Protein AF-A0A8H5D2V8-F1 (afdb_monomer_lite)

Structure (mmCIF, N/CA/C/O backbone):
data_AF-A0A8H5D2V8-F1
#
_entry.id   AF-A0A8H5D2V8-F1
#
loop_
_atom_site.group_PDB
_atom_site.id
_atom_site.type_symbol
_atom_site.label_atom_id
_atom_site.label_alt_id
_atom_site.label_comp_id
_atom_site.label_asym_id
_atom_site.label_entity_id
_atom_site.label_seq_id
_atom_site.pdbx_PDB_ins_code
_atom_site.Cartn_x
_atom_site.Cartn_y
_atom_site.Cartn_z
_atom_site.occupancy
_atom_site.B_iso_or_equiv
_atom_site.auth_seq_id
_atom_site.auth_comp_id
_atom_site.auth_asym_id
_atom_site.auth_atom_id
_atom_site.pdbx_PDB_model_num
ATOM 1 N N . MET A 1 1 ? 47.677 -75.532 22.692 1.00 28.61 1 MET A N 1
ATOM 2 C CA . MET A 1 1 ? 46.398 -75.251 23.385 1.00 28.61 1 MET A CA 1
ATOM 3 C C . MET A 1 1 ? 46.485 -73.878 24.031 1.00 28.61 1 MET A C 1
ATOM 5 O O . MET A 1 1 ? 47.369 -73.723 24.857 1.00 28.61 1 MET A O 1
ATOM 9 N N . LYS A 1 2 ? 45.527 -72.983 23.711 1.00 23.58 2 LYS A N 1
ATOM 10 C CA . LYS A 1 2 ? 45.152 -71.749 24.451 1.00 23.58 2 LYS A CA 1
ATOM 11 C C . LYS A 1 2 ? 46.243 -70.657 24.495 1.00 23.58 2 LYS A C 1
ATOM 13 O O . LYS A 1 2 ? 47.410 -70.964 24.619 1.00 23.58 2 LYS A O 1
ATOM 18 N N . ARG A 1 3 ? 45.983 -69.353 24.444 1.00 23.06 3 ARG A N 1
ATOM 19 C CA . ARG A 1 3 ? 44.800 -68.476 24.362 1.00 23.06 3 ARG A CA 1
ATOM 20 C C . ARG A 1 3 ? 45.420 -67.096 24.061 1.00 23.06 3 ARG A C 1
ATOM 22 O O . ARG A 1 3 ? 46.284 -66.683 24.827 1.00 23.06 3 ARG A O 1
ATOM 29 N N . SER A 1 4 ? 45.019 -66.406 22.997 1.00 24.50 4 SER A N 1
ATOM 30 C CA . SER A 1 4 ? 45.409 -65.009 22.743 1.00 24.50 4 SER A CA 1
ATOM 31 C C . SER A 1 4 ? 44.205 -64.099 22.977 1.00 24.50 4 SER A C 1
ATOM 33 O O . SER A 1 4 ? 43.160 -64.262 22.351 1.00 24.50 4 SER A O 1
ATOM 35 N N . SER A 1 5 ? 44.359 -63.194 23.935 1.00 26.16 5 SER A N 1
ATOM 36 C CA . SER A 1 5 ? 43.426 -62.144 24.343 1.00 26.16 5 SER A CA 1
ATOM 37 C C . SER A 1 5 ? 43.313 -61.037 23.274 1.00 26.16 5 SER A C 1
ATOM 39 O O . SER A 1 5 ? 44.330 -60.690 22.672 1.00 26.16 5 SER A O 1
ATOM 41 N N . PRO A 1 6 ? 42.113 -60.466 23.034 1.00 29.50 6 PRO A N 1
ATOM 42 C CA . PRO A 1 6 ? 41.881 -59.476 21.984 1.00 29.50 6 PRO A CA 1
ATOM 43 C C . PRO A 1 6 ? 41.914 -58.033 22.518 1.00 29.50 6 PRO A C 1
ATOM 45 O O . PRO A 1 6 ? 41.307 -57.726 23.542 1.00 29.50 6 PRO A O 1
ATOM 48 N N . SER A 1 7 ? 42.572 -57.133 21.784 1.00 26.83 7 SER A N 1
ATOM 49 C CA . SER A 1 7 ? 42.475 -55.678 21.955 1.00 26.83 7 SER A CA 1
ATOM 50 C C . SER A 1 7 ? 41.604 -55.076 20.845 1.00 26.83 7 SER A C 1
ATOM 52 O O . SER A 1 7 ? 41.983 -55.090 19.676 1.00 26.83 7 SER A O 1
ATOM 54 N N . SER A 1 8 ? 40.424 -54.613 21.256 1.00 27.95 8 SER A N 1
ATOM 55 C CA . SER A 1 8 ? 39.557 -53.568 20.685 1.00 27.95 8 SER A CA 1
ATOM 56 C C . SER A 1 8 ? 39.834 -53.045 19.261 1.00 27.95 8 SER A C 1
ATOM 58 O O . SER A 1 8 ? 40.697 -52.199 19.024 1.00 27.95 8 SER A O 1
ATOM 60 N N . HIS A 1 9 ? 38.946 -53.432 18.339 1.00 27.39 9 HIS A N 1
ATOM 61 C CA . HIS A 1 9 ? 38.628 -52.676 17.128 1.00 27.39 9 HIS A CA 1
ATOM 62 C C . HIS A 1 9 ? 37.621 -51.561 17.457 1.00 27.39 9 HIS A C 1
ATOM 64 O O . HIS A 1 9 ? 36.557 -51.820 18.012 1.00 27.39 9 HIS A O 1
ATOM 70 N N . ILE A 1 10 ? 37.968 -50.324 17.099 1.00 30.28 10 ILE A N 1
ATOM 71 C CA . ILE A 1 10 ? 37.110 -49.133 17.148 1.00 30.28 10 ILE A CA 1
ATOM 72 C C . ILE A 1 10 ? 36.341 -49.053 15.820 1.00 30.28 10 ILE A C 1
ATOM 74 O O . ILE A 1 10 ? 36.966 -48.968 14.761 1.00 30.28 10 ILE A O 1
ATOM 78 N N . SER A 1 11 ? 35.006 -49.079 15.869 1.00 27.27 11 SER A N 1
ATOM 79 C CA . SER A 1 11 ? 34.126 -48.811 14.725 1.00 27.27 11 SER A CA 1
ATOM 80 C C . SER A 1 11 ? 33.987 -47.306 14.470 1.00 27.27 11 SER A C 1
ATOM 82 O O . SER A 1 11 ? 34.070 -46.478 15.374 1.00 27.27 11 SER A O 1
ATOM 84 N N . ALA A 1 12 ? 33.849 -46.967 13.192 1.00 28.72 12 ALA A N 1
ATOM 85 C CA . ALA A 1 12 ? 34.080 -45.657 12.605 1.00 28.72 12 ALA A CA 1
ATOM 86 C C . ALA A 1 12 ? 32.977 -44.613 12.873 1.00 28.72 12 ALA A C 1
ATOM 88 O O . ALA A 1 12 ? 31.792 -44.907 12.768 1.00 28.72 12 ALA A O 1
ATOM 89 N N . GLY A 1 13 ? 33.404 -43.370 13.137 1.00 29.05 13 GLY A N 1
ATOM 90 C CA . GLY A 1 13 ? 32.609 -42.151 12.937 1.00 29.05 13 GLY A CA 1
ATOM 91 C C . GLY A 1 13 ? 32.542 -41.740 11.451 1.00 29.05 13 GLY A C 1
ATOM 92 O O . GLY A 1 13 ? 32.940 -42.537 10.595 1.00 29.05 13 GLY A O 1
ATOM 93 N N . PRO A 1 14 ? 32.090 -40.511 11.119 1.00 27.58 14 PRO A N 1
ATOM 94 C CA . PRO A 1 14 ? 31.892 -40.075 9.731 1.00 27.58 14 PRO A CA 1
ATOM 95 C C . PRO A 1 14 ? 33.182 -40.289 8.934 1.00 27.58 14 PRO A C 1
ATOM 97 O O . PRO A 1 14 ? 34.272 -40.060 9.468 1.00 27.58 14 PRO A O 1
ATOM 100 N N . SER A 1 15 ? 33.078 -40.789 7.696 1.00 32.84 15 SER A N 1
ATOM 101 C CA . SER A 1 15 ? 34.222 -41.300 6.929 1.00 32.84 15 SER A CA 1
ATOM 102 C C . SER A 1 15 ? 35.397 -40.314 6.953 1.00 32.84 15 SER A C 1
ATOM 104 O O . SER A 1 15 ? 35.376 -39.275 6.286 1.00 32.84 15 SER A O 1
ATOM 106 N N . LYS A 1 16 ? 36.440 -40.621 7.735 1.00 35.41 16 LYS A N 1
ATOM 107 C CA . LYS A 1 16 ? 37.671 -39.829 7.758 1.00 35.41 16 LYS A CA 1
ATOM 108 C C . LYS A 1 16 ? 38.269 -39.846 6.352 1.00 35.41 16 LYS A C 1
ATOM 110 O O . LYS A 1 16 ? 38.548 -40.913 5.812 1.00 35.41 16 LYS A O 1
ATOM 115 N N . ARG A 1 17 ? 38.504 -38.653 5.795 1.00 40.31 17 ARG A N 1
ATOM 116 C CA . ARG A 1 17 ? 39.324 -38.409 4.594 1.00 40.31 17 ARG A CA 1
ATOM 117 C C . ARG A 1 17 ? 40.558 -39.319 4.639 1.00 40.31 17 ARG A C 1
ATOM 119 O O . ARG A 1 17 ? 41.246 -39.343 5.666 1.00 40.31 17 ARG A O 1
ATOM 126 N N . SER A 1 18 ? 40.880 -40.049 3.569 1.00 47.72 18 SER A N 1
ATOM 127 C CA . SER A 1 18 ? 42.133 -40.806 3.577 1.00 47.72 18 SER A CA 1
ATOM 128 C C . SER A 1 18 ? 43.284 -39.797 3.678 1.00 47.72 18 SER A C 1
ATOM 130 O O . SER A 1 18 ? 43.418 -38.876 2.868 1.00 47.72 18 SER A O 1
ATOM 132 N N . ARG A 1 19 ? 44.135 -39.935 4.704 1.00 50.69 19 ARG A N 1
ATOM 133 C CA . ARG A 1 19 ? 45.301 -39.050 4.892 1.00 50.69 19 ARG A CA 1
ATOM 134 C C . ARG A 1 19 ? 46.206 -39.024 3.655 1.00 50.69 19 ARG A C 1
ATOM 136 O O . ARG A 1 19 ? 46.995 -38.088 3.540 1.00 50.69 19 ARG A O 1
ATOM 143 N N . SER A 1 20 ? 46.083 -40.016 2.756 1.00 54.22 20 SER A N 1
ATOM 144 C CA . SER A 1 20 ? 46.776 -40.129 1.469 1.00 54.22 20 SER A CA 1
ATOM 145 C C . SER A 1 20 ? 46.516 -38.956 0.505 1.00 54.22 20 SER A C 1
ATOM 147 O O . SER A 1 20 ? 47.447 -38.589 -0.208 1.00 54.22 20 SER A O 1
ATOM 149 N N . LEU A 1 21 ? 45.332 -38.324 0.546 1.00 57.94 21 LEU A N 1
ATOM 150 C CA . LEU A 1 21 ? 44.872 -37.322 -0.437 1.00 57.94 21 LEU A CA 1
ATOM 151 C C . LEU A 1 21 ? 45.084 -35.846 -0.036 1.00 57.94 21 LEU A C 1
ATOM 153 O O . LEU A 1 21 ? 44.834 -34.956 -0.841 1.00 57.94 21 LEU A O 1
ATOM 157 N N . GLN A 1 22 ? 45.515 -35.559 1.200 1.00 62.97 22 GLN A N 1
ATOM 158 C CA . GLN A 1 22 ? 45.709 -34.178 1.692 1.00 62.97 22 GLN A CA 1
ATOM 159 C C . GLN A 1 22 ? 47.148 -33.650 1.566 1.00 62.97 22 GLN A C 1
ATOM 161 O O . GLN A 1 22 ? 47.374 -32.451 1.682 1.00 62.97 22 GLN A O 1
ATOM 166 N N . ALA A 1 23 ? 48.131 -34.530 1.382 1.00 75.19 23 ALA A N 1
ATOM 167 C CA . ALA A 1 23 ? 49.546 -34.188 1.228 1.00 75.19 23 ALA A CA 1
ATOM 168 C C . ALA A 1 23 ? 50.260 -35.332 0.492 1.00 75.19 23 ALA A C 1
ATOM 170 O O . ALA A 1 23 ? 49.753 -36.447 0.473 1.00 75.19 23 ALA A O 1
ATOM 171 N N . CYS A 1 24 ? 51.436 -35.127 -0.094 1.00 82.06 24 CYS A N 1
ATOM 172 C CA . CYS A 1 24 ? 52.212 -36.238 -0.646 1.00 82.06 24 CYS A CA 1
ATOM 173 C C . CYS A 1 24 ? 52.916 -37.023 0.481 1.00 82.06 24 CYS A C 1
ATOM 175 O O . CYS A 1 24 ? 53.112 -36.520 1.594 1.00 82.06 24 CYS A O 1
ATOM 177 N N . ALA A 1 25 ? 53.323 -38.264 0.210 1.00 81.81 25 ALA A N 1
ATOM 178 C CA . ALA A 1 25 ? 53.969 -39.135 1.192 1.00 81.81 25 ALA A CA 1
ATOM 179 C C . ALA A 1 25 ? 55.255 -38.521 1.770 1.00 81.81 25 ALA A C 1
ATOM 181 O O . ALA A 1 25 ? 55.470 -38.584 2.982 1.00 81.81 25 ALA A O 1
ATOM 182 N N . ALA A 1 26 ? 56.059 -37.861 0.931 1.00 83.06 26 ALA A N 1
ATOM 183 C CA . ALA A 1 26 ? 57.278 -37.179 1.354 1.00 83.06 26 ALA A CA 1
ATOM 184 C C . ALA A 1 26 ? 56.979 -36.020 2.322 1.00 83.06 26 ALA A C 1
ATOM 186 O O . ALA A 1 26 ? 57.571 -35.938 3.399 1.00 83.06 26 ALA A O 1
ATOM 187 N N . CYS A 1 27 ? 56.013 -35.155 2.006 1.00 83.38 27 CYS A N 1
ATOM 188 C CA . CYS A 1 27 ? 55.648 -34.048 2.891 1.00 83.38 27 CYS A CA 1
ATOM 189 C C . CYS A 1 27 ? 54.993 -34.519 4.194 1.00 83.38 27 CYS A C 1
ATOM 191 O O . CYS A 1 27 ? 55.255 -33.935 5.245 1.00 83.38 27 CYS A O 1
ATOM 193 N N . ARG A 1 28 ? 54.218 -35.612 4.165 1.00 80.38 28 ARG A N 1
ATOM 194 C CA . ARG A 1 28 ? 53.695 -36.240 5.390 1.00 80.38 28 ARG A CA 1
ATOM 195 C C . ARG A 1 28 ? 54.810 -36.761 6.288 1.00 80.38 28 ARG A C 1
ATOM 197 O O . ARG A 1 28 ? 54.796 -36.483 7.484 1.00 80.38 28 ARG A O 1
ATOM 204 N N . LYS A 1 29 ? 55.774 -37.492 5.719 1.00 82.44 29 LYS A N 1
ATOM 205 C CA . LYS A 1 29 ? 56.905 -38.064 6.465 1.00 82.44 29 LYS A CA 1
ATOM 206 C C . LYS A 1 29 ? 57.720 -36.978 7.171 1.00 82.44 29 LYS A C 1
ATOM 208 O O . LYS A 1 29 ? 58.146 -37.175 8.302 1.00 82.44 29 LYS A O 1
ATOM 213 N N . HIS A 1 30 ? 57.874 -35.821 6.531 1.00 79.62 30 HIS A N 1
ATOM 214 C CA . HIS A 1 30 ? 58.630 -34.689 7.066 1.00 79.62 30 HIS A CA 1
ATOM 215 C C . HIS A 1 30 ? 57.775 -33.637 7.792 1.00 79.62 30 HIS A C 1
ATOM 217 O O . HIS A 1 30 ? 58.305 -32.589 8.149 1.00 79.62 30 HIS A O 1
ATOM 223 N N . LYS A 1 31 ? 56.473 -33.896 8.014 1.00 78.75 31 LYS A N 1
ATOM 224 C CA . LYS A 1 31 ? 55.503 -32.958 8.624 1.00 78.75 31 LYS A CA 1
ATOM 225 C C . LYS A 1 31 ? 55.565 -31.538 8.038 1.00 78.75 31 LYS A C 1
ATOM 227 O O . LYS A 1 31 ? 55.371 -30.549 8.735 1.00 78.75 31 LYS A O 1
ATOM 232 N N . SER A 1 32 ? 55.850 -31.440 6.746 1.00 76.69 32 SER A N 1
ATOM 233 C CA . SER A 1 32 ? 56.023 -30.175 6.037 1.00 76.69 32 SER A CA 1
ATOM 234 C C . SER A 1 32 ? 54.775 -29.827 5.234 1.00 76.69 32 SER A C 1
ATOM 236 O O . SER A 1 32 ? 54.100 -30.728 4.727 1.00 76.69 32 SER A O 1
ATOM 238 N N . ARG A 1 33 ? 54.520 -28.530 5.036 1.00 75.00 33 ARG A N 1
ATOM 239 C CA . ARG A 1 33 ? 53.408 -28.039 4.212 1.00 75.00 33 ARG A CA 1
ATOM 240 C C . ARG A 1 33 ? 53.498 -28.613 2.788 1.00 75.00 33 ARG A C 1
ATOM 242 O O . ARG A 1 33 ? 54.574 -28.654 2.189 1.00 75.00 33 ARG A O 1
ATOM 249 N N . CYS A 1 34 ? 52.381 -29.129 2.283 1.00 77.31 34 CYS A N 1
ATOM 250 C CA . CYS A 1 34 ? 52.283 -29.752 0.968 1.00 77.31 34 CYS A CA 1
ATOM 251 C C . CYS A 1 34 ? 51.256 -28.982 0.146 1.00 77.31 34 CYS A C 1
ATOM 253 O O . CYS A 1 34 ? 50.069 -29.048 0.446 1.00 77.31 34 CYS A O 1
ATOM 255 N N . GLU A 1 35 ? 51.727 -28.233 -0.846 1.00 78.50 35 GLU A N 1
ATOM 256 C CA . GLU A 1 35 ? 50.886 -27.360 -1.666 1.00 78.50 35 GLU A CA 1
ATOM 257 C C . GLU A 1 35 ? 51.091 -27.686 -3.132 1.00 78.50 35 GLU A C 1
ATOM 259 O O . GLU A 1 35 ? 52.221 -27.892 -3.573 1.00 78.50 35 GLU A O 1
ATOM 264 N N . LEU A 1 36 ? 49.994 -27.766 -3.866 1.00 74.00 36 LEU A N 1
ATOM 265 C CA . LEU A 1 36 ? 49.966 -28.054 -5.289 1.00 74.00 36 LEU A CA 1
ATOM 266 C C . LEU A 1 36 ? 49.665 -26.716 -5.966 1.00 74.00 36 LEU A C 1
ATOM 268 O O . LEU A 1 36 ? 48.555 -26.213 -5.848 1.00 74.00 36 LEU A O 1
ATOM 272 N N . LEU A 1 37 ? 50.696 -26.094 -6.540 1.00 66.38 37 LEU A N 1
ATOM 273 C CA . LEU A 1 37 ? 50.616 -24.749 -7.131 1.00 66.38 37 LEU A CA 1
ATOM 274 C C . LEU A 1 37 ? 50.576 -24.787 -8.665 1.00 66.38 37 LEU A C 1
ATOM 276 O O . LEU A 1 37 ? 50.580 -23.743 -9.306 1.00 66.38 37 LEU A O 1
ATOM 280 N N . GLU A 1 38 ? 50.592 -25.985 -9.248 1.00 61.12 38 GLU A N 1
ATOM 281 C CA . GLU A 1 38 ? 50.573 -26.190 -10.693 1.00 61.12 38 GLU A CA 1
ATOM 282 C C . GLU A 1 38 ? 49.160 -26.416 -11.208 1.00 61.12 38 GLU A C 1
ATOM 284 O O . GLU A 1 38 ? 48.312 -26.996 -10.525 1.00 61.12 38 GLU A O 1
ATOM 289 N N . ASP A 1 39 ? 48.953 -25.996 -12.451 1.00 58.78 39 ASP A N 1
ATOM 290 C CA . ASP A 1 39 ? 47.710 -26.199 -13.169 1.00 58.78 39 ASP A CA 1
ATOM 291 C C . ASP A 1 39 ? 47.534 -27.692 -13.506 1.00 58.78 39 ASP A C 1
ATOM 293 O O . ASP A 1 39 ? 48.365 -28.302 -14.196 1.00 58.78 39 ASP A O 1
ATOM 297 N N . LEU A 1 40 ? 46.454 -28.292 -12.991 1.00 60.72 40 LEU A N 1
ATOM 298 C CA . LEU A 1 40 ? 46.158 -29.731 -13.095 1.00 60.72 40 LEU A CA 1
ATOM 299 C C . LEU A 1 40 ? 45.923 -30.185 -14.550 1.00 60.72 40 LEU A C 1
ATOM 301 O O . LEU A 1 40 ? 45.976 -31.384 -14.842 1.00 60.72 40 LEU A O 1
ATOM 305 N N . ASN A 1 41 ? 45.732 -29.227 -15.462 1.00 57.28 41 ASN A N 1
ATOM 306 C CA . ASN A 1 41 ? 45.539 -29.438 -16.895 1.00 57.28 41 ASN A CA 1
ATOM 307 C C . ASN A 1 41 ? 46.854 -29.519 -17.702 1.00 57.28 41 ASN A C 1
ATOM 309 O O . ASN A 1 41 ? 46.819 -29.795 -18.899 1.00 57.28 41 ASN A O 1
ATOM 313 N N . SER A 1 42 ? 48.023 -29.308 -17.084 1.00 59.59 42 SER A N 1
ATOM 314 C CA . SER A 1 42 ? 49.318 -29.341 -17.787 1.00 59.59 42 SER A CA 1
ATOM 315 C C . SER A 1 42 ? 49.827 -30.769 -18.068 1.00 59.59 42 SER A C 1
ATOM 317 O O . SER A 1 42 ? 49.586 -31.703 -17.303 1.00 59.59 42 SER A O 1
ATOM 319 N N . THR A 1 43 ? 50.568 -30.986 -19.160 1.00 55.50 43 THR A N 1
ATOM 320 C CA . THR A 1 43 ? 51.090 -32.314 -19.565 1.00 55.50 43 THR A CA 1
ATOM 321 C C . THR A 1 43 ? 52.293 -32.807 -18.745 1.00 55.50 43 THR A C 1
ATOM 323 O O . THR A 1 43 ? 52.784 -33.907 -18.986 1.00 55.50 43 THR A O 1
ATOM 326 N N . ASN A 1 44 ? 52.771 -32.030 -17.768 1.00 62.84 44 ASN A N 1
ATOM 327 C CA . ASN A 1 44 ? 53.945 -32.362 -16.953 1.00 62.84 44 ASN A CA 1
ATOM 328 C C . ASN A 1 44 ? 53.603 -33.267 -15.751 1.00 62.84 44 ASN A C 1
ATOM 330 O O . ASN A 1 44 ? 52.441 -33.386 -15.354 1.00 62.84 44 ASN A O 1
ATOM 334 N N . SER A 1 45 ? 54.612 -33.929 -15.167 1.00 68.19 45 SER A N 1
ATOM 335 C CA . SER A 1 45 ? 54.430 -34.745 -13.958 1.00 68.19 45 SER A CA 1
ATOM 336 C C . SER A 1 45 ? 54.106 -33.862 -12.748 1.00 68.19 45 SER A C 1
ATOM 338 O O . SER A 1 45 ? 54.801 -32.890 -12.458 1.00 68.19 45 SER A O 1
ATOM 340 N N . ILE A 1 46 ? 53.021 -34.192 -12.043 1.00 76.69 46 ILE A N 1
ATOM 341 C CA . ILE A 1 46 ? 52.468 -33.347 -10.981 1.00 76.69 46 ILE A CA 1
ATOM 342 C C . ILE A 1 46 ? 53.262 -33.543 -9.688 1.00 76.69 46 ILE A C 1
ATOM 344 O O . ILE A 1 46 ? 53.184 -34.590 -9.044 1.00 76.69 46 ILE A O 1
ATOM 348 N N . LYS A 1 47 ? 53.974 -32.497 -9.256 1.00 83.81 47 LYS A N 1
ATOM 349 C CA . LYS A 1 47 ? 54.666 -32.453 -7.960 1.00 83.81 47 LYS A CA 1
ATOM 350 C C . LYS A 1 47 ? 54.078 -31.358 -7.075 1.00 83.81 47 LYS A C 1
ATOM 352 O O . LYS A 1 47 ? 53.691 -30.293 -7.542 1.00 83.81 47 LYS A O 1
ATOM 357 N N . CYS A 1 48 ? 54.048 -31.577 -5.759 1.00 83.81 48 CYS A N 1
ATOM 358 C CA . CYS A 1 48 ? 53.800 -30.471 -4.834 1.00 83.81 48 CYS A CA 1
ATOM 359 C C . CYS A 1 48 ? 55.009 -29.519 -4.817 1.00 83.81 48 CYS A C 1
ATOM 361 O O . CYS A 1 48 ? 56.154 -29.953 -4.971 1.00 83.81 48 CYS A O 1
ATOM 363 N N . HIS A 1 49 ? 54.763 -28.237 -4.559 1.00 81.94 49 HIS A N 1
ATOM 364 C CA . HIS A 1 49 ? 55.746 -27.156 -4.609 1.00 81.94 49 HIS A CA 1
ATOM 365 C C . HIS A 1 49 ? 57.029 -27.476 -3.830 1.00 81.94 49 HIS A C 1
ATOM 367 O O . HIS A 1 49 ? 58.133 -27.326 -4.343 1.00 81.94 49 HIS A O 1
ATOM 373 N N . ARG A 1 50 ? 56.899 -28.019 -2.613 1.00 83.00 50 ARG A N 1
ATOM 374 C CA . ARG A 1 50 ? 58.056 -28.413 -1.799 1.00 83.00 50 ARG A CA 1
ATOM 375 C C . ARG A 1 50 ? 58.869 -29.546 -2.431 1.00 83.00 50 ARG A C 1
ATOM 377 O O . ARG A 1 50 ? 60.090 -29.465 -2.446 1.00 83.00 50 ARG A O 1
ATOM 384 N N . CYS A 1 51 ? 58.218 -30.610 -2.901 1.00 86.56 51 CYS A N 1
ATOM 385 C CA . CYS A 1 51 ? 58.922 -31.736 -3.523 1.00 86.56 51 CYS A CA 1
ATOM 386 C C . CYS A 1 51 ? 59.608 -31.321 -4.825 1.00 86.56 51 CYS A C 1
ATOM 388 O O . CYS A 1 51 ? 60.694 -31.809 -5.106 1.00 86.56 51 CYS A O 1
ATOM 390 N N . ARG A 1 52 ? 59.008 -30.385 -5.569 1.00 82.50 52 ARG A N 1
ATOM 391 C CA . ARG A 1 52 ? 59.604 -29.795 -6.768 1.00 82.50 52 ARG A CA 1
ATOM 392 C C . ARG A 1 52 ? 60.839 -28.956 -6.444 1.00 82.50 52 ARG A C 1
ATOM 394 O O . ARG A 1 52 ? 61.873 -29.160 -7.061 1.00 82.50 52 ARG A O 1
ATOM 401 N N . ILE A 1 53 ? 60.752 -28.055 -5.463 1.00 82.50 53 ILE A N 1
ATOM 402 C CA . ILE A 1 53 ? 61.888 -27.205 -5.058 1.00 82.50 53 ILE A CA 1
ATOM 403 C C . ILE A 1 53 ? 63.059 -28.034 -4.536 1.00 82.50 53 ILE A C 1
ATOM 405 O O . ILE A 1 53 ? 64.210 -27.719 -4.811 1.00 82.50 53 ILE A O 1
ATOM 409 N N . LEU A 1 54 ? 62.768 -29.076 -3.758 1.00 81.81 54 LEU A N 1
ATOM 410 C CA . LEU A 1 54 ? 63.795 -29.932 -3.167 1.00 81.81 54 LEU A CA 1
ATOM 411 C C . LEU A 1 54 ? 64.265 -31.049 -4.112 1.00 81.81 54 LEU A C 1
ATOM 413 O O . LEU A 1 54 ? 65.091 -31.854 -3.698 1.00 81.81 54 LEU A O 1
ATOM 417 N N . ASP A 1 55 ? 63.710 -31.114 -5.326 1.00 82.06 55 ASP A N 1
ATOM 418 C CA . ASP A 1 55 ? 63.889 -32.179 -6.318 1.00 82.06 55 ASP A CA 1
ATOM 419 C C . ASP A 1 55 ? 63.849 -33.598 -5.721 1.00 82.06 55 ASP A C 1
ATOM 421 O O . ASP A 1 55 ? 64.717 -34.444 -5.920 1.00 82.06 55 ASP A O 1
ATOM 425 N N . VAL A 1 56 ? 62.812 -33.853 -4.922 1.00 83.50 56 VAL A N 1
ATOM 426 C CA . VAL A 1 56 ? 62.554 -35.158 -4.307 1.00 83.50 56 VAL A CA 1
ATOM 427 C C . VAL A 1 56 ? 61.270 -35.757 -4.854 1.00 83.50 56 VAL A C 1
ATOM 429 O O . VAL A 1 56 ? 60.315 -35.046 -5.173 1.00 83.50 56 VAL A O 1
ATOM 432 N N . TYR A 1 57 ? 61.225 -37.086 -4.907 1.00 84.88 57 TYR A N 1
ATOM 433 C CA . TYR A 1 57 ? 60.067 -37.826 -5.397 1.00 84.88 57 TYR A CA 1
ATOM 434 C C . TYR A 1 57 ? 58.772 -37.427 -4.664 1.00 84.88 57 TYR A C 1
ATOM 436 O O . TYR A 1 57 ? 58.700 -37.409 -3.424 1.00 84.88 57 TYR A O 1
ATOM 444 N N . CYS A 1 58 ? 57.739 -37.101 -5.442 1.00 85.75 58 CYS A N 1
ATOM 445 C CA . CYS A 1 58 ? 56.429 -36.720 -4.946 1.00 85.75 58 CYS A CA 1
ATOM 446 C C . CYS A 1 58 ? 55.413 -37.821 -5.247 1.00 85.75 58 CYS A C 1
ATOM 448 O O . CYS A 1 58 ? 55.135 -38.118 -6.397 1.00 85.75 58 CYS A O 1
ATOM 450 N N . SER A 1 59 ? 54.741 -38.353 -4.223 1.00 82.69 59 SER A N 1
ATOM 451 C CA . SER A 1 59 ? 53.709 -39.386 -4.430 1.00 82.69 59 SER A CA 1
ATOM 452 C C . SER A 1 59 ? 52.440 -38.894 -5.150 1.00 82.69 59 SER A C 1
ATOM 454 O O . SER A 1 59 ? 51.458 -39.627 -5.191 1.00 82.69 59 SER A O 1
ATOM 456 N N . PHE A 1 60 ? 52.393 -37.632 -5.584 1.00 81.81 60 PHE A N 1
ATOM 457 C CA . PHE A 1 60 ? 51.348 -37.132 -6.480 1.00 81.81 60 PHE A CA 1
ATOM 458 C C . PHE A 1 60 ? 51.685 -37.381 -7.954 1.00 81.81 60 PHE A C 1
ATOM 460 O O . PHE A 1 60 ? 50.774 -37.354 -8.771 1.00 81.81 60 PHE A O 1
ATOM 467 N N . GLU A 1 61 ? 52.945 -37.697 -8.273 1.00 78.88 61 GLU A N 1
ATOM 468 C CA . GLU A 1 61 ? 53.379 -38.063 -9.627 1.00 78.88 61 GLU A CA 1
ATOM 469 C C . GLU A 1 61 ? 52.693 -39.350 -10.107 1.00 78.88 61 GLU A C 1
ATOM 471 O O . GLU A 1 61 ? 52.365 -39.462 -11.283 1.00 78.88 61 GLU A O 1
ATOM 476 N N . ASP A 1 62 ? 52.395 -40.266 -9.179 1.00 73.19 62 ASP A N 1
ATOM 477 C CA . ASP A 1 62 ? 51.789 -41.575 -9.458 1.00 73.19 62 ASP A CA 1
ATOM 478 C C . ASP A 1 62 ? 50.276 -41.624 -9.170 1.00 73.19 62 ASP A C 1
ATOM 480 O O . ASP A 1 62 ? 49.674 -42.699 -9.145 1.00 73.19 62 ASP A O 1
ATOM 484 N N . MET A 1 63 ? 49.647 -40.478 -8.880 1.00 70.06 63 MET A N 1
ATOM 485 C CA . MET A 1 63 ? 48.235 -40.409 -8.490 1.00 70.06 63 MET A CA 1
ATOM 486 C C . MET A 1 63 ? 47.353 -39.961 -9.657 1.00 70.06 63 MET A C 1
ATOM 488 O O . MET A 1 63 ? 47.670 -39.010 -10.369 1.00 70.06 63 MET A O 1
ATOM 492 N N . GLU A 1 64 ? 46.204 -40.618 -9.821 1.00 66.88 64 GLU A N 1
ATOM 493 C CA . GLU A 1 64 ? 45.244 -40.286 -10.874 1.00 66.88 64 GLU A CA 1
ATOM 494 C C . GLU A 1 64 ? 44.686 -38.860 -10.686 1.00 66.88 64 GLU A C 1
ATOM 496 O O . GLU A 1 64 ? 44.202 -38.491 -9.609 1.00 66.88 64 GLU A O 1
ATOM 501 N N . ARG A 1 65 ? 44.775 -38.031 -11.734 1.00 69.25 65 ARG A N 1
ATOM 502 C CA . ARG A 1 65 ? 44.535 -36.574 -11.657 1.00 69.25 65 ARG A CA 1
ATOM 503 C C . ARG A 1 65 ? 43.108 -36.207 -11.246 1.00 69.25 65 ARG A C 1
ATOM 505 O O . ARG A 1 65 ? 42.902 -35.253 -10.497 1.00 69.25 65 ARG A O 1
ATOM 512 N N . THR A 1 66 ? 42.133 -37.002 -11.673 1.00 61.91 66 THR A N 1
ATOM 513 C CA . THR A 1 66 ? 40.707 -36.856 -11.339 1.00 61.91 66 THR A CA 1
ATOM 514 C C . THR A 1 66 ? 40.443 -36.982 -9.834 1.00 61.91 66 THR A C 1
ATOM 516 O O . THR A 1 66 ? 39.634 -36.233 -9.281 1.00 61.91 66 THR A O 1
ATOM 519 N N . LEU A 1 67 ? 41.173 -37.857 -9.131 1.00 62.38 67 LEU A N 1
ATOM 520 C CA . LEU A 1 67 ? 41.053 -38.036 -7.677 1.00 62.38 67 LEU A CA 1
ATOM 521 C C . LEU A 1 67 ? 41.654 -36.864 -6.886 1.00 62.38 67 LEU A C 1
ATOM 523 O O . LEU A 1 67 ? 41.121 -36.477 -5.841 1.00 62.38 67 LEU A O 1
ATOM 527 N N . LEU A 1 68 ? 42.742 -36.273 -7.388 1.00 63.03 68 LEU A N 1
ATOM 528 C CA . LEU A 1 68 ? 43.343 -35.061 -6.822 1.00 63.03 68 LEU A CA 1
ATOM 529 C C . LEU A 1 68 ? 42.403 -33.859 -6.950 1.00 63.03 68 LEU A C 1
ATOM 531 O O . LEU A 1 68 ? 42.216 -33.122 -5.979 1.00 63.03 68 LEU A O 1
ATOM 535 N N . GLN A 1 69 ? 41.761 -33.712 -8.110 1.00 60.56 69 GLN A N 1
ATOM 536 C CA . GLN A 1 69 ? 40.824 -32.626 -8.373 1.00 60.56 69 GLN A CA 1
ATOM 537 C C . GLN A 1 69 ? 39.603 -32.709 -7.448 1.00 60.56 69 GLN A C 1
ATOM 539 O O . GLN A 1 69 ? 39.326 -31.749 -6.735 1.00 60.56 69 GLN A O 1
ATOM 544 N N . ALA A 1 70 ? 38.973 -33.884 -7.319 1.00 56.22 70 ALA A N 1
ATOM 545 C CA . ALA A 1 70 ? 37.817 -34.098 -6.436 1.00 56.22 70 ALA A CA 1
ATOM 546 C C . ALA A 1 70 ? 38.102 -33.860 -4.932 1.00 56.22 70 ALA A C 1
ATOM 548 O O . ALA A 1 70 ? 37.191 -33.552 -4.156 1.00 56.22 70 ALA A O 1
ATOM 549 N N . SER A 1 71 ? 39.357 -34.013 -4.491 1.00 53.91 71 SER A N 1
ATOM 550 C CA . SER A 1 71 ? 39.785 -33.735 -3.109 1.00 53.91 71 SER A CA 1
ATOM 551 C C . SER A 1 71 ? 39.888 -32.234 -2.816 1.00 53.91 71 SER A C 1
ATOM 553 O O . SER A 1 71 ? 39.603 -31.812 -1.687 1.00 53.91 71 SER A O 1
ATOM 555 N N . LEU A 1 72 ? 40.287 -31.436 -3.813 1.00 51.97 72 LEU A N 1
ATOM 556 C CA . LEU A 1 72 ? 40.491 -29.990 -3.701 1.00 51.97 72 LEU A CA 1
ATOM 557 C C . LEU A 1 72 ? 39.163 -29.222 -3.773 1.00 51.97 72 LEU A C 1
ATOM 559 O O . LEU A 1 72 ? 38.944 -28.341 -2.941 1.00 51.97 72 LEU A O 1
ATOM 563 N N . THR A 1 73 ? 38.234 -29.622 -4.648 1.00 45.53 73 THR A N 1
ATOM 564 C CA . THR A 1 73 ? 36.899 -28.999 -4.772 1.00 45.53 73 THR A CA 1
ATOM 565 C C . THR A 1 73 ? 36.000 -29.222 -3.556 1.00 45.53 73 THR A C 1
ATOM 567 O O . THR A 1 73 ? 35.101 -28.435 -3.301 1.00 45.53 73 THR A O 1
ATOM 570 N N . ARG A 1 74 ? 36.232 -30.245 -2.722 1.00 38.88 74 ARG A N 1
ATOM 571 C CA . ARG A 1 74 ? 35.391 -30.474 -1.528 1.00 38.88 74 ARG A CA 1
ATOM 572 C C . ARG A 1 74 ? 35.623 -29.497 -0.367 1.00 38.88 74 ARG A C 1
ATOM 574 O O . ARG A 1 74 ? 34.863 -29.534 0.594 1.00 38.88 74 ARG A O 1
ATOM 581 N N . LYS A 1 75 ? 36.650 -28.635 -0.413 1.00 38.44 75 LYS A N 1
ATOM 582 C CA . LYS A 1 75 ? 36.856 -27.578 0.602 1.00 38.44 75 LYS A CA 1
ATOM 583 C C . LYS A 1 75 ? 35.915 -26.379 0.412 1.00 38.44 75 LYS A C 1
ATOM 585 O O . LYS A 1 75 ? 35.694 -25.656 1.374 1.00 38.44 75 LYS A O 1
ATOM 590 N N . THR A 1 76 ? 35.359 -26.195 -0.785 1.00 37.53 76 THR A N 1
ATOM 591 C CA . THR A 1 76 ? 34.450 -25.090 -1.128 1.00 37.53 76 THR A CA 1
ATOM 592 C C . THR A 1 76 ? 32.972 -25.423 -0.928 1.00 37.53 76 THR A C 1
ATOM 594 O O . THR A 1 76 ? 32.160 -24.523 -1.018 1.00 37.53 76 THR A O 1
ATOM 597 N N . LEU A 1 77 ? 32.616 -26.667 -0.591 1.00 35.84 77 LEU A N 1
ATOM 598 C CA . LEU A 1 77 ? 31.225 -27.154 -0.596 1.00 35.84 77 LEU A CA 1
ATOM 599 C C . LEU A 1 77 ? 30.535 -27.203 0.784 1.00 35.84 77 LEU A C 1
ATOM 601 O O . LEU A 1 77 ? 29.386 -27.619 0.877 1.00 35.84 77 LEU A O 1
ATOM 605 N N . ALA A 1 78 ? 31.212 -26.824 1.874 1.00 35.22 78 ALA A N 1
ATOM 606 C CA . ALA A 1 78 ? 30.623 -26.914 3.220 1.00 35.22 78 ALA A CA 1
ATOM 607 C C . ALA A 1 78 ? 29.612 -25.789 3.527 1.00 35.22 78 ALA A C 1
ATOM 609 O O . ALA A 1 78 ? 28.691 -26.006 4.304 1.00 35.22 78 ALA A O 1
ATOM 610 N N . TRP A 1 79 ? 29.755 -24.611 2.908 1.00 36.56 79 TRP A N 1
ATOM 611 C CA . TRP A 1 79 ? 28.803 -23.499 3.058 1.00 36.56 79 TRP A CA 1
ATOM 612 C C . TRP A 1 79 ? 27.617 -23.611 2.091 1.00 36.56 79 TRP A C 1
ATOM 614 O O . TRP A 1 79 ? 26.529 -23.136 2.403 1.00 36.56 79 TRP A O 1
ATOM 624 N N . GLU A 1 80 ? 27.785 -24.319 0.969 1.00 35.72 80 GLU A N 1
ATOM 625 C CA . GLU A 1 80 ? 26.686 -24.636 0.054 1.00 35.72 80 GLU A CA 1
ATOM 626 C C . GLU A 1 80 ? 25.598 -25.478 0.741 1.00 35.72 80 GLU A C 1
ATOM 628 O O . GLU A 1 80 ? 24.458 -25.444 0.317 1.00 35.72 80 GLU A O 1
ATOM 633 N N . GLN A 1 81 ? 25.878 -26.173 1.850 1.00 35.41 81 GLN A N 1
ATOM 634 C CA . GLN A 1 81 ? 24.842 -26.894 2.607 1.00 35.41 81 GLN A CA 1
ATOM 635 C C . GLN A 1 81 ? 24.013 -26.012 3.553 1.00 35.41 81 GLN A C 1
ATOM 637 O O . GLN A 1 81 ? 22.952 -26.447 3.987 1.00 35.41 81 GLN A O 1
ATOM 642 N N . VAL A 1 82 ? 24.461 -24.793 3.865 1.00 35.69 82 VAL A N 1
ATOM 643 C CA . VAL A 1 82 ? 23.681 -23.829 4.667 1.00 35.69 82 VAL A CA 1
ATOM 644 C C . VAL A 1 82 ? 22.876 -22.883 3.760 1.00 35.69 82 VAL A C 1
ATOM 646 O O . VAL A 1 82 ? 21.961 -22.219 4.235 1.00 35.69 82 VAL A O 1
ATOM 649 N N . LEU A 1 83 ? 23.169 -22.850 2.450 1.00 30.02 83 LEU A N 1
ATOM 650 C CA . LEU A 1 83 ? 22.522 -21.949 1.486 1.00 30.02 83 LEU A CA 1
ATOM 651 C C . LEU A 1 83 ? 21.961 -22.623 0.209 1.00 30.02 83 LEU A C 1
ATOM 653 O O . LEU A 1 83 ? 21.257 -21.949 -0.538 1.00 30.02 83 LEU A O 1
ATOM 657 N N . ASN A 1 84 ? 22.171 -23.925 -0.048 1.00 27.31 84 ASN A N 1
ATOM 658 C CA . ASN A 1 84 ? 21.453 -24.648 -1.114 1.00 27.31 84 ASN A CA 1
ATOM 659 C C . ASN A 1 84 ? 20.077 -25.104 -0.618 1.00 27.31 84 ASN A C 1
ATOM 661 O O . ASN A 1 84 ? 19.918 -26.218 -0.120 1.00 27.31 84 ASN A O 1
ATOM 665 N N . PHE A 1 85 ? 19.070 -24.260 -0.821 1.00 36.28 85 PHE A N 1
ATOM 666 C CA . PHE A 1 85 ? 17.654 -24.588 -0.622 1.00 36.28 85 PHE A CA 1
ATOM 667 C C . PHE A 1 85 ? 16.945 -24.979 -1.932 1.00 36.28 85 PHE A C 1
ATOM 669 O O . PHE A 1 85 ? 15.793 -24.628 -2.146 1.00 36.28 85 PHE A O 1
ATOM 676 N N . SER A 1 86 ? 17.623 -25.700 -2.828 1.00 27.58 86 SER A N 1
ATOM 677 C CA . SER A 1 86 ? 17.108 -26.041 -4.168 1.00 27.58 86 SER A CA 1
ATOM 678 C C . SER A 1 86 ? 16.985 -27.551 -4.432 1.00 27.58 86 SER A C 1
ATOM 680 O O . SER A 1 86 ? 17.166 -28.018 -5.554 1.00 27.58 86 SER A O 1
ATOM 682 N N . GLY A 1 87 ? 16.640 -28.344 -3.413 1.00 26.81 87 GLY A N 1
ATOM 683 C CA . GLY A 1 87 ? 16.254 -29.750 -3.591 1.00 26.81 87 GLY A CA 1
ATOM 684 C C . GLY A 1 87 ? 15.092 -30.151 -2.676 1.00 26.81 87 GLY A C 1
ATOM 685 O O . GLY A 1 87 ? 15.024 -29.647 -1.554 1.00 26.81 87 GLY A O 1
ATOM 686 N N . PRO A 1 88 ? 14.188 -31.055 -3.107 1.00 26.00 88 PRO A N 1
ATOM 687 C CA . PRO A 1 88 ? 13.090 -31.520 -2.262 1.00 26.00 88 PRO A CA 1
ATOM 688 C C . PRO A 1 88 ? 13.645 -32.247 -1.024 1.00 26.00 88 PRO A C 1
ATOM 690 O O . PRO A 1 88 ? 14.774 -32.756 -1.073 1.00 26.00 88 PRO A O 1
ATOM 693 N N . PRO A 1 89 ? 12.880 -32.337 0.084 1.00 25.36 89 PRO A N 1
ATOM 694 C CA . PRO A 1 89 ? 13.333 -33.008 1.293 1.00 25.36 89 PRO A CA 1
ATOM 695 C C . PRO A 1 89 ? 13.660 -34.460 0.949 1.00 25.36 89 PRO A C 1
ATOM 697 O O . PRO A 1 89 ? 12.786 -35.273 0.647 1.00 25.36 89 PRO A O 1
ATOM 700 N N . THR A 1 90 ? 14.948 -34.790 0.962 1.00 25.94 90 THR A N 1
ATOM 701 C CA . THR A 1 90 ? 15.387 -36.169 0.806 1.00 25.94 90 THR A CA 1
ATOM 702 C C . THR A 1 90 ? 14.907 -36.930 2.031 1.00 25.94 90 THR A C 1
ATOM 704 O O . THR A 1 90 ? 15.350 -36.697 3.154 1.00 25.94 90 THR A O 1
ATOM 707 N N . THR A 1 91 ? 13.967 -37.844 1.807 1.00 25.50 91 THR A N 1
ATO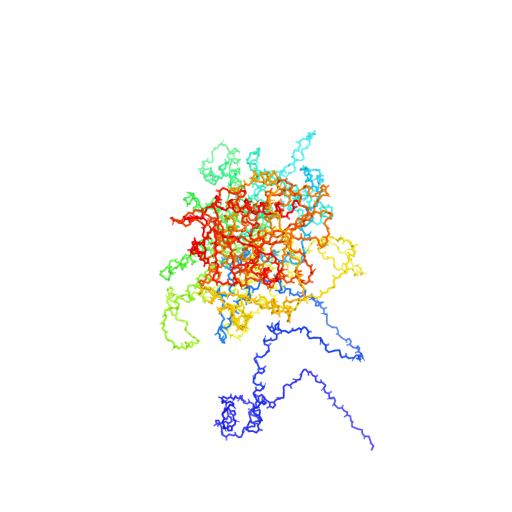M 708 C CA . THR A 1 91 ? 13.594 -38.886 2.759 1.00 25.50 91 THR A CA 1
ATOM 709 C C . THR A 1 91 ? 14.861 -39.510 3.332 1.00 25.50 91 THR A C 1
ATOM 711 O O . THR A 1 91 ? 15.669 -40.075 2.587 1.00 25.50 91 THR A O 1
ATOM 714 N N . CYS A 1 92 ? 15.044 -39.410 4.650 1.00 21.75 92 CYS A N 1
ATOM 715 C CA . CYS A 1 92 ? 16.070 -40.168 5.349 1.00 21.75 92 CYS A CA 1
ATOM 716 C C . CYS A 1 92 ? 15.924 -41.660 4.994 1.00 21.75 92 CYS A C 1
ATOM 718 O O . CYS A 1 92 ? 14.805 -42.179 5.037 1.00 21.75 92 CYS A O 1
ATOM 720 N N . PRO A 1 93 ? 17.014 -42.381 4.671 1.00 24.19 93 PRO A N 1
ATOM 721 C CA . PRO A 1 93 ? 16.936 -43.815 4.461 1.00 24.19 93 PRO A CA 1
ATOM 722 C C . PRO A 1 93 ? 16.518 -44.482 5.770 1.00 24.19 93 PRO A C 1
ATOM 724 O O . PRO A 1 93 ? 17.192 -44.348 6.792 1.00 24.19 93 PRO A O 1
ATOM 727 N N . SER A 1 94 ? 15.415 -45.219 5.728 1.00 24.61 94 SER A N 1
ATOM 728 C CA . SER A 1 94 ? 15.010 -46.140 6.780 1.00 24.61 94 SER A CA 1
ATOM 729 C C . SER A 1 94 ? 16.104 -47.192 6.984 1.00 24.61 94 SER A C 1
ATOM 731 O O . SER A 1 94 ? 16.243 -48.110 6.173 1.00 24.61 94 SER A O 1
ATOM 733 N N . THR A 1 95 ? 16.878 -47.086 8.063 1.00 25.09 95 THR A N 1
ATOM 734 C CA . THR A 1 95 ? 17.683 -48.202 8.563 1.00 25.09 95 THR A CA 1
ATOM 735 C C . THR A 1 95 ? 16.926 -48.904 9.682 1.00 25.09 95 THR A C 1
ATOM 737 O O . THR A 1 95 ? 16.549 -48.337 10.704 1.00 25.09 95 THR A O 1
ATOM 740 N N . SER A 1 96 ? 16.650 -50.173 9.412 1.00 23.11 96 SER A N 1
ATOM 741 C CA . SER A 1 96 ? 15.972 -51.143 10.257 1.00 23.11 96 SER A CA 1
ATOM 742 C C . SER A 1 96 ? 16.624 -51.320 11.633 1.00 23.11 96 SER A C 1
ATOM 744 O O . SER A 1 96 ? 17.838 -51.475 11.744 1.00 23.11 96 SER A O 1
ATOM 746 N N . SER A 1 97 ? 15.753 -51.376 12.641 1.00 27.28 97 SER A N 1
ATOM 747 C CA . SER A 1 97 ? 15.864 -51.983 13.975 1.00 27.28 97 SER A CA 1
ATOM 748 C C . SER A 1 97 ? 17.145 -52.750 14.352 1.00 27.28 97 SER A C 1
ATOM 750 O O . SER A 1 97 ? 17.406 -53.822 13.807 1.00 27.28 97 SER A O 1
ATOM 752 N N . SER A 1 98 ? 17.779 -52.320 15.450 1.00 22.12 98 SER A N 1
ATOM 753 C CA . SER A 1 98 ? 18.150 -53.198 16.579 1.00 22.12 98 SER A CA 1
ATOM 754 C C . SER A 1 98 ? 18.639 -52.382 17.792 1.00 22.12 98 SER A C 1
ATOM 756 O O . SER A 1 98 ? 19.684 -51.740 17.723 1.00 22.12 98 SER A O 1
ATOM 758 N N . SER A 1 99 ? 17.906 -52.425 18.910 1.00 27.28 99 SER A N 1
ATOM 759 C CA . SER A 1 99 ? 18.397 -52.141 20.284 1.00 27.28 99 SER A CA 1
ATOM 760 C C . SER A 1 99 ? 19.430 -53.220 20.709 1.00 27.28 99 SER A C 1
ATOM 762 O O . SER A 1 99 ? 19.457 -54.232 20.002 1.00 27.28 99 SER A O 1
ATOM 764 N N . PRO A 1 100 ? 20.207 -53.171 21.834 1.00 30.73 100 PRO A N 1
ATOM 765 C CA . PRO A 1 100 ? 20.238 -52.304 23.049 1.00 30.73 100 PRO A CA 1
ATOM 766 C C . PRO A 1 100 ? 21.729 -52.010 23.501 1.00 30.73 100 PRO A C 1
ATOM 768 O O . PRO A 1 100 ? 22.582 -52.020 22.615 1.00 30.73 100 PRO A O 1
ATOM 771 N N . PRO A 1 101 ? 22.159 -51.850 24.789 1.00 26.47 101 PRO A N 1
ATOM 772 C CA . PRO A 1 101 ? 21.487 -51.512 26.051 1.00 26.47 101 PRO A CA 1
ATOM 773 C C . PRO A 1 101 ? 22.074 -50.283 26.794 1.00 26.47 101 PRO A C 1
ATOM 775 O O . PRO A 1 101 ? 23.128 -49.742 26.474 1.00 26.47 101 PRO A O 1
ATOM 778 N N . ALA A 1 102 ? 21.343 -49.880 27.831 1.00 35.25 102 ALA A N 1
ATOM 779 C CA . ALA A 1 102 ? 21.638 -48.804 28.764 1.00 35.25 102 ALA A CA 1
ATOM 780 C C . ALA A 1 102 ? 22.966 -48.960 29.531 1.00 35.25 102 ALA A C 1
ATOM 782 O O . ALA A 1 102 ? 23.267 -50.032 30.055 1.00 35.25 102 ALA A O 1
ATOM 783 N N . SER A 1 103 ? 23.671 -47.841 29.718 1.00 23.64 103 SER A N 1
ATOM 784 C CA . SER A 1 103 ? 24.470 -47.587 30.919 1.00 23.64 103 SER A CA 1
ATOM 785 C C . SER A 1 103 ? 24.525 -46.083 31.191 1.00 23.64 103 SER A C 1
ATOM 787 O O . SER A 1 103 ? 25.105 -45.310 30.433 1.00 23.64 103 SER A O 1
ATOM 789 N N . THR A 1 104 ? 23.848 -45.726 32.272 1.00 29.81 104 THR A N 1
ATOM 790 C CA . THR A 1 104 ? 23.871 -44.483 33.040 1.00 29.81 104 THR A CA 1
ATOM 791 C C . THR A 1 104 ? 25.274 -43.922 33.247 1.00 29.81 104 THR A C 1
ATOM 793 O O . THR A 1 104 ? 26.137 -44.658 33.711 1.00 29.81 104 THR A O 1
ATOM 796 N N . ASP A 1 105 ? 25.458 -42.623 32.998 1.00 23.70 105 ASP A N 1
ATOM 797 C CA . ASP A 1 105 ? 26.035 -41.732 34.006 1.00 23.70 105 ASP A CA 1
ATOM 798 C C . ASP A 1 105 ? 25.687 -40.263 33.734 1.00 23.70 105 ASP A C 1
ATOM 800 O O . ASP A 1 105 ? 25.574 -39.800 32.600 1.00 23.70 105 ASP A O 1
ATOM 804 N N . VAL A 1 106 ? 25.413 -39.585 34.840 1.00 28.25 106 VAL A N 1
ATOM 805 C CA . VAL A 1 106 ? 24.625 -38.367 34.990 1.00 28.25 106 VAL A CA 1
ATOM 806 C C . VAL A 1 106 ? 25.510 -37.129 34.835 1.00 28.25 106 VAL A C 1
ATOM 808 O O . VAL A 1 106 ? 26.405 -36.900 35.641 1.00 28.25 106 VAL A O 1
ATOM 811 N N . PHE A 1 107 ? 25.205 -36.298 33.839 1.00 23.91 107 PHE A N 1
ATOM 812 C CA . PHE A 1 107 ? 25.421 -34.851 33.877 1.00 23.91 107 PHE A CA 1
ATOM 813 C C . PHE A 1 107 ? 24.140 -34.205 33.350 1.00 23.91 107 PHE A C 1
ATOM 815 O O . PHE A 1 107 ? 23.682 -34.536 32.257 1.00 23.91 107 PHE A O 1
ATOM 822 N N . GLU A 1 108 ? 23.529 -33.364 34.183 1.00 25.22 108 GLU A N 1
ATOM 823 C CA . GLU A 1 108 ? 22.229 -32.732 33.970 1.00 25.22 108 GLU A CA 1
ATOM 824 C C . GLU A 1 108 ? 22.149 -32.045 32.601 1.00 25.22 108 GLU A C 1
ATOM 826 O O . GLU A 1 108 ? 22.693 -30.965 32.375 1.00 25.22 108 GLU A O 1
ATOM 831 N N . GLN A 1 109 ? 21.434 -32.689 31.679 1.00 22.91 109 GLN A N 1
ATOM 832 C CA . GLN A 1 109 ? 20.868 -32.044 30.508 1.00 22.91 109 GLN A CA 1
ATOM 833 C C . GLN A 1 109 ? 19.770 -31.096 30.994 1.00 22.91 109 GLN A C 1
ATOM 835 O O . GLN A 1 109 ? 18.627 -31.500 31.203 1.00 22.91 109 GLN A O 1
ATOM 840 N N . THR A 1 110 ? 20.100 -29.816 31.158 1.00 25.80 110 THR A N 1
ATOM 841 C CA . THR A 1 110 ? 19.106 -28.756 30.982 1.00 25.80 110 THR A CA 1
ATOM 842 C C . THR A 1 110 ? 18.502 -28.957 29.599 1.00 25.80 110 THR A C 1
ATOM 844 O O . THR A 1 110 ? 19.230 -28.905 28.605 1.00 25.80 110 THR A O 1
ATOM 847 N N . GLY A 1 111 ? 17.211 -29.293 29.561 1.00 24.95 111 GLY A N 1
ATOM 848 C CA . GLY A 1 111 ? 16.496 -29.676 28.351 1.00 24.95 111 GLY A CA 1
ATOM 849 C C . GLY A 1 111 ? 16.838 -28.748 27.196 1.00 24.95 111 GLY A C 1
ATOM 850 O O . GLY A 1 111 ? 16.677 -27.533 27.304 1.00 24.95 111 GLY A O 1
ATOM 851 N N . ALA A 1 112 ? 17.345 -29.331 26.111 1.00 23.55 112 ALA A N 1
ATOM 852 C CA . ALA A 1 112 ? 17.472 -28.637 24.847 1.00 23.55 112 ALA A CA 1
ATOM 853 C C . ALA A 1 112 ? 16.076 -28.121 24.489 1.00 23.55 112 ALA A C 1
ATOM 855 O O . ALA A 1 112 ? 15.191 -28.895 24.122 1.00 23.55 112 ALA A O 1
ATOM 856 N N . VAL A 1 113 ? 15.875 -26.817 24.669 1.00 27.09 113 VAL A N 1
ATOM 857 C CA . VAL A 1 113 ? 14.751 -26.093 24.094 1.00 27.09 113 VAL A CA 1
ATOM 858 C C . VAL A 1 113 ? 14.873 -26.348 22.599 1.00 27.09 113 VAL A C 1
ATOM 860 O O . VAL A 1 113 ? 15.796 -25.846 21.960 1.00 27.09 113 VAL A O 1
ATOM 863 N N . GLN A 1 114 ? 14.014 -27.204 22.046 1.00 26.41 114 GLN A N 1
ATOM 864 C CA . GLN A 1 114 ? 13.846 -27.253 20.603 1.00 26.41 114 GLN A CA 1
ATOM 865 C C . GLN A 1 114 ? 13.334 -25.872 20.209 1.00 26.41 114 GLN A C 1
ATOM 867 O O . GLN A 1 114 ? 12.159 -25.562 20.402 1.00 26.41 114 GLN A O 1
ATOM 872 N N . ALA A 1 115 ? 14.253 -25.025 19.741 1.00 30.27 115 ALA A N 1
ATOM 873 C CA . ALA A 1 115 ? 13.915 -23.788 19.070 1.00 30.27 115 ALA A CA 1
ATOM 874 C C . ALA A 1 115 ? 12.885 -24.142 17.997 1.00 30.27 115 ALA A C 1
ATOM 876 O O . ALA A 1 115 ? 13.098 -25.075 17.214 1.00 30.27 115 ALA A O 1
ATOM 877 N N . ALA A 1 116 ? 11.743 -23.452 18.011 1.00 32.25 116 ALA A N 1
ATOM 878 C CA . ALA A 1 116 ? 10.800 -23.557 16.912 1.00 32.25 116 ALA A CA 1
ATOM 879 C C . ALA A 1 116 ? 11.584 -23.300 15.613 1.00 32.25 116 ALA A C 1
ATOM 881 O O . ALA A 1 116 ? 12.414 -22.384 15.599 1.00 32.25 116 ALA A O 1
ATOM 882 N N . PRO A 1 117 ? 11.407 -24.122 14.564 1.00 34.84 117 PRO A N 1
ATOM 883 C CA . PRO A 1 117 ? 12.104 -23.898 13.308 1.00 34.84 117 PRO A CA 1
ATOM 884 C C . PRO A 1 117 ? 11.813 -22.468 12.852 1.00 34.84 117 PRO A C 1
ATOM 886 O O . PRO A 1 117 ? 10.651 -22.069 12.786 1.00 34.84 117 PRO A O 1
ATOM 889 N N . LEU A 1 118 ? 12.877 -21.690 12.630 1.00 38.38 118 LEU A N 1
ATOM 890 C CA . LEU A 1 118 ? 12.770 -20.315 12.164 1.00 38.38 118 LEU A CA 1
ATOM 891 C C . LEU A 1 118 ? 12.063 -20.360 10.808 1.00 38.38 118 LEU A C 1
ATOM 893 O O . LEU A 1 118 ? 12.601 -20.925 9.854 1.00 38.38 118 LEU A O 1
ATOM 897 N N . ASP A 1 119 ? 10.850 -19.824 10.732 1.00 43.78 119 ASP A N 1
ATOM 898 C CA . ASP A 1 119 ? 10.121 -19.770 9.476 1.00 43.78 119 ASP A CA 1
ATOM 899 C C . ASP A 1 119 ? 10.696 -18.643 8.617 1.00 43.78 119 ASP A C 1
ATOM 901 O O . ASP A 1 119 ? 10.290 -17.482 8.687 1.00 43.78 119 ASP A O 1
ATOM 905 N N . LEU A 1 120 ? 11.702 -18.996 7.820 1.00 42.56 120 LEU A N 1
ATOM 906 C CA . LEU A 1 120 ? 12.379 -18.081 6.905 1.00 42.56 120 LEU A CA 1
ATOM 907 C C . LEU A 1 120 ? 11.431 -17.507 5.843 1.00 42.56 120 LEU A C 1
ATOM 909 O O . LEU A 1 120 ? 11.784 -16.512 5.216 1.00 42.56 120 LEU A O 1
ATOM 913 N N . THR A 1 121 ? 10.240 -18.090 5.659 1.00 45.25 121 THR A N 1
ATOM 914 C CA . THR A 1 121 ? 9.216 -17.571 4.741 1.00 45.25 121 THR A CA 1
ATOM 915 C C . THR A 1 121 ? 8.483 -16.350 5.301 1.00 45.25 121 THR A C 1
ATOM 917 O O . THR A 1 121 ? 7.940 -15.561 4.533 1.00 45.25 121 THR A O 1
ATOM 920 N N . ALA A 1 122 ? 8.532 -16.134 6.622 1.00 41.28 122 ALA A N 1
ATOM 921 C CA . ALA A 1 122 ? 7.999 -14.935 7.268 1.00 41.28 122 ALA A CA 1
ATOM 922 C C . ALA A 1 122 ? 8.934 -13.714 7.142 1.00 41.28 122 ALA A C 1
ATOM 924 O O . ALA A 1 122 ? 8.520 -12.589 7.434 1.00 41.28 122 ALA A O 1
ATOM 925 N N . LEU A 1 123 ? 10.194 -13.918 6.729 1.00 43.66 123 LEU A N 1
ATOM 926 C CA . LEU A 1 123 ? 11.143 -12.840 6.456 1.00 43.66 123 LEU A CA 1
ATOM 927 C C . LEU A 1 123 ? 11.017 -12.383 4.994 1.00 43.66 123 LEU A C 1
ATOM 929 O O . LEU A 1 123 ? 10.959 -13.229 4.101 1.00 43.66 123 LEU A O 1
ATOM 933 N N . PRO A 1 124 ? 11.015 -11.067 4.720 1.00 44.31 124 PRO A N 1
ATOM 934 C CA . PRO A 1 124 ? 10.894 -10.551 3.369 1.00 44.31 124 PRO A CA 1
ATOM 935 C C . PRO A 1 124 ? 12.039 -11.050 2.480 1.00 44.31 124 PRO A C 1
ATOM 937 O O . PRO A 1 124 ? 13.197 -11.069 2.926 1.00 44.31 124 PRO A O 1
ATOM 940 N N . PRO A 1 125 ? 11.744 -11.449 1.233 1.00 46.62 125 PRO A N 1
ATOM 941 C CA . PRO A 1 125 ? 12.745 -11.951 0.300 1.00 46.62 125 PRO A CA 1
ATOM 942 C C . PRO A 1 125 ? 13.898 -10.954 0.056 1.00 46.62 125 PRO A C 1
ATOM 944 O O . PRO A 1 125 ? 15.028 -11.366 -0.191 1.00 46.62 125 PRO A O 1
ATOM 947 N N . GLU A 1 126 ? 13.649 -9.654 0.220 1.00 45.03 126 GLU A N 1
ATOM 948 C CA . GLU A 1 126 ? 14.573 -8.539 -0.022 1.00 45.03 126 GLU A CA 1
ATOM 949 C C . GLU A 1 126 ? 15.730 -8.463 0.989 1.00 45.03 126 GLU A C 1
ATOM 951 O O . GLU A 1 126 ? 16.785 -7.895 0.691 1.00 45.03 126 GLU A O 1
ATOM 956 N N . ILE A 1 127 ? 15.583 -9.071 2.176 1.00 44.75 127 ILE A N 1
ATOM 957 C CA . ILE A 1 127 ? 16.691 -9.222 3.142 1.00 44.75 127 ILE A CA 1
ATOM 958 C C . ILE A 1 127 ? 17.810 -10.097 2.549 1.00 44.75 127 ILE A C 1
ATOM 960 O O . ILE A 1 127 ? 18.974 -9.973 2.938 1.00 44.75 127 ILE A O 1
ATOM 964 N N . TRP A 1 128 ? 17.481 -10.934 1.563 1.00 46.91 128 TRP A N 1
ATOM 965 C CA . TRP A 1 128 ? 18.400 -11.875 0.931 1.00 46.91 128 TRP A CA 1
ATOM 966 C C . TRP A 1 128 ? 19.031 -11.345 -0.371 1.00 46.91 128 TRP A C 1
ATOM 968 O O . TRP A 1 128 ? 19.846 -12.051 -0.962 1.00 46.91 128 TRP A O 1
ATOM 978 N N . ASN A 1 129 ? 18.751 -10.094 -0.779 1.00 46.56 129 ASN A N 1
ATOM 979 C CA . ASN A 1 129 ? 19.266 -9.447 -2.005 1.00 46.56 129 ASN A CA 1
ATOM 980 C C . ASN A 1 129 ? 20.738 -8.991 -1.902 1.00 46.56 129 ASN A C 1
ATOM 982 O O . ASN A 1 129 ? 21.127 -7.868 -2.238 1.00 46.56 129 ASN A O 1
ATOM 986 N N . TYR A 1 130 ? 21.595 -9.889 -1.431 1.00 44.03 130 TYR A N 1
ATOM 987 C CA . TYR A 1 130 ? 23.041 -9.734 -1.442 1.00 44.03 130 TYR A CA 1
ATOM 988 C C . TYR A 1 130 ? 23.628 -10.598 -2.557 1.00 44.03 130 TYR A C 1
ATOM 990 O O . TYR A 1 130 ? 23.580 -11.823 -2.505 1.00 44.03 130 TYR A O 1
ATOM 998 N N . SER A 1 131 ? 24.236 -9.957 -3.554 1.00 39.84 131 SER A N 1
ATOM 999 C CA . SER A 1 131 ? 24.918 -10.637 -4.657 1.00 39.84 131 SER A CA 1
ATOM 1000 C C . SER A 1 131 ? 26.425 -10.693 -4.405 1.00 39.84 131 SER A C 1
ATOM 1002 O O . SER A 1 131 ? 27.051 -9.706 -4.013 1.00 39.84 131 SER A O 1
ATOM 1004 N N . MET A 1 132 ? 27.039 -11.858 -4.605 1.00 36.19 132 MET A N 1
ATOM 1005 C CA . MET A 1 132 ? 28.490 -12.004 -4.514 1.00 36.19 132 MET A CA 1
ATOM 1006 C C . MET A 1 132 ? 29.106 -11.650 -5.874 1.00 36.19 132 MET A C 1
ATOM 1008 O O . MET A 1 132 ? 28.972 -12.397 -6.835 1.00 36.19 132 MET A O 1
ATOM 1012 N N . ILE A 1 133 ? 29.798 -10.515 -5.958 1.00 45.69 133 ILE A N 1
ATOM 1013 C CA . ILE A 1 133 ? 30.453 -10.038 -7.193 1.00 45.69 133 ILE A CA 1
ATOM 1014 C C . ILE A 1 133 ? 31.922 -10.487 -7.296 1.00 45.69 133 ILE A C 1
ATOM 1016 O O . ILE A 1 133 ? 32.631 -10.150 -8.242 1.00 45.69 133 ILE A O 1
ATOM 1020 N N . GLY A 1 134 ? 32.409 -11.234 -6.304 1.00 35.47 134 GLY A N 1
ATOM 1021 C CA . GLY A 1 134 ? 33.727 -11.861 -6.303 1.00 35.47 134 GLY A CA 1
ATOM 1022 C C . GLY A 1 134 ? 34.071 -12.484 -4.946 1.00 35.47 134 GLY A C 1
ATOM 1023 O O . GLY A 1 134 ? 33.324 -12.308 -3.983 1.00 35.47 134 GLY A O 1
ATOM 1024 N N . PRO A 1 135 ? 35.214 -13.183 -4.820 1.00 31.66 135 PRO A N 1
ATOM 1025 C CA . PRO A 1 135 ? 35.617 -13.813 -3.565 1.00 31.66 135 PRO A CA 1
ATOM 1026 C C . PRO A 1 135 ? 35.727 -12.770 -2.445 1.00 31.66 135 PRO A C 1
ATOM 1028 O O . PRO A 1 135 ? 36.570 -11.875 -2.502 1.00 31.66 135 PRO A O 1
ATOM 1031 N N . GLY A 1 136 ? 34.845 -12.862 -1.450 1.00 36.34 136 GLY A N 1
ATOM 1032 C CA . GLY A 1 136 ? 34.768 -11.917 -0.334 1.00 36.34 136 GLY A CA 1
ATOM 1033 C C . GLY A 1 136 ? 34.208 -10.524 -0.676 1.00 36.34 136 GLY A C 1
ATOM 1034 O O . GLY A 1 136 ? 34.311 -9.600 0.128 1.00 36.34 136 GLY A O 1
ATOM 1035 N N . LYS A 1 137 ? 33.626 -10.338 -1.869 1.00 36.41 137 LYS A N 1
ATOM 1036 C CA . LYS A 1 137 ? 33.018 -9.075 -2.312 1.00 36.41 137 LYS A CA 1
ATOM 1037 C C . LYS A 1 137 ? 31.526 -9.270 -2.540 1.00 36.41 137 LYS A C 1
ATOM 1039 O O . LYS A 1 137 ? 31.118 -9.976 -3.458 1.00 36.41 137 LYS A O 1
ATOM 1044 N N . TRP A 1 138 ? 30.731 -8.603 -1.712 1.00 40.94 138 TRP A N 1
ATOM 1045 C CA . TRP A 1 138 ? 29.276 -8.690 -1.730 1.00 40.94 138 TRP A CA 1
ATOM 1046 C C . TRP A 1 138 ? 28.675 -7.320 -2.006 1.00 40.94 138 TRP A C 1
ATOM 1048 O O . TRP A 1 138 ? 28.951 -6.350 -1.298 1.00 40.94 138 TRP A O 1
ATOM 1058 N N . ARG A 1 139 ? 27.854 -7.247 -3.046 1.00 41.31 139 ARG A N 1
ATOM 1059 C CA . ARG A 1 139 ? 27.075 -6.078 -3.420 1.00 41.31 139 ARG A CA 1
ATOM 1060 C C . ARG A 1 139 ? 25.642 -6.323 -2.959 1.00 41.31 139 ARG A C 1
ATOM 1062 O O . ARG A 1 139 ? 24.961 -7.211 -3.463 1.00 41.31 139 ARG A O 1
ATOM 1069 N N . TYR A 1 140 ? 25.209 -5.538 -1.974 1.00 42.12 140 TYR A N 1
ATOM 1070 C CA . TYR A 1 140 ? 23.778 -5.333 -1.763 1.00 42.12 140 TYR A CA 1
ATOM 1071 C C . TYR A 1 140 ? 23.297 -4.572 -2.989 1.00 42.12 140 TYR A C 1
ATOM 1073 O O . TYR A 1 140 ? 23.811 -3.485 -3.259 1.00 42.12 140 TYR A O 1
ATOM 1081 N N . SER A 1 141 ? 22.467 -5.214 -3.792 1.00 42.34 141 SER A N 1
ATOM 1082 C CA . SER A 1 141 ? 22.001 -4.649 -5.044 1.00 42.34 141 SER A CA 1
ATOM 1083 C C . SER A 1 141 ? 20.664 -3.984 -4.745 1.00 42.34 141 SER A C 1
ATOM 1085 O O . SER A 1 141 ? 19.667 -4.672 -4.554 1.00 42.34 141 SER A O 1
ATOM 1087 N N . GLU A 1 142 ? 20.662 -2.650 -4.644 1.00 38.59 142 GLU A N 1
ATOM 1088 C CA . GLU A 1 142 ? 19.405 -1.888 -4.717 1.00 38.59 142 GLU A CA 1
ATOM 1089 C C . GLU A 1 142 ? 18.766 -2.066 -6.110 1.00 38.59 142 GLU A C 1
ATOM 1091 O O . GLU A 1 142 ? 17.551 -2.045 -6.216 1.00 38.59 142 GLU A O 1
ATOM 1096 N N . GLU A 1 143 ? 19.562 -2.381 -7.142 1.00 35.12 143 GLU A N 1
ATOM 1097 C CA . GLU A 1 143 ? 19.112 -2.745 -8.502 1.00 35.12 143 GLU A CA 1
ATOM 1098 C C . GLU A 1 143 ? 18.415 -4.119 -8.583 1.00 35.12 143 GLU A C 1
ATOM 1100 O O . GLU A 1 143 ? 17.722 -4.405 -9.552 1.00 35.12 143 GLU A O 1
ATOM 1105 N N . ALA A 1 144 ? 18.604 -4.986 -7.581 1.00 31.61 144 ALA A N 1
ATOM 1106 C CA . ALA A 1 144 ? 17.931 -6.278 -7.446 1.00 31.61 144 ALA A CA 1
ATOM 1107 C C . ALA A 1 144 ? 16.829 -6.229 -6.388 1.00 31.61 144 ALA A C 1
ATOM 1109 O O . ALA A 1 144 ? 16.293 -7.275 -6.028 1.00 31.61 144 ALA A O 1
ATOM 1110 N N . VAL A 1 145 ? 16.487 -5.041 -5.874 1.00 33.41 145 VAL A N 1
ATOM 1111 C CA . VAL A 1 145 ? 15.130 -4.825 -5.384 1.00 33.41 145 VAL A CA 1
ATOM 1112 C C . VAL A 1 145 ? 14.283 -4.864 -6.648 1.00 33.41 145 VAL A C 1
ATOM 1114 O O . VAL A 1 145 ? 14.430 -3.974 -7.484 1.00 33.41 145 VAL A O 1
ATOM 1117 N N . PRO A 1 146 ? 13.464 -5.914 -6.852 1.00 29.75 146 PRO A N 1
ATOM 1118 C CA . PRO A 1 146 ? 12.475 -5.866 -7.905 1.00 29.75 146 PRO A CA 1
ATOM 1119 C C . PRO A 1 146 ? 11.711 -4.585 -7.635 1.00 29.75 146 PRO A C 1
ATOM 1121 O O . PRO A 1 146 ? 11.257 -4.363 -6.513 1.00 29.75 146 PRO A O 1
ATOM 1124 N N . GLU A 1 147 ? 11.590 -3.738 -8.641 1.00 29.48 147 GLU A N 1
ATOM 1125 C CA . GLU A 1 147 ? 10.819 -2.502 -8.553 1.00 29.48 147 GLU A CA 1
ATOM 1126 C C . GLU A 1 147 ? 9.395 -2.787 -7.978 1.00 29.48 147 GLU A C 1
ATOM 1128 O O . GLU A 1 147 ? 8.791 -1.999 -7.258 1.00 29.48 147 GLU A O 1
ATOM 1133 N N . HIS A 1 148 ? 8.977 -4.047 -8.063 1.00 28.64 148 HIS A N 1
ATOM 1134 C CA . HIS A 1 148 ? 7.935 -4.742 -7.314 1.00 28.64 148 HIS A CA 1
ATOM 1135 C C . HIS A 1 148 ? 8.176 -5.015 -5.814 1.00 28.64 148 HIS A C 1
ATOM 1137 O O . HIS A 1 148 ? 7.963 -6.128 -5.353 1.00 28.64 148 HIS A O 1
ATOM 1143 N N . ALA A 1 149 ? 8.532 -4.016 -5.011 1.00 30.19 149 ALA A N 1
ATOM 1144 C CA . ALA A 1 149 ? 8.412 -4.089 -3.544 1.00 30.19 149 ALA A CA 1
ATOM 1145 C C . ALA A 1 149 ? 7.460 -2.999 -3.015 1.00 30.19 149 ALA A C 1
ATOM 1147 O O . ALA A 1 149 ? 7.656 -2.416 -1.952 1.00 30.19 149 ALA A O 1
ATOM 1148 N N . SER A 1 150 ? 6.398 -2.701 -3.766 1.00 31.48 150 SER A N 1
ATOM 1149 C CA . SER A 1 150 ? 5.487 -1.573 -3.538 1.00 31.48 150 SER A CA 1
ATOM 1150 C C . SER A 1 150 ? 4.261 -1.888 -2.671 1.00 31.48 150 SER A C 1
ATOM 1152 O O . SER A 1 150 ? 3.209 -1.277 -2.830 1.00 31.48 150 SER A O 1
ATOM 1154 N N . SER A 1 151 ? 4.384 -2.791 -1.693 1.00 36.31 151 SER A N 1
ATOM 1155 C CA . SER A 1 151 ? 3.437 -2.833 -0.561 1.00 36.31 151 SER A CA 1
ATOM 1156 C C . SER A 1 151 ? 4.074 -2.425 0.773 1.00 36.31 151 SER A C 1
ATOM 1158 O O . SER A 1 151 ? 3.354 -2.106 1.719 1.00 36.31 151 SER A O 1
ATOM 1160 N N . CYS A 1 152 ? 5.411 -2.408 0.856 1.00 36.22 152 CYS A N 1
ATOM 1161 C CA . CYS A 1 152 ? 6.160 -1.806 1.951 1.00 36.22 152 CYS A CA 1
ATOM 1162 C C . CYS A 1 152 ? 7.616 -1.584 1.511 1.00 36.22 152 CYS A C 1
ATOM 1164 O O . CYS A 1 152 ? 8.401 -2.528 1.454 1.00 36.22 152 CYS A O 1
ATOM 1166 N N . ASN A 1 153 ? 7.990 -0.339 1.208 1.00 40.09 153 ASN A N 1
ATOM 1167 C CA . ASN A 1 153 ? 9.375 0.005 0.886 1.00 40.09 153 ASN A CA 1
ATOM 1168 C C . ASN A 1 153 ? 10.239 -0.145 2.148 1.00 40.09 153 ASN A C 1
ATOM 1170 O O . ASN A 1 153 ? 10.312 0.770 2.973 1.00 40.09 153 ASN A O 1
ATOM 1174 N N . TRP A 1 154 ? 10.902 -1.294 2.307 1.00 49.34 154 TRP A N 1
ATOM 1175 C CA . TRP A 1 154 ? 11.875 -1.560 3.372 1.00 49.34 154 TRP A CA 1
ATOM 1176 C C . TRP A 1 154 ? 13.149 -0.746 3.158 1.00 49.34 154 TRP A C 1
ATOM 1178 O O . TRP A 1 154 ? 14.222 -1.252 2.839 1.00 49.34 154 TRP A O 1
ATOM 1188 N N . SER A 1 155 ? 13.046 0.561 3.330 1.00 55.56 155 SER A N 1
ATOM 1189 C CA . SER A 1 155 ? 14.207 1.427 3.308 1.00 55.56 155 SER A CA 1
ATOM 1190 C C . SER A 1 155 ? 14.954 1.213 4.625 1.00 55.56 155 SER A C 1
ATOM 1192 O O . SER A 1 155 ? 14.469 1.552 5.705 1.00 55.56 155 SER A O 1
ATOM 1194 N N . TRP A 1 156 ? 16.162 0.652 4.577 1.00 62.91 156 TRP A N 1
ATOM 1195 C CA . TRP A 1 156 ? 17.037 0.614 5.757 1.00 62.91 156 TRP A CA 1
ATOM 1196 C C . TRP A 1 156 ? 17.521 2.008 6.167 1.00 62.91 156 TRP A C 1
ATOM 1198 O O . TRP A 1 156 ? 18.044 2.164 7.262 1.00 62.91 156 TRP A O 1
ATOM 1208 N N . ALA A 1 157 ? 17.278 3.041 5.356 1.00 58.03 157 ALA A N 1
ATOM 1209 C CA . ALA A 1 157 ? 17.347 4.435 5.794 1.00 58.03 157 ALA A CA 1
ATOM 1210 C C . ALA A 1 157 ? 16.181 4.840 6.727 1.00 58.03 157 ALA A C 1
ATOM 1212 O O . ALA A 1 157 ? 16.180 5.936 7.281 1.00 58.03 157 ALA A O 1
ATOM 1213 N N . THR A 1 158 ? 15.184 3.967 6.902 1.00 67.50 158 THR A N 1
ATOM 1214 C CA . THR A 1 158 ? 14.088 4.059 7.878 1.00 67.50 158 THR A CA 1
ATOM 1215 C C . THR A 1 158 ? 14.010 2.784 8.726 1.00 67.50 158 THR A C 1
ATOM 1217 O O . THR A 1 158 ? 13.017 2.053 8.676 1.00 67.50 158 THR A O 1
ATOM 1220 N N . PRO A 1 159 ? 15.069 2.455 9.487 1.00 69.88 159 PRO A N 1
ATOM 1221 C CA . PRO A 1 159 ? 15.235 1.123 10.060 1.00 69.88 159 PRO A CA 1
ATOM 1222 C C . PRO A 1 159 ? 14.150 0.755 11.080 1.00 69.88 159 PRO A C 1
ATOM 1224 O O . PRO A 1 159 ? 13.744 -0.403 11.138 1.00 69.88 159 PRO A O 1
ATOM 1227 N N . LEU A 1 160 ? 13.640 1.717 11.859 1.00 73.69 160 LEU A N 1
ATOM 1228 C CA . LEU A 1 160 ? 12.577 1.454 12.837 1.00 73.69 160 LEU A CA 1
ATOM 1229 C C . LEU A 1 160 ? 11.219 1.208 12.166 1.00 73.69 160 LEU A C 1
ATOM 1231 O O . LEU A 1 160 ? 10.483 0.326 12.606 1.00 73.69 160 LEU A O 1
ATOM 1235 N N . GLY A 1 161 ? 10.913 1.926 11.079 1.00 66.88 161 GLY A N 1
ATOM 1236 C CA . GLY A 1 161 ? 9.722 1.666 10.260 1.00 66.88 161 GLY A CA 1
ATOM 1237 C C . GLY A 1 161 ? 9.772 0.277 9.622 1.00 66.88 161 GLY A C 1
ATOM 1238 O O . GLY A 1 161 ? 8.813 -0.486 9.718 1.00 66.88 161 GLY A O 1
ATOM 1239 N N . SER A 1 162 ? 10.939 -0.092 9.086 1.00 67.00 162 SER A N 1
ATOM 1240 C CA . SER A 1 162 ? 11.180 -1.417 8.516 1.00 67.00 162 SER A CA 1
ATOM 1241 C C . SER A 1 162 ? 11.061 -2.524 9.568 1.00 67.00 162 SER A C 1
ATOM 1243 O O . SER A 1 162 ? 10.347 -3.487 9.375 1.00 67.00 162 SER A O 1
ATOM 1245 N N . LEU A 1 163 ? 11.657 -2.425 10.753 1.00 70.50 163 LEU A N 1
ATOM 1246 C CA . LEU A 1 163 ? 11.535 -3.515 11.745 1.00 70.50 163 LEU A CA 1
ATOM 1247 C C . LEU A 1 163 ? 10.121 -3.721 12.269 1.00 70.50 163 LEU A C 1
ATOM 1249 O O . LEU A 1 163 ? 9.746 -4.806 12.715 1.00 70.50 163 LEU A O 1
ATOM 1253 N N . ARG A 1 164 ? 9.332 -2.663 12.225 1.00 65.56 164 ARG A N 1
ATOM 1254 C CA . ARG A 1 164 ? 7.958 -2.704 12.663 1.00 65.56 164 ARG A CA 1
ATOM 1255 C C . ARG A 1 164 ? 7.048 -3.428 11.679 1.00 65.56 164 ARG A C 1
ATOM 1257 O O . ARG A 1 164 ? 6.261 -4.269 12.107 1.00 65.56 164 ARG A O 1
ATOM 1264 N N . GLU A 1 165 ? 7.200 -3.173 10.386 1.00 62.81 165 GLU A N 1
ATOM 1265 C CA . GLU A 1 165 ? 6.499 -3.958 9.370 1.00 62.81 165 GLU A CA 1
ATOM 1266 C C . GLU A 1 165 ? 6.912 -5.445 9.453 1.00 62.81 165 GLU A C 1
ATOM 1268 O O . GLU A 1 165 ? 6.057 -6.326 9.359 1.00 62.81 165 GLU A O 1
ATOM 1273 N N . LEU A 1 166 ? 8.188 -5.747 9.748 1.00 65.81 166 LEU A N 1
ATOM 1274 C CA . LEU A 1 166 ? 8.672 -7.125 9.931 1.00 65.81 166 LEU A CA 1
ATOM 1275 C C . LEU A 1 166 ? 7.929 -7.820 11.076 1.00 65.81 166 LEU A C 1
ATOM 1277 O O . LEU A 1 166 ? 7.460 -8.948 10.928 1.00 65.81 166 LEU A O 1
ATOM 1281 N N . SER A 1 167 ? 7.784 -7.125 12.205 1.00 62.81 167 SER A N 1
ATOM 1282 C CA . SER A 1 167 ? 7.047 -7.625 13.365 1.00 62.81 167 SER A CA 1
ATOM 1283 C C . SER A 1 167 ? 5.571 -7.888 13.042 1.00 62.81 167 SER A C 1
ATOM 1285 O O . SER A 1 167 ? 5.034 -8.925 13.426 1.00 62.81 167 SER A O 1
ATOM 1287 N N . ASN A 1 168 ? 4.910 -6.987 12.312 1.00 56.72 168 ASN A N 1
ATOM 1288 C CA . ASN A 1 168 ? 3.499 -7.140 11.943 1.00 56.72 168 ASN A CA 1
ATOM 1289 C C . ASN A 1 168 ? 3.274 -8.318 10.991 1.00 56.72 168 ASN A C 1
ATOM 1291 O O . ASN A 1 168 ? 2.333 -9.097 11.172 1.00 56.72 168 ASN A O 1
ATOM 1295 N N . ARG A 1 169 ? 4.160 -8.492 10.004 1.00 57.91 169 ARG A N 1
ATOM 1296 C CA . ARG A 1 169 ? 4.115 -9.639 9.088 1.00 57.91 169 ARG A CA 1
ATOM 1297 C C . ARG A 1 169 ? 4.314 -10.950 9.826 1.00 57.91 169 ARG A C 1
ATOM 1299 O O . ARG A 1 169 ? 3.538 -11.881 9.618 1.00 57.91 169 ARG A O 1
ATOM 1306 N N . TYR A 1 170 ? 5.282 -11.005 10.737 1.00 58.78 170 TYR A N 1
ATOM 1307 C CA . TYR A 1 170 ? 5.499 -12.177 11.580 1.00 58.78 170 TYR A CA 1
ATOM 1308 C C . TYR A 1 170 ? 4.244 -12.531 12.394 1.00 58.78 170 TYR A C 1
ATOM 1310 O O . TYR A 1 170 ? 3.798 -13.678 12.379 1.00 58.78 170 TYR A O 1
ATOM 1318 N N . LEU A 1 171 ? 3.615 -11.540 13.039 1.00 55.69 171 LEU A N 1
ATOM 1319 C CA . LEU A 1 171 ? 2.387 -11.745 13.815 1.00 55.69 171 LEU A CA 1
ATOM 1320 C C . LEU A 1 171 ? 1.218 -12.240 12.948 1.00 55.69 171 LEU A C 1
ATOM 1322 O O . LEU A 1 171 ? 0.530 -13.188 13.327 1.00 55.69 171 LEU A O 1
ATOM 1326 N N . THR A 1 172 ? 1.033 -11.647 11.769 1.00 53.94 172 THR A N 1
ATOM 1327 C CA . THR A 1 172 ? -0.019 -12.030 10.813 1.00 53.94 172 THR A CA 1
ATOM 1328 C C . THR A 1 172 ? 0.174 -13.462 10.313 1.00 53.94 172 THR A C 1
ATOM 1330 O O . THR A 1 172 ? -0.777 -14.241 10.255 1.00 53.94 172 THR A O 1
ATOM 1333 N N . THR A 1 173 ? 1.422 -13.828 10.011 1.00 51.50 173 THR A N 1
ATOM 1334 C CA . THR A 1 173 ? 1.793 -15.137 9.458 1.00 51.50 173 THR A CA 1
ATOM 1335 C C . THR A 1 173 ? 1.665 -16.249 10.501 1.00 51.50 173 THR A C 1
ATOM 1337 O O . THR A 1 173 ? 1.175 -17.330 10.194 1.00 51.50 173 THR A O 1
ATOM 1340 N N . HIS A 1 174 ? 2.090 -16.008 11.746 1.00 44.16 174 HIS A N 1
ATOM 1341 C CA . HIS A 1 174 ? 2.187 -17.063 12.768 1.00 44.16 174 HIS A CA 1
ATOM 1342 C C . HIS A 1 174 ? 0.944 -17.224 13.646 1.00 44.16 174 HIS A C 1
ATOM 1344 O O . HIS A 1 174 ? 0.738 -18.302 14.208 1.00 44.16 174 HIS A O 1
ATOM 1350 N N . TYR A 1 175 ? 0.110 -16.190 13.777 1.00 42.47 175 TYR A N 1
ATOM 1351 C CA . TYR A 1 175 ? -1.089 -16.240 14.624 1.00 42.47 175 TYR A CA 1
ATOM 1352 C C . TYR A 1 175 ? -2.406 -16.222 13.826 1.00 42.47 175 TYR A C 1
ATOM 1354 O O . TYR A 1 175 ? -3.481 -16.383 14.413 1.00 42.47 175 TYR A O 1
ATOM 1362 N N . GLY A 1 176 ? -2.325 -16.113 12.491 1.00 36.22 176 GLY A N 1
ATOM 1363 C CA . GLY A 1 176 ? -3.465 -16.078 11.575 1.00 36.22 176 GLY A CA 1
ATOM 1364 C C . GLY A 1 176 ? -4.350 -14.840 11.762 1.00 36.22 176 GLY A C 1
ATOM 1365 O O . GLY A 1 176 ? -4.297 -14.148 12.778 1.00 36.22 176 GLY A O 1
ATOM 1366 N N . ALA A 1 177 ? -5.245 -14.585 10.805 1.00 35.12 177 ALA A N 1
ATOM 1367 C CA . ALA A 1 177 ? -6.231 -13.495 10.829 1.00 35.12 177 ALA A CA 1
ATOM 1368 C C . ALA A 1 177 ? -7.257 -13.568 11.993 1.00 35.12 177 ALA A C 1
ATOM 1370 O O . ALA A 1 177 ? -8.252 -12.850 12.001 1.00 35.12 177 ALA A O 1
ATOM 1371 N N . THR A 1 178 ? -7.031 -14.404 13.008 1.00 30.89 178 THR A N 1
ATOM 1372 C CA . THR A 1 178 ? -7.935 -14.633 14.143 1.00 30.89 178 THR A CA 1
ATOM 1373 C C . THR A 1 178 ? -7.881 -13.531 15.208 1.00 30.89 178 THR A C 1
ATOM 1375 O O . THR A 1 178 ? -8.813 -13.427 16.003 1.00 30.89 178 THR A O 1
ATOM 1378 N N . ILE A 1 179 ? -6.842 -12.682 15.230 1.00 33.00 179 ILE A N 1
ATOM 1379 C CA . ILE A 1 179 ? -6.842 -11.463 16.069 1.00 33.00 179 ILE A CA 1
ATOM 1380 C C . ILE A 1 179 ? -7.742 -10.381 15.452 1.00 33.00 179 ILE A C 1
ATOM 1382 O O . ILE A 1 179 ? -8.394 -9.643 16.185 1.00 33.00 179 ILE A O 1
ATOM 1386 N N . HIS A 1 180 ? -7.846 -10.332 14.119 1.00 30.94 180 HIS A N 1
ATOM 1387 C CA . HIS A 1 180 ? -8.594 -9.294 13.400 1.00 30.94 180 HIS A CA 1
ATOM 1388 C C . HIS A 1 180 ? -10.006 -9.717 12.948 1.00 30.94 180 HIS A C 1
ATOM 1390 O O . HIS A 1 180 ? -10.801 -8.857 12.591 1.00 30.94 180 HIS A O 1
ATOM 1396 N N . GLN A 1 181 ? -10.364 -11.007 13.021 1.00 27.64 181 GLN A N 1
ATOM 1397 C CA . GLN A 1 181 ? -11.694 -11.518 12.635 1.00 27.64 181 GLN A CA 1
ATOM 1398 C C . GLN A 1 181 ? -12.711 -11.665 13.783 1.00 27.64 181 GLN A C 1
ATOM 1400 O O . GLN A 1 181 ? -13.835 -12.096 13.541 1.00 27.64 181 GLN A O 1
ATOM 1405 N N . ARG A 1 182 ? -12.383 -11.306 15.035 1.00 27.17 182 ARG A N 1
ATOM 1406 C CA . ARG A 1 182 ? -13.367 -11.336 16.146 1.00 27.17 182 ARG A CA 1
ATOM 1407 C C . ARG A 1 182 ? -14.041 -10.002 16.471 1.00 27.17 182 ARG A C 1
ATOM 1409 O O . ARG A 1 182 ? -14.871 -9.974 17.373 1.00 27.17 182 ARG A O 1
ATOM 1416 N N . THR A 1 183 ? -13.773 -8.936 15.719 1.00 30.83 183 THR A N 1
ATOM 1417 C CA . THR A 1 183 ? -14.537 -7.674 15.809 1.00 30.83 183 THR A CA 1
ATOM 1418 C C . THR A 1 183 ? -15.417 -7.390 14.591 1.00 30.83 183 THR A C 1
ATOM 1420 O O . THR A 1 183 ? -16.107 -6.379 14.576 1.00 30.83 183 THR A O 1
ATOM 1423 N N . SER A 1 184 ? -15.485 -8.293 13.607 1.00 27.53 184 SER A N 1
ATOM 1424 C CA . SER A 1 184 ? -16.400 -8.187 12.462 1.00 27.53 184 SER A CA 1
ATOM 1425 C C . SER A 1 184 ? -17.297 -9.421 12.338 1.00 27.53 184 SER A C 1
ATOM 1427 O O . SER A 1 184 ? -17.303 -10.138 11.344 1.00 27.53 184 SER A O 1
ATOM 1429 N N . ALA A 1 185 ? -18.103 -9.658 13.371 1.00 28.27 185 ALA A N 1
ATOM 1430 C CA . ALA A 1 185 ? -19.310 -10.461 13.248 1.00 28.27 185 ALA A CA 1
ATOM 1431 C C . ALA A 1 185 ? -20.484 -9.674 13.837 1.00 28.27 185 ALA A C 1
ATOM 1433 O O . ALA A 1 185 ? -20.581 -9.525 15.050 1.00 28.27 185 ALA A O 1
ATOM 1434 N N . SER A 1 186 ? -21.386 -9.208 12.968 1.00 29.47 186 SER A N 1
ATOM 1435 C CA . SER A 1 186 ? -22.825 -9.171 13.262 1.00 29.47 186 SER A CA 1
ATOM 1436 C C . SER A 1 186 ? -23.240 -8.529 14.604 1.00 29.47 186 SER A C 1
ATOM 1438 O O . SER A 1 186 ? -24.064 -9.082 15.336 1.00 29.47 186 SER A O 1
ATOM 1440 N N . ALA A 1 187 ? -22.724 -7.351 14.936 1.00 29.70 187 ALA A N 1
ATOM 1441 C CA . ALA A 1 187 ? -23.337 -6.507 15.954 1.00 29.70 187 ALA A CA 1
ATOM 1442 C C . ALA A 1 187 ? -22.971 -5.051 15.682 1.00 29.70 187 ALA A C 1
ATOM 1444 O O . ALA A 1 187 ? -21.796 -4.706 15.591 1.00 29.70 187 ALA A O 1
ATOM 1445 N N . THR A 1 188 ? -23.976 -4.185 15.590 1.00 27.95 188 THR A N 1
ATOM 1446 C CA . THR A 1 188 ? -23.806 -2.775 15.956 1.00 27.95 188 THR A CA 1
ATOM 1447 C C . THR A 1 188 ? -22.971 -2.695 17.242 1.00 27.95 188 THR A C 1
ATOM 1449 O O . THR A 1 188 ? -23.294 -3.443 18.175 1.00 27.95 188 THR A O 1
ATOM 1452 N N . PRO A 1 189 ? -21.918 -1.855 17.316 1.00 36.28 189 PRO A N 1
ATOM 1453 C CA . PRO A 1 189 ? -21.121 -1.733 18.531 1.00 36.28 189 PRO A CA 1
ATOM 1454 C C . PRO A 1 189 ? -22.059 -1.435 19.711 1.00 36.28 189 PRO A C 1
ATOM 1456 O O . PRO A 1 189 ? -22.988 -0.632 19.557 1.00 36.28 189 PRO A O 1
ATOM 1459 N N . PRO A 1 190 ? -21.907 -2.125 20.858 1.00 40.62 190 PRO A N 1
ATOM 1460 C CA . PRO A 1 190 ? -22.696 -1.790 22.032 1.00 40.62 190 PRO A CA 1
ATOM 1461 C C . PRO A 1 190 ? -22.433 -0.319 22.385 1.00 40.62 190 PRO A C 1
ATOM 1463 O O . PRO A 1 190 ? -21.308 0.141 22.210 1.00 40.62 190 PRO A O 1
ATOM 1466 N N . PRO A 1 191 ? -23.443 0.427 22.862 1.00 47.22 191 PRO A N 1
ATOM 1467 C CA . PRO A 1 191 ? -23.252 1.822 23.245 1.00 47.22 191 PRO A CA 1
ATOM 1468 C C . PRO A 1 191 ? -22.125 1.945 24.284 1.00 47.22 191 PRO A C 1
ATOM 1470 O O . PRO A 1 191 ? -21.974 1.024 25.099 1.00 47.22 191 PRO A O 1
ATOM 1473 N N . PRO A 1 192 ? -21.372 3.064 24.290 1.00 52.78 192 PRO A N 1
ATOM 1474 C CA . PRO A 1 192 ? -20.187 3.233 25.121 1.00 52.78 192 PRO A CA 1
ATOM 1475 C C . PRO A 1 192 ? -20.538 2.953 26.580 1.00 52.78 192 PRO A C 1
ATOM 1477 O O . PRO A 1 192 ? -21.375 3.628 27.189 1.00 52.78 192 PRO A O 1
ATOM 1480 N N . GLN A 1 193 ? -19.935 1.901 27.131 1.00 62.84 193 GLN A N 1
ATOM 1481 C CA . GLN A 1 193 ? -20.184 1.497 28.505 1.00 62.84 193 GLN A CA 1
ATOM 1482 C C . GLN A 1 193 ? -19.291 2.309 29.437 1.00 62.84 193 GLN A C 1
ATOM 1484 O O . GLN A 1 193 ? -18.085 2.421 29.225 1.00 62.84 193 GLN A O 1
ATOM 1489 N N . ARG A 1 194 ? -19.903 2.863 30.484 1.00 69.06 194 ARG A N 1
ATOM 1490 C CA . ARG A 1 194 ? -19.202 3.524 31.588 1.00 69.06 194 ARG A CA 1
ATOM 1491 C C . ARG A 1 194 ? -18.186 2.566 32.224 1.00 69.06 194 ARG A C 1
ATOM 1493 O O . ARG A 1 194 ? -18.454 1.368 32.305 1.00 69.06 194 ARG A O 1
ATOM 1500 N N . LEU A 1 195 ? -17.037 3.075 32.672 1.00 77.62 195 LEU A N 1
ATOM 1501 C CA . LEU A 1 195 ? -15.976 2.274 33.303 1.00 77.62 195 LEU A CA 1
ATOM 1502 C C . LEU A 1 195 ? -16.520 1.490 34.508 1.00 77.62 195 LEU A C 1
ATOM 1504 O O . LEU A 1 195 ? -16.245 0.300 34.652 1.00 77.62 195 LEU A O 1
ATOM 1508 N N . SER A 1 196 ? -17.383 2.138 35.290 1.00 74.25 196 SER A N 1
ATOM 1509 C CA . SER A 1 196 ? -18.137 1.572 36.415 1.00 74.25 196 SER A CA 1
ATOM 1510 C C . SER A 1 196 ? -19.101 0.433 36.042 1.00 74.25 196 SER A C 1
ATOM 1512 O O . SER A 1 196 ? -19.494 -0.346 36.909 1.00 74.25 196 SER A O 1
ATOM 1514 N N . ASN A 1 197 ? -19.467 0.289 34.761 1.00 77.69 197 ASN A N 1
ATOM 1515 C CA . ASN A 1 197 ? -20.253 -0.848 34.266 1.00 77.69 197 ASN A CA 1
ATOM 1516 C C . ASN A 1 197 ? -19.377 -2.054 33.890 1.00 77.69 197 ASN A C 1
ATOM 1518 O O . ASN A 1 197 ? -19.900 -3.161 33.765 1.00 77.69 197 ASN A O 1
ATOM 1522 N N . ILE A 1 198 ? -18.073 -1.842 33.677 1.00 77.69 198 ILE A N 1
ATOM 1523 C CA . ILE A 1 198 ? -17.125 -2.874 33.231 1.00 77.69 198 ILE A CA 1
ATOM 1524 C C . ILE A 1 198 ? -16.345 -3.438 34.423 1.00 77.69 198 ILE A C 1
ATOM 1526 O O . ILE A 1 198 ? -16.119 -4.644 34.490 1.00 77.69 198 ILE A O 1
ATOM 1530 N N . LEU A 1 199 ? -15.940 -2.583 35.365 1.00 81.62 199 LEU A N 1
ATOM 1531 C CA . LEU A 1 199 ? -15.098 -2.939 36.508 1.00 81.62 199 LEU A CA 1
ATOM 1532 C C . LEU A 1 199 ? -15.737 -2.522 37.834 1.00 81.62 199 LEU A C 1
ATOM 1534 O O . LEU A 1 199 ? -16.428 -1.508 37.912 1.00 81.62 199 LEU A O 1
ATOM 1538 N N . SER A 1 200 ? -15.462 -3.279 38.899 1.00 82.44 200 SER A N 1
ATOM 1539 C CA . SER A 1 200 ? -15.795 -2.842 40.258 1.00 82.44 200 SER A CA 1
ATOM 1540 C C . SER A 1 200 ? -14.882 -1.697 40.713 1.00 82.44 200 SER A C 1
ATOM 1542 O O . SER A 1 200 ? -13.764 -1.543 40.220 1.00 82.44 200 SER A O 1
ATOM 1544 N N . GLN A 1 201 ? -15.321 -0.918 41.705 1.00 78.62 201 GLN A N 1
ATOM 1545 C CA . GLN A 1 201 ? -14.526 0.197 42.235 1.00 78.62 201 GLN A CA 1
ATOM 1546 C C . GLN A 1 201 ? -13.146 -0.247 42.756 1.00 78.62 201 GLN A C 1
ATOM 1548 O O . GLN A 1 201 ? -12.159 0.463 42.566 1.00 78.62 201 GLN A O 1
ATOM 1553 N N . ASP A 1 202 ? -13.068 -1.436 43.362 1.00 77.31 202 ASP A N 1
ATOM 1554 C CA . ASP A 1 202 ? -11.812 -2.016 43.854 1.00 77.31 202 ASP A CA 1
ATOM 1555 C C . ASP A 1 202 ? -10.875 -2.385 42.690 1.00 77.31 202 ASP A C 1
ATOM 1557 O O . ASP A 1 202 ? -9.684 -2.089 42.728 1.00 77.31 202 ASP A O 1
ATOM 1561 N N . GLN A 1 203 ? -11.421 -2.948 41.605 1.00 82.62 203 GLN A N 1
ATOM 1562 C CA . GLN A 1 203 ? -10.653 -3.282 40.401 1.00 82.62 203 GLN A CA 1
ATOM 1563 C C . GLN A 1 203 ? -10.123 -2.037 39.680 1.00 82.62 203 GLN A C 1
ATOM 1565 O O . GLN A 1 203 ? -8.987 -2.037 39.206 1.00 82.62 203 GLN A O 1
ATOM 1570 N N . ILE A 1 204 ? -10.929 -0.972 39.606 1.00 83.31 204 ILE A N 1
ATOM 1571 C CA . ILE A 1 204 ? -10.506 0.323 39.054 1.00 83.31 204 ILE A CA 1
ATOM 1572 C C . ILE A 1 204 ? -9.338 0.866 39.881 1.00 83.31 204 ILE A C 1
ATOM 1574 O O . ILE A 1 204 ? -8.302 1.235 39.328 1.00 83.31 204 ILE A O 1
ATOM 1578 N N . TYR A 1 205 ? -9.466 0.855 41.210 1.00 82.50 205 TYR A N 1
ATOM 1579 C CA . TYR A 1 205 ? -8.417 1.328 42.106 1.00 82.50 205 TYR A CA 1
ATOM 1580 C C . TYR A 1 205 ? -7.101 0.553 41.942 1.00 82.50 205 TYR A C 1
ATOM 1582 O O . TYR A 1 205 ? -6.033 1.161 41.816 1.00 82.50 205 TYR A O 1
ATOM 1590 N N . ASP A 1 206 ? -7.165 -0.776 41.878 1.00 82.31 206 ASP A N 1
ATOM 1591 C CA . ASP A 1 206 ? -5.985 -1.623 41.699 1.00 82.31 206 ASP A CA 1
ATOM 1592 C C . ASP A 1 206 ? -5.282 -1.362 40.358 1.00 82.31 206 ASP A C 1
ATOM 1594 O O . ASP A 1 206 ? -4.056 -1.218 40.312 1.00 82.31 206 ASP A O 1
ATOM 1598 N N . LEU A 1 207 ? -6.039 -1.220 39.265 1.00 84.06 207 LEU A N 1
ATOM 1599 C CA . LEU A 1 207 ? -5.475 -0.907 37.949 1.00 84.06 207 LEU A CA 1
ATOM 1600 C C . LEU A 1 207 ? -4.855 0.494 37.893 1.00 84.06 207 LEU A C 1
ATOM 1602 O O . LEU A 1 207 ? -3.763 0.652 37.343 1.00 84.06 207 LEU A O 1
ATOM 1606 N N . LEU A 1 208 ? -5.492 1.502 38.492 1.00 86.31 208 LEU A N 1
ATOM 1607 C CA . LEU A 1 208 ? -4.939 2.858 38.561 1.00 86.31 208 LEU A CA 1
ATOM 1608 C C . LEU A 1 208 ? -3.679 2.920 39.432 1.00 86.31 208 LEU A C 1
ATOM 1610 O O . LEU A 1 208 ? -2.752 3.670 39.119 1.00 86.31 208 LEU A O 1
ATOM 1614 N N . ASN A 1 209 ? -3.573 2.095 40.476 1.00 84.88 209 ASN A N 1
ATOM 1615 C CA . ASN A 1 209 ? -2.338 1.962 41.252 1.00 84.88 209 ASN A CA 1
ATOM 1616 C C . ASN A 1 209 ? -1.210 1.331 40.430 1.00 84.88 209 ASN A C 1
ATOM 1618 O O . ASN A 1 209 ? -0.069 1.803 40.481 1.00 84.88 209 ASN A O 1
ATOM 1622 N N . ILE A 1 210 ? -1.514 0.288 39.650 1.00 84.62 210 ILE A N 1
ATOM 1623 C CA . ILE A 1 210 ? -0.555 -0.336 38.726 1.00 84.62 210 ILE A CA 1
ATOM 1624 C C . ILE A 1 210 ? -0.090 0.687 37.683 1.00 84.62 210 ILE A C 1
ATOM 1626 O O . ILE A 1 210 ? 1.113 0.836 37.460 1.00 84.62 210 ILE A O 1
ATOM 1630 N N . PHE A 1 211 ? -1.019 1.442 37.090 1.00 87.56 211 PHE A N 1
ATOM 1631 C CA . PHE A 1 211 ? -0.691 2.513 36.152 1.00 87.56 211 PHE A CA 1
ATOM 1632 C C . PHE A 1 211 ? 0.236 3.554 36.791 1.00 87.56 211 PHE A C 1
ATOM 1634 O O . PHE A 1 211 ? 1.309 3.863 36.272 1.00 87.56 211 PHE A O 1
ATOM 1641 N N . THR A 1 212 ? -0.145 4.056 37.964 1.00 86.69 212 THR A N 1
ATOM 1642 C CA . THR A 1 212 ? 0.583 5.110 38.683 1.00 86.69 212 THR A CA 1
ATOM 1643 C C . THR A 1 212 ? 2.001 4.684 39.076 1.00 86.69 212 THR A C 1
ATOM 1645 O O . THR A 1 212 ? 2.936 5.483 38.994 1.00 86.69 212 THR A O 1
ATOM 1648 N N . SER A 1 213 ? 2.180 3.425 39.481 1.00 84.31 213 SER A N 1
ATOM 1649 C CA . SER A 1 213 ? 3.469 2.889 39.937 1.00 84.31 213 SER A CA 1
ATOM 1650 C C . SER A 1 213 ? 4.406 2.484 38.794 1.00 84.31 213 SER A C 1
ATOM 1652 O O . SER A 1 213 ? 5.615 2.707 38.897 1.00 84.31 213 SER A O 1
ATOM 1654 N N . HIS A 1 214 ? 3.875 1.919 37.704 1.00 85.94 214 HIS A N 1
ATOM 1655 C CA . HIS A 1 214 ? 4.691 1.288 36.658 1.00 85.94 214 HIS A CA 1
ATOM 1656 C C . HIS A 1 214 ? 4.622 1.949 35.268 1.00 85.94 214 HIS A C 1
ATOM 1658 O O . HIS A 1 214 ? 5.526 1.728 34.462 1.00 85.94 214 HIS A O 1
ATOM 1664 N N . PHE A 1 215 ? 3.590 2.748 34.965 1.00 88.50 215 PHE A N 1
ATOM 1665 C CA . PHE A 1 215 ? 3.390 3.376 33.645 1.00 88.50 215 PHE A CA 1
ATOM 1666 C C . PHE A 1 215 ? 3.612 4.883 33.690 1.00 88.50 215 PHE A C 1
ATOM 1668 O O . PHE A 1 215 ? 4.381 5.423 32.898 1.00 88.50 215 PHE A O 1
ATOM 1675 N N . LEU A 1 216 ? 3.015 5.568 34.666 1.00 88.19 216 LEU A N 1
ATOM 1676 C CA . LEU A 1 216 ? 3.135 7.016 34.828 1.00 88.19 216 LEU A CA 1
ATOM 1677 C C . LEU A 1 216 ? 4.589 7.531 34.852 1.00 88.19 216 LEU A C 1
ATOM 1679 O O . LEU A 1 216 ? 4.842 8.588 34.266 1.00 88.19 216 LEU A O 1
ATOM 1683 N N . PRO A 1 217 ? 5.583 6.839 35.454 1.00 88.56 217 PRO A N 1
ATOM 1684 C CA . PRO A 1 217 ? 6.953 7.345 35.439 1.00 88.56 217 PRO A CA 1
ATOM 1685 C C . PRO A 1 217 ? 7.579 7.436 34.036 1.00 88.56 217 PRO A C 1
ATOM 1687 O O . PRO A 1 217 ? 8.505 8.232 33.865 1.00 88.56 217 PRO A O 1
ATOM 1690 N N . TRP A 1 218 ? 7.075 6.698 33.036 1.00 87.94 218 TRP A N 1
ATOM 1691 C CA . TRP A 1 218 ? 7.498 6.833 31.635 1.00 87.94 218 TRP A CA 1
ATOM 1692 C C . TRP A 1 218 ? 7.068 8.162 31.009 1.00 87.94 218 TRP A C 1
ATOM 1694 O O . TRP A 1 218 ? 7.785 8.699 30.168 1.00 87.94 218 TRP A O 1
ATOM 1704 N N . LEU A 1 219 ? 5.930 8.712 31.441 1.00 87.44 219 LEU A N 1
ATOM 1705 C CA . LEU A 1 219 ? 5.346 9.927 30.873 1.00 87.44 219 LEU A CA 1
ATOM 1706 C C . LEU A 1 219 ? 6.056 11.202 31.337 1.00 87.44 219 LEU A C 1
ATOM 1708 O O . LEU A 1 219 ? 6.019 12.203 30.642 1.00 87.44 219 LEU A O 1
ATOM 1712 N N . ASN A 1 220 ? 6.713 11.190 32.502 1.00 86.06 220 ASN A N 1
ATOM 1713 C CA . ASN A 1 220 ? 7.334 12.376 33.120 1.00 86.06 220 ASN A CA 1
ATOM 1714 C C . ASN A 1 220 ? 6.362 13.555 33.380 1.00 86.06 220 ASN A C 1
ATOM 1716 O O . ASN A 1 220 ? 6.811 14.674 33.619 1.00 86.06 220 ASN A O 1
ATOM 1720 N N . ILE A 1 221 ? 5.049 13.299 33.393 1.00 88.31 221 ILE A N 1
ATOM 1721 C CA . ILE A 1 221 ? 3.992 14.268 33.729 1.00 88.31 221 ILE A CA 1
ATOM 1722 C C . ILE A 1 221 ? 3.286 13.882 35.035 1.00 88.31 221 ILE A C 1
ATOM 1724 O O . ILE A 1 221 ? 3.461 12.774 35.554 1.00 88.31 221 ILE A O 1
ATOM 1728 N N . ASN A 1 222 ? 2.459 14.794 35.541 1.00 85.12 222 ASN A N 1
ATOM 1729 C CA . ASN A 1 222 ? 1.438 14.499 36.542 1.00 85.12 222 ASN A CA 1
ATOM 1730 C C . ASN A 1 222 ? 0.072 14.409 35.847 1.00 85.12 222 ASN A C 1
ATOM 1732 O O . ASN A 1 222 ? -0.207 15.177 34.924 1.00 85.12 222 ASN A O 1
ATOM 1736 N N . LEU A 1 223 ? -0.762 13.455 36.265 1.00 82.88 223 LEU A N 1
ATOM 1737 C CA . LEU A 1 223 ? -2.137 13.355 35.771 1.00 82.88 223 LEU A CA 1
ATOM 1738 C C . LEU A 1 223 ? -2.992 14.439 36.430 1.00 82.88 223 LEU A C 1
ATOM 1740 O O . LEU A 1 223 ? -2.811 14.724 37.612 1.00 82.88 223 LEU A O 1
ATOM 1744 N N . ILE A 1 224 ? -3.935 15.019 35.688 1.00 69.69 224 ILE A N 1
ATOM 1745 C CA . ILE A 1 224 ? -4.755 16.155 36.156 1.00 69.69 224 ILE A CA 1
ATOM 1746 C C . ILE A 1 224 ? -5.560 15.812 37.426 1.00 69.69 224 ILE A C 1
ATOM 1748 O O . ILE A 1 224 ? -5.792 16.685 38.261 1.00 69.69 224 ILE A O 1
ATOM 1752 N N . TYR A 1 225 ? -5.881 14.531 37.646 1.00 61.91 225 TYR A N 1
ATOM 1753 C CA . TYR A 1 225 ? -6.591 14.041 38.836 1.00 61.91 225 TYR A CA 1
ATOM 1754 C C . TYR A 1 225 ? -5.688 13.442 39.924 1.00 61.91 225 TYR A C 1
ATOM 1756 O O . TYR A 1 225 ? -6.163 12.697 40.777 1.00 61.91 225 TYR A O 1
ATOM 1764 N N . SER A 1 226 ? -4.386 13.752 39.953 1.00 40.91 226 SER A N 1
ATOM 1765 C CA . SER A 1 226 ? -3.462 13.202 40.956 1.00 40.91 226 SER A CA 1
ATOM 1766 C C . SER A 1 226 ? -3.630 13.818 42.360 1.00 40.91 226 SER A C 1
ATOM 1768 O O . SER A 1 226 ? -2.682 14.361 42.931 1.00 40.91 226 SER A O 1
ATOM 1770 N N . GLN A 1 227 ? -4.819 13.712 42.958 1.00 36.47 227 GLN A N 1
ATOM 1771 C CA . GLN A 1 227 ? -4.916 13.490 44.396 1.00 36.47 227 GLN A CA 1
ATOM 1772 C C . GLN A 1 227 ? -5.356 12.042 44.633 1.00 36.47 227 GLN A C 1
ATOM 1774 O O . GLN A 1 227 ? -6.426 11.647 44.179 1.00 36.47 227 GLN A O 1
ATOM 1779 N N . PRO A 1 228 ? -4.547 11.229 45.334 1.00 34.22 228 PRO A N 1
ATOM 1780 C CA . PRO A 1 228 ? -4.943 9.873 45.665 1.00 34.22 228 PRO A CA 1
ATOM 1781 C C . PRO A 1 228 ? -6.171 9.936 46.573 1.00 34.22 228 PRO A C 1
ATOM 1783 O O . PRO A 1 228 ? -6.114 10.579 47.618 1.00 34.22 228 PRO A O 1
ATOM 1786 N N . LEU A 1 229 ? -7.245 9.240 46.192 1.00 37.28 229 LEU A N 1
ATOM 1787 C CA . LEU A 1 229 ? -8.249 8.720 47.121 1.00 37.28 229 LEU A CA 1
ATOM 1788 C C . LEU A 1 229 ? -8.658 9.683 48.252 1.00 37.28 229 LEU A C 1
ATOM 1790 O O . LEU A 1 229 ? -8.423 9.415 49.433 1.00 37.28 229 LEU A O 1
ATOM 1794 N N . GLN A 1 230 ? -9.350 10.771 47.937 1.00 31.80 230 GLN A N 1
ATOM 1795 C CA . GLN A 1 230 ? -10.413 11.155 48.857 1.00 31.80 230 GLN A CA 1
ATOM 1796 C C . GLN A 1 230 ? -11.649 10.424 48.374 1.00 31.80 230 GLN A C 1
ATOM 1798 O O . GLN A 1 230 ? -12.216 10.776 47.347 1.00 31.80 230 GLN A O 1
ATOM 1803 N N . LEU A 1 231 ? -12.029 9.366 49.104 1.00 34.00 231 LEU A N 1
ATOM 1804 C CA . LEU A 1 231 ? -13.392 8.858 49.055 1.00 34.00 231 LEU A CA 1
ATOM 1805 C C . LEU A 1 231 ? -14.315 10.078 49.070 1.00 34.00 231 LEU A C 1
ATOM 1807 O O . LEU A 1 231 ? -14.409 10.768 50.092 1.00 34.00 231 LEU A O 1
ATOM 1811 N N . HIS A 1 232 ? -14.998 10.334 47.958 1.00 33.47 232 HIS A N 1
ATOM 1812 C CA . HIS A 1 232 ? -16.202 11.136 47.988 1.00 33.47 232 HIS A CA 1
ATOM 1813 C C . HIS A 1 232 ? -17.191 10.374 48.874 1.00 33.47 232 HIS A C 1
ATOM 1815 O O . HIS A 1 232 ? -17.918 9.489 48.444 1.00 33.47 232 HIS A O 1
ATOM 1821 N N . SER A 1 233 ? -17.170 10.706 50.163 1.00 30.42 233 SER A N 1
ATOM 1822 C CA . SER A 1 233 ? -18.192 10.352 51.147 1.00 30.42 233 SER A CA 1
ATOM 1823 C C . SER A 1 233 ? -19.453 11.212 50.978 1.00 30.42 233 SER A C 1
ATOM 1825 O O . SER A 1 233 ? -20.286 11.289 51.878 1.00 30.42 233 SER A O 1
ATOM 1827 N N . SER A 1 234 ? -19.618 11.854 49.820 1.00 31.27 234 SER A N 1
ATOM 1828 C CA . SER A 1 234 ? -20.854 12.493 49.397 1.00 31.27 234 SER A CA 1
ATOM 1829 C C . SER A 1 234 ? -21.660 11.501 48.570 1.00 31.27 234 SER A C 1
ATOM 1831 O O . SER A 1 234 ? -21.244 11.071 47.500 1.00 31.27 234 SER A O 1
ATOM 1833 N N . SER A 1 235 ? -22.828 11.163 49.097 1.00 33.97 235 SER A N 1
ATOM 1834 C CA . SER A 1 235 ? -23.901 10.348 48.532 1.00 33.97 235 SER A CA 1
ATOM 1835 C C . SER A 1 235 ? -24.538 10.919 47.252 1.00 33.97 235 SER A C 1
ATOM 1837 O O . SER A 1 235 ? -25.748 10.790 47.079 1.00 33.97 235 SER A O 1
ATOM 1839 N N . ASP A 1 236 ? -23.760 11.556 46.379 1.00 32.12 236 ASP A N 1
ATOM 1840 C CA . ASP A 1 236 ? -24.223 12.049 45.085 1.00 32.12 236 ASP A CA 1
ATOM 1841 C C . ASP A 1 236 ? -23.787 11.072 43.996 1.00 32.12 236 ASP A C 1
ATOM 1843 O O . ASP A 1 236 ? -22.615 10.927 43.654 1.00 32.12 236 ASP A O 1
ATOM 1847 N N . SER A 1 237 ? -24.777 10.366 43.466 1.00 37.12 237 SER A N 1
ATOM 1848 C CA . SER A 1 237 ? -24.701 9.354 42.416 1.00 37.12 237 SER A CA 1
ATOM 1849 C C . SER A 1 237 ? -24.388 9.935 41.025 1.00 37.12 237 SER A C 1
ATOM 1851 O O . SER A 1 237 ? -24.985 9.516 40.035 1.00 37.12 237 SER A O 1
ATOM 1853 N N . SER A 1 238 ? -23.496 10.924 40.939 1.00 38.56 238 SER A N 1
ATOM 1854 C CA . SER A 1 238 ? -23.134 11.622 39.698 1.00 38.56 238 SER A CA 1
ATOM 1855 C C . SER A 1 238 ? -21.622 11.824 39.538 1.00 38.56 238 SER A C 1
ATOM 1857 O O . SER A 1 238 ? -21.194 12.836 38.989 1.00 38.56 238 SER A O 1
ATOM 1859 N N . ALA A 1 239 ? -20.802 10.895 40.035 1.00 42.47 239 ALA A N 1
ATOM 1860 C CA . ALA A 1 239 ? -19.400 10.821 39.631 1.00 42.47 239 ALA A CA 1
ATOM 1861 C C . ALA A 1 239 ? -19.355 10.255 38.202 1.00 42.47 239 ALA A C 1
ATOM 1863 O O . ALA A 1 239 ? -19.550 9.057 38.003 1.00 42.47 239 ALA A O 1
ATOM 1864 N N . ASP A 1 240 ? -19.219 11.125 37.202 1.00 52.50 240 ASP A N 1
ATOM 1865 C CA . ASP A 1 240 ? -18.935 10.698 35.833 1.00 52.50 240 ASP A CA 1
ATOM 1866 C C . ASP A 1 240 ? -17.541 10.053 35.787 1.00 52.50 240 ASP A C 1
ATOM 1868 O O . ASP A 1 240 ? -16.576 10.595 36.326 1.00 52.50 240 ASP A O 1
ATOM 1872 N N . ASP A 1 241 ? -17.447 8.874 35.170 1.00 63.03 241 ASP A N 1
ATOM 1873 C CA . ASP A 1 241 ? -16.184 8.159 34.985 1.00 63.03 241 ASP A CA 1
ATOM 1874 C C . ASP A 1 241 ? -15.255 8.977 34.071 1.00 63.03 241 ASP A C 1
ATOM 1876 O O . ASP A 1 241 ? -15.596 9.244 32.915 1.00 63.03 241 ASP A O 1
ATOM 1880 N N . SER A 1 242 ? -14.080 9.360 34.580 1.00 76.69 242 SER A N 1
ATOM 1881 C CA . SER A 1 242 ? -13.058 10.103 33.833 1.00 76.69 242 SER A CA 1
ATOM 1882 C C . SER A 1 242 ? -12.576 9.310 32.606 1.00 76.69 242 SER A C 1
ATOM 1884 O O . SER A 1 242 ? -12.329 8.101 32.668 1.00 76.69 242 SER A O 1
ATOM 1886 N N . ILE A 1 243 ? -12.398 10.000 31.473 1.00 80.44 243 ILE A N 1
ATOM 1887 C CA . ILE A 1 243 ? -11.827 9.436 30.237 1.00 80.44 243 ILE A CA 1
ATOM 1888 C C . ILE A 1 243 ? -10.420 8.901 30.511 1.00 80.44 243 ILE A C 1
ATOM 1890 O O . ILE A 1 243 ? -10.029 7.841 30.011 1.00 80.44 243 ILE A O 1
ATOM 1894 N N . LEU A 1 244 ? -9.664 9.645 31.318 1.00 83.94 244 LEU A N 1
ATOM 1895 C CA . LEU A 1 244 ? -8.301 9.305 31.686 1.00 83.94 244 LEU A CA 1
ATOM 1896 C C . LEU A 1 244 ? -8.245 7.995 32.477 1.00 83.94 244 LEU A C 1
ATOM 1898 O O . LEU A 1 244 ? -7.380 7.163 32.196 1.00 83.94 244 LEU A O 1
ATOM 1902 N N . ASP A 1 245 ? -9.190 7.774 33.394 1.00 85.62 245 ASP A N 1
ATOM 1903 C CA . ASP A 1 245 ? -9.264 6.543 34.187 1.00 85.62 245 ASP A CA 1
ATOM 1904 C C . ASP A 1 245 ? -9.528 5.315 33.310 1.00 85.62 245 ASP A C 1
ATOM 1906 O O . ASP A 1 245 ? -8.879 4.279 33.488 1.00 85.62 245 ASP A O 1
ATOM 1910 N N . LEU A 1 246 ? -10.411 5.433 32.311 1.00 84.94 246 LEU A N 1
ATOM 1911 C CA . LEU A 1 246 ? -10.671 4.352 31.357 1.00 84.94 246 LEU A CA 1
ATOM 1912 C C . LEU A 1 246 ? -9.415 3.997 30.552 1.00 84.94 246 LEU A C 1
ATOM 1914 O O . LEU A 1 246 ? -9.076 2.818 30.440 1.00 84.94 246 LEU A O 1
ATOM 1918 N N . VAL A 1 247 ? -8.712 4.996 30.007 1.00 86.19 247 VAL A N 1
ATOM 1919 C CA . VAL A 1 247 ? -7.480 4.783 29.226 1.00 86.19 247 VAL A CA 1
ATOM 1920 C C . VAL A 1 247 ? -6.379 4.171 30.098 1.00 86.19 247 VAL A C 1
ATOM 1922 O O . VAL A 1 247 ? -5.734 3.199 29.694 1.00 86.19 247 VAL A O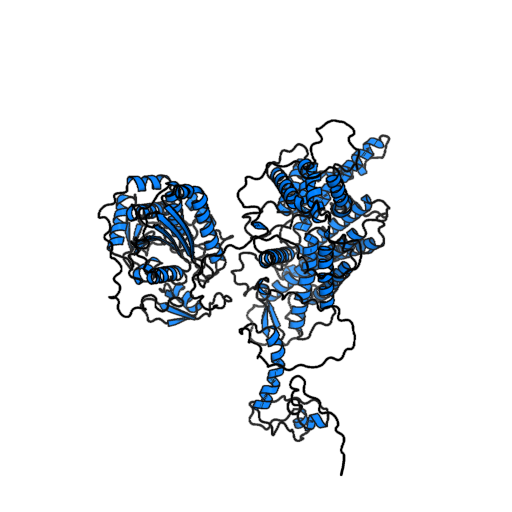 1
ATOM 1925 N N . CYS A 1 248 ? -6.195 4.684 31.317 1.00 87.75 248 CYS A N 1
ATOM 1926 C CA . CYS A 1 248 ? -5.214 4.158 32.265 1.00 87.75 248 CYS A CA 1
ATOM 1927 C C . CYS A 1 248 ? -5.525 2.702 32.643 1.00 87.75 248 CYS A C 1
ATOM 1929 O O . CYS A 1 248 ? -4.628 1.856 32.605 1.00 87.75 248 CYS A O 1
ATOM 1931 N N . CYS A 1 249 ? -6.791 2.374 32.928 1.00 86.06 249 CYS A N 1
ATOM 1932 C CA . CYS A 1 249 ? -7.223 1.004 33.216 1.00 86.06 249 CYS A CA 1
ATOM 1933 C C . CYS A 1 249 ? -7.062 0.078 32.001 1.00 86.06 249 CYS A C 1
ATOM 1935 O O . CYS A 1 249 ? -6.616 -1.062 32.148 1.00 86.06 249 CYS A O 1
ATOM 1937 N N . ALA A 1 250 ? -7.365 0.548 30.788 1.00 83.88 250 ALA A N 1
ATOM 1938 C CA . ALA A 1 250 ? -7.207 -0.228 29.556 1.00 83.88 250 ALA A CA 1
ATOM 1939 C C . ALA A 1 250 ? -5.734 -0.569 29.249 1.00 83.88 250 ALA A C 1
ATOM 1941 O O . ALA A 1 250 ? -5.447 -1.637 28.705 1.00 83.88 250 ALA A O 1
ATOM 1942 N N . ILE A 1 251 ? -4.787 0.298 29.619 1.00 84.06 251 ILE A N 1
ATOM 1943 C CA . ILE A 1 251 ? -3.347 0.023 29.480 1.00 84.06 251 ILE A CA 1
ATOM 1944 C C . ILE A 1 251 ? -2.845 -0.857 30.622 1.00 84.06 251 ILE A C 1
ATOM 1946 O O . ILE A 1 251 ? -2.206 -1.878 30.368 1.00 84.06 251 ILE A O 1
ATOM 1950 N N . ALA A 1 252 ? -3.171 -0.516 31.871 1.00 84.50 252 ALA A N 1
ATOM 1951 C CA . ALA A 1 252 ? -2.736 -1.283 33.037 1.00 84.50 252 ALA A CA 1
ATOM 1952 C C . ALA A 1 252 ? -3.263 -2.726 33.012 1.00 84.50 252 ALA A C 1
ATOM 1954 O O . ALA A 1 252 ? -2.548 -3.653 33.393 1.00 84.50 252 ALA A O 1
ATOM 1955 N N . SER A 1 253 ? -4.475 -2.944 32.493 1.00 81.50 253 SER A N 1
ATOM 1956 C CA . SER A 1 253 ? -5.070 -4.279 32.356 1.00 81.50 253 SER A CA 1
ATOM 1957 C C . SER A 1 253 ? -4.296 -5.207 31.413 1.00 81.50 253 SER A C 1
ATOM 1959 O O . SER A 1 253 ? -4.352 -6.418 31.613 1.00 81.50 253 SER A O 1
ATOM 1961 N N . ARG A 1 254 ? -3.488 -4.685 30.471 1.00 73.88 254 ARG A N 1
ATOM 1962 C CA . ARG A 1 254 ? -2.565 -5.501 29.644 1.00 73.88 254 ARG A CA 1
ATOM 1963 C C . ARG A 1 254 ? -1.493 -6.207 30.483 1.00 73.88 254 ARG A C 1
ATOM 1965 O O . ARG A 1 254 ? -0.930 -7.212 30.054 1.00 73.88 254 ARG A O 1
ATOM 1972 N N . HIS A 1 255 ? -1.219 -5.677 31.674 1.00 68.69 255 HIS A N 1
ATOM 1973 C CA . HIS A 1 255 ? -0.185 -6.144 32.595 1.00 68.69 255 HIS A CA 1
ATOM 1974 C C . HIS A 1 255 ? -0.762 -6.596 33.939 1.00 68.69 255 HIS A C 1
ATOM 1976 O O . HIS A 1 255 ? -0.007 -6.853 34.877 1.00 68.69 255 HIS A O 1
ATOM 1982 N N . SER A 1 256 ? -2.090 -6.711 34.037 1.00 69.12 256 SER A N 1
ATOM 1983 C CA . SER A 1 256 ? -2.740 -7.270 35.214 1.00 69.12 256 SER A CA 1
ATOM 1984 C C . SER A 1 256 ? -2.659 -8.793 35.183 1.00 69.12 256 SER A C 1
ATOM 1986 O O . SER A 1 256 ? -3.044 -9.436 34.207 1.00 69.12 256 SER A O 1
ATOM 1988 N N . SER A 1 257 ? -2.184 -9.373 36.282 1.00 62.81 257 SER A N 1
ATOM 1989 C CA . SER A 1 257 ? -2.186 -10.823 36.510 1.00 62.81 257 SER A CA 1
ATOM 1990 C C . SER A 1 257 ? -3.532 -11.329 37.039 1.00 62.81 257 SER A C 1
ATOM 1992 O O . SER A 1 257 ? -3.648 -12.509 37.371 1.00 62.81 257 SER A O 1
ATOM 1994 N N . ASP A 1 258 ? -4.526 -10.446 37.184 1.00 67.38 258 ASP A N 1
ATOM 1995 C CA . ASP A 1 258 ? -5.817 -10.791 37.762 1.00 67.38 258 ASP A CA 1
ATOM 1996 C C . ASP A 1 258 ? -6.646 -11.642 36.772 1.00 67.38 258 ASP A C 1
ATOM 1998 O O . ASP A 1 258 ? -7.024 -11.158 35.694 1.00 67.38 258 ASP A O 1
ATOM 2002 N N . PRO A 1 259 ? -6.972 -12.904 37.119 1.00 67.50 259 PRO A N 1
ATOM 2003 C CA . PRO A 1 259 ? -7.800 -13.770 36.284 1.00 67.50 259 PRO A CA 1
ATOM 2004 C C . PRO A 1 259 ? -9.210 -13.214 36.033 1.00 67.50 259 PRO A C 1
ATOM 2006 O O . PRO A 1 259 ? -9.853 -13.642 35.075 1.00 67.50 259 PRO A O 1
ATOM 2009 N N . PHE A 1 260 ? -9.692 -12.269 36.847 1.00 70.38 260 PHE A N 1
ATOM 2010 C CA . PHE A 1 260 ? -10.976 -11.596 36.653 1.00 70.38 260 PHE A CA 1
ATOM 2011 C C . PHE A 1 260 ? -10.907 -10.432 35.653 1.00 70.38 260 PHE A C 1
ATOM 2013 O O . PHE A 1 260 ? -11.919 -10.117 35.033 1.00 70.38 260 PHE A O 1
ATOM 2020 N N . ILE A 1 261 ? -9.731 -9.830 35.443 1.00 69.44 261 ILE A N 1
ATOM 2021 C CA . ILE A 1 261 ? -9.529 -8.718 34.495 1.00 69.44 261 ILE A CA 1
ATOM 2022 C C . ILE A 1 261 ? -9.288 -9.227 33.071 1.00 69.44 261 ILE A C 1
ATOM 2024 O O . ILE A 1 261 ? -9.749 -8.617 32.107 1.00 69.44 261 ILE A O 1
ATOM 2028 N N . SER A 1 262 ? -8.608 -10.368 32.916 1.00 68.38 262 SER A N 1
ATOM 2029 C CA . SER A 1 262 ? -8.265 -10.927 31.599 1.00 68.38 262 SER A CA 1
ATOM 2030 C C . SER A 1 262 ? -9.472 -11.109 30.648 1.00 68.38 262 SER A C 1
ATOM 2032 O O . SER A 1 262 ? -9.352 -10.727 29.481 1.00 68.38 262 SER A O 1
ATOM 2034 N N . PRO A 1 263 ? -10.653 -11.590 31.096 1.00 71.12 263 PRO A N 1
ATOM 2035 C CA . PRO A 1 263 ? -11.849 -11.680 30.251 1.00 71.12 263 PRO A CA 1
ATOM 2036 C C . PRO A 1 263 ? -12.458 -10.321 29.868 1.00 71.12 263 PRO A C 1
ATOM 2038 O O . PRO A 1 263 ? -13.148 -10.231 28.855 1.00 71.12 263 PRO A O 1
ATOM 2041 N N . LEU A 1 264 ? -12.217 -9.279 30.670 1.00 73.00 264 LEU A N 1
ATOM 2042 C CA . LEU A 1 264 ? -12.780 -7.932 30.502 1.00 73.00 264 LEU A CA 1
ATOM 2043 C C . LEU A 1 264 ? -11.895 -7.027 29.628 1.00 73.00 264 LEU A C 1
ATOM 2045 O O . LEU A 1 264 ? -12.348 -5.989 29.148 1.00 73.00 264 LEU A O 1
ATOM 2049 N N . LEU A 1 265 ? -10.649 -7.435 29.365 1.00 68.19 265 LEU A N 1
ATOM 2050 C CA . LEU A 1 265 ? -9.680 -6.687 28.560 1.00 68.19 265 LEU A CA 1
ATOM 2051 C C . LEU A 1 265 ? -10.210 -6.269 27.169 1.00 68.19 265 LEU A C 1
ATOM 2053 O O . LEU A 1 265 ? -10.035 -5.101 26.818 1.00 68.19 265 LEU A O 1
ATOM 2057 N N . PRO A 1 266 ? -10.896 -7.127 26.381 1.00 67.69 266 PRO A N 1
ATOM 2058 C CA . PRO A 1 266 ? -11.436 -6.714 25.084 1.00 67.69 266 PRO A CA 1
ATOM 2059 C C . PRO A 1 266 ? -12.509 -5.625 25.203 1.00 67.69 266 PRO A C 1
ATOM 2061 O O . PRO A 1 266 ? -12.584 -4.744 24.352 1.00 67.69 266 PRO A O 1
ATOM 2064 N N . GLN A 1 267 ? -13.314 -5.662 26.271 1.00 72.69 267 GLN A N 1
ATOM 2065 C CA . GLN A 1 267 ? -14.356 -4.666 26.525 1.00 72.69 267 GLN A CA 1
ATOM 2066 C C . GLN A 1 267 ? -13.738 -3.319 26.916 1.00 72.69 267 GLN A C 1
ATOM 2068 O O . GLN A 1 267 ? -14.106 -2.296 26.347 1.00 72.69 267 GLN A O 1
ATOM 2073 N N . LEU A 1 268 ? -12.734 -3.318 27.803 1.00 74.81 268 LEU A N 1
ATOM 2074 C CA . LEU A 1 268 ? -11.981 -2.109 28.167 1.00 74.81 268 LEU A CA 1
ATOM 2075 C C . LEU A 1 268 ? -11.287 -1.474 26.955 1.00 74.81 268 LEU A C 1
ATOM 2077 O O . LEU A 1 268 ? -11.317 -0.256 26.789 1.00 74.81 268 LEU A O 1
ATOM 2081 N N . GLN A 1 269 ? -10.687 -2.293 26.086 1.00 74.88 269 GLN A N 1
ATOM 2082 C CA . GLN A 1 269 ? -10.025 -1.822 24.869 1.00 74.88 269 GLN A CA 1
ATOM 2083 C C . GLN A 1 269 ? -11.011 -1.256 23.844 1.00 74.88 269 GLN A C 1
ATOM 2085 O O . GLN A 1 269 ? -10.714 -0.225 23.240 1.00 74.88 269 GLN A O 1
ATOM 2090 N N . ALA A 1 270 ? -12.168 -1.897 23.652 1.00 70.69 270 ALA A N 1
ATOM 2091 C CA . ALA A 1 270 ? -13.209 -1.410 22.750 1.00 70.69 270 ALA A CA 1
ATOM 2092 C C . ALA A 1 270 ? -13.763 -0.058 23.224 1.00 70.69 270 ALA A C 1
ATOM 2094 O O . ALA A 1 270 ? -13.738 0.905 22.459 1.00 70.69 270 ALA A O 1
ATOM 2095 N N . SER A 1 271 ? -14.144 0.044 24.503 1.00 75.44 271 SER A N 1
ATOM 2096 C CA . SER A 1 271 ? -14.646 1.291 25.093 1.00 75.44 271 SER A CA 1
ATOM 2097 C C . SER A 1 271 ? -13.602 2.411 25.052 1.00 75.44 271 SER A C 1
ATOM 2099 O O . SER A 1 271 ? -13.917 3.541 24.689 1.00 75.44 271 SER A O 1
ATOM 2101 N N . SER A 1 272 ? -12.337 2.110 25.374 1.00 81.00 272 SER A N 1
ATOM 2102 C CA . SER A 1 272 ? -11.245 3.088 25.284 1.00 81.00 272 SER A CA 1
ATOM 2103 C C . SER A 1 272 ? -11.020 3.560 23.842 1.00 81.00 272 SER A C 1
ATOM 2105 O O . SER A 1 272 ? -10.887 4.761 23.615 1.00 81.00 272 SER A O 1
ATOM 2107 N N . SER A 1 273 ? -11.042 2.648 22.864 1.00 76.06 273 SER A N 1
ATOM 2108 C CA . SER A 1 273 ? -10.854 2.985 21.445 1.00 76.06 273 SER A CA 1
ATOM 2109 C C . SER A 1 273 ? -11.986 3.870 20.920 1.00 76.06 273 SER A C 1
ATOM 2111 O O . SER A 1 273 ? -11.722 4.848 20.227 1.00 76.06 273 SER A O 1
ATOM 2113 N N . GLU A 1 274 ? -13.237 3.583 21.282 1.00 76.25 274 GLU A N 1
ATOM 2114 C CA . GLU A 1 274 ? -14.399 4.378 20.872 1.00 76.25 274 GLU A CA 1
ATOM 2115 C C . GLU A 1 274 ? -14.347 5.811 21.427 1.00 76.25 274 GLU A C 1
ATOM 2117 O O . GLU A 1 274 ? -14.568 6.777 20.691 1.00 76.25 274 GLU A O 1
ATOM 2122 N N . ILE A 1 275 ? -13.997 5.980 22.710 1.00 76.69 275 ILE A N 1
ATOM 2123 C CA . ILE A 1 275 ? -13.843 7.314 23.309 1.00 76.69 275 ILE A CA 1
ATOM 2124 C C . ILE A 1 275 ? -12.714 8.091 22.627 1.00 76.69 275 ILE A C 1
ATOM 2126 O O . ILE A 1 275 ? -12.913 9.255 22.277 1.00 76.69 275 ILE A O 1
ATOM 2130 N N . ILE A 1 276 ? -11.570 7.451 22.371 1.00 80.12 276 ILE A N 1
ATOM 2131 C CA . ILE A 1 276 ? -10.459 8.067 21.636 1.00 80.12 276 ILE A CA 1
ATOM 2132 C C . ILE A 1 276 ? -10.885 8.454 20.208 1.00 80.12 276 ILE A C 1
ATOM 2134 O O . ILE A 1 276 ? -10.580 9.565 19.776 1.00 80.12 276 ILE A O 1
ATOM 2138 N N . SER A 1 277 ? -11.674 7.622 19.512 1.00 76.75 277 SER A N 1
ATOM 2139 C CA . SER A 1 277 ? -12.272 7.975 18.209 1.00 76.75 277 SER A CA 1
ATOM 2140 C C . SER A 1 277 ? -13.074 9.259 18.282 1.00 76.75 277 SER A C 1
ATOM 2142 O O . SER A 1 277 ? -12.945 10.138 17.435 1.00 76.75 277 SER A O 1
ATOM 2144 N N . ASN A 1 278 ? -13.927 9.354 19.300 1.00 76.12 278 ASN A N 1
ATOM 2145 C CA . ASN A 1 278 ? -14.815 10.486 19.471 1.00 76.12 278 ASN A CA 1
ATOM 2146 C C . ASN A 1 278 ? -14.036 11.768 19.769 1.00 76.12 278 A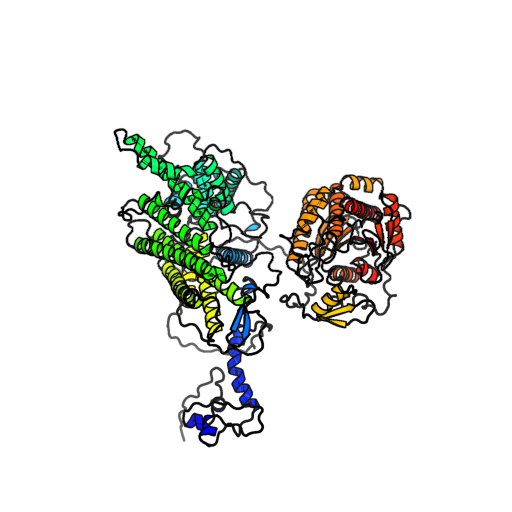SN A C 1
ATOM 2148 O O . ASN A 1 278 ? -14.482 12.829 19.347 1.00 76.12 278 ASN A O 1
ATOM 2152 N N . ILE A 1 279 ? -12.895 11.680 20.463 1.00 77.00 279 ILE A N 1
ATOM 2153 C CA . ILE A 1 279 ? -11.999 12.822 20.702 1.00 77.00 279 ILE A CA 1
ATOM 2154 C C . ILE A 1 279 ? -11.333 13.266 19.393 1.00 77.00 279 ILE A C 1
ATOM 2156 O O . ILE A 1 279 ? -11.285 14.458 19.110 1.00 77.00 279 ILE A O 1
ATOM 2160 N N . VAL A 1 280 ? -10.856 12.324 18.572 1.00 76.31 280 VAL A N 1
ATOM 2161 C CA . VAL A 1 280 ? -10.216 12.641 17.281 1.00 76.31 280 VAL A CA 1
ATOM 2162 C C . VAL A 1 280 ? -11.217 13.242 16.284 1.00 76.31 280 VAL A C 1
ATOM 2164 O O . VAL A 1 280 ? -10.860 14.143 15.529 1.00 76.31 280 VAL A O 1
ATOM 2167 N N . LEU A 1 281 ? -12.470 12.772 16.283 1.00 75.06 281 LEU A N 1
ATOM 2168 C CA . LEU A 1 281 ? -13.514 13.227 15.356 1.00 75.06 281 LEU A CA 1
ATOM 2169 C C . LEU A 1 281 ? -14.234 14.510 15.809 1.00 75.06 281 LEU A C 1
ATOM 2171 O O . LEU A 1 281 ? -14.716 15.255 14.959 1.00 75.06 281 LEU A O 1
ATOM 2175 N N . ASN A 1 282 ? -14.319 14.781 17.118 1.00 70.06 282 ASN A N 1
ATOM 2176 C CA . ASN A 1 282 ? -15.015 15.948 17.669 1.00 70.06 282 ASN A CA 1
ATOM 2177 C C . ASN A 1 282 ? -14.081 16.781 18.563 1.00 70.06 282 ASN A C 1
ATOM 2179 O O . ASN A 1 282 ? -13.851 16.437 19.721 1.00 70.06 282 ASN A O 1
ATOM 2183 N N . SER A 1 283 ? -13.615 17.929 18.060 1.00 56.59 283 SER A N 1
ATOM 2184 C CA . SER A 1 283 ? -12.691 18.829 18.774 1.00 56.59 283 SER A CA 1
ATOM 2185 C C . SER A 1 283 ? -13.330 19.688 19.880 1.00 56.59 283 SER A C 1
ATOM 2187 O O . SER A 1 283 ? -12.626 20.375 20.612 1.00 56.59 283 SER A O 1
ATOM 2189 N N . GLN A 1 284 ? -14.659 19.667 20.034 1.00 53.97 284 GLN A N 1
ATOM 2190 C CA . GLN A 1 284 ? -15.395 20.462 21.028 1.00 53.97 284 GLN A CA 1
ATOM 2191 C C . GLN A 1 284 ? -15.746 19.590 22.249 1.00 53.97 284 GLN A C 1
ATOM 2193 O O . GLN A 1 284 ? -16.781 18.923 22.261 1.00 53.97 284 GLN A O 1
ATOM 2198 N N . ARG A 1 285 ? -14.883 19.566 23.273 1.00 60.91 285 ARG A N 1
ATOM 2199 C CA . ARG A 1 285 ? -15.102 18.853 24.551 1.00 60.91 285 ARG A CA 1
ATOM 2200 C C . ARG A 1 285 ? -14.923 19.796 25.745 1.00 60.91 285 ARG A C 1
ATOM 2202 O O . ARG A 1 285 ? -14.215 20.793 25.649 1.00 60.91 285 ARG A O 1
ATOM 2209 N N . GLU A 1 286 ? -15.573 19.458 26.860 1.00 58.41 286 GLU A N 1
ATOM 2210 C CA . GLU A 1 286 ? -15.630 20.282 28.080 1.00 58.41 286 GLU A CA 1
ATOM 2211 C C . GLU A 1 286 ? -14.301 20.323 28.869 1.00 58.41 286 GLU A C 1
ATOM 2213 O O . GLU A 1 286 ? -14.034 21.338 29.511 1.00 58.41 286 GLU A O 1
ATOM 2218 N N . ASP A 1 287 ? -13.442 19.291 28.767 1.00 75.75 287 ASP A N 1
ATOM 2219 C CA . ASP A 1 287 ? -12.091 19.259 29.369 1.00 75.75 287 ASP A CA 1
ATOM 2220 C C . ASP A 1 287 ? -10.990 18.922 28.325 1.00 75.75 287 ASP A C 1
ATOM 2222 O O . ASP A 1 287 ? -10.767 17.753 27.968 1.00 75.75 287 ASP A O 1
ATOM 2226 N N . PRO A 1 288 ? -10.293 19.940 27.779 1.00 82.81 288 PRO A N 1
ATOM 2227 C CA . PRO A 1 288 ? -9.265 19.741 26.760 1.00 82.81 288 PRO A CA 1
ATOM 2228 C C . PRO A 1 288 ? -7.980 19.120 27.324 1.00 82.81 288 PRO A C 1
ATOM 2230 O O . PRO A 1 288 ? -7.305 18.375 26.616 1.00 82.81 288 PRO A O 1
ATOM 2233 N N . LEU A 1 289 ? -7.634 19.379 28.590 1.00 86.94 289 LEU A N 1
ATOM 2234 C CA . LEU A 1 289 ? -6.390 18.877 29.181 1.00 86.94 289 LEU A CA 1
ATOM 2235 C C . LEU A 1 289 ? -6.470 17.367 29.430 1.00 86.94 289 LEU A C 1
ATOM 2237 O O . LEU A 1 289 ? -5.508 16.648 29.146 1.00 86.94 289 LEU A O 1
ATOM 2241 N N . GLU A 1 290 ? -7.622 16.878 29.895 1.00 85.31 290 GLU A N 1
ATOM 2242 C CA . GLU A 1 290 ? -7.877 15.444 30.060 1.00 85.31 290 GLU A CA 1
ATOM 2243 C C . GLU A 1 290 ? -7.772 14.702 28.717 1.00 85.31 290 GLU A C 1
ATOM 2245 O O . GLU A 1 290 ? -7.096 13.675 28.609 1.00 85.31 290 GLU A O 1
ATOM 2250 N N . SER A 1 291 ? -8.362 15.278 27.666 1.00 87.31 291 SER A N 1
ATOM 2251 C CA . SER A 1 291 ? -8.332 14.731 26.304 1.00 87.31 291 SER A CA 1
ATOM 2252 C C . SER A 1 291 ? -6.906 14.659 25.741 1.00 87.31 291 SER A C 1
ATOM 2254 O O . SER A 1 291 ? -6.517 13.640 25.166 1.00 87.31 291 SER A O 1
ATOM 2256 N N . ILE A 1 292 ? -6.091 15.700 25.958 1.00 90.75 292 ILE A N 1
ATOM 2257 C CA . ILE A 1 292 ? -4.677 15.726 25.550 1.00 90.75 292 ILE A CA 1
ATOM 2258 C C . ILE A 1 292 ? -3.882 14.620 26.260 1.00 90.75 292 ILE A C 1
ATOM 2260 O O . ILE A 1 292 ? -3.113 13.907 25.609 1.00 90.75 292 ILE A O 1
ATOM 2264 N N . GLN A 1 293 ? -4.065 14.436 27.575 1.00 91.25 293 GLN A N 1
ATOM 2265 C CA . GLN A 1 293 ? -3.376 13.376 28.324 1.00 91.25 293 GLN A CA 1
ATOM 2266 C C . GLN A 1 293 ? -3.816 11.977 27.873 1.00 91.25 293 GLN A C 1
ATOM 2268 O O . GLN A 1 293 ? -2.965 11.107 27.683 1.00 91.25 293 GLN A O 1
ATOM 2273 N N . ALA A 1 294 ? -5.113 11.767 27.636 1.00 88.62 294 ALA A N 1
ATOM 2274 C CA . ALA A 1 294 ? -5.653 10.503 27.140 1.00 88.62 294 ALA A CA 1
ATOM 2275 C C . ALA A 1 294 ? -5.082 10.123 25.761 1.00 88.62 294 ALA A C 1
ATOM 2277 O O . ALA A 1 294 ? -4.677 8.974 25.554 1.00 88.62 294 ALA A O 1
ATOM 2278 N N . LEU A 1 295 ? -4.988 11.086 24.838 1.00 89.88 295 LEU A N 1
ATOM 2279 C CA . LEU A 1 295 ? -4.385 10.886 23.517 1.00 89.88 295 LEU A CA 1
ATOM 2280 C C . LEU A 1 295 ? -2.877 10.621 23.601 1.00 89.88 295 LEU A C 1
ATOM 2282 O O . LEU A 1 295 ? -2.393 9.701 22.947 1.00 89.88 295 LEU A O 1
ATOM 2286 N N . LEU A 1 296 ? -2.138 11.367 24.433 1.00 91.25 296 LEU A N 1
ATOM 2287 C CA . LEU A 1 296 ? -0.698 11.163 24.649 1.00 91.25 296 LEU A CA 1
ATOM 2288 C C . LEU A 1 296 ? -0.399 9.761 25.196 1.00 91.25 296 LEU A C 1
ATOM 2290 O O . LEU A 1 296 ? 0.468 9.057 24.681 1.00 91.25 296 LEU A O 1
ATOM 2294 N N . ILE A 1 297 ? -1.128 9.347 26.234 1.00 90.31 297 ILE A N 1
ATOM 2295 C CA . ILE A 1 297 ? -0.988 8.021 26.842 1.00 90.31 297 ILE A CA 1
ATOM 2296 C C . ILE A 1 297 ? -1.311 6.937 25.809 1.00 90.31 297 ILE A C 1
ATOM 2298 O O . ILE A 1 297 ? -0.544 5.988 25.638 1.00 90.31 297 ILE A O 1
ATOM 2302 N N . SER A 1 298 ? -2.403 7.114 25.066 1.00 86.88 298 SER A N 1
ATOM 2303 C CA . SER A 1 298 ? -2.786 6.185 24.006 1.00 86.88 298 SER A CA 1
ATOM 2304 C C . SER A 1 298 ? -1.756 6.139 22.881 1.00 86.88 298 SER A C 1
ATOM 2306 O O . SER A 1 298 ? -1.549 5.069 22.339 1.00 86.88 298 SER A O 1
ATOM 2308 N N . ALA A 1 299 ? -1.066 7.236 22.558 1.00 85.88 299 ALA A N 1
ATOM 2309 C CA . ALA A 1 299 ? -0.036 7.276 21.519 1.00 85.88 299 ALA A CA 1
ATOM 2310 C C . ALA A 1 299 ? 1.261 6.539 21.906 1.00 85.88 299 ALA A C 1
ATOM 2312 O O . ALA A 1 299 ? 1.893 5.926 21.049 1.00 85.88 299 ALA A O 1
ATOM 2313 N N . ILE A 1 300 ? 1.658 6.577 23.184 1.00 85.50 300 ILE A N 1
ATOM 2314 C CA . ILE A 1 300 ? 2.909 5.967 23.680 1.00 85.50 300 ILE A CA 1
ATOM 2315 C C . ILE A 1 300 ? 2.807 4.437 23.790 1.00 85.50 300 ILE A C 1
ATOM 2317 O O . ILE A 1 300 ? 3.789 3.737 23.530 1.00 85.50 300 ILE A O 1
ATOM 2321 N N . TRP A 1 301 ? 1.626 3.928 24.160 1.00 84.00 301 TRP A N 1
ATOM 2322 C CA . TRP A 1 301 ? 1.300 2.491 24.205 1.00 84.00 301 TRP A CA 1
ATOM 2323 C C . TRP A 1 301 ? 0.305 2.077 23.112 1.00 84.00 301 TRP A C 1
ATOM 2325 O O . TRP A 1 301 ? -0.358 1.033 23.214 1.00 84.00 301 TRP A O 1
ATOM 2335 N N . ALA A 1 302 ? 0.165 2.895 22.069 1.00 67.31 302 ALA A N 1
ATOM 2336 C CA . ALA A 1 302 ? -0.402 2.427 20.819 1.00 67.31 302 ALA A CA 1
ATOM 2337 C C . ALA A 1 302 ? 0.638 1.492 20.208 1.00 67.31 302 ALA A C 1
ATOM 2339 O O . ALA A 1 302 ? 1.818 1.865 20.168 1.00 67.31 302 ALA A O 1
ATOM 2340 N N . PRO A 1 303 ? 0.223 0.337 19.658 1.00 52.22 303 PRO A N 1
ATOM 2341 C CA . PRO A 1 303 ? 1.079 -0.312 18.687 1.00 52.22 303 PRO A CA 1
ATOM 2342 C C . PRO A 1 303 ? 1.381 0.762 17.647 1.00 52.22 303 PRO A C 1
ATOM 2344 O O . PRO A 1 303 ? 0.457 1.334 17.066 1.00 52.22 303 PRO A O 1
ATOM 2347 N N . ILE A 1 304 ? 2.663 1.117 17.503 1.00 39.88 304 ILE A N 1
ATOM 2348 C CA . ILE A 1 304 ? 3.074 2.201 16.612 1.00 39.88 304 ILE A CA 1
ATOM 2349 C C . ILE A 1 304 ? 2.392 1.945 15.251 1.00 39.88 304 ILE A C 1
ATOM 2351 O O . ILE A 1 304 ? 2.154 0.781 14.904 1.00 39.88 304 ILE A O 1
ATOM 2355 N N . PRO A 1 305 ? 2.049 2.976 14.477 1.00 40.22 305 PRO A N 1
ATOM 2356 C CA . PRO A 1 305 ? 1.295 2.860 13.225 1.00 40.22 305 PRO A CA 1
ATOM 2357 C C . PRO A 1 305 ? 2.067 3.157 11.954 1.00 40.22 305 PRO A C 1
ATOM 2359 O O . PRO A 1 305 ? 3.104 3.821 11.949 1.00 40.22 305 PRO A O 1
ATOM 2362 N N . TYR A 1 306 ? 1.580 2.536 10.883 1.00 38.72 306 TYR A N 1
ATOM 2363 C CA . TYR A 1 306 ? 2.221 2.402 9.584 1.00 38.72 306 TYR A CA 1
ATOM 2364 C C . TYR A 1 306 ? 2.750 3.744 9.078 1.00 38.72 306 TYR A C 1
ATOM 2366 O O . TYR A 1 306 ? 2.082 4.765 9.189 1.00 38.72 306 TYR A O 1
ATOM 2374 N N . GLY A 1 307 ? 3.956 3.742 8.513 1.00 27.86 307 GLY A N 1
ATOM 2375 C CA . GLY A 1 307 ? 4.509 4.889 7.798 1.00 27.86 307 GLY A CA 1
ATOM 2376 C C . GLY A 1 307 ? 5.776 4.500 7.051 1.00 27.86 307 GLY A C 1
ATOM 2377 O O . GLY A 1 307 ? 6.689 3.997 7.693 1.00 27.86 307 GLY A O 1
ATOM 2378 N N . LEU A 1 308 ? 5.927 4.689 5.737 1.00 28.98 308 LEU A N 1
ATOM 2379 C CA . LEU A 1 308 ? 5.108 5.337 4.703 1.00 28.98 308 LEU A CA 1
ATOM 2380 C C . LEU A 1 308 ? 4.670 4.298 3.646 1.00 28.98 308 LEU A C 1
ATOM 2382 O O . LEU A 1 308 ? 5.466 3.431 3.299 1.00 28.98 308 LEU A O 1
ATOM 2386 N N . GLY A 1 309 ? 3.462 4.444 3.084 1.00 32.97 309 GLY A N 1
ATOM 2387 C CA . GLY A 1 309 ? 3.048 3.720 1.868 1.00 32.97 309 GLY A CA 1
ATOM 2388 C C . GLY A 1 309 ? 2.191 2.463 2.058 1.00 32.97 309 GLY A C 1
ATOM 2389 O O . GLY A 1 309 ? 2.138 1.638 1.154 1.00 32.97 309 GLY A O 1
ATOM 2390 N N . CYS A 1 310 ? 1.506 2.302 3.195 1.00 26.95 310 CYS A N 1
ATOM 2391 C CA . CYS A 1 310 ? 0.633 1.151 3.449 1.00 26.95 310 CYS A CA 1
ATOM 2392 C C . CYS A 1 310 ? -0.811 1.603 3.726 1.00 26.95 310 CYS A C 1
ATOM 2394 O O . CYS A 1 310 ? -1.053 2.564 4.453 1.00 26.95 310 CYS A O 1
ATOM 2396 N N . ASN A 1 311 ? -1.753 0.890 3.115 1.00 29.62 311 ASN A N 1
ATOM 2397 C CA . ASN A 1 311 ? -3.194 1.143 3.043 1.00 29.62 311 ASN A CA 1
ATOM 2398 C C . ASN A 1 311 ? -3.882 1.203 4.440 1.00 29.62 311 ASN A C 1
ATOM 2400 O O . ASN A 1 311 ? -3.739 0.251 5.209 1.00 29.62 311 ASN A O 1
ATOM 2404 N N . PRO A 1 312 ? -4.663 2.250 4.785 1.00 29.86 312 PRO A N 1
ATOM 2405 C CA . PRO A 1 312 ? -5.358 2.386 6.071 1.00 29.86 312 PRO A CA 1
ATOM 2406 C C . PRO A 1 312 ? -6.789 1.816 6.023 1.00 29.86 312 PRO A C 1
ATOM 2408 O O . PRO A 1 312 ? -7.750 2.512 6.334 1.00 29.86 312 PRO A O 1
ATOM 2411 N N . SER A 1 313 ? -6.972 0.563 5.603 1.00 32.91 313 SER A N 1
ATOM 2412 C CA . SER A 1 313 ? -8.316 0.031 5.287 1.00 32.91 313 SER A CA 1
ATOM 2413 C C . SER A 1 313 ? -9.017 -0.773 6.394 1.00 32.91 313 SER A C 1
ATOM 2415 O O . SER A 1 313 ? -10.012 -1.427 6.101 1.00 32.91 313 SER A O 1
ATOM 2417 N N . SER A 1 314 ? -8.582 -0.707 7.662 1.00 33.91 314 SER A N 1
ATOM 2418 C CA . SER A 1 314 ? -9.443 -1.164 8.779 1.00 33.91 314 SER A CA 1
ATOM 2419 C C . SER A 1 314 ? -9.076 -0.690 10.195 1.00 33.91 314 SER A C 1
ATOM 2421 O O . SER A 1 314 ? -9.834 -0.981 11.113 1.00 33.91 314 SER A O 1
ATOM 2423 N N . ASP A 1 315 ? -7.947 -0.001 10.424 1.00 37.75 315 ASP A N 1
ATOM 2424 C CA . ASP A 1 315 ? -7.510 0.347 11.795 1.00 37.75 315 ASP A CA 1
ATOM 2425 C C . ASP A 1 315 ? -6.729 1.678 11.872 1.00 37.75 315 ASP A C 1
ATOM 2427 O O . ASP A 1 315 ? -5.698 1.794 12.534 1.00 37.75 315 ASP A O 1
ATOM 2431 N N . GLY A 1 316 ? -7.215 2.719 11.182 1.00 36.53 316 GLY A N 1
ATOM 2432 C CA . GLY A 1 316 ? -6.643 4.078 11.259 1.00 36.53 316 GLY A CA 1
ATOM 2433 C C . GLY A 1 316 ? -6.670 4.698 12.668 1.00 36.53 316 GLY A C 1
ATOM 2434 O O . GLY A 1 316 ? -6.019 5.707 12.915 1.00 36.53 316 GLY A O 1
ATOM 2435 N N . MET A 1 317 ? -7.384 4.079 13.614 1.00 40.91 317 MET A N 1
ATOM 2436 C CA . MET A 1 317 ? -7.563 4.554 14.991 1.00 40.91 317 MET A CA 1
ATOM 2437 C C . MET A 1 317 ? -6.429 4.190 15.954 1.00 40.91 317 MET A C 1
ATOM 2439 O O . MET A 1 317 ? -6.394 4.711 17.067 1.00 40.91 317 MET A O 1
ATOM 2443 N N . ARG A 1 318 ? -5.488 3.328 15.553 1.00 51.53 318 ARG A N 1
ATOM 2444 C CA . ARG A 1 318 ? -4.303 2.992 16.366 1.00 51.53 318 ARG A CA 1
ATOM 2445 C C . ARG A 1 318 ? -3.059 3.754 15.937 1.00 51.53 318 ARG A C 1
ATOM 2447 O O . ARG A 1 318 ? -1.951 3.410 16.347 1.00 51.53 318 ARG A O 1
ATOM 2454 N N . ASP A 1 319 ? -3.234 4.805 15.133 1.00 65.62 319 ASP A N 1
ATOM 2455 C CA . ASP A 1 319 ? -2.126 5.637 14.710 1.00 65.62 319 ASP A CA 1
ATOM 2456 C C . ASP A 1 319 ? -1.600 6.553 15.814 1.00 65.62 319 ASP A C 1
ATOM 2458 O O . ASP A 1 319 ? -2.022 7.685 15.931 1.00 65.62 319 ASP A O 1
ATOM 2462 N N . GLY A 1 320 ? -0.645 6.073 16.625 1.00 72.62 320 GLY A N 1
ATOM 2463 C CA . GLY A 1 320 ? 0.083 6.875 17.611 1.00 72.62 320 GLY A CA 1
ATOM 2464 C C . GLY A 1 320 ? 0.600 8.233 17.104 1.00 72.62 320 GLY A C 1
ATOM 2465 O O . GLY A 1 320 ? 0.613 9.179 17.884 1.00 72.62 320 GLY A O 1
ATOM 2466 N N . HIS A 1 321 ? 0.949 8.392 15.819 1.00 76.06 321 HIS A N 1
ATOM 2467 C CA . HIS A 1 321 ? 1.281 9.709 15.261 1.00 76.06 321 HIS A CA 1
ATOM 2468 C C . HIS A 1 321 ? 0.018 10.542 15.000 1.00 76.06 321 HIS A C 1
ATOM 2470 O O . HIS A 1 321 ? 0.003 11.723 15.328 1.00 76.06 321 HIS A O 1
ATOM 2476 N N . LEU A 1 322 ? -1.054 9.959 14.460 1.00 78.88 322 LEU A N 1
ATOM 2477 C CA . LEU A 1 322 ? -2.363 10.606 14.300 1.00 78.88 322 LEU A CA 1
ATOM 2478 C C . LEU A 1 322 ? -2.948 11.048 15.651 1.00 78.88 322 LEU A C 1
ATOM 2480 O O . LEU A 1 322 ? -3.368 12.193 15.788 1.00 78.88 322 LEU A O 1
ATOM 2484 N N . LEU A 1 323 ? -2.921 10.171 16.657 1.00 84.94 323 LEU A N 1
ATOM 2485 C CA . LEU A 1 323 ? -3.354 10.442 18.028 1.00 84.94 323 LEU A CA 1
ATOM 2486 C C . LEU A 1 323 ? -2.544 11.588 18.634 1.00 84.94 323 LEU A C 1
ATOM 2488 O O . LEU A 1 323 ? -3.111 12.503 19.228 1.00 84.94 323 LEU A O 1
ATOM 2492 N N . LEU A 1 324 ? -1.224 11.576 18.437 1.00 86.81 324 LEU A N 1
ATOM 2493 C CA . LEU A 1 324 ? -0.360 12.650 18.908 1.00 86.81 324 LEU A CA 1
ATOM 2494 C C . LEU A 1 324 ? -0.568 13.957 18.130 1.00 86.81 324 LEU A C 1
ATOM 2496 O O . LEU A 1 324 ? -0.536 15.025 18.728 1.00 86.81 324 LEU A O 1
ATOM 2500 N N . THR A 1 325 ? -0.840 13.893 16.825 1.00 85.25 325 THR A N 1
ATOM 2501 C CA . THR A 1 325 ? -1.161 15.065 15.991 1.00 85.25 325 THR A CA 1
ATOM 2502 C C . THR A 1 325 ? -2.476 15.702 16.443 1.00 85.25 325 THR A C 1
ATOM 2504 O O . THR A 1 325 ? -2.564 16.926 16.555 1.00 85.25 325 THR A O 1
ATOM 2507 N N . ALA A 1 326 ? -3.480 14.886 16.777 1.00 86.44 326 ALA A N 1
ATOM 2508 C CA . ALA A 1 326 ? -4.723 15.354 17.383 1.00 86.44 326 ALA A CA 1
ATOM 2509 C C . ALA A 1 326 ? -4.468 15.991 18.762 1.00 86.44 326 ALA A C 1
ATOM 2511 O O . ALA A 1 326 ? -4.991 17.067 19.043 1.00 86.44 326 ALA A O 1
ATOM 2512 N N . ALA A 1 327 ? -3.606 15.390 19.591 1.00 89.25 327 ALA A N 1
ATOM 2513 C CA . ALA A 1 327 ? -3.226 15.951 20.890 1.00 89.25 327 ALA A CA 1
ATOM 2514 C C . ALA A 1 327 ? -2.496 17.297 20.760 1.00 89.25 327 ALA A C 1
ATOM 2516 O O . ALA A 1 327 ? -2.780 18.218 21.520 1.00 89.25 327 ALA A O 1
ATOM 2517 N N . LEU A 1 328 ? -1.582 17.427 19.791 1.00 88.81 328 LEU A N 1
ATOM 2518 C CA . LEU A 1 328 ? -0.880 18.677 19.489 1.00 88.81 328 LEU A CA 1
ATOM 2519 C C . LEU A 1 328 ? -1.845 19.754 18.982 1.00 88.81 328 LEU A C 1
ATOM 2521 O O . LEU A 1 328 ? -1.750 20.892 19.425 1.00 88.81 328 LEU A O 1
ATOM 2525 N N . SER A 1 329 ? -2.812 19.389 18.138 1.00 86.81 329 SER A N 1
ATOM 2526 C CA . SER A 1 329 ? -3.836 20.326 17.649 1.00 86.81 329 SER A CA 1
ATOM 2527 C C . SER A 1 329 ? -4.698 20.865 18.800 1.00 86.81 329 SER A C 1
ATOM 2529 O O . SER A 1 329 ? -4.860 22.074 18.938 1.00 86.81 329 SER A O 1
ATOM 2531 N N . LEU A 1 330 ? -5.166 19.988 19.699 1.00 87.62 330 LEU A N 1
ATOM 2532 C CA . LEU A 1 330 ? -5.895 20.402 20.908 1.00 87.62 330 LEU A CA 1
ATOM 2533 C C . LEU A 1 330 ? -5.028 21.244 21.858 1.00 87.62 330 LEU A C 1
ATOM 2535 O O . LEU A 1 330 ? -5.527 22.155 22.516 1.00 87.62 330 LEU A O 1
ATOM 2539 N N . ALA A 1 331 ? -3.731 20.941 21.947 1.00 88.62 331 ALA A N 1
ATOM 2540 C CA . ALA A 1 331 ? -2.782 21.698 22.755 1.00 88.62 331 ALA A CA 1
ATOM 2541 C C . ALA A 1 331 ? -2.564 23.122 22.210 1.00 88.62 331 ALA A C 1
ATOM 2543 O O . ALA A 1 331 ? -2.485 24.061 23.004 1.00 88.62 331 ALA A O 1
ATOM 2544 N N . GLU A 1 332 ? -2.513 23.292 20.886 1.00 86.00 332 GLU A N 1
ATOM 2545 C CA . GLU A 1 332 ? -2.440 24.604 20.228 1.00 86.00 332 GLU A CA 1
ATOM 2546 C C . GLU A 1 332 ? -3.715 25.432 20.461 1.00 86.00 332 GLU A C 1
ATOM 2548 O O . GLU A 1 332 ? -3.628 26.627 20.754 1.00 86.00 332 GLU A O 1
ATOM 2553 N N . ASP A 1 333 ? -4.896 24.802 20.426 1.00 85.94 333 ASP A N 1
ATOM 2554 C CA . ASP A 1 333 ? -6.178 25.479 20.677 1.00 85.94 333 ASP A CA 1
ATOM 2555 C C . ASP A 1 333 ? -6.233 26.135 22.070 1.00 85.94 333 ASP A C 1
ATOM 2557 O O . ASP A 1 333 ? -6.787 27.228 22.236 1.00 85.94 333 ASP A O 1
ATOM 2561 N N . ILE A 1 334 ? -5.607 25.510 23.075 1.00 87.81 334 ILE A N 1
ATOM 2562 C CA . ILE A 1 334 ? -5.520 26.038 24.449 1.00 87.81 334 ILE A CA 1
ATOM 2563 C C . ILE A 1 334 ? -4.237 26.839 24.731 1.00 87.81 334 ILE A C 1
ATOM 2565 O O . ILE A 1 334 ? -4.000 27.235 25.874 1.00 87.81 334 ILE A O 1
ATOM 2569 N N . GLN A 1 335 ? -3.419 27.106 23.711 1.00 87.69 335 GLN A N 1
ATOM 2570 C CA . GLN A 1 335 ? -2.138 27.817 23.809 1.00 87.69 335 GLN A CA 1
ATOM 2571 C C . GLN A 1 335 ? -1.107 27.154 24.743 1.00 87.69 335 GLN A C 1
ATOM 2573 O O . GLN A 1 335 ? -0.324 27.836 25.423 1.00 87.69 335 GLN A O 1
ATOM 2578 N N . LEU A 1 336 ? -1.109 25.820 24.817 1.00 88.50 336 LEU A N 1
ATOM 2579 C CA . LEU A 1 336 ? -0.198 25.060 25.675 1.00 88.50 336 LEU A CA 1
ATOM 2580 C C . LEU A 1 336 ? 1.274 25.265 25.276 1.00 88.50 336 LEU A C 1
ATOM 2582 O O . LEU A 1 336 ? 2.158 25.168 26.130 1.00 88.50 336 LEU A O 1
ATOM 2586 N N . GLU A 1 337 ? 1.550 25.644 24.025 1.00 86.00 337 GLU A N 1
ATOM 2587 C CA . GLU A 1 337 ? 2.889 25.963 23.520 1.00 86.00 337 GLU A CA 1
ATOM 2588 C C . GLU A 1 337 ? 3.568 27.113 24.270 1.00 86.00 337 GLU A C 1
ATOM 2590 O O . GLU A 1 337 ? 4.797 27.188 24.326 1.00 86.00 337 GLU A O 1
ATOM 2595 N N . LYS A 1 338 ? 2.781 27.986 24.909 1.00 86.19 338 LYS A N 1
ATOM 2596 C CA . LYS A 1 338 ? 3.281 29.111 25.713 1.00 86.19 338 LYS A CA 1
ATOM 2597 C C . LYS A 1 338 ? 3.618 28.716 27.150 1.00 86.19 338 LYS A C 1
ATOM 2599 O O . LYS A 1 338 ? 4.202 29.518 27.881 1.00 86.19 338 LYS A O 1
ATOM 2604 N N . ALA A 1 339 ? 3.274 27.502 27.588 1.00 88.50 339 ALA A N 1
ATOM 2605 C CA . ALA A 1 339 ? 3.480 27.063 28.969 1.00 88.50 339 ALA A CA 1
ATOM 2606 C C . ALA A 1 339 ? 4.952 27.141 29.435 1.00 88.50 339 ALA A C 1
ATOM 2608 O O . ALA A 1 339 ? 5.183 27.649 30.538 1.00 88.50 339 ALA A O 1
ATOM 2609 N N . PRO A 1 340 ? 5.967 26.748 28.634 1.00 87.81 340 PRO A N 1
ATOM 2610 C CA . PRO A 1 340 ? 7.368 26.910 29.028 1.00 87.81 340 PRO A CA 1
ATOM 2611 C C . PRO A 1 340 ? 7.782 28.378 29.213 1.00 87.81 340 PRO A C 1
ATOM 2613 O O . PRO A 1 340 ? 8.465 28.708 30.184 1.00 87.81 340 PRO A O 1
ATOM 2616 N N . GLU A 1 341 ? 7.349 29.276 28.320 1.00 85.62 341 GLU A N 1
ATOM 2617 C CA . GLU A 1 341 ? 7.643 30.714 28.414 1.00 85.62 341 GLU A CA 1
ATOM 2618 C C . GLU A 1 341 ? 6.998 31.333 29.660 1.00 85.62 341 GLU A C 1
ATOM 2620 O O . GLU A 1 341 ? 7.656 32.060 30.413 1.00 85.62 341 GLU A O 1
ATOM 2625 N N . ASN A 1 342 ? 5.739 30.974 29.927 1.00 86.12 342 ASN A N 1
ATOM 2626 C CA . ASN A 1 342 ? 4.996 31.395 31.111 1.00 86.12 342 ASN A CA 1
ATOM 2627 C C . ASN A 1 342 ? 5.681 30.930 32.403 1.00 86.12 342 ASN A C 1
ATOM 2629 O O . ASN A 1 342 ? 5.834 31.713 33.342 1.00 86.12 342 ASN A O 1
ATOM 2633 N N . LEU A 1 343 ? 6.166 29.687 32.443 1.00 87.81 343 LEU A N 1
ATOM 2634 C CA . LEU A 1 343 ? 6.910 29.155 33.582 1.00 87.81 343 LEU A CA 1
ATOM 2635 C C . LEU A 1 343 ? 8.219 29.923 33.827 1.00 87.81 343 LEU A C 1
ATOM 2637 O O . LEU A 1 343 ? 8.539 30.268 34.968 1.00 87.81 343 LEU A O 1
ATOM 2641 N N . VAL A 1 344 ? 8.978 30.236 32.770 1.00 86.12 344 VAL A N 1
ATOM 2642 C CA . VAL A 1 344 ? 10.204 31.047 32.886 1.00 86.12 344 VAL A CA 1
ATOM 2643 C C . VAL A 1 344 ? 9.884 32.458 33.384 1.00 86.12 344 VAL A C 1
ATOM 2645 O O . VAL A 1 344 ? 10.619 32.984 34.223 1.00 86.12 344 VAL A O 1
ATOM 2648 N N . ALA A 1 345 ? 8.797 33.068 32.906 1.00 85.56 345 ALA A N 1
ATOM 2649 C CA . ALA A 1 345 ? 8.350 34.381 33.360 1.00 85.56 345 ALA A CA 1
ATOM 2650 C C . ALA A 1 345 ? 7.965 34.371 34.850 1.00 85.56 345 ALA A C 1
ATOM 2652 O O . ALA A 1 345 ? 8.430 35.227 35.604 1.00 85.56 345 ALA A O 1
ATOM 2653 N N . LEU A 1 346 ? 7.206 33.364 35.295 1.00 85.38 346 LEU A N 1
ATOM 2654 C CA . LEU A 1 346 ? 6.811 33.193 36.698 1.00 85.38 346 LEU A CA 1
ATOM 2655 C C . LEU A 1 346 ? 8.019 32.990 37.621 1.00 85.38 346 LEU A C 1
ATOM 2657 O O . LEU A 1 346 ? 8.084 33.596 38.689 1.00 85.38 346 LEU A O 1
ATOM 2661 N N . ARG A 1 347 ? 9.029 32.220 37.194 1.00 85.50 347 ARG A N 1
ATOM 2662 C CA . ARG A 1 347 ? 10.273 32.009 37.963 1.00 85.50 347 ARG A CA 1
ATOM 2663 C C . ARG A 1 347 ? 11.132 33.269 38.129 1.00 85.50 347 ARG A C 1
ATOM 2665 O O . ARG A 1 347 ? 11.997 33.292 39.001 1.00 85.50 347 ARG A O 1
ATOM 2672 N N . ARG A 1 348 ? 10.928 34.306 37.305 1.00 83.69 348 ARG A N 1
ATOM 2673 C CA . ARG A 1 348 ? 11.651 35.593 37.388 1.00 83.69 348 ARG A CA 1
ATOM 2674 C C . ARG A 1 348 ? 10.995 36.600 38.337 1.00 83.69 348 ARG A C 1
ATOM 2676 O O . ARG A 1 348 ? 11.610 37.627 38.626 1.00 83.69 348 ARG A O 1
ATOM 2683 N N . LEU A 1 349 ? 9.773 36.342 38.808 1.00 80.69 349 LEU A N 1
ATOM 2684 C CA . LEU A 1 349 ? 9.078 37.245 39.723 1.00 80.69 349 LEU A CA 1
ATOM 2685 C C . LEU A 1 349 ? 9.724 37.219 41.125 1.00 80.69 349 LEU A C 1
ATOM 2687 O O . LEU A 1 349 ? 10.089 36.148 41.613 1.00 80.69 349 LEU A O 1
ATOM 2691 N N . PRO A 1 350 ? 9.866 38.374 41.808 1.00 71.38 350 PRO A N 1
ATOM 2692 C CA . PRO A 1 350 ? 10.387 38.415 43.172 1.00 71.38 350 PRO A CA 1
ATOM 2693 C C . PRO A 1 350 ? 9.443 37.680 44.131 1.00 71.38 350 PRO A C 1
ATOM 2695 O O . PRO A 1 350 ? 8.244 37.960 44.159 1.00 71.38 350 PRO A O 1
ATOM 2698 N N . THR A 1 351 ? 9.983 36.786 44.962 1.00 61.56 351 THR A N 1
ATOM 2699 C CA . THR A 1 351 ? 9.245 36.079 46.022 1.00 61.56 351 THR A CA 1
ATOM 2700 C C . THR A 1 351 ? 8.822 37.062 47.122 1.00 61.56 351 THR A C 1
ATOM 2702 O O . THR A 1 351 ? 9.521 37.229 48.122 1.00 61.56 351 THR A O 1
ATOM 2705 N N . GLY A 1 352 ? 7.710 37.773 46.921 1.00 54.44 352 GLY A N 1
ATOM 2706 C CA . GLY A 1 352 ? 7.209 38.825 47.810 1.00 54.44 352 GLY A CA 1
ATOM 2707 C C . GLY A 1 352 ? 5.741 38.630 48.204 1.00 54.44 352 GLY A C 1
ATOM 2708 O O . GLY A 1 352 ? 4.839 38.771 47.385 1.00 54.44 352 GLY A O 1
ATOM 2709 N N . SER A 1 353 ? 5.514 38.327 49.487 1.00 48.69 353 SER A N 1
ATOM 2710 C CA . SER A 1 353 ? 4.268 38.495 50.273 1.00 48.69 353 SER A CA 1
ATOM 2711 C C . SER A 1 353 ? 2.937 37.857 49.816 1.00 48.69 353 SER A C 1
ATOM 2713 O O . SER A 1 353 ? 1.936 38.056 50.495 1.00 48.69 353 SER A O 1
ATOM 2715 N N . THR A 1 354 ? 2.895 37.031 48.766 1.00 51.81 354 THR A N 1
ATOM 2716 C CA . THR A 1 354 ? 1.709 36.218 48.379 1.00 51.81 354 THR A CA 1
ATOM 2717 C C . THR A 1 354 ? 2.077 34.747 48.134 1.00 51.81 354 THR A C 1
ATOM 2719 O O . THR A 1 354 ? 1.620 34.100 47.196 1.00 51.81 354 THR A O 1
ATOM 2722 N N . GLY A 1 355 ? 2.939 34.196 48.999 1.00 57.09 355 GLY A N 1
ATOM 2723 C CA . GLY A 1 355 ? 3.624 32.916 48.772 1.00 57.09 355 GLY A CA 1
ATOM 2724 C C . GLY A 1 355 ? 2.730 31.687 48.550 1.00 57.09 355 GLY A C 1
ATOM 2725 O O . GLY A 1 355 ? 3.197 30.720 47.958 1.00 57.09 355 GLY A O 1
ATOM 2726 N N . GLY A 1 356 ? 1.461 31.704 48.974 1.00 62.38 356 GLY A N 1
ATOM 2727 C CA . GLY A 1 356 ? 0.526 30.590 48.757 1.00 62.38 356 GLY A CA 1
ATOM 2728 C C . GLY A 1 356 ? 0.001 30.488 47.320 1.00 62.38 356 GLY A C 1
ATOM 2729 O O . GLY A 1 356 ? 0.037 29.406 46.736 1.00 62.38 356 GLY A O 1
ATOM 2730 N N . ASP A 1 357 ? -0.435 31.612 46.745 1.00 68.44 357 ASP A N 1
ATOM 2731 C CA . ASP A 1 357 ? -1.047 31.671 45.408 1.00 68.44 357 ASP A CA 1
ATOM 2732 C C . ASP A 1 357 ? 0.016 31.577 44.302 1.00 68.44 357 ASP A C 1
ATOM 2734 O O . ASP A 1 357 ? -0.097 30.760 43.391 1.00 68.44 357 ASP A O 1
ATOM 2738 N N . GLN A 1 358 ? 1.147 32.278 44.470 1.00 74.00 358 GLN A N 1
ATOM 2739 C CA . GLN A 1 358 ? 2.295 32.158 43.560 1.00 74.00 358 GLN A CA 1
ATOM 2740 C C . GLN A 1 358 ? 2.857 30.731 43.505 1.00 74.00 358 GLN A C 1
ATOM 2742 O O . GLN A 1 358 ? 3.212 30.252 42.433 1.00 74.00 358 GLN A O 1
ATOM 2747 N N . SER A 1 359 ? 2.918 30.019 44.637 1.00 75.69 359 SER A N 1
ATOM 2748 C CA . SER A 1 359 ? 3.400 28.629 44.650 1.00 75.69 359 SER A CA 1
ATOM 2749 C C . SER A 1 359 ? 2.437 27.668 43.951 1.00 75.69 359 SER A C 1
ATOM 2751 O O . SER A 1 359 ? 2.876 26.656 43.412 1.00 75.69 359 SER A O 1
ATOM 2753 N N . ARG A 1 360 ? 1.128 27.951 43.975 1.00 79.06 360 ARG A N 1
ATOM 2754 C CA . ARG A 1 360 ? 0.119 27.161 43.260 1.00 79.06 360 ARG A CA 1
ATOM 2755 C C . ARG A 1 360 ? 0.205 27.406 41.756 1.00 79.06 360 ARG A C 1
ATOM 2757 O O . ARG A 1 360 ? 0.347 26.441 41.016 1.00 79.06 360 ARG A O 1
ATOM 2764 N N . GLN A 1 361 ? 0.228 28.672 41.343 1.00 81.62 361 GLN A N 1
ATOM 2765 C CA . GLN A 1 361 ? 0.402 29.072 39.944 1.00 81.62 361 GLN A CA 1
ATOM 2766 C C . GLN A 1 361 ? 1.707 28.527 39.356 1.00 81.62 361 GLN A C 1
ATOM 2768 O O . GLN A 1 361 ? 1.738 28.090 38.211 1.00 81.62 361 GLN A O 1
ATOM 2773 N N . LEU A 1 362 ? 2.783 28.498 40.151 1.00 84.38 362 LEU A N 1
ATOM 2774 C CA . LEU A 1 362 ? 4.050 27.910 39.733 1.00 84.38 362 LEU A CA 1
ATOM 2775 C C . LEU A 1 362 ? 3.931 26.398 39.498 1.00 84.38 362 LEU A C 1
ATOM 2777 O O . LEU A 1 362 ? 4.428 25.923 38.486 1.00 84.38 362 LEU A O 1
ATOM 2781 N N . ARG A 1 363 ? 3.262 25.646 40.385 1.00 82.50 363 ARG A N 1
ATOM 2782 C CA . ARG A 1 363 ? 3.049 24.197 40.199 1.00 82.50 363 ARG A CA 1
ATOM 2783 C C . ARG A 1 363 ? 2.200 23.894 38.966 1.00 82.50 363 ARG A C 1
ATOM 2785 O O . ARG A 1 363 ? 2.582 23.045 38.172 1.00 82.50 363 ARG A O 1
ATOM 2792 N N . GLU A 1 364 ? 1.105 24.628 38.782 1.00 84.38 364 GLU A N 1
ATOM 2793 C CA . GLU A 1 364 ? 0.230 24.487 37.611 1.00 84.38 364 GLU A CA 1
ATOM 2794 C C . GLU A 1 364 ? 0.999 24.796 36.313 1.00 84.38 364 GLU A C 1
ATOM 2796 O O . GLU A 1 364 ? 0.947 24.024 35.358 1.00 84.38 364 GLU A O 1
ATOM 2801 N N . ALA A 1 365 ? 1.803 25.866 36.294 1.00 86.00 365 ALA A N 1
ATOM 2802 C CA . ALA A 1 365 ? 2.660 26.189 35.153 1.00 86.00 365 ALA A CA 1
ATOM 2803 C C . ALA A 1 365 ? 3.756 25.137 34.903 1.00 86.00 365 ALA A C 1
ATOM 2805 O O . ALA A 1 365 ? 4.100 24.874 33.751 1.00 86.00 365 ALA A O 1
ATOM 2806 N N . GLU A 1 366 ? 4.307 24.522 35.955 1.00 87.94 366 GLU A N 1
ATOM 2807 C CA . GLU A 1 366 ? 5.256 23.413 35.824 1.00 87.94 366 GLU A CA 1
ATOM 2808 C C . GLU A 1 366 ? 4.616 22.172 35.204 1.00 87.94 366 GLU A C 1
ATOM 2810 O O . GLU A 1 366 ? 5.216 21.578 34.310 1.00 87.94 366 GLU A O 1
ATOM 2815 N N . ASP A 1 367 ? 3.406 21.802 35.615 1.00 87.88 367 ASP A N 1
ATOM 2816 C CA . ASP A 1 367 ? 2.709 20.633 35.074 1.00 87.88 367 ASP A CA 1
ATOM 2817 C C . ASP A 1 367 ? 2.302 20.828 33.606 1.00 87.88 367 ASP A C 1
ATOM 2819 O O . ASP A 1 367 ? 2.518 19.931 32.787 1.00 87.88 367 ASP A O 1
ATOM 2823 N N . LEU A 1 368 ? 1.828 22.022 33.236 1.00 90.00 368 LEU A N 1
ATOM 2824 C CA . LEU A 1 368 ? 1.541 22.367 31.838 1.00 90.00 368 LEU A CA 1
ATOM 2825 C C . LEU A 1 368 ? 2.812 22.372 30.976 1.00 90.00 368 LEU A C 1
ATOM 2827 O O . LEU A 1 368 ? 2.811 21.850 29.861 1.00 90.00 368 LEU A O 1
ATOM 2831 N N . ALA A 1 369 ? 3.925 22.900 31.499 1.00 90.00 369 ALA A N 1
ATOM 2832 C CA . ALA A 1 369 ? 5.205 22.863 30.797 1.00 90.00 369 ALA A CA 1
ATOM 2833 C C . ALA A 1 369 ? 5.735 21.425 30.642 1.00 90.00 369 ALA A C 1
ATOM 2835 O O . ALA A 1 369 ? 6.248 21.086 29.575 1.00 90.00 369 ALA A O 1
ATOM 2836 N N . ARG A 1 370 ? 5.586 20.555 31.655 1.00 91.44 370 ARG A N 1
ATOM 2837 C CA . ARG A 1 370 ? 5.932 19.124 31.547 1.00 91.44 370 ARG A CA 1
ATOM 2838 C C . ARG A 1 370 ? 5.108 18.440 30.463 1.00 91.44 370 ARG A C 1
ATOM 2840 O O . ARG A 1 370 ? 5.677 17.695 29.666 1.00 91.44 370 ARG A O 1
ATOM 2847 N N . LEU A 1 371 ? 3.801 18.706 30.415 1.00 92.38 371 LEU A N 1
ATOM 2848 C CA . LEU A 1 371 ? 2.904 18.145 29.405 1.00 92.38 371 LEU A CA 1
ATOM 2849 C C . LEU A 1 371 ? 3.335 18.552 27.992 1.00 92.38 371 LEU A C 1
ATOM 2851 O O . LEU A 1 371 ? 3.532 17.681 27.147 1.00 92.38 371 LEU A O 1
ATOM 2855 N N . TRP A 1 372 ? 3.582 19.845 27.764 1.00 91.06 372 TRP A N 1
ATOM 2856 C CA . TRP A 1 372 ? 4.058 20.343 26.472 1.00 91.06 372 TRP A CA 1
ATOM 2857 C C . TRP A 1 372 ? 5.385 19.705 26.047 1.00 91.06 372 TRP A C 1
ATOM 2859 O O . TRP A 1 372 ? 5.497 19.142 24.961 1.00 91.06 372 TRP A O 1
ATOM 2869 N N . VAL A 1 373 ? 6.397 19.731 26.920 1.00 89.94 373 VAL A N 1
ATOM 2870 C CA . VAL A 1 373 ? 7.722 19.168 26.611 1.00 89.94 373 VAL A CA 1
ATOM 2871 C C . VAL A 1 373 ? 7.631 17.659 26.344 1.00 89.94 373 VAL A C 1
ATOM 2873 O O . VAL A 1 373 ? 8.341 17.143 25.481 1.00 89.94 373 VAL A O 1
ATOM 2876 N N . THR A 1 374 ? 6.736 16.949 27.035 1.00 92.38 374 THR A N 1
ATOM 2877 C CA . THR A 1 374 ? 6.486 15.518 26.807 1.00 92.38 374 THR A CA 1
ATOM 2878 C C . THR A 1 374 ? 5.836 15.260 25.447 1.00 92.38 374 THR A C 1
ATOM 2880 O O . THR A 1 374 ? 6.272 14.341 24.752 1.00 92.38 374 THR A O 1
ATOM 2883 N N . LEU A 1 375 ? 4.863 16.076 25.022 1.00 91.00 375 LEU A N 1
ATOM 2884 C CA . LEU A 1 375 ? 4.248 15.981 23.689 1.00 91.00 375 LEU A CA 1
ATOM 2885 C C . LEU A 1 375 ? 5.299 16.144 22.581 1.00 91.00 375 LEU A C 1
ATOM 2887 O O . LEU A 1 375 ? 5.416 15.280 21.713 1.00 91.00 375 LEU A O 1
ATOM 2891 N N . ILE A 1 376 ? 6.132 17.186 22.665 1.00 88.19 376 ILE A N 1
ATOM 2892 C CA . ILE A 1 376 ? 7.186 17.466 21.673 1.00 88.19 376 ILE A CA 1
ATOM 2893 C C . ILE A 1 376 ? 8.254 16.366 21.637 1.00 88.19 376 ILE A C 1
ATOM 2895 O O . ILE A 1 376 ? 8.711 15.955 20.565 1.00 88.19 376 ILE A O 1
ATOM 2899 N N . ASN A 1 377 ? 8.647 15.860 22.808 1.00 89.88 377 ASN A N 1
ATOM 2900 C CA . ASN A 1 377 ? 9.573 14.738 22.897 1.00 89.88 377 ASN A CA 1
ATOM 2901 C C . ASN A 1 377 ? 8.987 13.471 22.258 1.00 89.88 377 ASN A C 1
ATOM 2903 O O . ASN A 1 377 ? 9.692 12.763 21.543 1.00 89.88 377 ASN A O 1
ATOM 2907 N N . THR A 1 378 ? 7.704 13.196 22.491 1.00 88.81 378 THR A N 1
ATOM 2908 C CA . THR A 1 378 ? 7.018 12.030 21.918 1.00 88.81 378 THR A CA 1
ATOM 2909 C C . THR A 1 378 ? 6.898 12.157 20.395 1.00 88.81 378 THR A C 1
ATOM 2911 O O . THR A 1 378 ? 7.149 11.182 19.694 1.00 88.81 378 THR A O 1
ATOM 2914 N N . ASP A 1 379 ? 6.637 13.358 19.870 1.00 85.75 379 ASP A N 1
ATOM 2915 C CA . ASP A 1 379 ? 6.535 13.638 18.424 1.00 85.75 379 ASP A CA 1
ATOM 2916 C C . ASP A 1 379 ? 7.870 13.385 17.717 1.00 85.75 379 ASP A C 1
ATOM 2918 O O . ASP A 1 379 ? 7.965 12.624 16.750 1.00 85.75 379 ASP A O 1
ATOM 2922 N N . SER A 1 380 ? 8.947 13.929 18.288 1.00 84.56 380 SER A N 1
ATOM 2923 C CA . SER A 1 380 ? 10.307 13.715 17.787 1.00 84.56 380 SER A CA 1
ATOM 2924 C C . SER A 1 380 ? 10.728 12.243 17.841 1.00 84.56 380 SER A C 1
ATOM 2926 O O . SER A 1 380 ? 11.401 11.754 16.934 1.00 84.56 380 SER A O 1
ATOM 2928 N N . LEU A 1 381 ? 10.333 11.526 18.894 1.00 84.62 381 LEU A N 1
ATOM 2929 C CA . LEU A 1 381 ? 10.667 10.119 19.082 1.00 84.62 381 LEU A CA 1
ATOM 2930 C C . LEU A 1 381 ? 9.903 9.197 18.123 1.00 84.62 381 LEU A C 1
ATOM 2932 O O . LEU A 1 381 ? 10.515 8.301 17.548 1.00 84.62 381 LEU A O 1
ATOM 2936 N N . LEU A 1 382 ? 8.598 9.409 17.925 1.00 80.06 382 LEU A N 1
ATOM 2937 C CA . LEU A 1 382 ? 7.790 8.608 16.996 1.00 80.06 382 LEU A CA 1
ATOM 2938 C C . LEU A 1 382 ? 8.193 8.838 15.531 1.00 80.06 382 LEU A C 1
ATOM 2940 O O . LEU A 1 382 ? 8.040 7.940 14.703 1.00 80.06 382 LEU A O 1
ATOM 2944 N N . CYS A 1 383 ? 8.761 10.004 15.210 1.00 76.06 383 CYS A N 1
ATOM 2945 C CA . CYS A 1 383 ? 9.332 10.283 13.891 1.00 76.06 383 CYS A CA 1
ATOM 2946 C C . CYS A 1 383 ? 10.738 9.684 13.688 1.00 76.06 383 CYS A C 1
ATOM 2948 O O . CYS A 1 383 ? 11.184 9.526 12.544 1.00 76.06 383 CYS A O 1
ATOM 2950 N N . ALA A 1 384 ? 11.444 9.310 14.761 1.00 75.25 384 ALA A N 1
ATOM 2951 C CA . ALA A 1 384 ? 12.828 8.848 14.705 1.00 75.25 384 ALA A CA 1
ATOM 2952 C C . ALA A 1 384 ? 13.002 7.640 13.771 1.00 75.25 384 ALA A C 1
ATOM 2954 O O . ALA A 1 384 ? 12.365 6.603 13.934 1.00 75.25 384 ALA A O 1
ATOM 2955 N N . GLY A 1 385 ? 13.887 7.753 12.775 1.00 66.56 385 GLY A N 1
ATOM 2956 C CA . GLY A 1 385 ? 14.175 6.644 11.859 1.00 66.56 385 GLY A CA 1
ATOM 2957 C C . GLY A 1 385 ? 12.994 6.223 10.972 1.00 66.56 385 GLY A C 1
ATOM 2958 O O . GLY A 1 385 ? 12.996 5.094 10.486 1.00 66.56 385 GLY A O 1
ATOM 2959 N N . THR A 1 386 ? 12.004 7.102 10.756 1.00 65.88 386 THR A N 1
ATOM 2960 C CA . THR A 1 386 ? 10.835 6.856 9.879 1.00 65.88 386 THR A CA 1
ATOM 2961 C C . THR A 1 386 ? 10.752 7.805 8.673 1.00 65.88 386 THR A C 1
ATOM 2963 O O . THR A 1 386 ? 9.788 7.743 7.917 1.00 65.88 386 THR A O 1
ATOM 2966 N N . ARG A 1 387 ? 11.746 8.692 8.474 1.00 63.81 387 ARG A N 1
ATOM 2967 C CA . ARG A 1 387 ? 11.765 9.782 7.463 1.00 63.81 387 ARG A CA 1
ATOM 2968 C C . ARG A 1 387 ? 10.625 10.810 7.590 1.00 63.81 387 ARG A C 1
ATOM 2970 O O . ARG A 1 387 ? 10.579 11.750 6.800 1.00 63.81 387 ARG A O 1
ATOM 2977 N N . ARG A 1 388 ? 9.743 10.678 8.585 1.00 67.12 388 ARG A N 1
ATOM 2978 C CA . ARG A 1 388 ? 8.745 11.694 8.933 1.00 67.12 388 ARG A CA 1
ATOM 2979 C C . ARG A 1 388 ? 9.422 12.896 9.581 1.00 67.12 388 ARG A C 1
ATOM 2981 O O . ARG A 1 388 ? 10.396 12.751 10.319 1.00 67.12 388 ARG A O 1
ATOM 2988 N N . ILE A 1 389 ? 8.898 14.080 9.288 1.00 65.00 389 ILE A N 1
ATOM 2989 C CA . ILE A 1 389 ? 9.310 15.322 9.939 1.00 65.00 389 ILE A CA 1
ATOM 2990 C C . ILE A 1 389 ? 8.366 15.518 11.129 1.00 65.00 389 ILE A C 1
ATOM 2992 O O . ILE A 1 389 ? 7.156 15.482 10.904 1.00 65.00 389 ILE A O 1
ATOM 2996 N N . PRO A 1 390 ? 8.878 15.726 12.358 1.00 69.56 390 PRO A N 1
ATOM 2997 C CA . PRO A 1 390 ? 8.028 16.014 13.508 1.00 69.56 390 PRO A CA 1
ATOM 2998 C C . PRO A 1 390 ? 7.116 17.208 13.215 1.00 69.56 390 PRO A C 1
ATOM 3000 O O . PRO A 1 390 ? 7.573 18.205 12.641 1.00 69.56 390 PRO A O 1
ATOM 3003 N N . SER A 1 391 ? 5.853 17.125 13.626 1.00 69.00 391 SER A N 1
ATOM 3004 C CA . SER A 1 391 ? 4.825 18.136 13.340 1.00 69.00 391 SER A CA 1
ATOM 3005 C C . SER A 1 391 ? 5.254 19.533 13.808 1.00 69.00 391 SER A C 1
ATOM 3007 O O . SER A 1 391 ? 5.094 20.519 13.087 1.00 69.00 391 SER A O 1
ATOM 3009 N N . PHE A 1 392 ? 5.937 19.608 14.954 1.00 62.34 392 PHE A N 1
ATOM 3010 C CA . PHE A 1 392 ? 6.489 20.855 15.495 1.00 62.34 392 PHE A CA 1
ATOM 3011 C C . PHE A 1 392 ? 7.591 21.496 14.620 1.00 62.34 392 PHE A C 1
ATOM 3013 O O . PHE A 1 392 ? 7.801 22.708 14.648 1.00 62.34 392 PHE A O 1
ATOM 3020 N N . HIS A 1 393 ? 8.304 20.710 13.808 1.00 55.16 393 HIS A N 1
ATOM 3021 C CA . HIS A 1 393 ? 9.467 21.172 13.036 1.00 55.16 393 HIS A CA 1
ATOM 3022 C C . HIS A 1 393 ? 9.130 21.598 11.588 1.00 55.16 393 HIS A C 1
ATOM 3024 O O . HIS A 1 393 ? 9.996 22.153 10.903 1.00 55.16 393 HIS A O 1
ATOM 3030 N N . GLY A 1 394 ? 7.893 21.369 11.119 1.00 45.69 394 GLY A N 1
ATOM 3031 C CA . GLY A 1 394 ? 7.450 21.601 9.733 1.00 45.69 394 GLY A CA 1
ATOM 3032 C C . GLY A 1 394 ? 6.816 22.971 9.418 1.00 45.69 394 GLY A C 1
ATOM 3033 O O . GLY A 1 394 ? 6.562 23.256 8.248 1.00 45.69 394 GLY A O 1
ATOM 3034 N N . GLY A 1 395 ? 6.560 23.834 10.414 1.00 43.12 395 GLY A N 1
ATOM 3035 C CA . GLY A 1 395 ? 5.833 25.112 10.251 1.00 43.12 395 GLY A CA 1
ATOM 3036 C C . GLY A 1 395 ? 6.633 26.399 10.545 1.00 43.12 395 GLY A C 1
ATOM 3037 O O . GLY A 1 395 ? 7.801 26.363 10.932 1.00 43.12 395 GLY A O 1
ATOM 3038 N N . ARG A 1 396 ? 5.975 27.577 10.426 1.00 36.53 396 ARG A N 1
ATOM 3039 C CA . ARG A 1 396 ? 6.509 28.944 10.720 1.00 36.53 396 ARG A CA 1
ATOM 3040 C C . ARG A 1 396 ? 7.149 29.110 12.119 1.00 36.53 396 ARG A C 1
ATOM 3042 O O . ARG A 1 396 ? 7.760 30.146 12.379 1.00 36.53 396 ARG A O 1
ATOM 3049 N N . GLN A 1 397 ? 7.021 28.120 13.003 1.00 45.16 397 GLN A N 1
ATOM 3050 C CA . GLN A 1 397 ? 7.523 28.104 14.380 1.00 45.16 397 GLN A CA 1
ATOM 3051 C C . GLN A 1 397 ? 8.983 27.632 14.536 1.00 45.16 397 GLN A C 1
ATOM 3053 O O . GLN A 1 397 ? 9.500 27.631 15.651 1.00 45.16 397 GLN A O 1
ATOM 3058 N N . GLN A 1 398 ? 9.705 27.360 13.438 1.00 44.00 398 GLN A N 1
ATOM 3059 C CA . GLN A 1 398 ? 11.141 27.003 13.423 1.00 44.00 398 GLN A CA 1
ATOM 3060 C C . GLN A 1 398 ? 12.080 27.940 14.220 1.00 44.00 398 GLN A C 1
ATOM 3062 O O . GLN A 1 398 ? 13.238 27.603 14.449 1.00 44.00 398 GLN A O 1
ATOM 3067 N N . ARG A 1 399 ? 11.619 29.132 14.624 1.00 37.41 399 ARG A N 1
ATOM 3068 C CA . ARG A 1 399 ? 12.414 30.135 15.350 1.00 37.41 399 ARG A CA 1
ATOM 3069 C C . ARG A 1 399 ? 12.189 30.169 16.868 1.00 37.41 399 ARG A C 1
ATOM 3071 O O . ARG A 1 399 ? 12.918 30.905 17.526 1.00 37.41 399 ARG A O 1
ATOM 3078 N N . ALA A 1 400 ? 11.223 29.431 17.427 1.00 40.16 400 ALA A N 1
ATOM 3079 C CA . ALA A 1 400 ? 10.766 29.675 18.802 1.00 40.16 400 ALA A CA 1
ATOM 3080 C C . ALA A 1 400 ? 11.426 28.840 19.920 1.00 40.16 400 ALA A C 1
ATOM 3082 O O . ALA A 1 400 ? 11.352 29.270 21.064 1.00 40.16 400 ALA A O 1
ATOM 3083 N N . SER A 1 401 ? 12.126 27.721 19.679 1.00 52.00 401 SER A N 1
ATOM 3084 C CA . SER A 1 401 ? 12.788 27.035 20.810 1.00 52.00 401 SER A CA 1
ATOM 3085 C C . SER A 1 401 ? 13.993 26.164 20.442 1.00 52.00 401 SER A C 1
ATOM 3087 O O . SER A 1 401 ? 13.941 24.934 20.507 1.00 52.00 401 SER A O 1
ATOM 3089 N N . ALA A 1 402 ? 15.136 26.787 20.159 1.00 55.53 402 ALA A N 1
ATOM 3090 C CA . ALA A 1 402 ? 16.378 26.136 20.570 1.00 55.53 402 ALA A CA 1
ATOM 3091 C C . ALA A 1 402 ? 16.288 25.957 22.098 1.00 55.53 402 ALA A C 1
ATOM 3093 O O . ALA A 1 402 ? 16.004 26.927 22.801 1.00 55.53 402 ALA A O 1
ATOM 3094 N N . ASN A 1 403 ? 16.466 24.734 22.600 1.00 68.44 403 ASN A N 1
ATOM 3095 C CA . ASN A 1 403 ? 16.495 24.419 24.032 1.00 68.44 403 ASN A CA 1
ATOM 3096 C C . ASN A 1 403 ? 15.160 24.438 24.820 1.00 68.44 403 ASN A C 1
ATOM 3098 O O . ASN A 1 403 ? 15.158 24.769 26.006 1.00 68.44 403 ASN A O 1
ATOM 3102 N N . TYR A 1 404 ? 14.020 24.027 24.251 1.00 79.25 404 TYR A N 1
ATOM 3103 C CA . TYR A 1 404 ? 12.747 23.920 25.008 1.00 79.25 404 TYR A CA 1
ATOM 3104 C C . TYR A 1 404 ? 12.853 23.096 26.311 1.00 79.25 404 TYR A C 1
ATOM 3106 O O . TYR A 1 404 ? 12.155 23.359 27.287 1.00 79.25 404 TYR A O 1
ATOM 3114 N N . PHE A 1 405 ? 13.767 22.126 26.356 1.00 80.88 405 PHE A N 1
ATOM 3115 C CA . PHE A 1 405 ? 14.053 21.286 27.520 1.00 80.88 405 PHE A CA 1
ATOM 3116 C C . PHE A 1 405 ? 14.889 21.986 28.616 1.00 80.88 405 PHE A C 1
ATOM 3118 O O . PHE A 1 405 ? 14.946 21.502 29.748 1.00 80.88 405 PHE A O 1
ATOM 3125 N N . GLU A 1 406 ? 15.522 23.134 28.340 1.00 84.12 406 GLU A N 1
ATOM 3126 C CA . GLU A 1 406 ? 16.244 23.928 29.354 1.00 84.12 406 GLU A CA 1
ATOM 3127 C C . GLU A 1 406 ? 15.308 24.559 30.388 1.00 84.12 406 GLU A C 1
ATOM 3129 O O . GLU A 1 406 ? 15.763 24.957 31.464 1.00 84.12 406 GLU A O 1
ATOM 3134 N N . VAL A 1 407 ? 13.997 24.575 30.117 1.00 85.00 407 VAL A N 1
ATOM 3135 C CA . VAL A 1 407 ? 12.982 24.968 31.098 1.00 85.00 407 VAL A CA 1
ATOM 3136 C C . VAL A 1 407 ? 13.046 24.106 32.366 1.00 85.00 407 VAL A C 1
ATOM 3138 O O . VAL A 1 407 ? 12.737 24.594 33.450 1.00 85.00 407 VAL A O 1
ATOM 3141 N N . PHE A 1 408 ? 13.532 22.867 32.278 1.00 86.00 408 PHE A N 1
ATOM 3142 C CA . PHE A 1 408 ? 13.837 22.020 33.431 1.00 86.00 408 PHE A CA 1
ATOM 3143 C C . PHE A 1 408 ? 15.356 21.837 33.532 1.00 86.00 408 PHE A C 1
ATOM 3145 O O . PHE A 1 408 ? 15.907 20.899 32.961 1.00 86.00 408 PHE A O 1
ATOM 3152 N N . PRO A 1 409 ? 16.088 22.746 34.203 1.00 77.12 409 PRO A N 1
ATOM 3153 C CA . PRO A 1 409 ? 17.540 22.683 34.234 1.00 77.12 409 PRO A CA 1
ATOM 3154 C C . PRO A 1 409 ? 18.022 21.466 35.026 1.00 77.12 409 PRO A C 1
ATOM 3156 O O . PRO A 1 409 ? 17.502 21.150 36.100 1.00 77.12 409 PRO A O 1
ATOM 3159 N N . LEU A 1 410 ? 19.094 20.835 34.540 1.00 77.19 410 LEU A N 1
ATOM 3160 C CA . LEU A 1 410 ? 19.828 19.815 35.286 1.00 77.19 410 LEU A CA 1
ATOM 3161 C C . LEU A 1 410 ? 20.432 20.438 36.551 1.00 77.19 410 LEU A C 1
ATOM 3163 O O . LEU A 1 410 ? 21.498 21.053 36.534 1.00 77.19 410 LEU A O 1
ATOM 3167 N N . SER A 1 411 ? 19.708 20.315 37.660 1.00 66.00 411 SER A N 1
ATOM 3168 C CA . SER A 1 411 ? 20.126 20.835 38.958 1.00 66.00 411 SER A CA 1
ATOM 3169 C C . SER A 1 411 ? 21.371 20.106 39.470 1.00 66.00 411 SER A C 1
ATOM 3171 O O . SER A 1 411 ? 21.558 18.914 39.245 1.00 66.00 411 SER A O 1
ATOM 3173 N N . LYS A 1 412 ? 22.195 20.776 40.287 1.00 60.03 412 LYS A N 1
ATOM 3174 C CA . LYS A 1 412 ? 23.244 20.094 41.077 1.00 60.03 412 LYS A CA 1
ATOM 3175 C C . LYS A 1 412 ? 22.662 19.019 42.012 1.00 60.03 412 LYS A C 1
ATOM 3177 O O . LYS A 1 412 ? 23.394 18.156 42.483 1.00 60.03 412 LYS A O 1
ATOM 3182 N N . HIS A 1 413 ? 21.351 19.069 42.250 1.00 55.91 413 HIS A N 1
ATOM 3183 C CA . HIS A 1 413 ? 20.576 18.139 43.062 1.00 55.91 413 HIS A CA 1
ATOM 3184 C C . HIS A 1 413 ? 19.708 17.190 42.218 1.00 55.91 413 HIS A C 1
ATOM 3186 O O . HIS A 1 413 ? 18.603 16.867 42.640 1.00 55.91 413 HIS A O 1
ATOM 3192 N N . ILE A 1 414 ? 20.174 16.719 41.050 1.00 59.09 414 ILE A N 1
ATOM 3193 C CA . ILE A 1 414 ? 19.516 15.598 40.331 1.00 59.09 414 ILE A CA 1
ATOM 3194 C C . ILE A 1 414 ? 19.271 14.395 41.272 1.00 59.09 414 ILE A C 1
ATOM 3196 O O . ILE A 1 414 ? 18.343 13.627 41.070 1.00 59.09 414 ILE A O 1
ATOM 3200 N N . LEU A 1 415 ? 20.064 14.288 42.344 1.00 57.94 415 LEU A N 1
ATOM 3201 C CA . LEU A 1 415 ? 19.976 13.283 43.409 1.00 57.94 415 LEU A CA 1
ATOM 3202 C C . LEU A 1 415 ? 19.077 13.697 44.589 1.00 57.94 415 LEU A C 1
ATOM 3204 O O . LEU A 1 415 ? 19.271 13.226 45.702 1.00 57.94 415 LEU A O 1
ATOM 3208 N N . SER A 1 416 ? 18.157 14.644 44.397 1.00 64.38 416 SER A N 1
ATOM 3209 C CA . SER A 1 416 ? 17.167 14.991 45.422 1.00 64.38 416 SER A CA 1
ATOM 3210 C C . SER A 1 416 ? 16.281 13.767 45.710 1.00 64.38 416 SER A C 1
ATOM 3212 O O . SER A 1 416 ? 15.915 13.089 44.750 1.00 64.38 416 SER A O 1
ATOM 3214 N N . PRO A 1 417 ? 15.809 13.547 46.955 1.00 62.72 417 PRO A N 1
ATOM 3215 C CA . PRO A 1 417 ? 14.806 12.515 47.288 1.00 62.72 417 PRO A CA 1
ATOM 3216 C C . PRO A 1 417 ? 13.426 12.774 46.650 1.00 62.72 417 PRO A C 1
ATOM 3218 O O . PRO A 1 417 ? 12.415 12.205 47.039 1.00 62.72 417 PRO A O 1
ATOM 3221 N N . ASP A 1 418 ? 13.350 13.711 45.707 1.00 77.94 418 ASP A N 1
ATOM 3222 C CA . ASP A 1 418 ? 12.114 14.185 45.112 1.00 77.94 418 ASP A CA 1
ATOM 3223 C C . ASP A 1 418 ? 11.942 13.533 43.738 1.00 77.94 418 ASP A C 1
ATOM 3225 O O . ASP A 1 418 ? 12.702 13.803 42.799 1.00 77.94 418 ASP A O 1
ATOM 3229 N N . VAL A 1 419 ? 10.931 12.671 43.633 1.00 81.38 419 VAL A N 1
ATOM 3230 C CA . VAL A 1 419 ? 10.571 11.941 42.411 1.00 81.38 419 VAL A CA 1
ATOM 3231 C C . VAL A 1 419 ? 10.301 12.905 41.250 1.00 81.38 419 VAL A C 1
ATOM 3233 O O . VAL A 1 419 ? 10.669 12.609 40.112 1.00 81.38 419 VAL A O 1
ATOM 3236 N N . ILE A 1 420 ? 9.734 14.088 41.516 1.00 81.88 420 ILE A N 1
ATOM 3237 C CA . ILE A 1 420 ? 9.413 15.077 40.477 1.00 81.88 420 ILE A CA 1
ATOM 3238 C C . ILE A 1 420 ? 10.695 15.621 39.842 1.00 81.88 420 ILE A C 1
ATOM 3240 O O . ILE A 1 420 ? 10.793 15.717 38.623 1.00 81.88 420 ILE A O 1
ATOM 3244 N N . LYS A 1 421 ? 11.739 15.878 40.636 1.00 82.31 421 LYS A N 1
ATOM 3245 C CA . LYS A 1 421 ? 13.034 16.336 40.102 1.00 82.31 421 LYS A CA 1
ATOM 3246 C C . LYS A 1 421 ? 13.754 15.254 39.299 1.00 82.31 421 LYS A C 1
ATOM 3248 O O . LYS A 1 421 ? 14.469 15.578 38.352 1.00 82.31 421 LYS A O 1
ATOM 3253 N N . CYS A 1 422 ? 13.560 13.980 39.649 1.00 83.50 422 CYS A N 1
ATOM 3254 C CA . CYS A 1 422 ? 14.054 12.863 38.842 1.00 83.50 422 CYS A CA 1
ATOM 3255 C C . CYS A 1 422 ? 13.352 12.815 37.474 1.00 83.50 422 CYS A C 1
ATOM 3257 O O . CYS A 1 422 ? 14.020 12.623 36.457 1.00 83.50 422 CYS A O 1
ATOM 3259 N N . ARG A 1 423 ? 12.032 13.047 37.438 1.00 86.25 423 ARG A N 1
ATOM 3260 C CA . ARG A 1 423 ? 11.245 13.171 36.197 1.00 86.25 423 ARG A CA 1
ATOM 3261 C C . ARG A 1 423 ? 11.686 14.371 35.359 1.00 86.25 423 ARG A C 1
ATOM 3263 O O . ARG A 1 423 ? 11.940 14.204 34.172 1.00 86.25 423 ARG A O 1
ATOM 3270 N N . ASP A 1 424 ? 11.889 15.534 35.974 1.00 87.75 424 ASP A N 1
ATOM 3271 C CA . ASP A 1 424 ? 12.386 16.742 35.297 1.00 87.75 424 ASP A CA 1
ATOM 3272 C C . ASP A 1 424 ? 13.777 16.516 34.681 1.00 87.75 424 ASP A C 1
ATOM 3274 O O . ASP A 1 424 ? 14.036 16.899 33.538 1.00 87.75 424 ASP A O 1
ATOM 3278 N N . ALA A 1 425 ? 14.671 15.829 35.403 1.00 87.38 425 ALA A N 1
ATOM 3279 C CA . ALA A 1 425 ? 15.987 15.461 34.890 1.00 87.38 425 ALA A CA 1
ATOM 3280 C C . ALA A 1 425 ? 15.896 14.488 33.703 1.00 87.38 425 ALA A C 1
ATOM 3282 O O . ALA A 1 425 ? 16.627 14.660 32.724 1.00 87.38 425 ALA A O 1
ATOM 3283 N N . ARG A 1 426 ? 14.998 13.491 33.753 1.00 89.69 426 ARG A N 1
ATOM 3284 C CA . ARG A 1 426 ? 14.731 12.616 32.600 1.00 89.69 426 ARG A CA 1
ATOM 3285 C C . ARG A 1 426 ? 14.204 13.410 31.419 1.00 89.69 426 ARG A C 1
ATOM 3287 O O . ARG A 1 426 ? 14.741 13.257 30.329 1.00 89.69 426 ARG A O 1
ATOM 3294 N N . LEU A 1 427 ? 13.217 14.274 31.636 1.00 89.94 427 LEU A N 1
ATOM 3295 C CA . LEU A 1 427 ? 12.587 15.073 30.591 1.00 89.94 427 LEU A CA 1
ATOM 3296 C C . LEU A 1 427 ? 13.607 15.981 29.882 1.00 89.94 427 LEU A C 1
ATOM 3298 O O . LEU A 1 427 ? 13.625 16.047 28.652 1.00 89.94 427 LEU A O 1
ATOM 3302 N N . HIS A 1 428 ? 14.521 16.587 30.648 1.00 90.50 428 HIS A N 1
ATOM 3303 C CA . HIS A 1 428 ? 15.645 17.354 30.113 1.00 90.50 428 HIS A CA 1
ATOM 3304 C C . HIS A 1 428 ? 16.592 16.498 29.263 1.00 90.50 428 HIS A C 1
ATOM 3306 O O . HIS A 1 428 ? 16.912 16.846 28.126 1.00 90.50 428 HIS A O 1
ATOM 3312 N N . LEU A 1 429 ? 17.071 15.381 29.821 1.00 91.50 429 LEU A N 1
ATOM 3313 C CA . LEU A 1 429 ? 18.013 14.491 29.137 1.00 91.50 429 LEU A CA 1
ATOM 3314 C C . LEU A 1 429 ? 17.400 13.884 27.874 1.00 91.50 429 LEU A C 1
ATOM 3316 O O . LEU A 1 429 ? 18.102 13.723 26.878 1.00 91.50 429 LEU A O 1
ATOM 3320 N N . PHE A 1 430 ? 16.105 13.582 27.910 1.00 91.19 430 PHE A N 1
ATOM 3321 C CA . PHE A 1 430 ? 15.358 13.031 26.791 1.00 91.19 430 PHE A CA 1
ATOM 3322 C C . PHE A 1 430 ? 15.214 14.050 25.656 1.00 91.19 430 PHE A C 1
ATOM 3324 O O . PHE A 1 430 ? 15.556 13.730 24.522 1.00 91.19 430 PHE A O 1
ATOM 3331 N N . GLY A 1 431 ? 14.838 15.300 25.955 1.00 89.81 431 GLY A N 1
ATOM 3332 C CA . GLY A 1 431 ? 14.788 16.365 24.945 1.00 89.81 431 GLY A CA 1
ATOM 3333 C C . GLY A 1 431 ? 16.155 16.645 24.315 1.00 89.81 431 GLY A C 1
ATOM 3334 O O . GLY A 1 431 ? 16.291 16.659 23.093 1.00 89.81 431 GLY A O 1
ATOM 3335 N N . LYS A 1 432 ? 17.207 16.742 25.138 1.00 89.62 432 LYS A N 1
ATOM 3336 C CA . LYS A 1 432 ? 18.583 16.936 24.656 1.00 89.62 432 LYS A CA 1
ATOM 3337 C C . LYS A 1 432 ? 19.089 15.771 23.797 1.00 89.62 432 LYS A C 1
ATOM 3339 O O . LYS A 1 432 ? 19.839 15.964 22.841 1.00 89.62 432 LYS A O 1
ATOM 3344 N N . MET A 1 433 ? 18.707 14.543 24.146 1.00 92.31 433 MET A N 1
ATOM 3345 C CA . MET A 1 433 ? 18.999 13.354 23.347 1.00 92.31 433 MET A CA 1
ATOM 3346 C C . MET A 1 433 ? 18.317 13.430 21.975 1.00 92.31 433 MET A C 1
ATOM 3348 O O . MET A 1 433 ? 18.974 13.174 20.968 1.00 92.31 433 MET A O 1
ATOM 3352 N N . LEU A 1 434 ? 17.028 13.772 21.929 1.00 90.06 434 LEU A N 1
ATOM 3353 C CA . LEU A 1 434 ? 16.254 13.840 20.687 1.00 90.06 434 LEU A CA 1
ATOM 3354 C C . LEU A 1 434 ? 16.746 14.957 19.763 1.00 90.06 434 LEU A C 1
ATOM 3356 O O . LEU A 1 434 ? 16.878 14.725 18.566 1.00 90.06 434 LEU A O 1
ATOM 3360 N N . GLU A 1 435 ? 17.119 16.117 20.306 1.00 87.44 435 GLU A N 1
ATOM 3361 C CA . GLU A 1 435 ? 17.762 17.193 19.540 1.00 87.44 435 GLU A CA 1
ATOM 3362 C C . GLU A 1 435 ? 19.070 16.714 18.888 1.00 87.44 435 GLU A C 1
ATOM 3364 O O . GLU A 1 435 ? 19.261 16.851 17.676 1.00 87.44 435 GLU A O 1
ATOM 3369 N N . GLY A 1 436 ? 19.950 16.082 19.676 1.00 87.75 436 GLY A N 1
ATOM 3370 C CA . GLY A 1 436 ? 21.206 15.524 19.174 1.00 87.75 436 GLY A CA 1
ATOM 3371 C C . GLY A 1 436 ? 20.987 14.463 18.093 1.00 87.75 436 GLY A C 1
ATOM 3372 O O . GLY A 1 436 ? 21.689 14.462 17.085 1.00 87.75 436 GLY A O 1
ATOM 3373 N N . MET A 1 437 ? 19.995 13.589 18.263 1.00 90.12 437 MET A N 1
ATOM 3374 C CA . MET A 1 437 ? 19.617 12.580 17.270 1.00 90.12 437 MET A CA 1
ATOM 3375 C C . MET A 1 437 ? 19.074 13.216 15.984 1.00 90.12 437 MET A C 1
ATOM 3377 O O . MET A 1 437 ? 19.549 12.879 14.900 1.00 90.12 437 MET A O 1
ATOM 3381 N N . ASN A 1 438 ? 18.123 14.146 16.089 1.00 85.75 438 ASN A N 1
ATOM 3382 C CA . ASN A 1 438 ? 17.491 14.803 14.943 1.00 85.75 438 ASN A CA 1
ATOM 3383 C C . ASN A 1 438 ? 18.514 15.558 14.088 1.00 85.75 438 ASN A C 1
ATOM 3385 O O . ASN A 1 438 ? 18.440 15.492 12.860 1.00 85.75 438 ASN A O 1
ATOM 3389 N N . LEU A 1 439 ? 19.510 16.196 14.716 1.00 84.81 439 LEU A N 1
ATOM 3390 C CA . LEU A 1 439 ? 20.623 16.844 14.016 1.00 84.81 439 LEU A CA 1
ATOM 3391 C C . LEU A 1 439 ? 21.389 15.869 13.107 1.00 84.81 439 LEU A C 1
ATOM 3393 O O . LEU A 1 439 ? 21.757 16.238 11.992 1.00 84.81 439 LEU A O 1
ATOM 3397 N N . GLY A 1 440 ? 21.620 14.641 13.581 1.00 83.69 440 GLY A N 1
ATOM 3398 C CA . GLY A 1 440 ? 22.367 13.613 12.856 1.00 83.69 440 GLY A CA 1
ATOM 3399 C C . GLY A 1 440 ? 21.531 12.882 11.807 1.00 83.69 440 GLY A C 1
ATOM 3400 O O . GLY A 1 440 ? 21.992 12.679 10.689 1.00 83.69 440 GLY A O 1
ATOM 3401 N N . VAL A 1 441 ? 20.285 12.526 12.132 1.00 82.50 441 VAL A N 1
ATOM 3402 C CA . VAL A 1 441 ? 19.377 11.829 11.203 1.00 82.50 441 VAL A CA 1
ATOM 3403 C C . VAL A 1 441 ? 18.972 12.729 10.030 1.00 82.50 441 VAL A C 1
ATOM 3405 O O . VAL A 1 441 ? 18.849 12.250 8.907 1.00 82.50 441 VAL A O 1
ATOM 3408 N N . SER A 1 442 ? 18.830 14.038 10.262 1.00 78.12 442 SER A N 1
ATOM 3409 C CA . SER A 1 442 ? 18.474 15.010 9.214 1.00 78.12 442 SER A CA 1
ATOM 3410 C C . SER A 1 442 ? 19.653 15.402 8.313 1.00 78.12 442 SER A C 1
ATOM 3412 O O . SER A 1 442 ? 19.467 16.137 7.341 1.00 78.12 442 SER A O 1
ATOM 3414 N N . ALA A 1 443 ? 20.876 14.958 8.620 1.00 79.06 443 ALA A N 1
ATOM 3415 C CA . ALA A 1 443 ? 22.049 15.270 7.816 1.00 79.06 443 ALA A CA 1
ATOM 3416 C C . ALA A 1 443 ? 22.001 14.495 6.487 1.00 79.06 443 ALA A C 1
ATOM 3418 O O . ALA A 1 443 ? 22.132 13.271 6.451 1.00 79.06 443 ALA A O 1
ATOM 3419 N N . SER A 1 444 ? 21.829 15.218 5.379 1.00 72.56 444 SER A N 1
ATOM 3420 C CA . SER A 1 444 ? 21.759 14.646 4.031 1.00 72.56 444 SER A CA 1
ATOM 3421 C C . SER A 1 444 ? 23.023 14.983 3.247 1.00 72.56 444 SER A C 1
ATOM 3423 O O . SER A 1 444 ? 23.341 16.154 3.040 1.00 72.56 444 SER A O 1
ATOM 3425 N N . LEU A 1 445 ? 23.736 13.952 2.796 1.00 68.75 445 LEU A N 1
ATOM 3426 C CA . LEU A 1 445 ? 24.836 14.095 1.852 1.00 68.75 445 LEU A CA 1
ATOM 3427 C C . LEU A 1 445 ? 24.275 13.903 0.437 1.00 68.75 445 LEU A C 1
ATOM 3429 O O . LEU A 1 445 ? 23.845 12.805 0.100 1.00 68.75 445 LEU A O 1
ATOM 3433 N N . LYS A 1 446 ? 24.224 14.980 -0.357 1.00 68.00 446 LYS A N 1
ATOM 3434 C CA . LYS A 1 446 ? 23.663 14.965 -1.724 1.00 68.00 446 LYS A CA 1
ATOM 3435 C C . LYS A 1 446 ? 24.724 15.014 -2.818 1.00 68.00 446 LYS A C 1
ATOM 3437 O O . LYS A 1 446 ? 24.512 14.457 -3.886 1.00 68.00 446 LYS A O 1
ATOM 3442 N N . THR A 1 447 ? 25.849 15.679 -2.559 1.00 64.38 447 THR A N 1
ATOM 3443 C CA . THR A 1 447 ? 26.955 15.794 -3.516 1.00 64.38 447 THR A CA 1
ATOM 3444 C C . THR A 1 447 ? 28.303 15.549 -2.830 1.00 64.38 447 THR A C 1
ATOM 3446 O O . THR A 1 447 ? 28.423 15.791 -1.620 1.00 64.38 447 THR A O 1
ATOM 3449 N N . PRO A 1 448 ? 29.330 15.086 -3.568 1.00 62.84 448 PRO A N 1
ATOM 3450 C CA . PRO A 1 448 ? 30.675 14.871 -3.028 1.00 62.84 448 PRO A CA 1
ATOM 3451 C C . PRO A 1 448 ? 31.336 16.139 -2.452 1.00 62.84 448 PRO A C 1
ATOM 3453 O O . PRO A 1 448 ? 32.139 16.055 -1.526 1.00 62.84 448 PRO A O 1
ATOM 3456 N N . GLU A 1 449 ? 30.982 17.330 -2.939 1.00 63.81 449 GLU A N 1
ATOM 3457 C CA . GLU A 1 449 ? 31.542 18.609 -2.472 1.00 63.81 449 GLU A CA 1
ATOM 3458 C C . GLU A 1 449 ? 31.012 19.009 -1.082 1.00 63.81 449 GLU A C 1
ATOM 3460 O O . GLU A 1 449 ? 31.652 19.778 -0.365 1.00 63.81 449 GLU A O 1
ATOM 3465 N N . GLY A 1 450 ? 29.859 18.467 -0.672 1.00 73.06 450 GLY A N 1
ATOM 3466 C CA . GLY A 1 450 ? 29.218 18.735 0.620 1.00 73.06 450 GLY A CA 1
ATOM 3467 C C . GLY A 1 450 ? 29.734 17.889 1.793 1.00 73.06 450 GLY A C 1
ATOM 3468 O O . GLY A 1 450 ? 29.240 18.038 2.914 1.00 73.06 450 GLY A O 1
ATOM 3469 N N . VAL A 1 451 ? 30.712 17.005 1.562 1.00 75.31 451 VAL A N 1
ATOM 3470 C CA . VAL A 1 451 ? 31.169 15.996 2.536 1.00 75.31 451 VAL A CA 1
ATOM 3471 C C . VAL A 1 451 ? 31.691 16.606 3.841 1.00 75.31 451 VAL A C 1
ATOM 3473 O O . VAL A 1 451 ? 31.397 16.073 4.907 1.00 75.31 451 VAL A O 1
ATOM 3476 N N . GLU A 1 452 ? 32.409 17.732 3.801 1.00 77.69 452 GLU A N 1
ATOM 3477 C CA . GLU A 1 452 ? 32.970 18.348 5.017 1.00 77.69 452 GLU A CA 1
ATOM 3478 C C . GLU A 1 452 ? 31.872 18.923 5.933 1.00 77.69 452 GLU A C 1
ATOM 3480 O O . GLU A 1 452 ? 31.903 18.734 7.150 1.00 77.69 452 GLU A O 1
ATOM 3485 N N . GLY A 1 453 ? 30.862 19.581 5.350 1.00 80.69 453 GLY A N 1
ATOM 3486 C CA . GLY A 1 453 ? 29.727 20.135 6.095 1.00 80.69 453 GLY A CA 1
ATOM 3487 C C . GLY A 1 453 ? 28.851 19.044 6.712 1.00 80.69 453 GLY A C 1
ATOM 3488 O O . GLY A 1 453 ? 28.502 19.120 7.890 1.00 80.69 453 GLY A O 1
ATOM 3489 N N . TRP A 1 454 ? 28.566 17.992 5.944 1.00 85.62 454 TRP A N 1
ATOM 3490 C CA . TRP A 1 454 ? 27.846 16.815 6.428 1.00 85.62 454 TRP A CA 1
ATOM 3491 C C . TRP A 1 454 ? 28.618 16.074 7.533 1.00 85.62 454 TRP A C 1
ATOM 3493 O O . TRP A 1 454 ? 28.045 15.754 8.574 1.00 85.62 454 TRP A O 1
ATOM 3503 N N . TYR A 1 455 ? 29.928 15.854 7.358 1.00 84.69 455 TYR A N 1
ATOM 3504 C CA . TYR A 1 455 ? 30.769 15.190 8.360 1.00 84.69 455 TYR A CA 1
ATOM 3505 C C . TYR A 1 455 ? 30.790 15.962 9.681 1.00 84.69 455 TYR A C 1
ATOM 3507 O O . TYR A 1 455 ? 30.657 15.364 10.754 1.00 84.69 455 TYR A O 1
ATOM 3515 N N . LYS A 1 456 ? 30.910 17.293 9.607 1.00 85.12 456 LYS A N 1
ATOM 3516 C CA . LYS A 1 456 ? 30.829 18.166 10.777 1.00 85.12 456 LYS A CA 1
ATOM 3517 C C . LYS A 1 456 ? 29.484 18.013 11.489 1.00 85.12 456 LYS A C 1
ATOM 3519 O O . LYS A 1 456 ? 29.472 17.759 12.686 1.00 85.12 456 LYS A O 1
ATOM 3524 N N . GLN A 1 457 ? 28.371 18.067 10.758 1.00 87.00 457 GLN A N 1
ATOM 3525 C CA . GLN A 1 457 ? 27.029 17.924 11.332 1.00 87.00 457 GLN A CA 1
ATOM 3526 C C . GLN A 1 457 ? 26.822 16.573 12.044 1.00 87.00 457 GLN A C 1
ATOM 3528 O O . GLN A 1 457 ? 26.291 16.534 13.155 1.00 87.00 457 GLN A O 1
ATOM 3533 N N . ILE A 1 458 ? 27.269 15.463 11.440 1.00 88.69 458 ILE A N 1
ATOM 3534 C CA . ILE A 1 458 ? 27.212 14.134 12.073 1.00 88.69 458 ILE A CA 1
ATOM 3535 C C . ILE A 1 458 ? 28.094 14.085 13.325 1.00 88.69 458 ILE A C 1
ATOM 3537 O O . ILE A 1 458 ? 27.684 13.544 14.352 1.00 88.69 458 ILE A O 1
ATOM 3541 N N . THR A 1 459 ? 29.298 14.652 13.264 1.00 88.38 459 THR A N 1
ATOM 3542 C CA . THR A 1 459 ? 30.225 14.668 14.403 1.00 88.38 459 THR A CA 1
ATOM 3543 C C . THR A 1 459 ? 29.659 15.486 15.563 1.00 88.38 459 THR A C 1
ATOM 3545 O O . THR A 1 459 ? 29.631 14.986 16.686 1.00 88.38 459 THR A O 1
ATOM 3548 N N . ASP A 1 460 ? 29.110 16.672 15.288 1.00 88.69 460 ASP A N 1
ATOM 3549 C CA . ASP A 1 460 ? 28.449 17.533 16.276 1.00 88.69 460 ASP A CA 1
ATOM 3550 C C . ASP A 1 460 ? 27.270 16.795 16.951 1.00 88.69 460 ASP A C 1
ATOM 3552 O O . ASP A 1 460 ? 27.114 16.821 18.176 1.00 88.69 460 ASP A O 1
ATOM 3556 N N . SER A 1 461 ? 26.479 16.050 16.169 1.00 92.00 461 SER A N 1
ATOM 3557 C CA . SER A 1 461 ? 25.405 15.182 16.675 1.00 92.00 461 SER A CA 1
ATOM 3558 C C . SER A 1 461 ? 25.930 14.070 17.599 1.00 92.00 461 SER A C 1
ATOM 3560 O O . SER A 1 461 ? 25.452 13.911 18.729 1.00 92.00 461 SER A O 1
ATOM 3562 N N . LEU A 1 462 ? 26.949 13.319 17.167 1.00 92.06 462 LEU A N 1
ATOM 3563 C CA . LEU A 1 462 ? 27.544 12.230 17.950 1.00 92.06 462 LEU A CA 1
ATOM 3564 C C . LEU A 1 462 ? 28.215 12.735 19.237 1.00 92.06 462 LEU A C 1
ATOM 3566 O O . LEU A 1 462 ? 28.164 12.052 20.268 1.00 92.06 462 LEU A O 1
ATOM 3570 N N . GLU A 1 463 ? 28.830 13.917 19.201 1.00 90.56 463 GLU A N 1
ATOM 3571 C CA . GLU A 1 463 ? 29.402 14.585 20.371 1.00 90.56 463 GLU A CA 1
ATOM 3572 C C . GLU A 1 463 ? 28.321 15.025 21.359 1.00 90.56 463 GLU A C 1
ATOM 3574 O O . GLU A 1 463 ? 28.449 14.741 22.556 1.00 90.56 463 GLU A O 1
ATOM 3579 N N . SER A 1 464 ? 27.230 15.623 20.871 1.00 90.94 464 SER A N 1
ATOM 3580 C CA . SER A 1 464 ? 26.071 15.983 21.696 1.00 90.94 464 SER A CA 1
ATOM 3581 C C . SER A 1 464 ? 25.492 14.755 22.410 1.00 90.94 464 SER A C 1
ATOM 3583 O O . SER A 1 464 ? 25.378 14.735 23.639 1.00 90.94 464 SER A O 1
ATOM 3585 N N . LEU A 1 465 ? 25.250 13.663 21.678 1.00 92.81 465 LEU A N 1
ATOM 3586 C CA . LEU A 1 465 ? 24.756 12.404 22.247 1.00 92.81 465 LEU A CA 1
ATOM 3587 C C . LEU A 1 465 ? 25.748 11.783 23.241 1.00 92.81 465 LEU A C 1
ATOM 3589 O O . LEU A 1 465 ? 25.351 11.277 24.293 1.00 92.81 465 LEU A O 1
ATOM 3593 N N . ARG A 1 466 ? 27.058 11.844 22.963 1.00 90.56 466 ARG A N 1
ATOM 3594 C CA . ARG A 1 466 ? 28.100 11.384 23.898 1.00 90.56 466 ARG A CA 1
ATOM 3595 C C . ARG A 1 466 ? 28.077 12.183 25.199 1.00 90.56 466 ARG A C 1
ATOM 3597 O O . ARG A 1 466 ? 28.221 11.592 26.272 1.00 90.56 466 ARG A O 1
ATOM 3604 N N . PHE A 1 467 ? 27.923 13.501 25.105 1.00 89.44 467 PHE A N 1
ATOM 3605 C CA . PHE A 1 467 ? 27.835 14.379 26.263 1.00 89.44 467 PHE A CA 1
ATOM 3606 C C . PHE A 1 467 ? 26.586 14.070 27.093 1.00 89.44 467 PHE A C 1
ATOM 3608 O O . PHE A 1 467 ? 26.693 13.882 28.303 1.00 89.44 467 PHE A O 1
ATOM 3615 N N . THR A 1 468 ? 25.428 13.916 26.452 1.00 92.06 468 THR A N 1
ATOM 3616 C CA . THR A 1 468 ? 24.179 13.547 27.134 1.00 92.06 468 THR A CA 1
ATOM 3617 C C . THR A 1 468 ? 24.292 12.173 27.800 1.00 92.06 468 THR A C 1
ATOM 3619 O O . THR A 1 468 ? 23.906 12.029 28.960 1.00 92.06 468 THR A O 1
ATOM 3622 N N . ARG A 1 469 ? 24.937 11.186 27.156 1.00 91.69 469 ARG A N 1
ATOM 3623 C CA . ARG A 1 469 ? 25.194 9.873 27.777 1.00 91.69 469 ARG A CA 1
ATOM 3624 C C . ARG A 1 469 ? 26.035 9.985 29.038 1.00 91.69 469 ARG A C 1
ATOM 3626 O O . ARG A 1 469 ? 25.726 9.339 30.027 1.00 91.69 469 ARG A O 1
ATOM 3633 N N . ARG A 1 470 ? 27.094 10.801 29.012 1.00 91.44 470 ARG A N 1
ATOM 3634 C CA . ARG A 1 470 ? 27.958 11.025 30.182 1.00 91.44 470 ARG A CA 1
ATOM 3635 C C . ARG A 1 470 ? 27.158 11.550 31.380 1.00 91.44 470 ARG A C 1
ATOM 3637 O O . ARG A 1 470 ? 27.527 11.260 32.515 1.00 91.44 470 ARG A O 1
ATOM 3644 N N . LEU A 1 471 ? 26.109 12.333 31.133 1.00 89.12 471 LEU A N 1
ATOM 3645 C CA . LEU A 1 471 ? 25.220 12.837 32.179 1.00 89.12 471 LEU A CA 1
ATOM 3646 C C . LEU A 1 471 ? 24.221 11.773 32.653 1.00 89.12 471 LEU A C 1
ATOM 3648 O O . LEU A 1 471 ? 23.953 11.700 33.847 1.00 89.12 471 LEU A O 1
ATOM 3652 N N . ALA A 1 472 ? 23.701 10.946 31.742 1.00 89.94 472 ALA A N 1
ATOM 3653 C CA . ALA A 1 472 ? 22.694 9.931 32.048 1.00 89.94 472 ALA A CA 1
ATOM 3654 C C . ALA A 1 472 ? 23.270 8.651 32.685 1.00 89.94 472 ALA A C 1
ATOM 3656 O O . ALA A 1 472 ? 22.667 8.112 33.607 1.00 89.94 472 ALA A O 1
ATOM 3657 N N . SER A 1 473 ? 24.441 8.178 32.245 1.00 89.06 473 SER A N 1
ATOM 3658 C CA . SER A 1 473 ? 24.998 6.865 32.619 1.00 89.06 473 SER A CA 1
ATOM 3659 C C . SER A 1 473 ? 25.231 6.636 34.122 1.00 89.06 473 SER A C 1
ATOM 3661 O O . SER A 1 473 ? 25.140 5.490 34.560 1.00 89.06 473 SER A O 1
ATOM 3663 N N . PRO A 1 474 ? 25.527 7.655 34.960 1.00 89.38 474 PRO A N 1
ATOM 3664 C CA . PRO A 1 474 ? 25.636 7.442 36.403 1.00 89.38 474 PRO A CA 1
ATOM 3665 C C . PRO A 1 474 ? 24.273 7.279 37.094 1.00 89.38 474 PRO A C 1
ATOM 3667 O O . PRO A 1 474 ? 24.195 6.624 38.134 1.00 89.38 474 PRO A O 1
ATOM 3670 N N . LEU A 1 475 ? 23.204 7.871 36.548 1.00 89.00 475 LEU A N 1
ATOM 3671 C CA . LEU A 1 475 ? 21.902 8.030 37.216 1.00 89.00 475 LEU A CA 1
ATOM 3672 C C . LEU A 1 475 ? 21.208 6.722 37.623 1.00 89.00 475 LEU A C 1
ATOM 3674 O O . LEU A 1 475 ? 20.667 6.700 38.727 1.00 89.00 475 LEU A O 1
ATOM 3678 N N . PRO A 1 476 ? 21.274 5.615 36.856 1.00 89.00 476 PRO A N 1
ATOM 3679 C CA . PRO A 1 476 ? 20.726 4.329 37.295 1.00 89.00 476 PRO A CA 1
ATOM 3680 C C . PRO A 1 476 ? 21.318 3.827 38.620 1.00 89.00 476 PRO A C 1
ATOM 3682 O O . PRO A 1 476 ? 20.690 3.043 39.328 1.00 89.00 476 PRO A O 1
ATOM 3685 N N . VAL A 1 477 ? 22.539 4.262 38.948 1.00 86.44 477 VAL A N 1
ATOM 3686 C CA . VAL A 1 477 ? 23.261 3.862 40.160 1.00 86.44 477 VAL A CA 1
ATOM 3687 C C . VAL A 1 477 ? 23.067 4.882 41.279 1.00 86.44 477 VAL A C 1
ATOM 3689 O O . VAL A 1 477 ? 22.850 4.490 42.424 1.00 86.44 477 VAL A O 1
ATOM 3692 N N . VAL A 1 478 ? 23.161 6.178 40.961 1.00 84.69 478 VAL A N 1
ATOM 3693 C CA . VAL A 1 478 ? 23.193 7.244 41.976 1.00 84.69 478 VAL A CA 1
ATOM 3694 C C . VAL A 1 478 ? 21.821 7.802 42.354 1.00 84.69 478 VAL A C 1
ATOM 3696 O O . VAL A 1 478 ? 21.699 8.361 43.439 1.00 84.69 478 VAL A O 1
ATOM 3699 N N . ALA A 1 479 ? 20.804 7.688 41.494 1.00 83.69 479 ALA A N 1
ATOM 3700 C CA . ALA A 1 479 ? 19.476 8.213 41.796 1.00 83.69 479 ALA A CA 1
ATOM 3701 C C . ALA A 1 479 ? 18.797 7.386 42.899 1.00 83.69 479 ALA A C 1
ATOM 3703 O O . ALA A 1 479 ? 18.873 6.157 42.907 1.00 83.69 479 ALA A O 1
ATOM 3704 N N . GLU A 1 480 ? 18.111 8.053 43.827 1.00 81.94 480 GLU A N 1
ATOM 3705 C CA . GLU A 1 480 ? 17.364 7.379 44.898 1.00 81.94 480 GLU A CA 1
ATOM 3706 C C . GLU A 1 480 ? 16.084 6.717 44.367 1.00 81.94 480 GLU A C 1
ATOM 3708 O O . GLU A 1 480 ? 15.714 5.629 44.812 1.00 81.94 480 GLU A O 1
ATOM 3713 N N . HIS A 1 481 ? 15.471 7.329 43.350 1.00 84.56 481 HIS A N 1
ATOM 3714 C CA . HIS A 1 481 ? 14.238 6.886 42.705 1.00 84.56 481 HIS A CA 1
ATOM 3715 C C . HIS A 1 481 ? 14.443 6.624 41.211 1.00 84.56 481 HIS A C 1
ATOM 3717 O O . HIS A 1 481 ? 15.422 7.059 40.607 1.00 84.56 481 HIS A O 1
ATOM 3723 N N . ASP A 1 482 ? 13.498 5.901 40.612 1.00 84.75 482 ASP A N 1
ATOM 3724 C CA . ASP A 1 482 ? 13.397 5.690 39.169 1.00 84.75 482 ASP A CA 1
ATOM 3725 C C . ASP A 1 482 ? 14.645 5.106 38.472 1.00 84.75 482 ASP A C 1
ATOM 3727 O O . ASP A 1 482 ? 14.866 5.309 37.276 1.00 84.75 482 ASP A O 1
ATOM 3731 N N . LYS A 1 483 ? 15.451 4.327 39.204 1.00 89.19 483 LYS A N 1
ATOM 3732 C CA . LYS A 1 483 ? 16.677 3.678 38.699 1.00 89.19 483 LYS A CA 1
ATOM 3733 C C . LYS A 1 483 ? 16.447 2.893 37.405 1.00 89.19 483 LYS A C 1
ATOM 3735 O O . LYS A 1 483 ? 17.240 3.002 36.472 1.00 89.19 483 LYS A O 1
ATOM 3740 N N . PHE A 1 484 ? 15.340 2.148 37.344 1.00 91.25 484 PHE A N 1
ATOM 3741 C CA . PHE A 1 484 ? 14.902 1.416 36.154 1.00 91.25 484 PHE A CA 1
ATOM 3742 C C . PHE A 1 484 ? 14.703 2.358 34.956 1.00 91.25 484 PHE A C 1
ATOM 3744 O O . PHE A 1 484 ? 15.307 2.156 33.908 1.00 91.25 484 PHE A O 1
ATOM 3751 N N . TYR A 1 485 ? 13.945 3.443 35.124 1.00 91.56 485 TYR A N 1
ATOM 3752 C CA . TYR A 1 485 ? 13.653 4.390 34.044 1.00 91.56 485 TYR A CA 1
ATOM 3753 C C . TYR A 1 485 ? 14.904 5.145 33.578 1.00 91.56 485 TYR A C 1
ATOM 3755 O O . TYR A 1 485 ? 15.050 5.412 32.388 1.00 91.56 485 TYR A O 1
ATOM 3763 N N . PHE A 1 486 ? 15.854 5.437 34.474 1.00 91.44 486 PHE A N 1
ATOM 3764 C CA . PHE A 1 486 ? 17.161 5.965 34.072 1.00 91.44 486 PHE A CA 1
ATOM 3765 C C . PHE A 1 486 ? 17.991 4.946 33.285 1.00 91.44 486 PHE A C 1
ATOM 3767 O O . PHE A 1 486 ? 18.678 5.332 32.339 1.00 91.44 486 PHE A O 1
ATOM 3774 N N . ARG A 1 487 ? 17.929 3.652 33.637 1.00 93.31 487 ARG A N 1
ATOM 3775 C CA . ARG A 1 487 ? 18.605 2.599 32.862 1.00 93.31 487 ARG A CA 1
ATOM 3776 C C . ARG A 1 487 ? 18.000 2.487 31.467 1.00 93.31 487 ARG A C 1
ATOM 3778 O O . ARG A 1 487 ? 18.738 2.430 30.488 1.00 93.31 487 ARG A O 1
ATOM 3785 N N . MET A 1 488 ? 16.675 2.525 31.370 1.00 93.69 488 MET A N 1
ATOM 3786 C CA . MET A 1 488 ? 15.977 2.510 30.086 1.00 93.69 488 MET A CA 1
ATOM 3787 C C . MET A 1 488 ? 16.277 3.760 29.254 1.00 93.69 488 MET A C 1
ATOM 3789 O O . MET A 1 488 ? 16.516 3.647 28.055 1.00 93.69 488 MET A O 1
ATOM 3793 N N . LEU A 1 489 ? 16.367 4.938 29.879 1.00 92.69 489 LEU A N 1
ATOM 3794 C CA . LEU A 1 489 ? 16.806 6.170 29.219 1.00 92.69 489 LEU A CA 1
ATOM 3795 C C . LEU A 1 489 ? 18.218 6.032 28.630 1.00 92.69 489 LEU A C 1
ATOM 3797 O O . LEU A 1 489 ? 18.460 6.473 27.509 1.00 92.69 489 LEU A O 1
ATOM 3801 N N . GLU A 1 490 ? 19.152 5.409 29.354 1.00 93.19 490 GLU A N 1
ATOM 3802 C CA . GLU A 1 490 ? 20.502 5.143 28.846 1.00 93.19 490 GLU A CA 1
ATOM 3803 C C . GLU A 1 490 ? 20.490 4.195 27.638 1.00 93.19 490 GLU A C 1
ATOM 3805 O O . GLU A 1 490 ? 21.209 4.443 26.666 1.00 93.19 490 GLU A O 1
ATOM 3810 N N . ILE A 1 491 ? 19.659 3.147 27.674 1.00 93.81 491 ILE A N 1
ATOM 3811 C CA . ILE A 1 491 ? 19.470 2.220 26.550 1.00 93.81 491 ILE A CA 1
ATOM 3812 C C . ILE A 1 491 ? 18.938 2.976 25.327 1.00 93.81 491 ILE A C 1
ATOM 3814 O O . ILE A 1 491 ? 19.565 2.927 24.269 1.00 93.81 491 ILE A O 1
ATOM 3818 N N . VAL A 1 492 ? 17.850 3.740 25.480 1.00 92.94 492 VAL A N 1
ATOM 3819 C CA . VAL A 1 492 ? 17.246 4.530 24.391 1.00 92.94 492 VAL A CA 1
ATOM 3820 C C . VAL A 1 492 ? 18.249 5.536 23.824 1.00 92.94 492 VAL A C 1
ATOM 3822 O O . VAL A 1 492 ? 18.382 5.654 22.610 1.00 92.94 492 VAL A O 1
ATOM 3825 N N . LEU A 1 493 ? 19.040 6.194 24.674 1.00 94.31 493 LEU A N 1
ATOM 3826 C CA . LEU A 1 493 ? 20.094 7.110 24.237 1.00 94.31 493 LEU A CA 1
ATOM 3827 C C . LEU A 1 493 ? 21.160 6.402 23.399 1.00 94.31 493 LEU A C 1
ATOM 3829 O O . LEU A 1 493 ? 21.584 6.917 22.359 1.00 94.31 493 LEU A O 1
ATOM 3833 N N . CYS A 1 494 ? 21.588 5.212 23.820 1.00 94.56 494 CYS A N 1
ATOM 3834 C CA . CYS A 1 494 ? 22.523 4.407 23.043 1.00 94.56 494 CYS A CA 1
ATOM 3835 C C . CYS A 1 494 ? 21.918 3.989 21.691 1.00 94.56 494 CYS A C 1
ATOM 3837 O O . CYS A 1 494 ? 22.619 4.065 20.681 1.00 94.56 494 CYS A O 1
ATOM 3839 N N . CYS A 1 495 ? 20.628 3.644 21.640 1.00 93.50 495 CYS A N 1
ATOM 3840 C CA . CYS A 1 495 ? 19.913 3.366 20.393 1.00 93.50 495 CYS A CA 1
ATOM 3841 C C . CYS A 1 495 ? 19.823 4.603 19.479 1.00 93.50 495 CYS A C 1
ATOM 3843 O O . CYS A 1 495 ? 20.105 4.490 18.289 1.00 93.50 495 CYS A O 1
ATOM 3845 N N . CYS A 1 496 ? 19.539 5.796 20.013 1.00 93.00 496 CYS A N 1
ATOM 3846 C CA . CYS A 1 496 ? 19.548 7.053 19.250 1.00 93.00 496 CYS A CA 1
ATOM 3847 C C . CYS A 1 496 ? 20.922 7.334 18.622 1.00 93.00 496 CYS A C 1
ATOM 3849 O O . CYS A 1 496 ? 21.020 7.712 17.455 1.00 93.00 496 CYS A O 1
ATOM 3851 N N . ARG A 1 497 ? 22.010 7.088 19.364 1.00 93.88 497 ARG A N 1
ATOM 3852 C CA . ARG A 1 497 ? 23.376 7.173 18.822 1.00 93.88 497 ARG A CA 1
ATOM 3853 C C . ARG A 1 497 ? 23.628 6.132 17.733 1.00 93.88 497 ARG A C 1
ATOM 3855 O O . ARG A 1 497 ? 24.278 6.446 16.738 1.00 93.88 497 ARG A O 1
ATOM 3862 N N . LEU A 1 498 ? 23.129 4.912 17.914 1.00 93.50 498 LEU A N 1
ATOM 3863 C CA . LEU A 1 498 ? 23.249 3.852 16.919 1.00 93.50 498 LEU A CA 1
ATOM 3864 C C . LEU A 1 498 ? 22.500 4.199 15.622 1.00 93.50 498 LEU A C 1
ATOM 3866 O O . LEU A 1 498 ? 23.030 3.936 14.547 1.00 93.50 498 LEU A O 1
ATOM 3870 N N . LEU A 1 499 ? 21.332 4.846 15.708 1.00 90.75 499 LEU A N 1
ATOM 3871 C CA . LEU A 1 499 ? 20.576 5.336 14.547 1.00 90.75 499 LEU A CA 1
ATOM 3872 C C . LEU A 1 499 ? 21.362 6.382 13.747 1.00 90.75 499 LEU A C 1
ATOM 3874 O O . LEU A 1 499 ? 21.439 6.276 12.526 1.00 90.75 499 LEU A O 1
ATOM 3878 N N . VAL A 1 500 ? 22.008 7.345 14.415 1.00 90.25 500 VAL A N 1
ATOM 3879 C CA . VAL A 1 500 ? 22.867 8.335 13.735 1.00 90.25 500 VAL A CA 1
ATOM 3880 C C . VAL A 1 500 ? 24.045 7.652 13.031 1.00 90.25 500 VAL A C 1
ATOM 3882 O O . VAL A 1 500 ? 24.343 7.979 11.884 1.00 90.25 500 VAL A O 1
ATOM 3885 N N . LEU A 1 501 ? 24.690 6.674 13.681 1.00 89.69 501 LEU A N 1
ATOM 3886 C CA . LEU A 1 501 ? 25.775 5.892 13.072 1.00 89.69 501 LEU A CA 1
ATOM 3887 C C . LEU A 1 501 ? 25.287 5.052 11.885 1.00 89.69 501 LEU A C 1
ATOM 3889 O O . LEU A 1 501 ? 25.994 4.919 10.891 1.00 89.69 501 LEU A O 1
ATOM 3893 N N . GLN A 1 502 ? 24.088 4.481 11.966 1.00 87.06 502 GLN A N 1
ATOM 3894 C CA . GLN A 1 502 ? 23.508 3.714 10.870 1.00 87.06 502 GLN A CA 1
ATOM 3895 C C . GLN A 1 502 ? 23.200 4.615 9.667 1.00 87.06 502 GLN A C 1
ATOM 3897 O O . GLN A 1 502 ? 23.621 4.289 8.557 1.00 87.06 502 GLN A O 1
ATOM 3902 N N . GLN A 1 503 ? 22.559 5.768 9.886 1.00 82.81 503 GLN A N 1
ATOM 3903 C CA . GLN A 1 503 ? 22.254 6.737 8.831 1.00 82.81 503 GLN A CA 1
ATOM 3904 C C . GLN A 1 503 ? 23.528 7.276 8.173 1.00 82.81 503 GLN A C 1
ATOM 3906 O O . GLN A 1 503 ? 23.586 7.458 6.953 1.00 82.81 503 GLN A O 1
ATOM 3911 N N . SER A 1 504 ? 24.571 7.511 8.969 1.00 81.69 504 SER A N 1
ATOM 3912 C CA . SER A 1 504 ? 25.841 8.014 8.466 1.00 81.69 504 SER A CA 1
ATOM 3913 C C . SER A 1 504 ? 26.589 6.956 7.645 1.00 81.69 504 SER A C 1
ATOM 3915 O O . SER A 1 504 ? 27.063 7.262 6.549 1.00 81.69 504 SER A O 1
ATOM 3917 N N . LEU A 1 505 ? 26.615 5.695 8.094 1.00 78.31 505 LEU A N 1
ATOM 3918 C CA . LEU A 1 505 ? 27.158 4.563 7.333 1.00 78.31 505 LEU A CA 1
ATOM 3919 C C . LEU A 1 505 ? 26.371 4.310 6.037 1.00 78.31 505 LEU A C 1
ATOM 3921 O O . LEU A 1 505 ? 26.988 4.072 4.997 1.00 78.31 505 LEU A O 1
ATOM 3925 N N . TYR A 1 506 ? 25.038 4.409 6.078 1.00 75.31 506 TYR A N 1
ATOM 3926 C CA . TYR A 1 506 ? 24.168 4.276 4.905 1.00 75.31 506 TYR A CA 1
ATOM 3927 C C . TYR A 1 506 ? 24.444 5.380 3.871 1.00 75.31 506 TYR A C 1
ATOM 3929 O O . TYR A 1 506 ? 24.772 5.077 2.725 1.00 75.31 506 TYR A O 1
ATOM 3937 N N . SER A 1 507 ? 24.433 6.651 4.293 1.00 70.56 507 SER A N 1
ATOM 3938 C CA . SER A 1 507 ? 24.683 7.811 3.416 1.00 70.56 507 SER A CA 1
ATOM 3939 C C . SER A 1 507 ? 26.071 7.767 2.768 1.00 70.56 507 SER A C 1
ATOM 3941 O O . SER A 1 507 ? 26.234 8.081 1.591 1.00 70.56 507 SER A O 1
ATOM 3943 N N . THR A 1 508 ? 27.077 7.330 3.531 1.00 67.12 508 THR A N 1
ATOM 3944 C CA . THR A 1 508 ? 28.451 7.157 3.039 1.00 67.12 508 THR A CA 1
ATOM 3945 C C . THR A 1 508 ? 28.514 6.057 1.980 1.00 67.12 508 THR A C 1
ATOM 3947 O O . THR A 1 508 ? 29.113 6.238 0.923 1.00 67.12 508 THR A O 1
ATOM 3950 N N . ARG A 1 509 ? 27.879 4.907 2.239 1.00 64.12 509 ARG A N 1
ATOM 3951 C CA . ARG A 1 509 ? 27.879 3.765 1.318 1.00 64.12 509 ARG A CA 1
ATOM 3952 C C . ARG A 1 509 ? 27.201 4.098 -0.013 1.00 64.12 509 ARG A C 1
ATOM 3954 O O . ARG A 1 509 ? 27.743 3.716 -1.046 1.00 64.12 509 ARG A O 1
ATOM 3961 N N . PHE A 1 510 ? 26.079 4.818 0.021 1.00 57.91 510 PHE A N 1
ATOM 3962 C CA . PHE A 1 510 ? 25.306 5.211 -1.161 1.00 57.91 510 PHE A CA 1
ATOM 3963 C C . PHE A 1 510 ? 26.131 6.069 -2.137 1.00 57.91 510 PHE A C 1
ATOM 3965 O O . PHE A 1 510 ? 26.236 5.757 -3.318 1.00 57.91 510 PHE A O 1
ATOM 3972 N N . ILE A 1 511 ? 26.828 7.098 -1.647 1.00 54.12 511 ILE A N 1
ATOM 3973 C CA . ILE A 1 511 ? 27.596 7.999 -2.524 1.00 54.12 511 ILE A CA 1
ATOM 3974 C C . ILE A 1 511 ? 28.868 7.354 -3.086 1.00 54.12 511 ILE A C 1
ATOM 3976 O O . ILE A 1 511 ? 29.176 7.536 -4.261 1.00 54.12 511 ILE A O 1
ATOM 3980 N N . PHE A 1 512 ? 29.597 6.553 -2.307 1.00 51.09 512 PHE A N 1
ATOM 3981 C CA . PHE A 1 512 ? 30.832 5.927 -2.806 1.00 51.09 512 PHE A CA 1
ATOM 3982 C C . PHE A 1 512 ? 30.608 4.713 -3.717 1.00 51.09 512 PHE A C 1
ATOM 3984 O O . PHE A 1 512 ? 31.578 4.185 -4.250 1.00 51.09 512 PHE A O 1
ATOM 3991 N N . THR A 1 513 ? 29.361 4.270 -3.905 1.00 48.62 513 THR A N 1
ATOM 3992 C CA . THR A 1 513 ? 29.022 3.233 -4.894 1.00 48.62 513 THR A CA 1
ATOM 3993 C C . THR A 1 513 ? 28.534 3.802 -6.229 1.00 48.62 513 THR A C 1
ATOM 3995 O O . THR A 1 513 ? 28.757 3.150 -7.241 1.00 48.62 513 THR A O 1
ATOM 3998 N N . LEU A 1 514 ? 27.962 5.013 -6.260 1.00 39.34 514 LEU A N 1
ATOM 3999 C CA . LEU A 1 514 ? 27.383 5.630 -7.469 1.00 39.34 514 LEU A CA 1
ATOM 4000 C C . LEU A 1 514 ? 28.354 6.511 -8.285 1.00 39.34 514 LEU A C 1
ATOM 4002 O O . LEU A 1 514 ? 28.167 6.674 -9.484 1.00 39.34 514 LEU A O 1
ATOM 4006 N N . PHE A 1 515 ? 29.406 7.078 -7.682 1.00 39.78 515 PHE A N 1
ATOM 4007 C CA . PHE A 1 515 ? 30.327 8.000 -8.380 1.00 39.78 515 PHE A CA 1
ATOM 4008 C C . PHE A 1 515 ? 31.568 7.335 -9.022 1.00 39.78 515 PHE A C 1
ATOM 4010 O O . PHE A 1 515 ? 32.429 8.038 -9.552 1.00 39.78 515 PHE A O 1
ATOM 4017 N N . ASP A 1 516 ? 31.676 6.001 -9.006 1.00 40.12 516 ASP A N 1
ATOM 4018 C CA . ASP A 1 516 ? 32.798 5.250 -9.611 1.00 40.12 516 ASP A CA 1
ATOM 4019 C C . ASP A 1 516 ? 32.591 4.988 -11.128 1.00 40.12 516 ASP A C 1
ATOM 4021 O O . ASP A 1 516 ? 33.468 4.464 -11.813 1.00 40.12 516 ASP A O 1
ATOM 4025 N N . GLU A 1 517 ? 31.450 5.399 -11.699 1.00 36.16 517 GLU A N 1
ATOM 4026 C CA . GLU A 1 517 ? 31.072 5.150 -13.102 1.00 36.16 517 GLU A CA 1
ATOM 4027 C C . GLU A 1 517 ? 31.534 6.240 -14.087 1.00 36.16 517 GLU A C 1
ATOM 4029 O O . GLU A 1 517 ? 30.842 6.596 -15.038 1.00 36.16 517 GLU A O 1
ATOM 4034 N N . THR A 1 518 ? 32.751 6.762 -13.921 1.00 35.81 518 THR A N 1
ATOM 4035 C CA . THR A 1 518 ? 33.397 7.580 -14.968 1.00 35.81 518 THR A CA 1
ATOM 4036 C C . THR A 1 518 ? 34.324 6.728 -15.838 1.00 35.81 518 THR A C 1
ATOM 4038 O O . THR A 1 518 ? 35.536 6.897 -15.850 1.00 35.81 518 THR A O 1
ATOM 4041 N N . GLY A 1 519 ? 33.735 5.780 -16.574 1.00 38.62 519 GLY A N 1
ATOM 4042 C CA . GLY A 1 519 ? 34.223 5.235 -17.853 1.00 38.62 519 GLY A CA 1
ATOM 4043 C C . GLY A 1 519 ? 35.737 5.168 -18.151 1.00 38.62 519 GLY A C 1
ATOM 4044 O O . GLY A 1 519 ? 36.139 5.579 -19.239 1.00 38.62 519 GLY A O 1
ATOM 4045 N N . ALA A 1 520 ? 36.579 4.604 -17.274 1.00 28.45 520 ALA A N 1
ATOM 4046 C CA . ALA A 1 520 ? 38.004 4.378 -17.561 1.00 28.45 520 ALA A CA 1
ATOM 4047 C C . ALA A 1 520 ? 38.438 2.910 -17.349 1.00 28.45 520 ALA A C 1
ATOM 4049 O O . ALA A 1 520 ? 38.697 2.457 -16.240 1.00 28.45 520 ALA A O 1
ATOM 4050 N N . THR A 1 521 ? 38.514 2.189 -18.473 1.00 29.48 521 THR A N 1
ATOM 4051 C CA . THR A 1 521 ? 39.357 1.020 -18.818 1.00 29.48 521 THR A CA 1
ATOM 4052 C C . THR A 1 521 ? 39.887 0.082 -17.713 1.00 29.48 521 THR A C 1
ATOM 4054 O O . THR A 1 521 ? 40.832 0.399 -16.998 1.00 29.48 521 THR A O 1
ATOM 4057 N N . SER A 1 522 ? 39.393 -1.162 -17.746 1.00 36.69 522 SER A N 1
ATOM 4058 C CA . SER A 1 522 ? 40.149 -2.429 -17.643 1.00 36.69 522 SER A CA 1
ATOM 4059 C C . SER A 1 522 ? 41.410 -2.483 -16.750 1.00 36.69 522 SER A C 1
ATOM 4061 O O . SER A 1 522 ? 42.527 -2.403 -17.260 1.00 36.69 522 SER A O 1
ATOM 4063 N N . ALA A 1 523 ? 41.243 -2.775 -15.455 1.00 25.59 523 ALA A N 1
ATOM 4064 C CA . ALA A 1 523 ? 42.143 -3.630 -14.659 1.00 25.59 523 ALA A CA 1
ATOM 4065 C C . ALA A 1 523 ? 41.511 -3.966 -13.287 1.00 25.59 523 ALA A C 1
ATOM 4067 O O . ALA A 1 523 ? 40.864 -3.103 -12.694 1.00 25.59 523 ALA A O 1
ATOM 4068 N N . PRO A 1 524 ? 41.714 -5.175 -12.722 1.00 30.62 524 PRO A N 1
ATOM 4069 C CA . PRO A 1 524 ? 41.295 -5.473 -11.358 1.00 30.62 524 PRO A CA 1
ATOM 4070 C C . PRO A 1 524 ? 42.250 -4.791 -10.369 1.00 30.62 524 PRO A C 1
ATOM 4072 O O . PRO A 1 524 ? 43.431 -5.136 -10.300 1.00 30.62 524 PRO A O 1
ATOM 4075 N N . VAL A 1 525 ? 41.749 -3.841 -9.576 1.00 29.75 525 VAL A N 1
ATOM 4076 C CA . VAL A 1 525 ? 42.522 -3.259 -8.469 1.00 29.75 525 VAL A CA 1
ATOM 4077 C C . VAL A 1 525 ? 42.651 -4.306 -7.347 1.00 29.75 525 VAL A C 1
ATOM 4079 O O . VAL A 1 525 ? 41.635 -4.887 -6.936 1.00 29.75 525 VAL A O 1
ATOM 4082 N N . PRO A 1 526 ? 43.868 -4.577 -6.834 1.00 28.97 526 PRO A N 1
ATOM 4083 C CA . PRO A 1 526 ? 44.079 -5.511 -5.738 1.00 28.97 526 PRO A CA 1
ATOM 4084 C C . PRO A 1 526 ? 43.333 -5.060 -4.483 1.00 28.97 526 PRO A C 1
ATOM 4086 O O . PRO A 1 526 ? 43.309 -3.880 -4.133 1.00 28.97 526 PRO A O 1
ATOM 4089 N N . THR A 1 527 ? 42.754 -6.024 -3.774 1.00 36.56 527 THR A N 1
ATOM 4090 C CA . THR A 1 527 ? 42.246 -5.882 -2.406 1.00 36.56 527 THR A CA 1
ATOM 4091 C C . THR A 1 527 ? 43.300 -5.210 -1.518 1.00 36.56 527 THR A C 1
ATOM 4093 O O . THR A 1 527 ? 44.279 -5.845 -1.132 1.00 36.56 527 THR A O 1
ATOM 4096 N N . GLY A 1 528 ? 43.122 -3.918 -1.231 1.00 33.16 528 GLY A N 1
ATOM 4097 C CA . GLY A 1 528 ? 44.056 -3.136 -0.414 1.00 33.16 528 GLY A CA 1
ATOM 4098 C C . GLY A 1 528 ? 43.890 -1.615 -0.489 1.00 33.16 528 GLY A C 1
ATOM 4099 O O . GLY A 1 528 ? 44.286 -0.923 0.443 1.00 33.16 528 GLY A O 1
ATOM 4100 N N . SER A 1 529 ? 43.262 -1.076 -1.534 1.00 32.31 529 SER A N 1
ATOM 4101 C CA . SER A 1 529 ? 42.990 0.363 -1.638 1.00 32.31 529 SER A CA 1
ATOM 4102 C C . SER A 1 529 ? 41.749 0.618 -2.492 1.00 32.31 529 SER A C 1
ATOM 4104 O O . SER A 1 529 ? 41.821 0.547 -3.717 1.00 32.31 529 SER A O 1
ATOM 4106 N N . LEU A 1 530 ? 40.613 0.895 -1.844 1.00 33.81 530 LEU A N 1
ATOM 4107 C CA . LEU A 1 530 ? 39.452 1.508 -2.500 1.00 33.81 530 LEU A CA 1
ATOM 4108 C C . LEU A 1 530 ? 39.873 2.888 -3.056 1.00 33.81 530 LEU A C 1
ATOM 4110 O O . LEU A 1 530 ? 40.627 3.586 -2.364 1.00 33.81 530 LEU A O 1
ATOM 4114 N N . PRO A 1 531 ? 39.471 3.277 -4.281 1.00 32.97 531 PRO A N 1
ATOM 4115 C CA . PRO A 1 531 ? 39.881 4.542 -4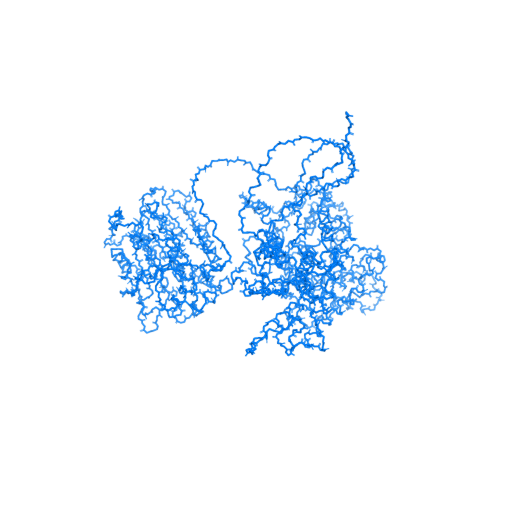.876 1.00 32.97 531 PRO A CA 1
ATOM 4116 C C . PRO A 1 531 ? 39.279 5.721 -4.106 1.00 32.97 531 PRO A C 1
ATOM 4118 O O . PRO A 1 531 ? 38.173 5.672 -3.577 1.00 32.97 531 PRO A O 1
ATOM 4121 N N . TRP A 1 532 ? 40.074 6.776 -4.000 1.00 44.06 532 TRP A N 1
ATOM 4122 C CA . TRP A 1 532 ? 39.894 7.912 -3.112 1.00 44.06 532 TRP A CA 1
ATOM 4123 C C . TRP A 1 532 ? 39.255 9.089 -3.846 1.00 44.06 532 TRP A C 1
ATOM 4125 O O . TRP A 1 532 ? 39.877 9.614 -4.764 1.00 44.06 532 TRP A O 1
ATOM 4135 N N . SER A 1 533 ? 38.117 9.595 -3.361 1.00 35.22 533 SER A N 1
ATOM 4136 C CA . SER A 1 533 ? 37.741 11.007 -3.582 1.00 35.22 533 SER A CA 1
ATOM 4137 C C . SER A 1 533 ? 36.840 11.653 -2.514 1.00 35.22 533 SER A C 1
ATOM 4139 O O . SER A 1 533 ? 36.532 12.832 -2.639 1.00 35.22 533 SER A O 1
ATOM 4141 N N . GLY A 1 534 ? 36.493 10.984 -1.404 1.00 42.72 534 GLY A N 1
ATOM 4142 C CA . GLY A 1 534 ? 35.754 11.631 -0.306 1.00 42.72 534 GLY A CA 1
ATOM 4143 C C . GLY A 1 534 ? 36.299 11.250 1.064 1.00 42.72 534 GLY A C 1
ATOM 4144 O O . GLY A 1 534 ? 35.821 10.347 1.744 1.00 42.72 534 GLY A O 1
ATOM 4145 N N . ARG A 1 535 ? 37.368 11.938 1.449 1.00 50.59 535 ARG A N 1
ATOM 4146 C CA . ARG A 1 535 ? 38.143 11.692 2.663 1.00 50.59 535 ARG A CA 1
ATOM 4147 C C . ARG A 1 535 ? 38.205 13.004 3.450 1.00 50.59 535 ARG A C 1
ATOM 4149 O O . ARG A 1 535 ? 39.238 13.673 3.392 1.00 50.59 535 ARG A O 1
ATOM 4156 N N . PRO A 1 536 ? 37.122 13.434 4.120 1.00 47.91 536 PRO A N 1
ATOM 4157 C CA . PRO A 1 536 ? 37.168 14.656 4.916 1.00 47.91 536 PRO A CA 1
ATOM 4158 C C . PRO A 1 536 ? 38.267 14.488 5.969 1.00 47.91 536 PRO A C 1
ATOM 4160 O O . PRO A 1 536 ? 38.343 13.477 6.674 1.00 47.91 536 PRO A O 1
ATOM 4163 N N . ASN A 1 537 ? 39.209 15.427 5.987 1.00 46.25 537 ASN A N 1
ATOM 4164 C CA . ASN A 1 537 ? 40.392 15.409 6.854 1.00 46.25 537 ASN A CA 1
ATOM 4165 C C . ASN A 1 537 ? 41.277 14.145 6.783 1.00 46.25 537 ASN A C 1
ATOM 4167 O O . ASN A 1 537 ? 41.928 13.785 7.762 1.00 46.25 537 ASN A O 1
ATOM 4171 N N . ASN A 1 538 ? 41.350 13.464 5.636 1.00 51.44 538 ASN A N 1
ATOM 4172 C CA . ASN A 1 538 ? 42.151 12.246 5.456 1.00 51.44 538 ASN A CA 1
ATOM 4173 C C . ASN A 1 538 ? 41.698 10.994 6.259 1.00 51.44 538 ASN A C 1
ATOM 4175 O O . ASN A 1 538 ? 42.424 9.997 6.299 1.00 51.44 538 ASN A O 1
ATOM 4179 N N . LEU A 1 539 ? 40.487 10.991 6.833 1.00 54.09 539 LEU A N 1
ATOM 4180 C CA . LEU A 1 539 ? 39.960 9.883 7.643 1.00 54.09 539 LEU A CA 1
ATOM 4181 C C . LEU A 1 539 ? 39.109 8.879 6.842 1.00 54.09 539 LEU A C 1
ATOM 4183 O O . LEU A 1 539 ? 38.335 9.245 5.963 1.00 54.09 539 LEU A O 1
ATOM 4187 N N . GLU A 1 540 ? 39.229 7.590 7.180 1.00 63.09 540 GLU A N 1
ATOM 4188 C CA . GLU A 1 540 ? 38.382 6.509 6.653 1.00 63.09 540 GLU A CA 1
ATOM 4189 C C . GLU A 1 540 ? 37.104 6.378 7.505 1.00 63.09 540 GLU A C 1
ATOM 4191 O O . GLU A 1 540 ? 37.047 5.608 8.466 1.00 63.09 540 GLU A O 1
ATOM 4196 N N . ILE A 1 541 ? 36.078 7.161 7.163 1.00 66.88 541 ILE A N 1
ATOM 4197 C CA . ILE A 1 541 ? 34.841 7.307 7.951 1.00 66.88 541 ILE A CA 1
ATOM 4198 C C . ILE A 1 541 ? 34.122 5.973 8.203 1.00 66.88 541 ILE A C 1
ATOM 4200 O O . ILE A 1 541 ? 33.730 5.700 9.337 1.00 66.88 541 ILE A O 1
ATOM 4204 N N . LEU A 1 542 ? 33.974 5.122 7.181 1.00 65.69 542 LEU A N 1
ATOM 4205 C CA . LEU A 1 542 ? 33.283 3.827 7.307 1.00 65.69 542 LEU A CA 1
ATOM 4206 C C . LEU A 1 542 ? 33.945 2.922 8.355 1.00 65.69 542 LEU A C 1
ATOM 4208 O O . LEU A 1 542 ? 33.270 2.276 9.155 1.00 65.69 542 LEU A O 1
ATOM 4212 N N . SER A 1 543 ? 35.276 2.901 8.368 1.00 67.25 543 SER A N 1
ATOM 4213 C CA . SER A 1 543 ? 36.073 2.130 9.323 1.00 67.25 543 SER A CA 1
ATOM 4214 C C . SER A 1 543 ? 35.987 2.730 10.725 1.00 67.25 543 SER A C 1
ATOM 4216 O O . SER A 1 543 ? 35.822 1.995 11.697 1.00 67.25 543 SER A O 1
ATOM 4218 N N . LEU A 1 544 ? 36.041 4.060 10.841 1.00 74.50 544 LEU A N 1
ATOM 4219 C CA . LEU A 1 544 ? 35.950 4.767 12.118 1.00 74.50 544 LEU A CA 1
ATOM 4220 C C . LEU A 1 544 ? 34.585 4.558 12.789 1.00 74.50 544 LEU A C 1
ATOM 4222 O O . LEU A 1 544 ? 34.515 4.040 13.900 1.00 74.50 544 LEU A O 1
ATOM 4226 N N . TRP A 1 545 ? 33.495 4.899 12.104 1.00 82.38 545 TRP A N 1
ATOM 4227 C CA . TRP A 1 545 ? 32.146 4.783 12.662 1.00 82.38 545 TRP A CA 1
ATOM 4228 C C . TRP A 1 545 ? 31.663 3.334 12.745 1.00 82.38 545 TRP A C 1
ATOM 4230 O O . TRP A 1 545 ? 30.930 2.990 13.669 1.00 82.38 545 TRP A O 1
ATOM 4240 N N . GLY A 1 546 ? 32.143 2.447 11.868 1.00 75.69 546 GLY A N 1
ATOM 4241 C CA . GLY A 1 546 ? 31.912 1.008 11.992 1.00 75.69 546 GLY A CA 1
ATOM 4242 C C . GLY A 1 546 ? 32.567 0.394 13.238 1.00 75.69 546 GLY A C 1
ATOM 4243 O O . GLY A 1 546 ? 31.999 -0.520 13.837 1.00 75.69 546 GLY A O 1
ATOM 4244 N N . ARG A 1 547 ? 33.736 0.899 13.664 1.00 78.44 547 ARG A N 1
ATOM 4245 C CA . ARG A 1 547 ? 34.385 0.501 14.930 1.00 78.44 547 ARG A CA 1
ATOM 4246 C C . ARG A 1 547 ? 33.663 1.038 16.159 1.00 78.44 547 ARG A C 1
ATOM 4248 O O . ARG A 1 547 ? 33.720 0.390 17.196 1.00 78.44 547 ARG A O 1
ATOM 4255 N N . ASP A 1 548 ? 32.980 2.170 16.036 1.00 81.81 548 ASP A N 1
ATOM 4256 C CA . ASP A 1 548 ? 32.159 2.729 17.110 1.00 81.81 548 ASP A CA 1
ATOM 4257 C C . ASP A 1 548 ? 30.794 2.027 17.225 1.00 81.81 548 ASP A C 1
ATOM 4259 O O . ASP A 1 548 ? 30.298 1.830 18.334 1.00 81.81 548 ASP A O 1
ATOM 4263 N N . ALA A 1 549 ? 30.191 1.624 16.101 1.00 87.12 549 ALA A N 1
ATOM 4264 C CA . ALA A 1 549 ? 28.866 1.005 16.068 1.00 87.12 549 ALA A CA 1
ATOM 4265 C C . ALA A 1 549 ? 28.839 -0.393 16.704 1.00 87.12 549 ALA A C 1
ATOM 4267 O O . ALA A 1 549 ? 27.930 -0.694 17.476 1.00 87.12 549 ALA A O 1
ATOM 4268 N N . ARG A 1 550 ? 29.838 -1.246 16.430 1.00 84.06 550 ARG A N 1
ATOM 4269 C CA . ARG A 1 550 ? 29.852 -2.634 16.932 1.00 84.06 550 ARG A CA 1
ATOM 4270 C C . ARG A 1 550 ? 29.846 -2.729 18.469 1.00 84.06 550 ARG A C 1
ATOM 4272 O O . ARG A 1 550 ? 28.908 -3.323 18.999 1.00 84.06 550 ARG A O 1
ATOM 4279 N N . PRO A 1 551 ? 30.803 -2.129 19.204 1.00 87.75 551 PRO A N 1
ATOM 4280 C CA . PRO A 1 551 ? 30.800 -2.188 20.664 1.00 87.75 551 PRO A CA 1
ATOM 4281 C C . PRO A 1 551 ? 29.562 -1.524 21.269 1.00 87.75 551 PRO A C 1
ATOM 4283 O O . PRO A 1 551 ? 29.132 -1.902 22.353 1.00 87.75 551 PRO A O 1
ATOM 4286 N N . LEU A 1 552 ? 28.978 -0.533 20.585 1.00 91.44 552 LEU A N 1
ATOM 4287 C CA . LEU A 1 552 ? 27.747 0.113 21.032 1.00 91.44 552 LEU A CA 1
ATOM 4288 C C . LEU A 1 552 ? 26.546 -0.843 20.974 1.00 91.44 552 LEU A C 1
ATOM 4290 O O . LEU A 1 552 ? 25.763 -0.859 21.920 1.00 91.44 552 LEU A O 1
ATOM 4294 N N . MET A 1 553 ? 26.417 -1.652 19.916 1.00 92.88 553 MET A N 1
ATOM 4295 C CA . MET A 1 553 ? 25.361 -2.670 19.808 1.00 92.88 553 MET A CA 1
ATOM 4296 C C . MET A 1 553 ? 25.480 -3.722 20.912 1.00 92.88 553 MET A C 1
ATOM 4298 O O . MET A 1 553 ? 24.509 -3.989 21.614 1.00 92.88 553 MET A O 1
ATOM 4302 N N . GLU A 1 554 ? 26.683 -4.262 21.116 1.00 90.12 554 GLU A N 1
ATOM 4303 C CA . GLU A 1 554 ? 26.967 -5.208 22.201 1.00 90.12 554 GLU A CA 1
ATOM 4304 C C . GLU A 1 554 ? 26.640 -4.588 23.566 1.00 90.12 554 GLU A C 1
ATOM 4306 O O . GLU A 1 554 ? 25.966 -5.200 24.390 1.00 90.12 554 GLU A O 1
ATOM 4311 N N . TYR A 1 555 ? 27.052 -3.337 23.783 1.00 92.19 555 TYR A N 1
ATOM 4312 C CA . TYR A 1 555 ? 26.798 -2.615 25.023 1.00 92.19 555 TYR A CA 1
ATOM 4313 C C . TYR A 1 555 ? 25.306 -2.418 25.305 1.00 92.19 555 TYR A C 1
ATOM 4315 O O . TYR A 1 555 ? 24.884 -2.618 26.440 1.00 92.19 555 TYR A O 1
ATOM 4323 N N . ILE A 1 556 ? 24.495 -2.079 24.298 1.00 94.12 556 ILE A N 1
ATOM 4324 C CA . ILE A 1 556 ? 23.036 -1.958 24.451 1.00 94.12 556 ILE A CA 1
ATOM 4325 C C . ILE A 1 556 ? 22.429 -3.290 24.903 1.00 94.12 556 ILE A C 1
ATOM 4327 O O . ILE A 1 556 ? 21.655 -3.323 25.860 1.00 94.12 556 ILE A O 1
ATOM 4331 N N . LEU A 1 557 ? 22.791 -4.388 24.235 1.00 92.38 557 LEU A N 1
ATOM 4332 C CA . LEU A 1 557 ? 22.263 -5.713 24.558 1.00 92.38 557 LEU A CA 1
ATOM 4333 C C . LEU A 1 557 ? 22.733 -6.194 25.940 1.00 92.38 557 LEU A C 1
ATOM 4335 O O . LEU A 1 557 ? 21.974 -6.870 26.628 1.00 92.38 557 LEU A O 1
ATOM 4339 N N . ILE A 1 558 ? 23.941 -5.811 26.372 1.00 92.38 558 ILE A N 1
ATOM 4340 C CA . ILE A 1 558 ? 24.443 -6.052 27.733 1.00 92.38 558 ILE A CA 1
ATOM 4341 C C . ILE A 1 558 ? 23.646 -5.241 28.757 1.00 92.38 558 ILE A C 1
ATOM 4343 O O . ILE A 1 558 ? 23.176 -5.814 29.733 1.00 92.38 558 ILE A O 1
ATOM 4347 N N . LEU A 1 559 ? 23.449 -3.937 28.533 1.00 92.06 559 LEU A N 1
ATOM 4348 C CA . LEU A 1 559 ? 22.673 -3.088 29.443 1.00 92.06 559 LEU A CA 1
ATOM 4349 C C . LEU A 1 559 ? 21.254 -3.617 29.645 1.00 92.06 559 LEU A C 1
ATOM 4351 O O . LEU A 1 559 ? 20.733 -3.542 30.754 1.00 92.06 559 LEU A O 1
ATOM 4355 N N . LEU A 1 560 ? 20.648 -4.171 28.592 1.00 92.25 560 LEU A N 1
ATOM 4356 C CA . LEU A 1 560 ? 19.324 -4.779 28.659 1.00 92.25 560 LEU A CA 1
ATOM 4357 C C . LEU A 1 560 ? 19.277 -5.983 29.619 1.00 92.25 560 LEU A C 1
ATOM 4359 O O . LEU A 1 560 ? 18.250 -6.205 30.252 1.00 92.25 560 LEU A O 1
ATOM 4363 N N . GLN A 1 561 ? 20.376 -6.729 29.782 1.00 89.12 561 GLN A N 1
ATOM 4364 C CA . GLN A 1 561 ? 20.447 -7.861 30.720 1.00 89.12 561 GLN A CA 1
ATOM 4365 C C . GLN A 1 561 ? 20.385 -7.437 32.192 1.00 89.12 561 GLN A C 1
ATOM 4367 O O . GLN A 1 561 ? 19.997 -8.245 33.035 1.00 89.12 561 GLN A O 1
ATOM 4372 N N . ASP A 1 562 ? 20.735 -6.187 32.497 1.00 86.81 562 ASP A N 1
ATOM 4373 C CA . ASP A 1 562 ? 20.735 -5.639 33.858 1.00 86.81 562 ASP A CA 1
ATOM 4374 C C . ASP A 1 562 ? 19.377 -5.021 34.251 1.00 86.81 562 ASP A C 1
ATOM 4376 O O . ASP A 1 562 ? 19.246 -4.417 35.320 1.00 86.81 562 ASP A O 1
ATOM 4380 N N . VAL A 1 563 ? 18.368 -5.124 33.382 1.00 89.56 563 VAL A N 1
ATOM 4381 C CA . VAL A 1 563 ? 17.043 -4.525 33.577 1.00 89.56 563 VAL A CA 1
ATOM 4382 C C . VAL A 1 563 ? 16.115 -5.486 34.325 1.00 89.56 563 VAL A C 1
ATOM 4384 O O . VAL A 1 563 ? 16.143 -6.697 34.111 1.00 89.56 563 VAL A O 1
ATOM 4387 N N . ASP A 1 564 ? 15.255 -4.941 35.189 1.00 86.06 564 ASP A N 1
ATOM 4388 C CA . ASP A 1 564 ? 14.224 -5.715 35.881 1.00 86.06 564 ASP A CA 1
ATOM 4389 C C . ASP A 1 564 ? 13.186 -6.263 34.876 1.00 86.06 564 ASP A C 1
ATOM 4391 O O . ASP A 1 564 ? 12.463 -5.473 34.258 1.00 86.06 564 ASP A O 1
ATOM 4395 N N . PRO A 1 565 ? 13.066 -7.596 34.706 1.00 81.31 565 PRO A N 1
ATOM 4396 C CA . PRO A 1 565 ? 12.129 -8.188 33.754 1.00 81.31 565 PRO A CA 1
ATOM 4397 C C . PRO A 1 565 ? 10.658 -7.972 34.134 1.00 81.31 565 PRO A C 1
ATOM 4399 O O . PRO A 1 565 ? 9.801 -8.093 33.263 1.00 81.31 565 PRO A O 1
ATOM 4402 N N . THR A 1 566 ? 10.353 -7.667 35.402 1.00 81.25 566 THR A N 1
ATOM 4403 C CA . THR A 1 566 ? 8.976 -7.421 35.865 1.00 81.25 566 THR A CA 1
ATOM 4404 C C . THR A 1 566 ? 8.451 -6.069 35.384 1.00 81.25 566 THR A C 1
ATOM 4406 O O . THR A 1 566 ? 7.298 -5.962 34.975 1.00 81.25 566 THR A O 1
ATOM 4409 N N . LEU A 1 567 ? 9.322 -5.058 35.363 1.00 84.44 567 LEU A N 1
ATOM 4410 C CA . LEU A 1 567 ? 9.021 -3.713 34.874 1.00 84.44 567 LEU A CA 1
ATOM 4411 C C . LEU A 1 567 ? 9.282 -3.569 33.373 1.00 84.44 567 LEU A C 1
ATOM 4413 O O . LEU A 1 567 ? 8.710 -2.692 32.735 1.00 84.44 567 LEU A O 1
ATOM 4417 N N . LEU A 1 568 ? 10.111 -4.437 32.780 1.00 85.75 568 LEU A N 1
ATOM 4418 C CA . LEU A 1 568 ? 10.406 -4.394 31.346 1.00 85.75 568 LEU A CA 1
ATOM 4419 C C . LEU A 1 568 ? 9.131 -4.457 30.498 1.00 85.75 568 LEU A C 1
ATOM 4421 O O . LEU A 1 568 ? 9.041 -3.733 29.510 1.00 85.75 568 LEU A O 1
ATOM 4425 N N . GLY A 1 569 ? 8.132 -5.242 30.917 1.00 79.06 569 GLY A N 1
ATOM 4426 C CA . GLY A 1 569 ? 6.846 -5.336 30.228 1.00 79.06 569 GLY A CA 1
ATOM 4427 C C . GLY A 1 569 ? 6.074 -4.015 30.155 1.00 79.06 569 GLY A C 1
ATOM 4428 O O . GLY A 1 569 ? 5.332 -3.832 29.203 1.00 79.06 569 GLY A O 1
ATOM 4429 N N . THR A 1 570 ? 6.267 -3.071 31.085 1.00 85.94 570 THR A N 1
ATOM 4430 C CA . THR A 1 570 ? 5.543 -1.781 31.075 1.00 85.94 570 THR A CA 1
ATOM 4431 C C . THR A 1 570 ? 6.176 -0.736 30.157 1.00 85.94 570 THR A C 1
ATOM 4433 O O . THR A 1 570 ? 5.656 0.375 30.025 1.00 85.94 570 THR A O 1
ATOM 4436 N N . SER A 1 571 ? 7.301 -1.080 29.520 1.00 87.50 571 SER A N 1
ATOM 4437 C CA . SER A 1 571 ? 7.999 -0.197 28.588 1.00 87.50 571 SER A CA 1
ATOM 4438 C C . SER A 1 571 ? 7.111 0.171 27.395 1.00 87.50 571 SER A C 1
ATOM 4440 O O . SER A 1 571 ? 6.391 -0.690 26.893 1.00 87.50 571 SER A O 1
ATOM 4442 N N . PRO A 1 572 ? 7.179 1.418 26.902 1.00 86.00 572 PRO A N 1
ATOM 4443 C CA . PRO A 1 572 ? 6.542 1.804 25.649 1.00 86.00 572 PRO A CA 1
ATOM 4444 C C . PRO A 1 572 ? 6.982 0.941 24.460 1.00 86.00 572 PRO A C 1
ATOM 4446 O O . PRO A 1 572 ? 8.140 0.515 24.384 1.00 86.00 572 PRO A O 1
ATOM 4449 N N . ASP A 1 573 ? 6.104 0.782 23.471 1.00 76.62 573 ASP A N 1
ATOM 4450 C CA . ASP A 1 573 ? 6.327 -0.132 22.342 1.00 76.62 573 ASP A CA 1
ATOM 4451 C C . ASP A 1 573 ? 7.550 0.255 21.480 1.00 76.62 573 ASP A C 1
ATOM 4453 O O . ASP A 1 573 ? 8.263 -0.609 20.960 1.00 76.62 573 ASP A O 1
ATOM 4457 N N . TYR A 1 574 ? 7.886 1.552 21.394 1.00 78.25 574 TYR A N 1
ATOM 4458 C CA . TYR A 1 574 ? 9.060 2.030 20.641 1.00 78.25 574 TYR A CA 1
ATOM 4459 C C . TYR A 1 574 ? 10.388 1.474 21.173 1.00 78.25 574 TYR A C 1
ATOM 4461 O O . TYR A 1 574 ? 11.343 1.308 20.409 1.00 78.25 574 TYR A O 1
ATOM 4469 N N . VAL A 1 575 ? 10.463 1.160 22.470 1.00 85.81 575 VAL A N 1
ATOM 4470 C CA . VAL A 1 575 ? 11.672 0.623 23.104 1.00 85.81 575 VAL A CA 1
ATOM 4471 C C . VAL A 1 575 ? 11.996 -0.754 22.530 1.00 85.81 575 VAL A C 1
ATOM 4473 O O . VAL A 1 575 ? 13.149 -1.036 22.198 1.00 85.81 575 VAL A O 1
ATOM 4476 N N . PHE A 1 576 ? 10.981 -1.597 22.339 1.00 84.56 576 PHE A N 1
ATOM 4477 C CA . PHE A 1 576 ? 11.159 -2.931 21.774 1.00 84.56 576 PHE A CA 1
ATOM 4478 C C . PHE A 1 576 ? 11.585 -2.875 20.304 1.00 84.56 576 PHE A C 1
ATOM 4480 O O . PHE A 1 576 ? 12.443 -3.657 19.888 1.00 84.56 576 PHE A O 1
ATOM 4487 N N . HIS A 1 577 ? 11.101 -1.899 19.531 1.00 78.94 577 HIS A N 1
ATOM 4488 C CA . HIS A 1 577 ? 11.590 -1.668 18.167 1.00 78.94 577 HIS A CA 1
ATOM 4489 C C . HIS A 1 577 ? 13.064 -1.238 18.135 1.00 78.94 577 HIS A C 1
ATOM 4491 O O . HIS A 1 577 ? 13.826 -1.735 17.307 1.00 78.94 577 HIS A O 1
ATOM 4497 N N . MET A 1 578 ? 13.505 -0.384 19.064 1.00 86.12 578 MET A N 1
ATOM 4498 C CA . MET A 1 578 ? 14.915 0.017 19.175 1.00 86.12 578 MET A CA 1
ATOM 4499 C C . MET A 1 578 ? 15.840 -1.136 19.610 1.00 86.12 578 MET A C 1
ATOM 4501 O O . MET A 1 578 ? 16.965 -1.261 19.112 1.00 86.12 578 MET A O 1
ATOM 4505 N N . ILE A 1 579 ? 15.369 -2.017 20.498 1.00 87.69 579 ILE A N 1
ATOM 4506 C CA . ILE A 1 579 ? 16.094 -3.239 20.887 1.00 87.69 579 ILE A CA 1
ATOM 4507 C C . ILE A 1 579 ? 16.205 -4.189 19.690 1.00 87.69 579 ILE A C 1
ATOM 4509 O O . ILE A 1 579 ? 17.296 -4.669 19.375 1.00 87.69 579 ILE A O 1
ATOM 4513 N N . THR A 1 580 ? 15.098 -4.402 18.976 1.00 85.62 580 THR A N 1
ATOM 4514 C CA . THR A 1 580 ? 15.058 -5.248 17.773 1.00 85.62 580 THR A CA 1
ATOM 4515 C C . THR A 1 580 ? 15.985 -4.694 16.688 1.00 85.62 580 THR A C 1
ATOM 4517 O O . THR A 1 580 ? 16.724 -5.451 16.062 1.00 85.62 580 THR A O 1
ATOM 4520 N N . PHE A 1 581 ? 16.038 -3.368 16.526 1.00 87.25 581 PHE A N 1
ATOM 4521 C CA . PHE A 1 581 ? 16.975 -2.696 15.623 1.00 87.25 581 PHE A CA 1
ATOM 4522 C C . PHE A 1 581 ? 18.427 -2.966 15.961 1.00 87.25 581 PHE A C 1
ATOM 4524 O O . PHE A 1 581 ? 19.222 -3.278 15.077 1.00 87.25 581 PHE A O 1
ATOM 4531 N N . THR A 1 582 ? 18.761 -2.902 17.243 1.00 90.19 582 THR A N 1
ATOM 4532 C CA . THR A 1 582 ? 20.115 -3.184 17.713 1.00 90.19 582 THR A CA 1
ATOM 4533 C C . THR A 1 582 ? 20.524 -4.621 17.378 1.00 90.19 582 THR A C 1
ATOM 4535 O O . THR A 1 582 ? 21.611 -4.842 16.843 1.00 90.19 582 THR A O 1
ATOM 4538 N N . ALA A 1 583 ? 19.643 -5.593 17.635 1.00 86.69 583 ALA A N 1
ATOM 4539 C CA . ALA A 1 583 ? 19.886 -6.997 17.312 1.00 86.69 583 ALA A CA 1
ATOM 4540 C C . ALA A 1 583 ? 20.039 -7.221 15.798 1.00 86.69 583 ALA A C 1
ATOM 4542 O O . ALA A 1 583 ? 20.996 -7.858 15.356 1.00 86.69 583 ALA A O 1
ATOM 4543 N N . PHE A 1 584 ? 19.145 -6.640 14.995 1.00 84.38 584 PHE A N 1
ATOM 4544 C CA . PHE A 1 584 ? 19.190 -6.761 13.540 1.00 84.38 584 PHE A CA 1
ATOM 4545 C C . PHE A 1 584 ? 20.462 -6.144 12.944 1.00 84.38 584 PHE A C 1
ATOM 4547 O O . PHE A 1 584 ? 21.116 -6.739 12.080 1.00 84.38 584 PHE A O 1
ATOM 4554 N N . PHE A 1 585 ? 20.854 -4.960 13.418 1.00 84.88 585 PHE A N 1
ATOM 4555 C CA . PHE A 1 585 ? 22.047 -4.289 12.919 1.00 84.88 585 PHE A CA 1
ATOM 4556 C C . PHE A 1 585 ? 23.324 -5.060 13.293 1.00 84.88 585 PHE A C 1
ATOM 4558 O O . PHE A 1 585 ? 24.245 -5.145 12.479 1.00 84.88 585 PHE A O 1
ATOM 4565 N N . LEU A 1 586 ? 23.351 -5.716 14.459 1.00 85.12 586 LEU A N 1
ATOM 4566 C CA . LEU A 1 586 ? 24.459 -6.579 14.874 1.00 85.12 586 LEU A CA 1
ATOM 4567 C C . LEU A 1 586 ? 24.598 -7.804 13.962 1.00 85.12 586 LEU A C 1
ATOM 4569 O O . LEU A 1 586 ? 25.701 -8.109 13.505 1.00 85.12 586 LEU A O 1
ATOM 4573 N N . ILE A 1 587 ? 23.479 -8.459 13.637 1.00 81.62 587 ILE A N 1
ATOM 4574 C CA . ILE A 1 587 ? 23.436 -9.590 12.697 1.00 81.62 587 ILE A CA 1
ATOM 4575 C C . ILE A 1 587 ? 23.928 -9.148 11.314 1.00 81.62 587 ILE A C 1
ATOM 4577 O O . ILE A 1 587 ? 24.810 -9.782 10.732 1.00 81.62 587 ILE A O 1
ATOM 4581 N N . THR A 1 588 ? 23.433 -8.012 10.818 1.00 75.38 588 THR A N 1
ATOM 4582 C CA . THR A 1 588 ? 23.841 -7.448 9.521 1.00 75.38 588 THR A CA 1
ATOM 4583 C C . THR A 1 588 ? 25.335 -7.128 9.496 1.00 75.38 588 THR A C 1
ATOM 4585 O O . THR A 1 588 ? 26.034 -7.442 8.533 1.00 75.38 588 THR A O 1
ATOM 4588 N N . TYR A 1 589 ? 25.861 -6.543 10.573 1.00 75.38 589 TYR A N 1
ATOM 4589 C CA . TYR A 1 589 ? 27.283 -6.249 10.706 1.00 75.38 589 TYR A CA 1
ATOM 4590 C C . TYR A 1 589 ? 28.134 -7.528 10.674 1.00 75.38 589 TYR A C 1
ATOM 4592 O O . TYR A 1 589 ? 29.145 -7.576 9.965 1.00 75.38 589 TYR A O 1
ATOM 4600 N N . LYS A 1 590 ? 27.727 -8.588 11.388 1.00 73.81 590 LYS A N 1
ATOM 4601 C CA . LYS A 1 590 ? 28.403 -9.898 11.351 1.00 73.81 590 LYS A CA 1
ATOM 4602 C C . LYS A 1 590 ? 28.388 -10.498 9.950 1.00 73.81 590 LYS A C 1
ATOM 4604 O O . LYS A 1 590 ? 29.434 -10.921 9.464 1.00 73.81 590 LYS A O 1
ATOM 4609 N N . PHE A 1 591 ? 27.241 -10.460 9.278 1.00 68.12 591 PHE A N 1
ATOM 4610 C CA . PHE A 1 591 ? 27.103 -10.965 7.917 1.00 68.12 591 PHE A CA 1
ATOM 4611 C C . PHE A 1 591 ? 28.041 -10.237 6.947 1.00 68.12 591 PHE A C 1
ATOM 4613 O O . PHE A 1 591 ? 28.823 -10.869 6.241 1.00 68.12 591 PHE A O 1
ATOM 4620 N N . VAL A 1 592 ? 28.046 -8.900 6.967 1.00 64.00 592 VAL A N 1
ATOM 4621 C CA . VAL A 1 592 ? 28.910 -8.080 6.099 1.00 64.00 592 VAL A CA 1
ATOM 4622 C C . VAL A 1 592 ? 30.398 -8.297 6.403 1.00 64.00 592 VAL A C 1
ATOM 4624 O O . VAL A 1 592 ? 31.209 -8.372 5.480 1.00 64.00 592 VAL A O 1
ATOM 4627 N N . THR A 1 593 ? 30.781 -8.416 7.677 1.00 63.50 593 THR A N 1
ATOM 4628 C CA . THR A 1 593 ? 32.191 -8.598 8.069 1.00 63.50 593 THR A CA 1
ATOM 4629 C C . THR A 1 593 ? 32.729 -9.990 7.764 1.00 63.50 593 THR A C 1
ATOM 4631 O O . THR A 1 593 ? 33.849 -10.085 7.255 1.00 63.50 593 THR A O 1
ATOM 4634 N N . TRP A 1 594 ? 31.939 -11.041 8.002 1.00 61.41 594 TRP A N 1
ATOM 4635 C CA . TRP A 1 594 ? 32.257 -12.405 7.572 1.00 61.41 594 TRP A CA 1
ATOM 4636 C C . TRP A 1 594 ? 32.486 -12.421 6.065 1.00 61.41 594 TRP A C 1
ATOM 4638 O O . TRP A 1 594 ? 33.531 -12.857 5.585 1.00 61.41 594 TRP A O 1
ATOM 4648 N N . ASN A 1 595 ? 31.549 -11.845 5.320 1.00 53.34 595 ASN A N 1
ATOM 4649 C CA . ASN A 1 595 ? 31.615 -11.761 3.873 1.00 53.34 595 ASN A CA 1
ATOM 4650 C C . ASN A 1 595 ? 32.851 -11.015 3.366 1.00 53.34 595 ASN A C 1
ATOM 4652 O O . ASN A 1 595 ? 33.475 -11.474 2.417 1.00 53.34 595 ASN A O 1
ATOM 4656 N N . ALA A 1 596 ? 33.255 -9.922 4.011 1.00 53.31 596 ALA A N 1
ATOM 4657 C CA . ALA A 1 596 ? 34.429 -9.152 3.604 1.00 53.31 596 ALA A CA 1
ATOM 4658 C C . ALA A 1 596 ? 35.773 -9.840 3.916 1.00 53.31 596 ALA A C 1
ATOM 4660 O O . ALA A 1 596 ? 36.758 -9.609 3.214 1.00 53.31 596 ALA A O 1
ATOM 4661 N N . LYS A 1 597 ? 35.849 -10.644 4.986 1.00 54.09 597 LYS A N 1
ATOM 4662 C CA . LYS A 1 597 ? 37.109 -11.243 5.470 1.00 54.09 597 LYS A CA 1
ATOM 4663 C C . LYS A 1 597 ? 37.229 -12.747 5.225 1.00 54.09 597 LYS A C 1
ATOM 4665 O O . LYS A 1 597 ? 38.317 -13.285 5.412 1.00 54.09 597 LYS A O 1
ATOM 4670 N N . ALA A 1 598 ? 36.144 -13.399 4.799 1.00 53.66 598 ALA A N 1
ATOM 4671 C CA . ALA A 1 598 ? 36.014 -14.853 4.683 1.00 53.66 598 ALA A CA 1
ATOM 4672 C C . ALA A 1 598 ? 36.435 -15.609 5.962 1.00 53.66 598 ALA A C 1
ATOM 4674 O O . ALA A 1 598 ? 36.887 -16.751 5.896 1.00 53.66 598 ALA A O 1
ATOM 4675 N N . ASP A 1 599 ? 36.297 -14.950 7.112 1.00 49.53 599 ASP A N 1
ATOM 4676 C CA . ASP A 1 599 ? 36.644 -15.456 8.435 1.00 49.53 599 ASP A CA 1
ATOM 4677 C C . ASP A 1 599 ? 35.540 -15.050 9.410 1.00 49.53 599 ASP A C 1
ATOM 4679 O O . ASP A 1 599 ? 34.962 -13.964 9.284 1.00 49.53 599 ASP A O 1
ATOM 4683 N N . GLU A 1 600 ? 35.231 -15.931 10.355 1.00 55.62 600 GLU A N 1
ATOM 4684 C CA . GLU A 1 600 ? 34.150 -15.705 11.308 1.00 55.62 600 GLU A CA 1
ATOM 4685 C C . GLU A 1 600 ? 34.565 -14.592 12.285 1.00 55.62 600 GLU A C 1
ATOM 4687 O O . GLU A 1 600 ? 35.624 -14.683 12.919 1.00 55.62 600 GLU A O 1
ATOM 4692 N N . PRO A 1 601 ? 33.783 -13.503 12.416 1.00 61.84 601 PRO A N 1
ATOM 4693 C CA . PRO A 1 601 ? 34.110 -12.452 13.365 1.00 61.84 601 PRO A CA 1
ATOM 4694 C C . PRO A 1 601 ? 34.089 -13.024 14.788 1.00 61.84 601 PRO A C 1
ATOM 4696 O O . PRO A 1 601 ? 33.061 -13.477 15.276 1.00 61.84 601 PRO A O 1
ATOM 4699 N N . THR A 1 602 ? 35.236 -12.986 15.468 1.00 61.56 602 THR A N 1
ATOM 4700 C CA . THR A 1 602 ? 35.374 -13.467 16.848 1.00 61.56 602 THR A CA 1
ATOM 4701 C C . THR A 1 602 ? 34.510 -12.647 17.809 1.00 61.56 602 THR A C 1
ATOM 4703 O O . THR A 1 602 ? 34.677 -11.420 17.852 1.00 61.56 602 THR A O 1
ATOM 4706 N N . GLY A 1 603 ? 33.688 -13.308 18.627 1.00 69.81 603 GLY A N 1
ATOM 4707 C CA . GLY A 1 603 ? 32.937 -12.679 19.715 1.00 69.81 603 GLY A CA 1
ATOM 4708 C C . GLY A 1 603 ? 31.890 -13.600 20.354 1.00 69.81 603 GLY A C 1
ATOM 4709 O O . GLY A 1 603 ? 31.781 -14.774 20.005 1.00 69.81 603 GLY A O 1
ATOM 4710 N N . ALA A 1 604 ? 31.180 -13.081 21.360 1.00 79.06 604 ALA A N 1
ATOM 4711 C CA . ALA A 1 604 ? 30.133 -13.790 22.110 1.00 79.06 604 ALA A CA 1
ATOM 4712 C C . ALA A 1 604 ? 28.721 -13.272 21.770 1.00 79.06 604 ALA A C 1
ATOM 4714 O O . ALA A 1 604 ? 27.795 -13.393 22.572 1.00 79.06 604 ALA A O 1
ATOM 4715 N N . GLU A 1 605 ? 28.563 -12.649 20.602 1.00 80.56 605 GLU A N 1
ATOM 4716 C CA . GLU A 1 605 ? 27.347 -11.943 20.202 1.00 80.56 605 GLU A CA 1
ATOM 4717 C C . GLU A 1 605 ? 26.150 -12.885 20.053 1.00 80.56 605 GLU A C 1
ATOM 4719 O O . GLU A 1 605 ? 25.042 -12.510 20.420 1.00 80.56 605 GLU A O 1
ATOM 4724 N N . ASP A 1 606 ? 26.363 -14.117 19.581 1.00 79.06 606 ASP A N 1
ATOM 4725 C CA . ASP A 1 606 ? 25.274 -15.091 19.408 1.00 79.06 606 ASP A CA 1
ATOM 4726 C C . ASP A 1 606 ? 24.701 -15.522 20.765 1.00 79.06 606 ASP A C 1
ATOM 4728 O O . ASP A 1 606 ? 23.490 -15.500 20.971 1.00 79.06 606 ASP A O 1
ATOM 4732 N N . LEU A 1 607 ? 25.576 -15.777 21.746 1.00 83.88 607 LEU A N 1
ATOM 4733 C CA . LEU A 1 607 ? 25.180 -16.068 23.130 1.00 83.88 607 LEU A CA 1
ATOM 4734 C C . LEU A 1 607 ? 24.463 -14.880 23.786 1.00 83.88 607 LEU A C 1
ATOM 4736 O O . LEU A 1 607 ? 23.592 -15.056 24.641 1.00 83.88 607 LEU A O 1
ATOM 4740 N N . LEU A 1 608 ? 24.853 -13.656 23.424 1.00 83.25 608 LEU A N 1
ATOM 4741 C CA . LEU A 1 608 ? 24.209 -12.442 23.911 1.00 83.25 608 LEU A CA 1
ATOM 4742 C C . LEU A 1 608 ? 22.800 -12.290 23.323 1.00 83.25 608 LEU A C 1
ATOM 4744 O O . LEU A 1 608 ? 21.871 -11.993 24.071 1.00 83.25 608 LEU A O 1
ATOM 4748 N N . LEU A 1 609 ? 22.622 -12.550 22.024 1.00 85.00 609 LEU A N 1
ATOM 4749 C CA . LEU A 1 609 ? 21.312 -12.555 21.367 1.00 85.00 609 LEU A CA 1
ATOM 4750 C C . LEU A 1 609 ? 20.381 -13.613 21.978 1.00 85.00 609 LEU A C 1
ATOM 4752 O O . LEU A 1 609 ? 19.242 -13.292 22.314 1.00 85.00 609 LEU A O 1
ATOM 4756 N N . GLU A 1 610 ? 20.871 -14.830 22.225 1.00 83.00 610 GLU A N 1
ATOM 4757 C CA . GLU A 1 610 ? 20.107 -15.884 22.912 1.00 83.00 610 GLU A CA 1
ATOM 4758 C C . GLU A 1 610 ? 19.637 -15.446 24.309 1.00 83.00 610 GLU A C 1
ATOM 4760 O O . GLU A 1 610 ? 18.475 -15.634 24.679 1.00 83.00 610 GLU A O 1
ATOM 4765 N N . LYS A 1 611 ? 20.519 -14.806 25.087 1.00 85.31 611 LYS A N 1
ATOM 4766 C CA . LYS A 1 611 ? 20.178 -14.265 26.413 1.00 85.31 611 LYS A CA 1
ATOM 4767 C C . LYS A 1 611 ? 19.133 -13.153 26.345 1.00 85.31 611 LYS A C 1
ATOM 4769 O O . LYS A 1 611 ? 18.273 -13.075 27.222 1.00 85.31 611 LYS A O 1
ATOM 4774 N N . VAL A 1 612 ? 19.187 -12.299 25.325 1.00 86.19 612 VAL A N 1
ATOM 4775 C CA . VAL A 1 612 ? 18.188 -11.243 25.099 1.00 86.19 612 VAL A CA 1
ATOM 4776 C C . VAL A 1 612 ? 16.826 -11.848 24.773 1.00 86.19 612 VAL A C 1
ATOM 4778 O O . VAL A 1 612 ? 15.840 -11.458 25.395 1.00 86.19 612 VAL A O 1
ATOM 4781 N N . VAL A 1 613 ? 16.766 -12.847 23.889 1.00 84.00 613 VAL A N 1
ATOM 4782 C CA . VAL A 1 613 ? 15.516 -13.564 23.584 1.00 84.00 613 VAL A CA 1
ATOM 4783 C C . VAL A 1 613 ? 14.936 -14.194 24.852 1.00 84.00 613 VAL A C 1
ATOM 4785 O O . VAL A 1 613 ? 13.770 -13.971 25.171 1.00 84.00 613 VAL A O 1
ATOM 4788 N N . ALA A 1 614 ? 15.756 -14.891 25.643 1.00 82.12 614 ALA A N 1
ATOM 4789 C CA . ALA A 1 614 ? 15.312 -15.504 26.894 1.00 82.12 614 ALA A CA 1
ATOM 4790 C C . ALA A 1 614 ? 14.803 -14.482 27.933 1.00 82.12 614 ALA A C 1
ATOM 4792 O O . ALA A 1 614 ? 13.879 -14.777 28.696 1.00 82.12 614 ALA A O 1
ATOM 4793 N N . LEU A 1 615 ? 15.397 -13.284 27.988 1.00 84.88 615 LEU A N 1
ATOM 4794 C CA . LEU A 1 615 ? 14.935 -12.192 28.849 1.00 84.88 615 LEU A CA 1
ATOM 4795 C C . LEU A 1 615 ? 13.565 -11.666 28.401 1.00 84.88 615 LEU A C 1
ATOM 4797 O O . LEU A 1 615 ? 12.678 -11.520 29.240 1.00 84.88 615 LEU A O 1
ATOM 4801 N N . LEU A 1 616 ? 13.384 -11.416 27.101 1.00 83.62 616 LEU A N 1
ATOM 4802 C CA . LEU A 1 616 ? 12.115 -10.943 26.537 1.00 83.62 616 LEU A CA 1
ATOM 4803 C C . LEU A 1 616 ? 11.004 -11.987 26.710 1.00 83.62 616 LEU A C 1
ATOM 4805 O O . LEU A 1 616 ? 9.899 -11.649 27.132 1.00 83.62 616 LEU A O 1
ATOM 4809 N N . GLU A 1 617 ? 11.310 -13.270 26.499 1.00 78.19 617 GLU A N 1
ATOM 4810 C CA . GLU A 1 617 ? 10.380 -14.359 26.804 1.00 78.19 617 GLU A CA 1
ATOM 4811 C C . GLU A 1 617 ? 9.990 -14.365 28.283 1.00 78.19 617 GLU A C 1
ATOM 4813 O O . GLU A 1 617 ? 8.817 -14.523 28.615 1.00 78.19 617 GLU A O 1
ATOM 4818 N N . ARG A 1 618 ? 10.944 -14.162 29.195 1.00 78.44 618 ARG A N 1
ATOM 4819 C CA . ARG A 1 618 ? 10.649 -14.087 30.629 1.00 78.44 618 ARG A CA 1
ATOM 4820 C C . ARG A 1 618 ? 9.760 -12.893 30.958 1.00 78.44 618 ARG A C 1
ATOM 4822 O O . ARG A 1 618 ? 8.773 -13.082 31.658 1.00 78.44 618 ARG A O 1
ATOM 4829 N N . ALA A 1 619 ? 10.065 -11.713 30.426 1.00 75.31 619 ALA A N 1
ATOM 4830 C CA . ALA A 1 619 ? 9.237 -10.521 30.601 1.00 75.31 619 ALA A CA 1
ATOM 4831 C C . ALA A 1 619 ? 7.804 -10.738 30.079 1.00 75.31 619 ALA A C 1
ATOM 4833 O O . ALA A 1 619 ? 6.854 -10.267 30.696 1.00 75.31 619 ALA A O 1
ATOM 4834 N N . SER A 1 620 ? 7.632 -11.537 29.017 1.00 67.31 620 SER A N 1
ATOM 4835 C CA . SER A 1 620 ? 6.305 -11.945 28.531 1.00 67.31 620 SER A CA 1
ATOM 4836 C C . SER A 1 620 ? 5.607 -12.996 29.416 1.00 67.31 620 SER A C 1
ATOM 4838 O O . SER A 1 620 ? 4.384 -12.997 29.518 1.00 67.31 620 SER A O 1
ATOM 4840 N N . ARG A 1 621 ? 6.364 -13.892 30.075 1.00 52.03 621 ARG A N 1
ATOM 4841 C CA . ARG A 1 621 ? 5.861 -15.060 30.836 1.00 52.03 621 ARG A CA 1
ATOM 4842 C C . ARG A 1 621 ? 5.638 -14.836 32.327 1.00 52.03 621 ARG A C 1
ATOM 4844 O O . ARG A 1 621 ? 4.993 -15.672 32.949 1.00 52.03 621 ARG A O 1
ATOM 4851 N N . VAL A 1 622 ? 6.140 -13.752 32.921 1.00 46.81 622 VAL A N 1
ATOM 4852 C CA . VAL A 1 622 ? 5.919 -13.425 34.352 1.00 46.81 622 VAL A CA 1
ATOM 4853 C C . VAL A 1 622 ? 4.417 -13.261 34.701 1.00 46.81 622 VAL A C 1
ATOM 4855 O O . VAL A 1 622 ? 4.052 -13.184 35.870 1.00 46.81 622 VAL A O 1
ATOM 4858 N N . GLN A 1 623 ? 3.529 -13.382 33.708 1.00 48.25 623 GLN A N 1
ATOM 4859 C CA . GLN A 1 623 ? 2.077 -13.597 33.779 1.00 48.25 623 GLN A CA 1
ATOM 4860 C C . GLN A 1 623 ? 1.597 -14.894 34.491 1.00 48.25 623 GLN A C 1
ATOM 4862 O O . GLN A 1 623 ? 0.503 -15.385 34.218 1.00 48.25 623 GLN A O 1
ATOM 4867 N N . GLY A 1 624 ? 2.346 -15.468 35.438 1.00 34.34 624 GLY A N 1
ATOM 4868 C CA . GLY A 1 624 ? 1.844 -16.591 36.235 1.00 34.34 624 GLY A CA 1
ATOM 4869 C C . GLY A 1 624 ? 2.804 -17.112 37.302 1.00 34.34 624 GLY A C 1
ATOM 4870 O O . GLY A 1 624 ? 3.903 -17.559 36.996 1.00 34.34 624 GLY A O 1
ATOM 4871 N N . SER A 1 625 ? 2.318 -17.154 38.546 1.00 27.36 625 SER A N 1
ATOM 4872 C CA . SER A 1 625 ? 2.919 -17.793 39.728 1.00 27.36 625 SER A CA 1
ATOM 4873 C C . SER A 1 625 ? 4.113 -17.078 40.382 1.00 27.36 625 SER A C 1
ATOM 4875 O O . SER A 1 625 ? 5.269 -17.488 40.270 1.00 27.36 625 SER A O 1
ATOM 4877 N N . ALA A 1 626 ? 3.786 -16.141 41.272 1.00 30.16 626 ALA A N 1
ATOM 4878 C CA . ALA A 1 626 ? 4.412 -16.115 42.589 1.00 30.16 626 ALA A CA 1
ATOM 4879 C C . ALA A 1 626 ? 3.535 -16.940 43.548 1.00 30.16 626 ALA A C 1
ATOM 4881 O O . ALA A 1 626 ? 2.508 -16.450 43.999 1.00 30.16 626 ALA A O 1
ATOM 4882 N N . THR A 1 627 ? 3.869 -18.213 43.780 1.00 28.59 627 THR A N 1
ATOM 4883 C CA . THR A 1 627 ? 3.772 -18.956 45.062 1.00 28.59 627 THR A CA 1
ATOM 4884 C C . THR A 1 627 ? 3.952 -20.457 44.800 1.00 28.59 627 THR A C 1
ATOM 4886 O O . THR A 1 627 ? 3.311 -21.045 43.936 1.00 28.59 627 THR A O 1
ATOM 4889 N N . GLY A 1 628 ? 4.894 -21.080 45.512 1.00 29.19 628 GLY A N 1
ATOM 4890 C CA . GLY A 1 628 ? 5.292 -22.466 45.282 1.00 29.19 628 GLY A CA 1
ATOM 4891 C C . GLY A 1 628 ? 4.335 -23.509 45.860 1.00 29.19 628 GLY A C 1
ATOM 4892 O O . GLY A 1 628 ? 3.684 -23.284 46.872 1.00 29.19 628 GLY A O 1
ATOM 4893 N N . THR A 1 629 ? 4.320 -24.695 45.258 1.00 25.02 629 THR A N 1
ATOM 4894 C CA . THR A 1 629 ? 4.625 -25.980 45.914 1.00 25.02 629 THR A CA 1
ATOM 4895 C C . THR A 1 629 ? 4.578 -27.106 44.882 1.00 25.02 629 THR A C 1
ATOM 4897 O O . THR A 1 629 ? 3.757 -27.144 43.974 1.00 25.02 629 THR A O 1
ATOM 4900 N N . THR A 1 630 ? 5.533 -28.014 45.024 1.00 33.59 630 THR A N 1
ATOM 4901 C CA . THR A 1 630 ? 5.729 -29.259 44.282 1.00 33.59 630 THR A CA 1
ATOM 4902 C C . THR A 1 630 ? 4.494 -30.163 44.280 1.00 33.59 630 THR A C 1
ATOM 4904 O O . THR A 1 630 ? 3.981 -30.477 45.350 1.00 33.59 630 THR A O 1
ATOM 4907 N N . THR A 1 631 ? 4.089 -30.677 43.116 1.00 25.44 631 THR A N 1
ATOM 4908 C CA . THR A 1 631 ? 3.765 -32.102 42.864 1.00 25.44 631 THR A CA 1
ATOM 4909 C C . THR A 1 631 ? 3.469 -32.302 41.376 1.00 25.44 631 THR A C 1
ATOM 4911 O O . THR A 1 631 ? 2.779 -31.505 40.750 1.00 25.44 631 THR A O 1
ATOM 4914 N N . GLY A 1 632 ? 4.074 -33.338 40.794 1.00 29.56 632 GLY A N 1
ATOM 4915 C CA . GLY A 1 632 ? 4.062 -33.593 39.360 1.00 29.56 632 GLY A CA 1
ATOM 4916 C C . GLY A 1 632 ? 2.699 -34.021 38.829 1.00 29.56 632 GLY A C 1
ATOM 4917 O O . GLY A 1 632 ? 2.188 -35.069 39.210 1.00 29.56 632 GLY A O 1
ATOM 4918 N N . VAL A 1 633 ? 2.189 -33.234 37.885 1.00 23.83 633 VAL A N 1
ATOM 4919 C CA . VAL A 1 633 ? 1.388 -33.673 36.740 1.00 23.83 633 VAL A CA 1
ATOM 4920 C C . VAL A 1 633 ? 1.812 -32.769 35.580 1.00 23.83 633 VAL A C 1
ATOM 4922 O O . VAL A 1 633 ? 1.548 -31.568 35.597 1.00 23.83 633 VAL A O 1
ATOM 4925 N N . GLU A 1 634 ? 2.536 -33.322 34.605 1.00 25.12 634 GLU A N 1
ATOM 4926 C CA . GLU A 1 634 ? 2.845 -32.626 33.354 1.00 25.12 634 GLU A CA 1
ATOM 4927 C C . GLU A 1 634 ? 1.537 -32.375 32.593 1.00 25.12 634 GLU A C 1
ATOM 4929 O O . GLU A 1 634 ? 0.942 -33.287 32.020 1.00 25.12 634 GLU A O 1
ATOM 4934 N N . HIS A 1 635 ? 1.084 -31.123 32.592 1.00 22.45 635 HIS A N 1
ATOM 4935 C CA . HIS A 1 635 ? 0.124 -30.625 31.616 1.00 22.45 635 HIS A CA 1
ATOM 4936 C C . HIS A 1 635 ? 0.889 -29.901 30.499 1.00 22.45 635 HIS A C 1
ATOM 4938 O O . HIS A 1 635 ? 1.796 -29.119 30.798 1.00 22.45 635 HIS A O 1
ATOM 4944 N N . PRO A 1 636 ? 0.551 -30.139 29.218 1.00 24.59 636 PRO A N 1
ATOM 4945 C CA . PRO A 1 636 ? 1.256 -29.532 28.100 1.00 24.59 636 PRO A CA 1
ATOM 4946 C C . PRO A 1 636 ? 1.108 -28.009 28.156 1.00 24.59 636 PRO A C 1
ATOM 4948 O O . PRO A 1 636 ? 0.027 -27.479 28.424 1.00 24.59 636 PRO A O 1
ATOM 4951 N N . ALA A 1 637 ? 2.232 -27.330 27.932 1.00 24.17 637 ALA A N 1
ATOM 4952 C CA . ALA A 1 637 ? 2.401 -25.889 28.024 1.00 24.17 637 ALA A CA 1
ATOM 4953 C C . ALA A 1 637 ? 1.277 -25.120 27.307 1.00 24.17 637 ALA A C 1
ATOM 4955 O O . ALA A 1 637 ? 1.135 -25.175 26.083 1.00 24.17 637 ALA A O 1
ATOM 4956 N N . LYS A 1 638 ? 0.494 -24.366 28.088 1.00 24.08 638 LYS A N 1
ATOM 4957 C CA . LYS A 1 638 ? -0.451 -23.370 27.583 1.00 24.08 638 LYS A CA 1
ATOM 4958 C C . LYS A 1 638 ? 0.339 -22.220 26.958 1.00 24.08 638 LYS A C 1
ATOM 4960 O O . LYS A 1 638 ? 0.865 -21.359 27.657 1.00 24.08 638 LYS A O 1
ATOM 4965 N N . ARG A 1 639 ? 0.416 -22.246 25.625 1.00 26.97 639 ARG A N 1
ATOM 4966 C CA . ARG A 1 639 ? 0.623 -21.066 24.777 1.00 26.97 639 ARG A CA 1
ATOM 4967 C C . ARG A 1 639 ? -0.368 -19.976 25.184 1.00 26.97 639 ARG A C 1
ATOM 4969 O O . ARG A 1 639 ? -1.509 -20.277 25.531 1.00 26.97 639 ARG A O 1
ATOM 4976 N N . ILE A 1 640 ? 0.074 -18.726 25.090 1.00 23.06 640 ILE A N 1
ATOM 4977 C CA . ILE A 1 640 ? -0.785 -17.539 25.101 1.00 23.06 640 ILE A CA 1
ATOM 4978 C C . ILE A 1 640 ? -1.954 -17.808 24.144 1.00 23.06 640 ILE A C 1
ATOM 4980 O O . ILE A 1 640 ? -1.754 -18.187 22.989 1.00 23.06 640 ILE A O 1
ATOM 4984 N N . THR A 1 641 ? -3.167 -17.753 24.685 1.00 22.31 641 THR A N 1
ATOM 4985 C CA . THR A 1 641 ? -4.356 -18.347 24.072 1.00 22.31 641 THR A CA 1
ATOM 4986 C C . THR A 1 641 ? -5.089 -17.312 23.228 1.00 22.31 641 THR A C 1
ATOM 4988 O O . THR A 1 641 ? -5.460 -16.262 23.741 1.00 22.31 641 THR A O 1
ATOM 4991 N N . ILE A 1 642 ? -5.402 -17.660 21.980 1.00 23.09 642 ILE A N 1
ATOM 4992 C CA . ILE A 1 642 ? -6.617 -17.205 21.295 1.00 23.09 642 ILE A CA 1
ATOM 4993 C C . ILE A 1 642 ? -7.428 -18.480 21.027 1.00 23.09 642 ILE A C 1
ATOM 4995 O O . ILE A 1 642 ? -6.930 -19.432 20.432 1.00 23.09 642 ILE A O 1
ATOM 4999 N N . TRP A 1 643 ? -8.628 -18.539 21.610 1.00 23.69 643 TRP A N 1
ATOM 5000 C CA . TRP A 1 643 ? -9.452 -19.747 21.812 1.00 23.69 643 TRP A CA 1
ATOM 5001 C C . TRP A 1 643 ? -10.043 -20.364 20.516 1.00 23.69 643 TRP A C 1
ATOM 5003 O O . TRP A 1 643 ? -10.266 -19.628 19.552 1.00 23.69 643 TRP A O 1
ATOM 5013 N N . PRO A 1 644 ? -10.396 -21.672 20.518 1.00 30.36 644 PRO A N 1
ATOM 5014 C CA . PRO A 1 644 ? -10.735 -22.490 19.350 1.00 30.36 644 PRO A CA 1
ATOM 5015 C C . PRO A 1 644 ? -12.217 -22.404 18.947 1.00 30.36 644 PRO A C 1
ATOM 5017 O O . PRO A 1 644 ? -13.064 -22.088 19.780 1.00 30.36 644 PRO A O 1
ATOM 5020 N N . LEU A 1 645 ? -12.535 -22.771 17.700 1.00 25.25 645 LEU A N 1
ATOM 5021 C CA . LEU A 1 645 ? -13.877 -23.203 17.292 1.00 25.25 645 LEU A CA 1
ATOM 5022 C C . LEU A 1 645 ? -13.802 -24.473 16.434 1.00 25.25 645 LEU A C 1
ATOM 5024 O O . LEU A 1 645 ? -12.840 -24.707 15.705 1.00 25.25 645 LEU A O 1
ATOM 5028 N N . GLU A 1 646 ? -14.803 -25.321 16.644 1.00 25.48 646 GLU A N 1
ATOM 5029 C CA . GLU A 1 646 ? -14.887 -26.729 16.275 1.00 25.48 646 GLU A CA 1
ATOM 5030 C C . GLU A 1 646 ? -15.157 -26.998 14.788 1.00 25.48 646 GLU A C 1
ATOM 5032 O O . GLU A 1 646 ? -15.658 -26.168 14.036 1.00 25.48 646 GLU A O 1
ATOM 5037 N N . LYS A 1 647 ? -14.845 -28.243 14.413 1.00 28.47 647 LYS A N 1
ATOM 5038 C CA . LYS A 1 647 ? -15.104 -28.907 13.133 1.00 28.47 647 LYS A CA 1
ATOM 5039 C C . LYS A 1 647 ? -16.524 -28.681 12.595 1.00 28.47 647 LYS A C 1
ATOM 5041 O O . LYS A 1 647 ? -17.482 -29.131 13.217 1.00 28.47 647 LYS A O 1
ATOM 5046 N N . GLN A 1 648 ? -16.618 -28.276 11.330 1.00 23.92 648 GLN A N 1
ATOM 5047 C CA . GLN A 1 648 ? -17.555 -28.885 10.383 1.00 23.92 648 GLN A CA 1
ATOM 5048 C C . GLN A 1 648 ? -16.824 -29.192 9.071 1.00 23.92 648 GLN A C 1
ATOM 5050 O O . GLN A 1 648 ? -16.230 -28.326 8.440 1.00 23.92 648 GLN A O 1
ATOM 5055 N N . ALA A 1 649 ? -16.809 -30.481 8.735 1.00 24.69 649 ALA A N 1
ATOM 5056 C CA . ALA A 1 649 ? -16.391 -31.021 7.449 1.00 24.69 649 ALA A CA 1
ATOM 5057 C C . ALA A 1 649 ? -17.517 -30.861 6.408 1.00 24.69 649 ALA A C 1
ATOM 5059 O O . ALA A 1 649 ? -18.632 -30.522 6.804 1.00 24.69 649 ALA A O 1
ATOM 5060 N N . ILE A 1 650 ? -17.213 -31.261 5.155 1.00 22.47 650 ILE A N 1
ATOM 5061 C CA . ILE A 1 650 ? -18.062 -31.441 3.945 1.00 22.47 650 ILE A CA 1
ATOM 5062 C C . ILE A 1 650 ? -17.761 -30.324 2.907 1.00 22.47 650 ILE A C 1
ATOM 5064 O O . ILE A 1 650 ? -18.009 -29.170 3.208 1.00 22.47 650 ILE A O 1
ATOM 5068 N N . TYR A 1 651 ? -17.210 -30.503 1.694 1.00 22.98 651 TYR A N 1
ATOM 5069 C CA . TYR A 1 651 ? -16.944 -31.641 0.798 1.00 22.98 651 TYR A CA 1
ATOM 5070 C C . TYR A 1 651 ? -15.596 -31.457 0.069 1.00 22.98 651 TYR A C 1
ATOM 5072 O O . TYR A 1 651 ? -15.198 -30.353 -0.286 1.00 22.98 651 TYR A O 1
ATOM 5080 N N . SER A 1 652 ? -14.940 -32.581 -0.199 1.00 25.81 652 SER A N 1
ATOM 5081 C CA . SER A 1 652 ? -13.771 -32.763 -1.057 1.00 25.81 652 SER A CA 1
ATOM 5082 C C . SER A 1 652 ? -14.145 -32.986 -2.530 1.00 25.81 652 SER A C 1
ATOM 5084 O O . SER A 1 652 ? -14.956 -33.867 -2.810 1.00 25.81 652 SER A O 1
ATOM 5086 N N . SER A 1 653 ? -13.441 -32.314 -3.440 1.00 22.98 653 SER A N 1
ATOM 5087 C CA . SER A 1 653 ? -12.995 -32.806 -4.761 1.00 22.98 653 SER A CA 1
ATOM 5088 C C . SER A 1 653 ? -11.968 -31.776 -5.261 1.00 22.98 653 SER A C 1
ATOM 5090 O O . SER A 1 653 ? -12.337 -30.634 -5.483 1.00 22.98 653 SER A O 1
ATOM 5092 N N . GLY A 1 654 ? -10.656 -31.998 -5.308 1.00 25.27 654 GLY A N 1
ATOM 5093 C CA . GLY A 1 654 ? -9.951 -33.200 -5.725 1.00 25.27 654 GLY A CA 1
ATOM 5094 C C . GLY A 1 654 ? -9.722 -33.140 -7.232 1.00 25.27 654 GLY A C 1
ATOM 5095 O O . GLY A 1 654 ? -10.498 -33.763 -7.936 1.00 25.27 654 GLY A O 1
ATOM 5096 N N . GLU A 1 655 ? -8.721 -32.369 -7.692 1.00 23.12 655 GLU A N 1
ATOM 5097 C CA . GLU A 1 655 ? -7.756 -32.747 -8.747 1.00 23.12 655 GLU A CA 1
ATOM 5098 C C . GLU A 1 655 ? -6.781 -31.599 -9.125 1.00 23.12 655 GLU A C 1
ATOM 5100 O O . GLU A 1 655 ? -7.192 -30.505 -9.490 1.00 23.12 655 GLU A O 1
ATOM 5105 N N . ASN A 1 656 ? -5.480 -31.927 -9.060 1.00 23.41 656 ASN A N 1
ATOM 5106 C CA . ASN A 1 656 ? -4.310 -31.362 -9.761 1.00 23.41 656 ASN A CA 1
ATOM 5107 C C . ASN A 1 656 ? -3.874 -29.899 -9.515 1.00 23.41 656 ASN A C 1
ATOM 5109 O O . ASN A 1 656 ? -4.118 -29.011 -10.326 1.00 23.41 656 ASN A O 1
ATOM 5113 N N . LEU A 1 657 ? -3.064 -29.698 -8.466 1.00 24.05 657 LEU A N 1
ATOM 5114 C CA . LEU A 1 657 ? -2.149 -28.553 -8.343 1.00 24.05 657 LEU A CA 1
ATOM 5115 C C . LEU A 1 657 ? -0.962 -28.725 -9.309 1.00 24.05 657 LEU A C 1
ATOM 5117 O O . LEU A 1 657 ? -0.245 -29.728 -9.257 1.00 24.05 657 LEU A O 1
ATOM 5121 N N . ALA A 1 658 ? -0.786 -27.745 -10.195 1.00 23.09 658 ALA A N 1
ATOM 5122 C CA . ALA A 1 658 ? 0.365 -27.597 -11.080 1.00 23.09 658 ALA A CA 1
ATOM 5123 C C . ALA A 1 658 ? 1.677 -27.401 -10.280 1.00 23.09 658 ALA A C 1
ATOM 5125 O O . ALA A 1 658 ? 1.631 -26.910 -9.151 1.00 23.09 658 ALA A O 1
ATOM 5126 N N . PRO A 1 659 ? 2.844 -27.791 -10.828 1.00 25.97 659 PRO A N 1
ATOM 5127 C CA . PRO A 1 659 ? 4.123 -27.710 -10.124 1.00 25.97 659 PRO A CA 1
ATOM 5128 C C . PRO A 1 659 ? 4.593 -26.259 -9.932 1.00 25.97 659 PRO A C 1
ATOM 5130 O O . PRO A 1 659 ? 4.494 -25.446 -10.849 1.00 25.97 659 PRO A O 1
ATOM 5133 N N . GLU A 1 660 ? 5.133 -25.980 -8.740 1.00 26.42 660 GLU A N 1
ATOM 5134 C CA . GLU A 1 660 ? 5.748 -24.714 -8.320 1.00 26.42 660 GLU A CA 1
ATOM 5135 C C . GLU A 1 660 ? 6.793 -24.223 -9.335 1.00 26.42 660 GLU A C 1
ATOM 5137 O O . GLU A 1 660 ? 7.883 -24.786 -9.461 1.00 26.42 660 GLU A O 1
ATOM 5142 N N . THR A 1 661 ? 6.464 -23.149 -10.051 1.00 26.47 661 THR A N 1
ATOM 5143 C CA . THR A 1 661 ? 7.424 -22.336 -10.800 1.00 26.47 661 THR A CA 1
ATOM 5144 C C . THR A 1 661 ? 7.973 -21.226 -9.903 1.00 26.47 661 THR A C 1
ATOM 5146 O O . THR A 1 661 ? 7.225 -20.485 -9.272 1.00 26.47 661 THR A O 1
ATOM 5149 N N . ASP A 1 662 ? 9.299 -21.153 -9.857 1.00 28.92 662 ASP A N 1
ATOM 5150 C CA . ASP A 1 662 ? 10.171 -20.257 -9.091 1.00 28.92 662 ASP A CA 1
ATOM 5151 C C . ASP A 1 662 ? 9.830 -18.757 -9.288 1.00 28.92 662 ASP A C 1
ATOM 5153 O O . ASP A 1 662 ? 10.140 -18.159 -10.317 1.00 28.92 662 ASP A O 1
ATOM 5157 N N . LEU A 1 663 ? 9.184 -18.132 -8.296 1.00 32.00 663 LEU A N 1
ATOM 5158 C CA . LEU A 1 663 ? 8.686 -16.739 -8.298 1.00 32.00 663 LEU A CA 1
ATOM 5159 C C . LEU A 1 663 ? 9.788 -15.667 -8.075 1.00 32.00 663 LEU A C 1
ATOM 5161 O O . LEU A 1 663 ? 9.541 -14.644 -7.440 1.00 32.00 663 LEU A O 1
ATOM 5165 N N . ARG A 1 664 ? 11.035 -15.888 -8.527 1.00 33.56 664 ARG A N 1
ATOM 5166 C CA . ARG A 1 664 ? 12.213 -15.078 -8.109 1.00 33.56 664 ARG A CA 1
ATOM 5167 C C . ARG A 1 664 ? 12.969 -14.298 -9.184 1.00 33.56 664 ARG A C 1
ATOM 5169 O O . ARG A 1 664 ? 14.083 -13.840 -8.957 1.00 33.56 664 ARG A O 1
ATOM 5176 N N . SER A 1 665 ? 12.361 -14.030 -10.325 1.00 40.19 665 SER A N 1
ATOM 5177 C CA . SER A 1 665 ? 12.802 -12.935 -11.191 1.00 40.19 665 SER A CA 1
ATOM 5178 C C . SER A 1 665 ? 11.582 -12.434 -11.951 1.00 40.19 665 SER A C 1
ATOM 5180 O O . SER A 1 665 ? 10.714 -13.240 -12.279 1.00 40.19 665 SER A O 1
ATOM 5182 N N . LEU A 1 666 ? 11.537 -11.152 -12.326 1.00 47.06 666 LEU A N 1
ATOM 5183 C CA . LEU A 1 666 ? 10.649 -10.678 -13.405 1.00 47.06 666 LEU A CA 1
ATOM 5184 C C . LEU A 1 666 ? 10.762 -11.537 -14.676 1.00 47.06 666 LEU A C 1
ATOM 5186 O O . LEU A 1 666 ? 9.917 -11.469 -15.565 1.00 47.06 666 LEU A O 1
ATOM 5190 N N . GLY A 1 667 ? 11.798 -12.381 -14.735 1.00 59.94 667 GLY A N 1
ATOM 5191 C CA . GLY A 1 667 ? 11.939 -13.425 -15.715 1.00 59.94 667 GLY A CA 1
ATOM 5192 C C . GLY A 1 667 ? 12.351 -12.839 -17.042 1.00 59.94 667 GLY A C 1
ATOM 5193 O O . GLY A 1 667 ? 12.024 -13.434 -18.051 1.00 59.94 667 GLY A O 1
ATOM 5194 N N . PHE A 1 668 ? 13.064 -11.705 -17.066 1.00 74.00 668 PHE A N 1
ATOM 5195 C CA . PHE A 1 668 ? 13.541 -11.107 -18.314 1.00 74.00 668 PHE A CA 1
ATOM 5196 C C . PHE A 1 668 ? 14.402 -12.083 -19.136 1.00 74.00 668 PHE A C 1
ATOM 5198 O O . PHE A 1 668 ? 14.332 -12.084 -20.361 1.00 74.00 668 PHE A O 1
ATOM 5205 N N . ASP A 1 669 ? 15.123 -12.988 -18.469 1.00 80.38 669 ASP A N 1
ATOM 5206 C CA . ASP A 1 669 ? 15.846 -14.101 -19.102 1.00 80.38 669 ASP A CA 1
ATOM 5207 C C . ASP A 1 669 ? 15.023 -15.398 -19.200 1.00 80.38 669 ASP A C 1
ATOM 5209 O O . ASP A 1 669 ? 15.472 -16.386 -19.786 1.00 80.38 669 ASP A O 1
ATOM 5213 N N . ALA A 1 670 ? 13.822 -15.432 -18.617 1.00 80.19 670 ALA A N 1
ATOM 5214 C CA . ALA A 1 670 ? 12.954 -16.594 -18.673 1.00 80.19 670 ALA A CA 1
ATOM 5215 C C . ALA A 1 670 ? 12.532 -16.840 -20.119 1.00 80.19 670 ALA A C 1
ATOM 5217 O O . ALA A 1 670 ? 12.097 -15.938 -20.836 1.00 80.19 670 ALA A O 1
ATOM 5218 N N . LEU A 1 671 ? 12.681 -18.091 -20.541 1.00 87.00 671 LEU A N 1
ATOM 5219 C CA . LEU A 1 671 ? 12.299 -18.506 -21.876 1.00 87.00 671 LEU A CA 1
ATOM 5220 C C . LEU A 1 671 ? 10.774 -18.539 -21.983 1.00 87.00 671 LEU A C 1
ATOM 5222 O O . LEU A 1 671 ? 10.091 -19.166 -21.171 1.00 87.00 671 LEU A O 1
ATOM 5226 N N . ARG A 1 672 ? 10.269 -17.879 -23.020 1.00 88.12 672 ARG A N 1
ATOM 5227 C CA . ARG A 1 672 ? 8.871 -17.831 -23.424 1.00 88.12 672 ARG A CA 1
ATOM 5228 C C . ARG A 1 672 ? 8.693 -18.493 -24.773 1.00 88.12 672 ARG A C 1
ATOM 5230 O O . ARG A 1 672 ? 9.521 -18.334 -25.675 1.00 88.12 672 ARG A O 1
ATOM 5237 N N . GLN A 1 673 ? 7.603 -19.231 -24.910 1.00 90.44 673 GLN A N 1
ATOM 5238 C CA . GLN A 1 673 ? 7.181 -19.802 -26.173 1.00 90.44 673 GLN A CA 1
ATOM 5239 C C . GLN A 1 673 ? 6.291 -18.785 -26.891 1.00 90.44 673 GLN A C 1
ATOM 5241 O O . GLN A 1 673 ? 5.099 -18.691 -26.625 1.00 90.44 673 GLN A O 1
ATOM 5246 N N . VAL A 1 674 ? 6.877 -18.019 -27.806 1.00 88.69 674 VAL A N 1
ATOM 5247 C CA . VAL A 1 674 ? 6.235 -16.857 -28.423 1.00 88.69 674 VAL A CA 1
ATOM 5248 C C . VAL A 1 674 ? 5.945 -17.104 -29.898 1.00 88.69 674 VAL A C 1
ATOM 5250 O O . VAL A 1 674 ? 6.818 -17.525 -30.664 1.00 88.69 674 VAL A O 1
ATOM 5253 N N . GLN A 1 675 ? 4.721 -16.804 -30.322 1.00 87.31 675 GLN A N 1
ATOM 5254 C CA . GLN A 1 675 ? 4.377 -16.640 -31.730 1.00 87.31 675 GLN A CA 1
ATOM 5255 C C . GLN A 1 675 ? 4.439 -15.152 -32.071 1.00 87.31 675 GLN A C 1
ATOM 5257 O O . GLN A 1 675 ? 3.734 -14.357 -31.456 1.00 87.31 675 GLN A O 1
ATOM 5262 N N . VAL A 1 676 ? 5.280 -14.788 -33.039 1.00 84.44 676 VAL A N 1
ATOM 5263 C CA . VAL A 1 676 ? 5.393 -13.404 -33.515 1.00 84.44 676 VAL A CA 1
ATOM 5264 C C . VAL A 1 676 ? 4.666 -13.282 -34.844 1.00 84.44 676 VAL A C 1
ATOM 5266 O O . VAL A 1 676 ? 5.022 -14.001 -35.782 1.00 84.44 676 VAL A O 1
ATOM 5269 N N . ASP A 1 677 ? 3.687 -12.388 -34.942 1.00 78.56 677 ASP A N 1
ATOM 5270 C CA . ASP A 1 677 ? 2.812 -12.260 -36.114 1.00 78.56 677 ASP A CA 1
ATOM 5271 C C . ASP A 1 677 ? 2.236 -13.651 -36.543 1.00 78.56 677 ASP A C 1
ATOM 5273 O O . ASP A 1 677 ? 1.895 -14.511 -35.722 1.00 78.56 677 ASP A O 1
ATOM 5277 N N . ASP A 1 678 ? 2.199 -13.932 -37.851 1.00 70.00 678 ASP A N 1
ATOM 5278 C CA . ASP A 1 678 ? 1.828 -15.231 -38.442 1.00 70.00 678 ASP A CA 1
ATOM 5279 C C . ASP A 1 678 ? 3.004 -16.240 -38.534 1.00 70.00 678 ASP A C 1
ATOM 5281 O O . ASP A 1 678 ? 2.937 -17.232 -39.267 1.00 70.00 678 ASP A O 1
ATOM 5285 N N . ALA A 1 679 ? 4.125 -15.997 -37.843 1.00 72.94 679 ALA A N 1
ATOM 5286 C CA . ALA A 1 679 ? 5.307 -16.854 -37.935 1.00 72.94 679 ALA A CA 1
ATOM 5287 C C . ALA A 1 679 ? 5.205 -18.122 -37.066 1.00 72.94 679 ALA A C 1
ATOM 5289 O O . ALA A 1 679 ? 4.376 -18.246 -36.168 1.00 72.94 679 ALA A O 1
ATOM 5290 N N . SER A 1 680 ? 6.108 -19.080 -37.307 1.00 77.62 680 SER A N 1
ATOM 5291 C CA . SER A 1 680 ? 6.252 -20.258 -36.446 1.00 77.62 680 SER A CA 1
ATOM 5292 C C . SER A 1 680 ? 6.581 -19.852 -35.008 1.00 77.62 680 SER A C 1
ATOM 5294 O O . SER A 1 680 ? 7.433 -18.985 -34.803 1.00 77.62 680 SER A O 1
ATOM 5296 N N . VAL A 1 681 ? 6.000 -20.557 -34.041 1.00 85.88 681 VAL A N 1
ATOM 5297 C CA . VAL A 1 681 ? 6.294 -20.415 -32.612 1.00 85.88 681 VAL A CA 1
ATOM 5298 C C . VAL A 1 681 ? 7.793 -20.608 -32.337 1.00 85.88 681 VAL A C 1
ATOM 5300 O O . VAL A 1 681 ? 8.401 -21.568 -32.819 1.00 85.88 681 VAL A O 1
ATOM 5303 N N . LYS A 1 682 ? 8.398 -19.700 -31.566 1.00 88.50 682 LYS A N 1
ATOM 5304 C CA . LYS A 1 682 ? 9.824 -19.697 -31.213 1.00 88.50 682 LYS A CA 1
ATOM 5305 C C . LYS A 1 682 ? 10.010 -19.552 -29.710 1.00 88.50 682 LYS A C 1
ATOM 5307 O O . LYS A 1 682 ? 9.237 -18.877 -29.046 1.00 88.50 682 LYS A O 1
ATOM 5312 N N . TRP A 1 683 ? 11.077 -20.153 -29.198 1.00 89.88 683 TRP A N 1
ATOM 5313 C CA . TRP A 1 683 ? 11.562 -19.853 -27.856 1.00 89.88 683 TRP A CA 1
ATOM 5314 C C . TRP A 1 683 ? 12.428 -18.599 -27.906 1.00 89.88 683 TRP A C 1
ATOM 5316 O O . TRP A 1 683 ? 13.337 -18.521 -28.733 1.00 89.88 683 TRP A O 1
ATOM 5326 N N . MET A 1 684 ? 12.138 -17.643 -27.037 1.00 91.81 684 MET A N 1
ATOM 5327 C CA . MET A 1 684 ? 12.915 -16.417 -26.849 1.00 91.81 684 MET A CA 1
ATOM 5328 C C . MET A 1 684 ? 12.834 -15.990 -25.390 1.00 91.81 684 MET A C 1
ATOM 5330 O O . MET A 1 684 ? 11.963 -16.469 -24.668 1.00 91.81 684 MET A O 1
ATOM 5334 N N . THR A 1 685 ? 13.733 -15.132 -24.928 1.00 90.19 685 THR A N 1
ATOM 5335 C CA . THR A 1 685 ? 13.621 -14.606 -23.562 1.00 90.19 685 THR A CA 1
ATOM 5336 C C . THR A 1 685 ? 12.495 -13.574 -23.463 1.00 90.19 685 THR A C 1
ATOM 5338 O O . THR A 1 685 ? 12.122 -12.949 -24.458 1.00 90.19 685 THR A O 1
ATOM 5341 N N . GLU A 1 686 ? 11.948 -13.355 -22.268 1.00 86.44 686 GLU A N 1
ATOM 5342 C CA . GLU A 1 686 ? 10.983 -12.273 -22.016 1.00 86.44 686 GLU A CA 1
ATOM 5343 C C . GLU A 1 686 ? 11.543 -10.905 -22.456 1.00 86.44 686 GLU A C 1
ATOM 5345 O O . GLU A 1 686 ? 10.827 -10.115 -23.058 1.00 86.44 686 GLU A O 1
ATOM 5350 N N . ALA A 1 687 ? 12.837 -10.632 -22.260 1.00 85.00 687 ALA A N 1
ATOM 5351 C CA . ALA A 1 687 ? 13.475 -9.401 -22.729 1.00 85.00 687 ALA A CA 1
ATOM 5352 C C . ALA A 1 687 ? 13.504 -9.290 -24.263 1.00 85.00 687 ALA A C 1
ATOM 5354 O O . ALA A 1 687 ? 13.341 -8.201 -24.812 1.00 85.00 687 ALA A O 1
ATOM 5355 N N . GLU A 1 688 ? 13.727 -10.398 -24.975 1.00 89.00 688 GLU A N 1
ATOM 5356 C CA . GLU A 1 688 ? 13.635 -10.433 -26.439 1.00 89.00 688 GLU A CA 1
ATOM 5357 C C . GLU A 1 688 ? 12.190 -10.223 -26.907 1.00 89.00 688 GLU A C 1
ATOM 5359 O O . GLU A 1 688 ? 11.966 -9.454 -27.844 1.00 89.00 688 GLU A O 1
ATOM 5364 N N . LYS A 1 689 ? 11.220 -10.841 -26.220 1.00 90.31 689 LYS A N 1
ATOM 5365 C CA . LYS A 1 689 ? 9.782 -10.646 -26.449 1.00 90.31 689 LYS A CA 1
ATOM 5366 C C . LYS A 1 689 ? 9.400 -9.171 -26.298 1.00 90.31 689 LYS A C 1
ATOM 5368 O O . LYS A 1 689 ? 8.841 -8.592 -27.222 1.00 90.31 689 LYS A O 1
ATOM 5373 N N . LEU A 1 690 ? 9.771 -8.536 -25.188 1.00 88.12 690 LEU A N 1
ATOM 5374 C CA . LEU A 1 690 ? 9.473 -7.127 -24.912 1.00 88.12 690 LEU A CA 1
ATOM 5375 C C . LEU A 1 690 ? 10.110 -6.182 -25.938 1.00 88.12 690 LEU A C 1
ATOM 5377 O O . LEU A 1 690 ? 9.453 -5.265 -26.423 1.00 88.12 690 LEU A O 1
ATOM 5381 N N . LYS A 1 691 ? 11.355 -6.451 -26.355 1.00 87.88 691 LYS A N 1
ATOM 5382 C CA . LYS A 1 691 ? 12.008 -5.693 -27.436 1.00 87.88 691 LYS A CA 1
ATOM 5383 C C . LYS A 1 691 ? 11.268 -5.816 -28.762 1.00 87.88 691 LYS A C 1
ATOM 5385 O O . LYS A 1 691 ? 11.195 -4.841 -29.501 1.00 87.88 691 LYS A O 1
ATOM 5390 N N . LEU A 1 692 ? 10.741 -6.997 -29.086 1.00 87.50 692 LEU A N 1
ATOM 5391 C CA . LEU A 1 692 ? 9.914 -7.175 -30.277 1.00 87.50 692 LEU A CA 1
ATOM 5392 C C . LEU A 1 692 ? 8.595 -6.406 -30.139 1.00 87.50 692 LEU A C 1
ATOM 5394 O O . LEU A 1 692 ? 8.239 -5.690 -31.078 1.00 87.50 692 LEU A O 1
ATOM 5398 N N . LYS A 1 693 ? 7.934 -6.461 -28.974 1.00 84.00 693 LYS A N 1
ATOM 5399 C CA . LYS A 1 693 ? 6.696 -5.706 -28.723 1.00 84.00 693 LYS A CA 1
ATOM 5400 C C . LYS A 1 693 ? 6.905 -4.202 -28.915 1.00 84.00 693 LYS A C 1
ATOM 5402 O O . LYS A 1 693 ? 6.182 -3.583 -29.688 1.00 84.00 693 LYS A O 1
ATOM 5407 N N . ALA A 1 694 ? 7.997 -3.659 -28.372 1.00 85.00 694 ALA A N 1
ATOM 5408 C CA . ALA A 1 694 ? 8.387 -2.257 -28.533 1.00 85.00 694 ALA A CA 1
ATOM 5409 C C . ALA A 1 694 ? 8.632 -1.831 -29.999 1.00 85.00 694 ALA A C 1
ATOM 5411 O O . ALA A 1 694 ? 8.594 -0.645 -30.317 1.00 85.00 694 ALA A O 1
ATOM 5412 N N . THR A 1 695 ? 8.858 -2.780 -30.919 1.00 83.12 695 THR A N 1
ATOM 5413 C CA . THR A 1 695 ? 8.952 -2.508 -32.370 1.00 83.12 695 THR A CA 1
ATOM 5414 C C . THR A 1 695 ? 7.609 -2.582 -33.106 1.00 83.12 695 THR A C 1
ATOM 5416 O O . THR A 1 695 ? 7.588 -2.519 -34.337 1.00 83.12 695 THR A O 1
ATOM 5419 N N . GLY A 1 696 ? 6.497 -2.721 -32.376 1.00 77.00 696 GLY A N 1
ATOM 5420 C CA . GLY A 1 696 ? 5.147 -2.863 -32.925 1.00 77.00 696 GLY A CA 1
ATOM 5421 C C . GLY A 1 696 ? 4.871 -4.249 -33.509 1.00 77.00 696 GLY A C 1
ATOM 5422 O O . GLY A 1 696 ? 4.083 -4.371 -34.446 1.00 77.00 696 GLY A O 1
ATOM 5423 N N . LYS A 1 697 ? 5.574 -5.287 -33.030 1.00 81.06 697 LYS A N 1
ATOM 5424 C CA . LYS A 1 697 ? 5.346 -6.679 -33.442 1.00 81.06 697 LYS A CA 1
ATOM 5425 C C . LYS A 1 697 ? 4.298 -7.351 -32.578 1.00 81.06 697 LYS A C 1
ATOM 5427 O O . LYS A 1 697 ? 4.312 -7.201 -31.360 1.00 81.06 697 LYS A O 1
ATOM 5432 N N . GLU A 1 698 ? 3.460 -8.160 -33.215 1.00 76.69 698 GLU A N 1
ATOM 5433 C CA . GLU A 1 698 ? 2.424 -8.907 -32.520 1.00 76.69 698 GLU A CA 1
ATOM 5434 C C . GLU A 1 698 ? 3.003 -10.116 -31.827 1.00 76.69 698 GLU A C 1
ATOM 5436 O O . GLU A 1 698 ? 3.809 -10.846 -32.409 1.00 76.69 698 GLU A O 1
ATOM 5441 N N . ILE A 1 699 ? 2.562 -10.357 -30.602 1.00 85.62 699 ILE A N 1
ATOM 5442 C CA . ILE A 1 699 ? 3.117 -11.396 -29.754 1.00 85.62 699 ILE A CA 1
ATOM 5443 C C . ILE A 1 699 ? 1.965 -12.154 -29.115 1.00 85.62 699 ILE A C 1
ATOM 5445 O O . ILE A 1 699 ? 1.212 -11.607 -28.319 1.00 85.62 699 ILE A O 1
ATOM 5449 N N . TRP A 1 700 ? 1.874 -13.442 -29.432 1.00 87.25 700 TRP A N 1
ATOM 5450 C CA . TRP A 1 700 ? 1.179 -14.397 -28.579 1.00 87.25 700 TRP A CA 1
ATOM 5451 C C . TRP A 1 700 ? 2.207 -15.064 -27.689 1.00 87.25 700 TRP A C 1
ATOM 5453 O O . TRP A 1 700 ? 3.090 -15.770 -28.191 1.00 87.25 700 TRP A O 1
ATOM 5463 N N . ASP A 1 701 ? 2.076 -14.890 -26.383 1.00 89.88 701 ASP A N 1
ATOM 5464 C CA . ASP A 1 701 ? 2.832 -15.703 -25.444 1.00 89.88 701 ASP A CA 1
ATOM 5465 C C . ASP A 1 701 ? 2.034 -16.978 -25.140 1.00 89.88 701 ASP A C 1
ATOM 5467 O O . ASP A 1 701 ? 1.011 -16.966 -24.458 1.00 89.88 701 ASP A O 1
ATOM 5471 N N . LEU A 1 702 ? 2.493 -18.089 -25.717 1.00 88.44 702 LEU A N 1
ATOM 5472 C CA . LEU A 1 702 ? 1.878 -19.411 -25.616 1.00 88.44 702 LEU A CA 1
ATOM 5473 C C . LEU A 1 702 ? 2.531 -20.254 -24.514 1.00 88.44 702 LEU A C 1
ATOM 5475 O O . LEU A 1 702 ? 2.284 -21.455 -24.447 1.00 88.44 702 LEU A O 1
ATOM 5479 N N . THR A 1 703 ? 3.380 -19.669 -23.662 1.00 86.94 703 THR A N 1
ATOM 5480 C CA . THR A 1 703 ? 4.154 -20.417 -22.655 1.00 86.94 703 THR A CA 1
ATOM 5481 C C . THR A 1 703 ? 3.256 -21.232 -21.728 1.00 86.94 703 THR A C 1
ATOM 5483 O O . THR A 1 703 ? 3.516 -22.411 -21.493 1.00 86.94 703 THR A O 1
ATOM 5486 N N . GLU A 1 704 ? 2.177 -20.623 -21.237 1.00 81.69 704 GLU A N 1
ATOM 5487 C CA . GLU A 1 704 ? 1.242 -21.280 -20.317 1.00 81.69 704 GLU A CA 1
ATOM 5488 C C . GLU A 1 704 ? 0.176 -22.104 -21.037 1.00 81.69 704 GLU A C 1
ATOM 5490 O O . GLU A 1 704 ? -0.327 -23.086 -20.491 1.00 81.69 704 GLU A O 1
ATOM 5495 N N . ASN A 1 705 ? -0.105 -21.769 -22.298 1.00 80.06 705 ASN A N 1
ATOM 5496 C CA . ASN A 1 705 ? -1.063 -22.490 -23.124 1.00 80.06 705 ASN A CA 1
ATOM 5497 C C . ASN A 1 705 ? -0.449 -22.874 -24.493 1.00 80.06 705 ASN A C 1
ATOM 5499 O O . ASN A 1 705 ? -0.886 -22.371 -25.528 1.00 80.06 705 ASN A O 1
ATOM 5503 N N . PRO A 1 706 ? 0.517 -23.819 -24.553 1.00 74.25 706 PRO A N 1
ATOM 5504 C CA . PRO A 1 706 ? 1.234 -24.171 -25.794 1.00 74.25 706 PRO A CA 1
ATOM 5505 C C . PRO A 1 706 ? 0.340 -24.728 -26.902 1.00 74.25 706 PRO A C 1
ATOM 5507 O O . PRO A 1 706 ? 0.702 -24.753 -28.077 1.00 74.25 706 PRO A O 1
ATOM 5510 N N . THR A 1 707 ? -0.822 -25.243 -26.502 1.00 67.12 707 THR A N 1
ATOM 5511 C CA . THR A 1 707 ? -1.833 -25.823 -27.384 1.00 67.12 707 THR A CA 1
ATOM 5512 C C . THR A 1 707 ? -2.981 -24.852 -27.664 1.00 67.12 707 THR A C 1
ATOM 5514 O O . THR A 1 707 ? -3.906 -25.213 -28.387 1.00 67.12 707 THR A O 1
ATOM 5517 N N . PHE A 1 708 ? -2.924 -23.613 -27.163 1.00 70.19 708 PHE A N 1
ATOM 5518 C CA . PHE A 1 708 ? -3.942 -22.595 -27.418 1.00 70.19 708 PHE A CA 1
ATOM 5519 C C . PHE A 1 708 ? -4.040 -22.309 -28.917 1.00 70.19 708 PHE A C 1
ATOM 5521 O O . PHE A 1 708 ? -3.070 -21.908 -29.563 1.00 70.19 708 PHE A O 1
ATOM 5528 N N . GLY A 1 709 ? -5.195 -22.607 -29.507 1.00 58.56 709 GLY A N 1
ATOM 5529 C CA . GLY A 1 709 ? -5.412 -22.528 -30.954 1.00 58.56 709 GLY A CA 1
ATOM 5530 C C . GLY A 1 709 ? -4.674 -23.575 -31.815 1.00 58.56 709 GLY A C 1
ATOM 5531 O O . GLY A 1 709 ? -4.988 -23.688 -32.995 1.00 58.56 709 GLY A O 1
ATOM 5532 N N . PHE A 1 710 ? -3.742 -24.372 -31.266 1.00 52.44 710 PHE A N 1
ATOM 5533 C CA . PHE A 1 710 ? -3.019 -25.454 -31.977 1.00 52.44 710 PHE A CA 1
ATOM 5534 C C . PHE A 1 710 ? -3.443 -26.873 -31.543 1.00 52.44 710 PHE A C 1
ATOM 5536 O O . PHE A 1 710 ? -3.070 -27.870 -32.162 1.00 52.44 710 PHE A O 1
ATOM 5543 N N . GLY A 1 711 ? -4.228 -26.968 -30.472 1.00 42.19 711 GLY A N 1
ATOM 5544 C CA . GLY A 1 711 ? -4.539 -28.169 -29.705 1.00 42.19 711 GLY A CA 1
ATOM 5545 C C . GLY A 1 711 ? -5.772 -28.946 -30.124 1.00 42.19 711 GLY A C 1
ATOM 5546 O O . GLY A 1 711 ? -6.255 -29.725 -29.321 1.00 42.19 711 GLY A O 1
ATOM 5547 N N . TRP A 1 712 ? -6.261 -28.778 -31.349 1.00 34.84 712 TRP A N 1
ATOM 5548 C CA . TRP A 1 712 ? -7.017 -29.807 -32.056 1.00 34.84 712 TRP A CA 1
ATOM 5549 C C . TRP A 1 712 ? -6.566 -29.742 -33.507 1.00 34.84 712 TRP A C 1
ATOM 5551 O O . TRP A 1 712 ? -6.852 -28.787 -34.221 1.00 34.84 712 TRP A O 1
ATOM 5561 N N . THR A 1 713 ? -5.876 -30.773 -33.977 1.00 36.22 713 THR A N 1
ATOM 5562 C CA . THR A 1 713 ? -5.548 -30.989 -35.392 1.00 36.22 713 THR A CA 1
ATOM 5563 C C . THR A 1 713 ? -6.791 -31.302 -36.241 1.00 36.22 713 THR A C 1
ATOM 5565 O O . THR A 1 713 ? -6.739 -32.116 -37.160 1.00 36.22 713 THR A O 1
ATOM 5568 N N . ASN A 1 714 ? -7.916 -30.643 -35.955 1.00 38.25 714 ASN A N 1
ATOM 5569 C CA . ASN A 1 714 ? -9.008 -30.448 -36.888 1.00 38.25 714 ASN A CA 1
ATOM 5570 C C . ASN A 1 714 ? -9.826 -29.202 -36.473 1.00 38.25 714 ASN A C 1
ATOM 5572 O O . ASN A 1 714 ? -10.551 -29.279 -35.480 1.00 38.25 714 ASN A O 1
ATOM 5576 N N . PRO A 1 715 ? -9.787 -28.089 -37.232 1.00 42.16 715 PRO A N 1
ATOM 5577 C CA . PRO A 1 715 ? -10.674 -26.931 -37.043 1.00 42.16 715 PRO A CA 1
ATOM 5578 C C . PRO A 1 715 ? -12.176 -27.265 -37.165 1.00 42.16 715 PRO A C 1
ATOM 5580 O O . PRO A 1 715 ? -13.023 -26.402 -36.964 1.00 42.16 715 PRO A O 1
ATOM 5583 N N . GLU A 1 716 ? -12.520 -28.514 -37.502 1.00 44.28 716 GLU A N 1
ATOM 5584 C CA . GLU A 1 716 ? -13.886 -28.968 -37.767 1.00 44.28 716 GLU A CA 1
ATOM 5585 C C . GLU A 1 716 ? -14.585 -29.737 -36.624 1.00 44.28 716 GLU A C 1
ATOM 5587 O O . GLU A 1 716 ? -15.753 -30.066 -36.798 1.00 44.28 716 GLU A O 1
ATOM 5592 N N . ASN A 1 717 ? -13.974 -30.033 -35.461 1.00 43.56 717 ASN A N 1
ATOM 5593 C CA . ASN A 1 717 ? -14.560 -31.049 -34.550 1.00 43.56 717 ASN A CA 1
ATOM 5594 C C . ASN A 1 717 ? -15.065 -30.644 -33.155 1.00 43.56 717 ASN A C 1
ATOM 5596 O O . ASN A 1 717 ? -15.458 -31.524 -32.393 1.00 43.56 717 ASN A O 1
ATOM 5600 N N . THR A 1 718 ? -15.250 -29.355 -32.876 1.00 49.50 718 THR A N 1
ATOM 5601 C CA . THR A 1 718 ? -16.373 -28.945 -32.007 1.00 49.50 718 THR A CA 1
ATOM 5602 C C . THR A 1 718 ? -16.868 -27.576 -32.460 1.00 49.50 718 THR A C 1
ATOM 5604 O O . THR A 1 718 ? -16.364 -26.566 -31.972 1.00 49.50 718 THR A O 1
ATOM 5607 N N . PRO A 1 719 ? -17.799 -27.500 -33.431 1.00 57.47 719 PRO A N 1
ATOM 5608 C CA . PRO A 1 719 ? -18.397 -26.224 -33.795 1.00 57.47 719 PRO A CA 1
ATOM 5609 C C . PRO A 1 719 ? -19.020 -25.606 -32.541 1.00 57.47 719 PRO A C 1
ATOM 5611 O O . PRO A 1 719 ? -19.960 -26.162 -31.967 1.00 57.47 719 PRO A O 1
ATOM 5614 N N . LYS A 1 720 ? -18.461 -24.478 -32.086 1.00 71.69 720 LYS A N 1
ATOM 5615 C CA . LYS A 1 720 ? -19.092 -23.660 -31.051 1.00 71.69 720 LYS A CA 1
ATOM 5616 C C . LYS A 1 720 ? -20.427 -23.152 -31.614 1.00 71.69 720 LYS A C 1
ATOM 5618 O O . LYS A 1 720 ? -20.532 -22.951 -32.830 1.00 71.69 720 LYS A O 1
ATOM 5623 N N . PRO A 1 721 ? -21.469 -22.990 -30.783 1.00 73.12 721 PRO A N 1
ATOM 5624 C CA . PRO A 1 721 ? -22.765 -22.542 -31.273 1.00 73.12 721 PRO A CA 1
ATOM 5625 C C . PRO A 1 721 ? -22.616 -21.176 -31.944 1.00 73.12 721 PRO A C 1
ATOM 5627 O O . PRO A 1 721 ? -22.157 -20.228 -31.313 1.00 73.12 721 PRO A O 1
ATOM 5630 N N . LYS A 1 722 ? -22.999 -21.073 -33.220 1.00 74.38 722 LYS A N 1
ATOM 5631 C CA . LYS A 1 722 ? -23.170 -19.770 -33.865 1.00 74.38 722 LYS A CA 1
ATOM 5632 C C . LYS A 1 722 ? -24.488 -19.176 -33.394 1.00 74.38 722 LYS A C 1
ATOM 5634 O O . LYS A 1 722 ? -25.527 -19.832 -33.495 1.00 74.38 722 LYS A O 1
ATOM 5639 N N . PHE A 1 723 ? -24.435 -17.958 -32.876 1.00 86.19 723 PHE A N 1
ATOM 5640 C CA . PHE A 1 723 ? -25.612 -17.239 -32.414 1.00 86.19 723 PHE A CA 1
ATOM 5641 C C . PHE A 1 723 ? -26.191 -16.390 -33.540 1.00 86.19 723 PHE A C 1
ATOM 5643 O O . PHE A 1 723 ? -25.475 -15.904 -34.410 1.00 86.19 723 PHE A O 1
ATOM 5650 N N . VAL A 1 724 ? -27.513 -16.247 -33.529 1.00 86.06 724 VAL A N 1
ATOM 5651 C CA . VAL A 1 724 ? -28.213 -15.270 -34.359 1.00 86.06 724 VAL A CA 1
ATOM 5652 C C . VAL A 1 724 ? -28.588 -14.126 -33.435 1.00 86.06 724 VAL A C 1
ATOM 5654 O O . VAL A 1 724 ? -29.337 -14.336 -32.479 1.00 86.06 724 VAL A O 1
ATOM 5657 N N . TYR A 1 725 ? -28.039 -12.948 -33.701 1.00 90.38 725 TYR A N 1
ATOM 5658 C CA . TYR A 1 725 ? -28.328 -11.750 -32.924 1.00 90.38 725 TYR A CA 1
ATOM 5659 C C . TYR A 1 725 ? -29.631 -11.094 -33.405 1.00 90.38 725 TYR A C 1
ATOM 5661 O O . TYR A 1 725 ? -30.021 -11.284 -34.565 1.00 90.38 725 TYR A O 1
ATOM 5669 N N . PRO A 1 726 ? -30.348 -10.366 -32.529 1.00 83.12 726 PRO A N 1
ATOM 5670 C CA . PRO A 1 726 ? -31.561 -9.655 -32.914 1.00 83.12 726 PRO A CA 1
ATOM 5671 C C . PRO A 1 726 ? -31.317 -8.705 -34.093 1.00 83.12 726 PRO A C 1
ATOM 5673 O O . PRO A 1 726 ? -30.322 -7.989 -34.132 1.00 83.12 726 PRO A O 1
ATOM 5676 N N . SER A 1 727 ? -32.254 -8.665 -35.043 1.00 80.44 727 SER A N 1
ATOM 5677 C CA . SER A 1 727 ? -32.184 -7.753 -36.197 1.00 80.44 727 SER A CA 1
ATOM 5678 C C . SER A 1 727 ? -32.530 -6.299 -35.856 1.00 80.44 727 SER A C 1
ATOM 5680 O O . SER A 1 727 ? -32.411 -5.433 -36.713 1.00 80.44 727 SER A O 1
ATOM 5682 N N . THR A 1 728 ? -33.044 -6.054 -34.649 1.00 84.69 728 THR A N 1
ATOM 5683 C CA . THR A 1 728 ? -33.399 -4.733 -34.114 1.00 84.69 728 THR A CA 1
ATOM 5684 C C . THR A 1 728 ? -33.273 -4.767 -32.586 1.00 84.69 728 THR A C 1
ATOM 5686 O O . THR A 1 728 ? -33.825 -5.708 -31.996 1.00 84.69 728 THR A O 1
ATOM 5689 N N . PRO A 1 729 ? -32.632 -3.769 -31.948 1.00 86.75 729 PRO A N 1
ATOM 5690 C CA . PRO A 1 729 ? -32.675 -3.588 -30.494 1.00 86.75 729 PRO A CA 1
ATOM 5691 C C . PRO A 1 729 ? -34.123 -3.452 -29.997 1.00 86.75 729 PRO A C 1
ATOM 5693 O O . PRO A 1 729 ? -34.984 -2.936 -30.717 1.00 86.75 729 PRO A O 1
ATOM 5696 N N . ASN A 1 730 ? -34.437 -3.973 -28.810 1.00 89.56 730 ASN A N 1
ATOM 5697 C CA . ASN A 1 730 ? -35.810 -3.991 -28.284 1.00 89.56 730 ASN A CA 1
ATOM 5698 C C . ASN A 1 730 ? -35.950 -3.641 -26.791 1.00 89.56 730 ASN A C 1
ATOM 5700 O O . ASN A 1 730 ? -37.074 -3.529 -26.295 1.00 89.56 730 ASN A O 1
ATOM 5704 N N . ALA A 1 731 ? -34.842 -3.407 -26.094 1.00 93.00 731 ALA A N 1
ATOM 5705 C CA . ALA A 1 731 ? -34.754 -3.116 -24.670 1.00 93.00 731 ALA A CA 1
ATOM 5706 C C . ALA A 1 731 ? -34.540 -1.617 -24.379 1.00 93.00 731 ALA A C 1
ATOM 5708 O O . ALA A 1 731 ? -34.051 -1.259 -23.303 1.00 93.00 731 ALA A O 1
ATOM 5709 N N . ASN A 1 732 ? -34.954 -0.727 -25.296 1.00 91.75 732 ASN A N 1
ATOM 5710 C CA . ASN A 1 732 ? -34.720 0.725 -25.225 1.00 91.75 732 ASN A CA 1
ATOM 5711 C C . ASN A 1 732 ? -35.074 1.341 -23.863 1.00 91.75 732 ASN A C 1
ATOM 5713 O O . ASN A 1 732 ? -34.307 2.135 -23.324 1.00 91.75 732 ASN A O 1
ATOM 5717 N N . GLU A 1 733 ? -36.221 0.976 -23.281 1.00 94.12 733 GLU A N 1
ATOM 5718 C CA . GLU A 1 733 ? -36.645 1.510 -21.979 1.00 94.12 733 GLU A CA 1
ATOM 5719 C C . GLU A 1 733 ? -35.659 1.135 -20.861 1.00 94.12 733 GLU A C 1
ATOM 5721 O O . GLU A 1 733 ? -35.256 1.989 -20.068 1.00 94.12 733 GLU A O 1
ATOM 5726 N N . THR A 1 734 ? -35.213 -0.124 -20.828 1.00 96.19 734 THR A N 1
ATOM 5727 C CA . THR A 1 734 ? -34.237 -0.604 -19.846 1.00 96.19 734 THR A CA 1
ATOM 5728 C C . THR A 1 734 ? -32.874 0.046 -20.066 1.00 96.19 734 THR A C 1
ATOM 5730 O O . THR A 1 734 ? -32.303 0.568 -19.109 1.00 96.19 734 THR A O 1
ATOM 5733 N N . VAL A 1 735 ? -32.388 0.106 -21.308 1.00 97.62 735 VAL A N 1
ATOM 5734 C CA . VAL A 1 735 ? -31.107 0.745 -21.652 1.00 97.62 735 VAL A CA 1
ATOM 5735 C C . VAL A 1 735 ? -31.088 2.213 -21.215 1.00 97.62 735 VAL A C 1
ATOM 5737 O O . VAL A 1 735 ? -30.207 2.628 -20.458 1.00 97.62 735 VAL A O 1
ATOM 5740 N N . HIS A 1 736 ? -32.103 2.996 -21.592 1.00 96.00 736 HIS A N 1
ATOM 5741 C CA . HIS A 1 736 ? -32.177 4.410 -21.216 1.00 96.00 736 HIS A CA 1
ATOM 5742 C C . HIS A 1 736 ? -32.334 4.626 -19.705 1.00 96.00 736 HIS A C 1
ATOM 5744 O O . HIS A 1 736 ? -31.828 5.621 -19.177 1.00 96.00 736 HIS A O 1
ATOM 5750 N N . SER A 1 737 ? -32.982 3.699 -18.987 1.00 96.81 737 SER A N 1
ATOM 5751 C CA . SER A 1 737 ? -33.059 3.768 -17.523 1.00 96.81 737 SER A CA 1
ATOM 5752 C C . SER A 1 737 ? -31.672 3.666 -16.875 1.00 96.81 737 SER A C 1
ATOM 5754 O O . SER A 1 737 ? -31.363 4.447 -15.974 1.00 96.81 737 SER A O 1
ATOM 5756 N N . VAL A 1 738 ? -30.798 2.794 -17.390 1.00 97.81 738 VAL A N 1
ATOM 5757 C CA . VAL A 1 738 ? -29.419 2.642 -16.904 1.00 97.81 738 VAL A CA 1
ATOM 5758 C C . VAL A 1 738 ? -28.560 3.838 -17.325 1.00 97.81 738 VAL A C 1
ATOM 5760 O O . VAL A 1 738 ? -27.784 4.337 -16.513 1.00 97.81 738 VAL A O 1
ATOM 5763 N N . PHE A 1 739 ? -28.742 4.371 -18.542 1.00 98.12 739 PHE A N 1
ATOM 5764 C CA . PHE A 1 739 ? -28.007 5.556 -19.014 1.00 98.12 739 PHE A CA 1
ATOM 5765 C C . PHE A 1 739 ? -28.169 6.762 -18.088 1.00 98.12 739 PHE A C 1
ATOM 5767 O O . PHE A 1 739 ? -27.225 7.527 -17.906 1.00 98.12 739 PHE A O 1
ATOM 5774 N N . SER A 1 740 ? -29.344 6.918 -17.473 1.00 96.12 740 SER A N 1
ATOM 5775 C CA . SER A 1 740 ? -29.610 8.013 -16.534 1.00 96.12 740 SER A CA 1
ATOM 5776 C C . SER A 1 740 ? -28.774 7.957 -15.246 1.00 96.12 740 SER A C 1
ATOM 5778 O O . SER A 1 740 ? -28.681 8.958 -14.537 1.00 96.12 740 SER A O 1
ATOM 5780 N N . LEU A 1 741 ? -28.163 6.805 -14.948 1.00 97.81 741 LEU A N 1
ATOM 5781 C CA . LEU A 1 741 ? -27.347 6.574 -13.757 1.00 97.81 741 LEU A CA 1
ATOM 5782 C C . LEU A 1 741 ? -25.845 6.700 -14.021 1.00 97.81 741 LEU A C 1
ATOM 5784 O O . LEU A 1 741 ? -25.083 6.649 -13.056 1.00 97.81 741 LEU A O 1
ATOM 5788 N N . LEU A 1 742 ? -25.419 6.846 -15.280 1.00 97.44 742 LEU A N 1
ATOM 5789 C CA . LEU A 1 742 ? -24.010 6.972 -15.656 1.00 97.44 742 LEU A CA 1
ATOM 5790 C C . LEU A 1 742 ? -23.410 8.305 -15.177 1.00 97.44 742 LEU A C 1
ATOM 5792 O O . LEU A 1 742 ? -24.074 9.342 -15.178 1.00 97.44 742 LEU A O 1
ATOM 5796 N N . SER A 1 743 ? -22.138 8.284 -14.778 1.00 94.50 743 SER A N 1
ATOM 5797 C CA . SER A 1 743 ? -21.451 9.407 -14.140 1.00 94.50 743 SER A CA 1
ATOM 5798 C C . SER A 1 743 ? -20.008 9.556 -14.619 1.00 94.50 743 SER A C 1
ATOM 5800 O O . SER A 1 743 ? -19.115 8.803 -14.232 1.00 94.50 743 SER A O 1
ATOM 5802 N N . THR A 1 744 ? -19.739 10.639 -15.352 1.00 93.62 744 THR A N 1
ATOM 5803 C CA . THR A 1 744 ? -18.366 11.029 -15.719 1.00 93.62 744 THR A CA 1
ATOM 5804 C C . THR A 1 744 ? -17.506 11.368 -14.504 1.00 93.62 744 THR A C 1
ATOM 5806 O O . THR A 1 744 ? -16.291 11.213 -14.548 1.00 93.62 744 THR A O 1
ATOM 5809 N N . LYS A 1 745 ? -18.115 11.783 -13.385 1.00 94.56 745 LYS A N 1
ATOM 5810 C CA . LYS A 1 745 ? -17.390 12.043 -12.132 1.00 94.56 745 LYS A CA 1
ATOM 5811 C C . LYS A 1 745 ? -16.858 10.762 -11.494 1.00 94.56 745 LYS A C 1
ATOM 5813 O O . LYS A 1 745 ? -15.749 10.773 -10.967 1.00 94.56 745 LYS A O 1
ATOM 5818 N N . GLU A 1 746 ? -17.628 9.675 -11.548 1.00 91.69 746 GLU A N 1
ATOM 5819 C CA . GLU A 1 746 ? -17.161 8.367 -11.068 1.00 91.69 746 GLU A CA 1
ATOM 5820 C C . GLU A 1 746 ? -16.004 7.871 -11.934 1.00 91.69 746 GLU A C 1
ATOM 5822 O O . GLU A 1 746 ? -14.977 7.456 -11.404 1.00 91.69 746 GLU A O 1
ATOM 5827 N N . GLN A 1 747 ? -16.113 8.018 -13.258 1.00 93.94 747 GLN A N 1
ATOM 5828 C CA . GLN A 1 747 ? -15.036 7.676 -14.191 1.00 93.94 747 GLN A CA 1
ATOM 5829 C C . GLN A 1 747 ? -13.766 8.494 -13.933 1.00 93.94 747 GLN A C 1
ATOM 5831 O O . GLN A 1 747 ? -12.683 7.923 -13.865 1.00 93.94 747 GLN A O 1
ATOM 5836 N N . GLN A 1 748 ? -13.893 9.806 -13.702 1.00 96.25 748 GLN A N 1
ATOM 5837 C CA . GLN A 1 748 ? -12.779 10.684 -13.322 1.00 96.25 748 GLN A CA 1
ATOM 5838 C C . GLN A 1 748 ? -12.116 10.253 -12.013 1.00 96.25 748 GLN A C 1
ATOM 5840 O O . GLN A 1 748 ? -10.891 10.190 -11.929 1.00 96.25 748 GLN A O 1
ATOM 5845 N N . SER A 1 749 ? -12.910 9.938 -10.987 1.00 95.19 749 SER A N 1
ATOM 5846 C CA . SER A 1 749 ? -12.366 9.486 -9.706 1.00 95.19 749 SER A CA 1
ATOM 5847 C C . SER A 1 749 ? -11.682 8.126 -9.823 1.00 95.19 749 SER A C 1
ATOM 5849 O O . SER A 1 749 ? -10.660 7.907 -9.174 1.00 95.19 749 SER A O 1
ATOM 5851 N N . ASN A 1 750 ? -12.251 7.209 -10.604 1.00 95.00 750 ASN A N 1
ATOM 5852 C CA . ASN A 1 750 ? -11.705 5.871 -10.773 1.00 95.00 750 ASN A CA 1
ATOM 5853 C C . ASN A 1 750 ? -10.430 5.898 -11.611 1.00 95.00 750 ASN A C 1
ATOM 5855 O O . ASN A 1 750 ? -9.463 5.275 -11.188 1.00 95.00 750 ASN A O 1
ATOM 5859 N N . ILE A 1 751 ? -10.380 6.655 -12.716 1.00 96.44 751 ILE A N 1
ATOM 5860 C CA . ILE A 1 751 ? -9.154 6.747 -13.518 1.00 96.44 751 ILE A CA 1
ATOM 5861 C C . ILE A 1 751 ? -8.034 7.407 -12.717 1.00 96.44 751 ILE A C 1
ATOM 5863 O O . ILE A 1 751 ? -6.942 6.862 -12.653 1.00 96.44 751 ILE A O 1
ATOM 5867 N N . ALA A 1 752 ? -8.323 8.492 -11.988 1.00 93.75 752 ALA A N 1
ATOM 5868 C CA . ALA A 1 752 ? -7.317 9.180 -11.185 1.00 93.75 752 ALA A CA 1
ATOM 5869 C C . ALA A 1 752 ? -6.705 8.277 -10.105 1.00 93.75 752 ALA A C 1
ATOM 5871 O O . ALA A 1 752 ? -5.517 8.385 -9.826 1.00 93.75 752 ALA A O 1
ATOM 5872 N N . ALA A 1 753 ? -7.501 7.383 -9.510 1.00 90.81 753 ALA A N 1
ATOM 5873 C CA . ALA A 1 753 ? -7.010 6.402 -8.548 1.00 90.81 753 ALA A CA 1
ATOM 5874 C C . ALA A 1 753 ? -6.288 5.222 -9.223 1.00 90.81 753 ALA A C 1
ATOM 5876 O O . ALA A 1 753 ? -5.289 4.737 -8.700 1.00 90.81 753 ALA A O 1
ATOM 5877 N N . PHE A 1 754 ? -6.787 4.754 -10.369 1.00 92.12 754 PHE A N 1
ATOM 5878 C CA . PHE A 1 754 ? -6.252 3.598 -11.094 1.00 92.12 754 PHE A CA 1
ATOM 5879 C C . PHE A 1 754 ? -4.950 3.902 -11.853 1.00 92.12 754 PHE A C 1
ATOM 5881 O O . PHE A 1 754 ? -4.176 2.993 -12.154 1.00 92.12 754 PHE A O 1
ATOM 5888 N N . THR A 1 755 ? -4.676 5.182 -12.110 1.00 90.19 755 THR A N 1
ATOM 5889 C CA . THR A 1 755 ? -3.452 5.679 -12.752 1.00 90.19 755 THR A CA 1
ATOM 5890 C C . THR A 1 755 ? -2.619 6.558 -11.808 1.00 90.19 755 THR A C 1
ATOM 5892 O O . THR A 1 755 ? -1.794 7.339 -12.280 1.00 90.19 755 THR A O 1
ATOM 5895 N N . ASP A 1 756 ? -2.858 6.511 -10.488 1.00 82.44 756 ASP A N 1
ATOM 5896 C CA . ASP A 1 756 ? -2.108 7.318 -9.513 1.00 82.44 756 ASP A CA 1
ATOM 5897 C C . ASP A 1 756 ? -0.641 6.856 -9.481 1.00 82.44 756 ASP A C 1
ATOM 5899 O O . ASP A 1 756 ? -0.380 5.744 -9.018 1.00 82.44 756 ASP A O 1
ATOM 5903 N N . PRO A 1 757 ? 0.336 7.690 -9.885 1.00 63.38 757 PRO A N 1
ATOM 5904 C CA . PRO A 1 757 ? 1.742 7.293 -9.943 1.00 63.38 757 PRO A CA 1
ATOM 5905 C C . PRO A 1 757 ? 2.353 7.003 -8.563 1.00 63.38 757 PRO A C 1
ATOM 5907 O O . PRO A 1 757 ? 3.421 6.395 -8.477 1.00 63.38 757 PRO A O 1
ATOM 5910 N N . VAL A 1 758 ? 1.706 7.433 -7.471 1.00 60.69 758 VAL A N 1
ATOM 5911 C CA . VAL A 1 758 ? 2.114 7.097 -6.099 1.00 60.69 758 VAL A CA 1
ATOM 5912 C C . VAL A 1 758 ? 1.655 5.687 -5.721 1.00 60.69 758 VAL A C 1
ATOM 5914 O O . VAL A 1 758 ? 2.371 4.986 -5.003 1.00 60.69 758 VAL A O 1
ATOM 5917 N N . ALA A 1 759 ? 0.479 5.268 -6.195 1.00 55.97 759 ALA A N 1
ATOM 5918 C CA . ALA A 1 759 ? -0.084 3.947 -5.930 1.00 55.97 759 ALA A CA 1
ATOM 5919 C C . ALA A 1 759 ? 0.425 2.891 -6.927 1.00 55.97 759 ALA A C 1
ATOM 5921 O O . ALA A 1 759 ? 0.815 1.794 -6.519 1.00 55.97 759 ALA A O 1
ATOM 5922 N N . PHE A 1 760 ? 0.460 3.234 -8.217 1.00 82.25 760 PHE A N 1
ATOM 5923 C CA . PHE A 1 760 ? 0.836 2.378 -9.340 1.00 82.25 760 PHE A CA 1
ATOM 5924 C C . PHE A 1 760 ? 1.751 3.159 -10.296 1.00 82.25 760 PHE A C 1
ATOM 5926 O O . PHE A 1 760 ? 1.284 3.943 -11.116 1.00 82.25 760 PHE A O 1
ATOM 5933 N N . LEU A 1 761 ? 3.069 2.948 -10.198 1.00 75.75 761 LEU A N 1
ATOM 5934 C CA . LEU A 1 761 ? 4.027 3.561 -11.132 1.00 75.75 761 LEU A CA 1
ATOM 5935 C C . LEU A 1 761 ? 3.788 3.072 -12.575 1.00 75.75 761 LEU A C 1
ATOM 5937 O O . LEU A 1 761 ? 3.844 3.839 -13.531 1.00 75.75 761 LEU A O 1
ATOM 5941 N N . THR A 1 762 ? 3.490 1.783 -12.692 1.00 89.06 762 THR A N 1
ATOM 5942 C CA . THR A 1 762 ? 3.090 1.028 -13.884 1.00 89.06 762 THR A CA 1
ATOM 5943 C C . THR A 1 762 ? 2.056 -0.001 -13.427 1.00 89.06 762 THR A C 1
ATOM 5945 O O . THR A 1 762 ? 2.035 -0.358 -12.247 1.00 89.06 762 THR A O 1
ATOM 5948 N N . ARG A 1 763 ? 1.210 -0.524 -14.313 1.00 95.31 763 ARG A N 1
ATOM 5949 C CA . ARG A 1 763 ? 0.351 -1.681 -14.021 1.00 95.31 763 ARG A CA 1
ATOM 5950 C C . ARG A 1 763 ? 0.828 -2.941 -14.735 1.00 95.31 763 ARG A C 1
ATOM 5952 O O . ARG A 1 763 ? 0.029 -3.845 -14.943 1.00 95.31 763 ARG A O 1
ATOM 5959 N N . TYR A 1 764 ? 2.121 -3.035 -15.060 1.00 94.50 764 TYR A N 1
ATOM 5960 C CA . TYR A 1 764 ? 2.705 -4.212 -15.713 1.00 94.50 764 TYR A CA 1
ATOM 5961 C C . TYR A 1 764 ? 2.246 -5.520 -15.052 1.00 94.50 764 TYR A C 1
ATOM 5963 O O . TYR A 1 764 ? 2.120 -5.597 -13.833 1.00 94.50 764 TYR A O 1
ATOM 5971 N N . TYR A 1 765 ? 1.965 -6.557 -15.833 1.00 91.31 765 TYR A N 1
ATOM 5972 C CA . TYR A 1 765 ? 1.277 -7.747 -15.324 1.00 91.31 765 TYR A CA 1
ATOM 5973 C C . TYR A 1 765 ? 2.129 -8.610 -14.383 1.00 91.31 765 TYR A C 1
ATOM 5975 O O . TYR A 1 765 ? 1.635 -9.190 -13.413 1.00 91.31 765 TYR A O 1
ATOM 5983 N N . ASN A 1 766 ? 3.438 -8.693 -14.633 1.00 87.81 766 ASN A N 1
ATOM 5984 C CA . ASN A 1 766 ? 4.347 -9.505 -13.825 1.00 87.81 766 ASN A CA 1
ATOM 5985 C C . ASN A 1 766 ? 5.006 -8.687 -12.712 1.00 87.81 766 ASN A C 1
ATOM 5987 O O . ASN A 1 766 ? 6.210 -8.769 -12.479 1.00 87.81 766 ASN A O 1
ATOM 5991 N N . SER A 1 767 ? 4.199 -7.846 -12.072 1.00 82.31 767 SER A N 1
ATOM 5992 C CA . SER A 1 767 ? 4.655 -6.705 -11.298 1.00 82.31 767 SER A CA 1
ATOM 5993 C C . SER A 1 767 ? 3.834 -6.532 -10.020 1.00 82.31 767 SER A C 1
ATOM 5995 O O . SER A 1 767 ? 2.630 -6.768 -10.036 1.00 82.31 767 SER A O 1
ATOM 5997 N N . GLU A 1 768 ? 4.438 -6.140 -8.889 1.00 78.88 768 GLU A N 1
ATOM 5998 C CA . GLU A 1 768 ? 3.676 -5.891 -7.648 1.00 78.88 768 GLU A CA 1
ATOM 5999 C C . GLU A 1 768 ? 2.758 -4.671 -7.795 1.00 78.88 768 GLU A C 1
ATOM 6001 O O . GLU A 1 768 ? 1.698 -4.648 -7.179 1.00 78.88 768 GLU A O 1
ATOM 6006 N N . TRP A 1 769 ? 3.080 -3.682 -8.638 1.00 83.00 769 TRP A N 1
ATOM 6007 C CA . TRP A 1 769 ? 2.114 -2.616 -8.932 1.00 83.00 769 TRP A CA 1
ATOM 6008 C C . TRP A 1 769 ? 0.953 -3.128 -9.785 1.00 83.00 769 TRP A C 1
ATOM 6010 O O . TRP A 1 769 ? -0.191 -2.790 -9.494 1.00 83.00 769 TRP A O 1
ATOM 6020 N N . GLY A 1 770 ? 1.213 -4.020 -10.749 1.00 82.56 770 GLY A N 1
ATOM 6021 C CA . GLY A 1 770 ? 0.166 -4.747 -11.472 1.00 82.56 770 GLY A CA 1
ATOM 6022 C C . GLY A 1 770 ? -0.720 -5.537 -10.520 1.00 82.56 770 GLY A C 1
ATOM 6023 O O . GLY A 1 770 ? -1.934 -5.342 -10.490 1.00 82.56 770 GLY A O 1
ATOM 6024 N N . ARG A 1 771 ? -0.121 -6.338 -9.633 1.00 89.12 771 ARG A N 1
ATOM 6025 C CA . ARG A 1 771 ? -0.828 -7.049 -8.561 1.00 89.12 771 ARG A CA 1
ATOM 6026 C C . ARG A 1 771 ? -1.675 -6.110 -7.712 1.00 89.12 771 ARG A C 1
ATOM 6028 O O . ARG A 1 771 ? -2.871 -6.344 -7.552 1.00 89.12 771 ARG A O 1
ATOM 6035 N N . ASN A 1 772 ? -1.092 -5.029 -7.203 1.00 78.81 772 ASN A N 1
ATOM 6036 C CA . ASN A 1 772 ? -1.802 -4.064 -6.370 1.00 78.81 772 ASN A CA 1
ATOM 6037 C C . ASN A 1 772 ? -2.938 -3.366 -7.133 1.00 78.81 772 ASN A C 1
ATOM 6039 O O . ASN A 1 772 ? -3.988 -3.133 -6.534 1.00 78.81 772 ASN A O 1
ATOM 6043 N N . SER A 1 773 ? -2.778 -3.101 -8.433 1.00 87.44 773 SER A N 1
ATOM 6044 C CA . SER A 1 773 ? -3.833 -2.528 -9.276 1.00 87.44 773 SER A CA 1
ATOM 6045 C C . SER A 1 773 ? -5.013 -3.494 -9.453 1.00 87.44 773 SER A C 1
ATOM 6047 O O . SER A 1 773 ? -6.157 -3.092 -9.243 1.00 87.44 773 SER A O 1
ATOM 6049 N N . SER A 1 774 ? -4.761 -4.791 -9.684 1.00 89.00 774 SER A N 1
ATOM 6050 C CA . SER A 1 774 ? -5.823 -5.815 -9.742 1.00 89.00 774 SER A CA 1
ATOM 6051 C C . SER A 1 774 ? -6.513 -6.030 -8.385 1.00 89.00 774 SER A C 1
ATOM 6053 O O . SER A 1 774 ? -7.732 -6.197 -8.320 1.00 89.00 774 SER A O 1
ATOM 6055 N N . ILE A 1 775 ? -5.773 -5.936 -7.269 1.00 88.31 775 ILE A N 1
ATOM 6056 C CA . ILE A 1 775 ? -6.340 -5.975 -5.909 1.00 88.31 775 ILE A CA 1
ATOM 6057 C C . ILE A 1 775 ? -7.210 -4.743 -5.645 1.00 88.31 775 ILE A C 1
ATOM 6059 O O . ILE A 1 775 ? -8.288 -4.867 -5.057 1.00 88.31 775 ILE A O 1
ATOM 6063 N N . TRP A 1 776 ? -6.753 -3.555 -6.045 1.00 93.88 776 TRP A N 1
ATOM 6064 C CA . TRP A 1 776 ? -7.533 -2.325 -5.938 1.00 93.88 776 TRP A CA 1
ATOM 6065 C C . TRP A 1 776 ? -8.826 -2.435 -6.745 1.00 93.88 776 TRP A C 1
ATOM 6067 O O . TRP A 1 776 ? -9.898 -2.157 -6.208 1.00 93.88 776 TRP A O 1
ATOM 6077 N N . LEU A 1 777 ? -8.740 -2.930 -7.980 1.00 91.81 777 LEU A N 1
ATOM 6078 C CA . LEU A 1 777 ? -9.878 -3.090 -8.877 1.00 91.81 777 LEU A CA 1
ATOM 6079 C C . LEU A 1 777 ? -10.903 -4.078 -8.309 1.00 91.81 777 LEU A C 1
ATOM 6081 O O . LEU A 1 777 ? -12.084 -3.748 -8.200 1.00 91.81 777 LEU A O 1
ATOM 6085 N N . ALA A 1 778 ? -10.449 -5.239 -7.827 1.00 89.69 778 ALA A N 1
ATOM 6086 C CA . ALA A 1 778 ? -11.307 -6.217 -7.160 1.00 89.69 778 ALA A CA 1
ATOM 6087 C C . ALA A 1 778 ? -12.002 -5.637 -5.917 1.00 89.69 778 ALA A C 1
ATOM 6089 O O . ALA A 1 778 ? -13.182 -5.902 -5.690 1.00 89.69 778 ALA A O 1
ATOM 6090 N N . ARG A 1 779 ? -11.305 -4.811 -5.122 1.00 88.06 779 ARG A N 1
ATOM 6091 C CA . ARG A 1 779 ? -11.898 -4.123 -3.961 1.00 88.06 779 ARG A CA 1
ATOM 6092 C C . ARG A 1 779 ? -12.916 -3.068 -4.373 1.00 88.06 779 ARG A C 1
ATOM 6094 O O . ARG A 1 779 ? -13.968 -2.982 -3.747 1.00 88.06 779 ARG A O 1
ATOM 6101 N N . LYS A 1 780 ? -12.623 -2.281 -5.410 1.00 93.75 780 LYS A N 1
ATOM 6102 C CA . LYS A 1 780 ? -13.535 -1.255 -5.924 1.00 93.75 780 LYS A CA 1
ATOM 6103 C C . LYS A 1 780 ? -14.839 -1.888 -6.413 1.00 93.75 780 LYS A C 1
ATOM 6105 O O . LYS A 1 780 ? -15.918 -1.448 -6.028 1.00 93.75 780 LYS A O 1
ATOM 6110 N N . ILE A 1 781 ? -14.725 -2.973 -7.175 1.00 93.69 781 ILE A N 1
ATOM 6111 C CA . ILE A 1 781 ? -15.851 -3.790 -7.632 1.00 93.69 781 ILE A CA 1
ATOM 6112 C C . ILE A 1 781 ? -16.631 -4.373 -6.451 1.00 93.69 781 ILE A C 1
ATOM 6114 O O . ILE A 1 781 ? -17.854 -4.262 -6.419 1.00 93.69 781 ILE A O 1
ATOM 6118 N N . ALA A 1 782 ? -15.945 -4.974 -5.473 1.00 90.94 782 ALA A N 1
ATOM 6119 C CA . ALA A 1 782 ? -16.598 -5.534 -4.291 1.00 90.94 782 ALA A CA 1
ATOM 6120 C C . ALA A 1 782 ? -17.386 -4.463 -3.519 1.00 90.94 782 ALA A C 1
ATOM 6122 O O . ALA A 1 782 ? -18.511 -4.731 -3.111 1.00 90.94 782 ALA A O 1
ATOM 6123 N N . GLY A 1 783 ? -16.846 -3.244 -3.406 1.00 87.62 783 GLY A N 1
ATOM 6124 C CA . GLY A 1 783 ? -17.550 -2.101 -2.820 1.00 87.62 783 GLY A CA 1
ATOM 6125 C C . GLY A 1 783 ? -18.828 -1.735 -3.580 1.00 87.62 783 GLY A C 1
ATOM 6126 O O . GLY A 1 783 ? -19.872 -1.564 -2.960 1.00 87.62 783 GLY A O 1
ATOM 6127 N N . TYR A 1 784 ? -18.793 -1.699 -4.918 1.00 93.00 784 TYR A N 1
ATOM 6128 C CA . TYR A 1 784 ? -20.007 -1.479 -5.716 1.00 93.00 784 TYR A CA 1
ATOM 6129 C C . TYR A 1 784 ? -21.039 -2.599 -5.549 1.00 93.00 784 TYR A C 1
ATOM 6131 O O . TYR A 1 784 ? -22.235 -2.321 -5.471 1.00 93.00 784 TYR A O 1
ATOM 6139 N N . VAL A 1 785 ? -20.603 -3.859 -5.469 1.00 90.00 785 VAL A N 1
ATOM 6140 C CA . VAL A 1 785 ? -21.504 -4.998 -5.232 1.00 90.00 785 VAL A CA 1
ATOM 6141 C C . VAL A 1 785 ? -22.121 -4.937 -3.832 1.00 90.00 785 VAL A C 1
ATOM 6143 O O . VAL A 1 785 ? -23.315 -5.185 -3.697 1.00 90.00 785 VAL A O 1
ATOM 6146 N N . GLU A 1 786 ? -21.356 -4.575 -2.805 1.00 88.25 786 GLU A N 1
ATOM 6147 C CA . GLU A 1 786 ? -21.860 -4.424 -1.436 1.00 88.25 786 GLU A CA 1
ATOM 6148 C C . GLU A 1 786 ? -22.868 -3.269 -1.324 1.00 88.25 786 GLU A C 1
ATOM 6150 O O . GLU A 1 786 ? -23.947 -3.435 -0.757 1.00 88.25 786 GLU A O 1
ATOM 6155 N N . GLU A 1 787 ? -22.554 -2.116 -1.916 1.00 91.06 787 GLU A N 1
ATOM 6156 C CA . GLU A 1 787 ? -23.392 -0.917 -1.838 1.00 91.06 787 GLU A CA 1
ATOM 6157 C C . GLU A 1 787 ? -24.677 -1.035 -2.675 1.00 91.06 787 GLU A C 1
ATOM 6159 O O . GLU A 1 787 ? -25.763 -0.657 -2.229 1.00 91.06 787 GLU A O 1
ATOM 6164 N N . LEU A 1 788 ? -24.570 -1.554 -3.902 1.00 92.06 788 LEU A N 1
ATOM 6165 C CA . LEU A 1 788 ? -25.641 -1.493 -4.903 1.00 92.06 788 LEU A CA 1
ATOM 6166 C C . LEU A 1 788 ? -26.281 -2.861 -5.180 1.00 92.06 788 LEU A C 1
ATOM 6168 O O . LEU A 1 788 ? -27.395 -2.922 -5.699 1.00 92.06 788 LEU A O 1
ATOM 6172 N N . GLY A 1 789 ? -25.619 -3.962 -4.819 1.00 85.12 789 GLY A N 1
ATOM 6173 C CA . GLY A 1 789 ? -26.028 -5.336 -5.129 1.00 85.12 789 GLY A CA 1
ATOM 6174 C C . GLY A 1 789 ? -27.044 -5.960 -4.171 1.00 85.12 789 GLY A C 1
ATOM 6175 O O . GLY A 1 789 ? -27.469 -7.087 -4.407 1.00 85.12 789 GLY A O 1
ATOM 6176 N N . GLY A 1 790 ? -27.508 -5.252 -3.134 1.00 82.12 790 GLY A N 1
ATOM 6177 C CA . GLY A 1 790 ? -28.443 -5.797 -2.132 1.00 82.12 790 GLY A CA 1
ATOM 6178 C C . GLY A 1 790 ? -29.796 -6.288 -2.684 1.00 82.12 790 GLY A C 1
ATOM 6179 O O . GLY A 1 790 ? -30.532 -6.998 -2.005 1.00 82.12 790 GLY A O 1
ATOM 6180 N N . TYR A 1 791 ? -30.151 -5.961 -3.934 1.00 81.88 791 TYR A N 1
ATOM 6181 C CA . TYR A 1 791 ? -31.323 -6.548 -4.599 1.00 81.88 791 TYR A CA 1
ATOM 6182 C C . TYR A 1 791 ? -31.139 -8.036 -4.942 1.00 81.88 791 TYR A C 1
ATOM 6184 O O . TYR A 1 791 ? -32.140 -8.738 -5.067 1.00 81.88 791 TYR A O 1
ATOM 6192 N N . ALA A 1 792 ? -29.900 -8.534 -5.017 1.00 76.81 792 ALA A N 1
ATOM 6193 C CA . ALA A 1 792 ? -29.598 -9.953 -5.194 1.00 76.81 792 ALA A CA 1
ATOM 6194 C C . ALA A 1 792 ? -30.145 -10.819 -4.044 1.00 76.81 792 ALA A C 1
ATOM 6196 O O . ALA A 1 792 ? -30.597 -11.941 -4.267 1.00 76.81 792 ALA A O 1
ATOM 6197 N N . GLU A 1 793 ? -30.222 -10.269 -2.827 1.00 73.25 793 GLU A N 1
ATOM 6198 C CA . GLU A 1 793 ? -30.775 -10.956 -1.649 1.00 73.25 793 GLU A CA 1
ATOM 6199 C C . GLU A 1 793 ? -32.280 -11.247 -1.766 1.00 73.25 793 GLU A C 1
ATOM 6201 O O . GLU A 1 793 ? -32.808 -12.098 -1.050 1.00 73.25 793 GLU A O 1
ATOM 6206 N N . LYS A 1 794 ? -32.983 -10.571 -2.687 1.00 67.19 794 LYS A N 1
ATOM 6207 C CA . LYS A 1 794 ? -34.411 -10.803 -2.952 1.00 67.19 794 LYS A CA 1
ATOM 6208 C C . LYS A 1 794 ? -34.681 -12.084 -3.745 1.00 67.19 794 LYS A C 1
ATOM 6210 O O . LYS A 1 794 ? -35.837 -12.488 -3.822 1.00 67.19 794 LYS A O 1
ATOM 6215 N N . GLY A 1 795 ? -33.635 -12.740 -4.258 1.00 62.22 795 GLY A N 1
ATOM 6216 C CA . GLY A 1 795 ? -33.723 -14.088 -4.815 1.00 62.22 795 GLY A CA 1
ATOM 6217 C C . GLY A 1 795 ? -33.942 -14.174 -6.327 1.00 62.22 795 GLY A C 1
ATOM 6218 O O . GLY A 1 795 ? -34.463 -15.185 -6.781 1.00 62.22 795 GLY A O 1
ATOM 6219 N N . ASP A 1 796 ? -33.537 -13.167 -7.106 1.00 78.00 796 ASP A N 1
ATOM 6220 C CA . ASP A 1 796 ? -33.669 -13.192 -8.576 1.00 78.00 796 ASP A CA 1
ATOM 6221 C C . ASP A 1 796 ? -32.317 -13.323 -9.310 1.00 78.00 796 ASP A C 1
ATOM 6223 O O . ASP A 1 796 ? -32.261 -13.790 -10.449 1.00 78.00 796 ASP A O 1
ATOM 6227 N N . ILE A 1 797 ? -31.203 -12.981 -8.651 1.00 90.19 797 ILE A N 1
ATOM 6228 C CA . ILE A 1 797 ? -29.853 -12.976 -9.232 1.00 90.19 797 ILE A CA 1
ATOM 6229 C C . ILE A 1 797 ? -28.793 -13.356 -8.190 1.00 90.19 797 ILE A C 1
ATOM 6231 O O . ILE A 1 797 ? -28.929 -13.058 -7.006 1.00 90.19 797 ILE A O 1
ATOM 6235 N N . LYS A 1 798 ? -27.711 -13.990 -8.641 1.00 91.69 798 LYS A N 1
ATOM 6236 C CA . LYS A 1 798 ? -26.473 -14.247 -7.905 1.00 91.69 798 LYS A CA 1
ATOM 6237 C C . LYS A 1 798 ? -25.349 -13.403 -8.508 1.00 91.69 798 LYS A C 1
ATOM 6239 O O . LYS A 1 798 ? -25.091 -13.500 -9.707 1.00 91.69 798 LYS A O 1
ATOM 6244 N N . ILE A 1 799 ? -24.688 -12.600 -7.677 1.00 92.75 799 ILE A N 1
ATOM 6245 C CA . ILE A 1 799 ? -23.555 -11.754 -8.073 1.00 92.75 799 ILE A CA 1
ATOM 6246 C C . ILE A 1 799 ? -22.285 -12.339 -7.458 1.00 92.75 799 ILE A C 1
ATOM 6248 O O . ILE A 1 799 ? -22.224 -12.550 -6.248 1.00 92.75 799 ILE A O 1
ATOM 6252 N N . GLU A 1 800 ? -21.283 -12.621 -8.285 1.00 93.19 800 GLU A N 1
ATOM 6253 C CA . GLU A 1 800 ? -20.015 -13.213 -7.855 1.00 93.19 800 GLU A CA 1
ATOM 6254 C C . GLU A 1 800 ? -18.839 -12.390 -8.369 1.00 93.19 800 GLU A C 1
ATOM 6256 O O . GLU A 1 800 ? -18.813 -12.008 -9.536 1.00 93.19 800 GLU A O 1
ATOM 6261 N N . VAL A 1 801 ? -17.857 -12.143 -7.503 1.00 91.38 801 VAL A N 1
ATOM 6262 C CA . VAL A 1 801 ? -16.596 -11.485 -7.858 1.00 91.38 801 VAL A CA 1
ATOM 6263 C C . VAL A 1 801 ? -15.481 -12.508 -7.693 1.00 91.38 801 VAL A C 1
ATOM 6265 O O . VAL A 1 801 ? -15.269 -13.034 -6.600 1.00 91.38 801 VAL A O 1
ATOM 6268 N N . PHE A 1 802 ? -14.774 -12.791 -8.779 1.00 88.56 802 PHE A N 1
ATOM 6269 C CA . PHE A 1 802 ? -13.670 -13.735 -8.833 1.00 88.56 802 PHE A CA 1
ATOM 6270 C C . PHE A 1 802 ? -12.374 -12.992 -9.127 1.00 88.56 802 PHE A C 1
ATOM 6272 O O . PHE A 1 802 ? -12.316 -12.153 -10.025 1.00 88.56 802 PHE A O 1
ATOM 6279 N N . ARG A 1 803 ? -11.319 -13.348 -8.400 1.00 91.56 803 ARG A N 1
ATOM 6280 C CA . ARG A 1 803 ? -9.948 -13.086 -8.828 1.00 91.56 803 ARG A CA 1
ATOM 6281 C C . ARG A 1 803 ? -9.440 -14.359 -9.478 1.00 91.56 803 ARG A C 1
ATOM 6283 O O . ARG A 1 803 ? -9.457 -15.418 -8.853 1.00 91.56 803 ARG A O 1
ATOM 6290 N N . TRP A 1 804 ? -9.086 -14.256 -10.746 1.00 90.00 804 TRP A N 1
ATOM 6291 C CA . TRP A 1 804 ? -8.495 -15.335 -11.505 1.00 90.00 804 TRP A CA 1
ATOM 6292 C C . TRP A 1 804 ? -6.986 -15.272 -11.319 1.00 90.00 804 TRP A C 1
ATOM 6294 O O . TRP A 1 804 ? -6.318 -14.411 -11.893 1.00 90.00 804 TRP A O 1
ATOM 6304 N N . GLU A 1 805 ? -6.483 -16.162 -10.472 1.00 89.81 805 GLU A N 1
ATOM 6305 C CA . GLU A 1 805 ? -5.059 -16.258 -10.172 1.00 89.81 805 GLU A CA 1
ATOM 6306 C C . GLU A 1 805 ? -4.302 -16.844 -11.366 1.00 89.81 805 GLU A C 1
ATOM 6308 O O . GLU A 1 805 ? -4.734 -17.822 -11.988 1.00 89.81 805 GLU A O 1
ATOM 6313 N N . HIS A 1 806 ? -3.148 -16.253 -11.665 1.00 86.88 806 HIS A N 1
ATOM 6314 C CA . HIS A 1 806 ? -2.267 -16.670 -12.752 1.00 86.88 806 HIS A CA 1
ATOM 6315 C C . HIS A 1 806 ? -0.890 -17.077 -12.218 1.00 86.88 806 HIS A C 1
ATOM 6317 O O . HIS A 1 806 ? -0.614 -17.005 -11.022 1.00 86.88 806 HIS A O 1
ATOM 6323 N N . ARG A 1 807 ? 0.009 -17.522 -13.106 1.00 82.75 807 ARG A N 1
ATOM 6324 C CA . ARG A 1 807 ? 1.409 -17.803 -12.728 1.00 82.75 807 ARG A CA 1
ATOM 6325 C C . ARG A 1 807 ? 2.270 -16.548 -12.567 1.00 82.75 807 ARG A C 1
ATOM 6327 O O . ARG A 1 807 ? 3.375 -16.638 -12.036 1.00 82.75 807 ARG A O 1
ATOM 6334 N N . TRP A 1 808 ? 1.784 -15.409 -13.047 1.00 84.00 808 TRP A N 1
ATOM 6335 C CA . TRP A 1 808 ? 2.365 -14.082 -12.844 1.00 84.00 808 TRP A CA 1
ATOM 6336 C C . TRP A 1 808 ? 1.612 -13.329 -11.737 1.00 84.00 808 TRP A C 1
ATOM 6338 O O . TRP A 1 808 ? 0.597 -13.805 -11.235 1.00 84.00 808 TRP A O 1
ATOM 6348 N N . LEU A 1 809 ? 2.128 -12.166 -11.326 1.00 85.06 809 LEU A N 1
ATOM 6349 C CA . LEU A 1 809 ? 1.679 -11.487 -10.102 1.00 85.06 809 LEU A CA 1
ATOM 6350 C C . LEU A 1 809 ? 0.285 -10.839 -10.180 1.00 85.06 809 LEU A C 1
ATOM 6352 O O . LEU A 1 809 ? -0.415 -10.814 -9.169 1.00 85.06 809 LEU A O 1
ATOM 6356 N N . GLN A 1 810 ? -0.098 -10.263 -11.319 1.00 93.12 810 GLN A N 1
ATOM 6357 C CA . GLN A 1 810 ? -1.399 -9.615 -11.498 1.00 93.12 810 GLN A CA 1
ATOM 6358 C C . GLN A 1 810 ? -2.511 -10.628 -11.794 1.00 93.12 810 GLN A C 1
ATOM 6360 O O . GLN A 1 810 ? -2.387 -11.440 -12.709 1.00 93.12 810 GLN A O 1
ATOM 6365 N N . ASP A 1 811 ? -3.628 -10.525 -11.074 1.00 95.06 811 ASP A N 1
ATOM 6366 C CA . ASP A 1 811 ? -4.812 -11.353 -11.314 1.00 95.06 811 ASP A CA 1
ATOM 6367 C C . ASP A 1 811 ? -5.725 -10.708 -12.354 1.00 95.06 811 ASP A C 1
ATOM 6369 O O . ASP A 1 811 ? -5.870 -9.485 -12.383 1.00 95.06 811 ASP A O 1
ATOM 6373 N N . SER A 1 812 ? -6.439 -11.522 -13.133 1.00 97.94 812 SER A N 1
ATOM 6374 C CA . SER A 1 812 ? -7.629 -11.010 -13.825 1.00 97.94 812 SER A CA 1
ATOM 6375 C C . SER A 1 812 ? -8.802 -10.942 -12.851 1.00 97.94 812 SER A C 1
ATOM 6377 O O . SER A 1 812 ? -8.927 -11.784 -11.961 1.00 97.94 812 SER A O 1
ATOM 6379 N N . VAL A 1 813 ? -9.693 -9.968 -13.008 1.00 97.38 813 VAL A N 1
ATOM 6380 C CA . VAL A 1 813 ? -10.893 -9.843 -12.166 1.00 97.38 813 VAL A CA 1
ATOM 6381 C C . VAL A 1 813 ? -12.124 -10.122 -13.015 1.00 97.38 813 VAL A C 1
ATOM 6383 O O . VAL A 1 813 ? -12.284 -9.549 -14.086 1.00 97.38 813 VAL A O 1
ATOM 6386 N N . VAL A 1 814 ? -13.002 -11.010 -12.550 1.00 98.00 814 VAL A N 1
ATOM 6387 C CA . VAL A 1 814 ? -14.244 -11.363 -13.247 1.00 98.00 814 VAL A CA 1
ATOM 6388 C C . VAL A 1 814 ? -15.427 -11.127 -12.325 1.00 98.00 814 VAL A C 1
ATOM 6390 O O . VAL A 1 814 ? -15.464 -11.643 -11.210 1.00 98.00 814 VAL A O 1
ATOM 6393 N N . VAL A 1 815 ? -16.425 -10.392 -12.800 1.00 97.44 815 VAL A N 1
ATOM 6394 C CA . VAL A 1 815 ? -17.700 -10.203 -12.099 1.00 97.44 815 VAL A CA 1
ATOM 6395 C C . VAL A 1 815 ? -18.785 -10.907 -12.876 1.00 97.44 815 VAL A C 1
ATOM 6397 O O . VAL A 1 815 ? -18.969 -10.616 -14.051 1.00 97.44 815 VAL A O 1
ATOM 6400 N N . ARG A 1 816 ? -19.515 -11.817 -12.236 1.00 96.94 816 ARG A N 1
ATOM 6401 C CA . ARG A 1 816 ? -20.577 -12.602 -12.863 1.00 96.94 816 ARG A CA 1
ATOM 6402 C C . ARG A 1 816 ? -21.927 -12.285 -12.236 1.00 96.94 816 ARG A C 1
ATOM 6404 O O . ARG A 1 816 ? -22.120 -12.467 -11.038 1.00 96.94 816 ARG A O 1
ATOM 6411 N N . LEU A 1 817 ? -22.873 -11.891 -13.077 1.00 96.25 817 LEU A N 1
ATOM 6412 C CA . LEU A 1 817 ? -24.280 -11.673 -12.768 1.00 96.25 817 LEU A CA 1
ATOM 6413 C C . LEU A 1 817 ? -25.078 -12.849 -13.348 1.00 96.25 817 LEU A C 1
ATOM 6415 O O . LEU A 1 817 ? -25.275 -12.934 -14.557 1.00 96.25 817 LEU A O 1
ATOM 6419 N N . THR A 1 818 ? -25.506 -13.784 -12.498 1.00 94.75 818 THR A N 1
ATOM 6420 C CA . THR A 1 818 ? -26.216 -15.010 -12.909 1.00 94.75 818 THR A CA 1
ATOM 6421 C C . THR A 1 818 ? -27.658 -14.974 -12.419 1.00 94.75 818 THR A C 1
ATOM 6423 O O . THR A 1 818 ? -27.858 -14.944 -11.205 1.00 94.75 818 THR A O 1
ATOM 6426 N N . PRO A 1 819 ? -28.682 -15.019 -13.284 1.00 92.50 819 PRO A N 1
ATOM 6427 C CA . PRO A 1 819 ? -30.051 -15.143 -12.797 1.00 92.50 819 PRO A CA 1
ATOM 6428 C C . PRO A 1 819 ? -30.260 -16.512 -12.141 1.00 92.50 819 PRO A C 1
ATOM 6430 O O . PRO A 1 819 ? -29.689 -17.509 -12.582 1.00 92.50 819 PRO A O 1
ATOM 6433 N N . LEU A 1 820 ? -31.061 -16.594 -11.073 1.00 86.56 820 LEU A N 1
ATOM 6434 C CA . LEU A 1 820 ? -31.168 -17.843 -10.294 1.00 86.56 820 LEU A CA 1
ATOM 6435 C C . LEU A 1 820 ? -31.764 -19.023 -11.076 1.00 86.56 820 LEU A C 1
ATOM 6437 O O . LEU A 1 820 ? -31.554 -20.175 -10.700 1.00 86.56 820 LEU A O 1
ATOM 6441 N N . ASN A 1 821 ? -32.505 -18.751 -12.150 1.00 85.94 821 ASN A N 1
ATOM 6442 C CA . ASN A 1 821 ? -33.054 -19.765 -13.048 1.00 85.94 821 ASN A CA 1
ATOM 6443 C C . ASN A 1 821 ? -32.096 -20.164 -14.188 1.00 85.94 821 ASN A C 1
ATOM 6445 O O . ASN A 1 821 ? -32.494 -20.981 -15.019 1.00 85.94 821 ASN A O 1
ATOM 6449 N N . ALA A 1 822 ? -30.872 -19.623 -14.234 1.00 87.19 822 ALA A N 1
ATOM 6450 C CA . ALA A 1 822 ? -29.895 -19.978 -15.256 1.00 87.19 822 ALA A CA 1
ATOM 6451 C C . ALA A 1 822 ? -29.428 -21.435 -15.128 1.00 87.19 822 ALA A C 1
ATOM 6453 O O . ALA A 1 822 ? -29.054 -21.909 -14.051 1.00 87.19 822 ALA A O 1
ATOM 6454 N N . SER A 1 823 ? -29.373 -22.128 -16.261 1.00 85.31 823 SER A N 1
ATOM 6455 C CA . SER A 1 823 ? -28.668 -23.397 -16.415 1.00 85.31 823 SER A CA 1
ATOM 6456 C C . SER A 1 823 ? -27.165 -23.165 -16.583 1.00 85.31 823 SER A C 1
ATOM 6458 O O . SER A 1 823 ? -26.723 -22.165 -17.145 1.00 85.31 823 SER A O 1
ATOM 6460 N N . SER A 1 824 ? -26.348 -24.152 -16.208 1.00 79.00 824 SER A N 1
ATOM 6461 C CA . SER A 1 824 ? -24.902 -24.141 -16.477 1.00 79.00 824 SER A CA 1
ATOM 6462 C C . SER A 1 824 ? -24.548 -24.139 -17.972 1.00 79.00 824 SER A C 1
ATOM 6464 O O . SER A 1 824 ? -23.386 -23.929 -18.316 1.00 79.00 824 SER A O 1
ATOM 6466 N N . THR A 1 825 ? -25.524 -24.429 -18.836 1.00 84.06 825 THR A N 1
ATOM 6467 C CA . THR A 1 825 ? -25.414 -24.425 -20.303 1.00 84.06 825 THR A CA 1
ATOM 6468 C C . THR A 1 825 ? -25.935 -23.144 -20.946 1.00 84.06 825 THR A C 1
ATOM 6470 O O . THR A 1 825 ? -25.859 -23.024 -22.169 1.00 84.06 825 THR A O 1
ATOM 6473 N N . ASP A 1 826 ? -26.519 -22.232 -20.165 1.00 91.38 826 ASP A N 1
ATOM 6474 C CA . ASP A 1 826 ? -27.025 -20.983 -20.719 1.00 91.38 826 ASP A CA 1
ATOM 6475 C C . ASP A 1 826 ? -25.860 -20.140 -21.241 1.00 91.38 826 ASP A C 1
ATOM 6477 O O . ASP A 1 826 ? -24.790 -20.103 -20.625 1.00 91.38 826 ASP A O 1
ATOM 6481 N N . PRO A 1 827 ? -26.038 -19.496 -22.403 1.00 93.88 827 PRO A N 1
ATOM 6482 C CA . PRO A 1 827 ? -24.952 -18.796 -23.056 1.00 93.88 827 PRO A CA 1
ATOM 6483 C C . PRO A 1 827 ? -24.611 -17.509 -22.295 1.00 93.88 827 PRO A C 1
ATOM 6485 O O . PRO A 1 827 ? -25.497 -16.741 -21.920 1.00 93.88 827 PRO A O 1
ATOM 6488 N N . ILE A 1 828 ? -23.318 -17.293 -22.079 1.00 96.75 828 ILE A N 1
ATOM 6489 C CA . ILE A 1 828 ? -22.761 -16.193 -21.292 1.00 96.75 828 ILE A CA 1
ATOM 6490 C C . ILE A 1 828 ? -22.453 -15.014 -22.216 1.00 96.75 828 ILE A C 1
ATOM 6492 O O . ILE A 1 828 ? -21.845 -15.204 -23.272 1.00 96.75 828 ILE A O 1
ATOM 6496 N N . THR A 1 829 ? -22.835 -13.807 -21.813 1.00 98.19 829 THR A N 1
ATOM 6497 C CA . THR A 1 829 ? -22.390 -12.557 -22.451 1.00 98.19 829 THR A CA 1
ATOM 6498 C C . THR A 1 829 ? -21.194 -12.003 -21.683 1.00 98.19 829 THR A C 1
ATOM 6500 O O . THR A 1 829 ? -21.249 -11.941 -20.456 1.00 98.19 829 THR A O 1
ATOM 6503 N N . VAL A 1 830 ? -20.135 -11.600 -22.386 1.00 98.69 830 VAL A N 1
ATOM 6504 C CA . VAL A 1 830 ? -18.897 -11.081 -21.784 1.00 98.69 830 VAL A CA 1
ATOM 6505 C C . VAL A 1 830 ? -18.639 -9.647 -22.248 1.00 98.69 830 VAL A C 1
ATOM 6507 O O . VAL A 1 830 ? -18.773 -9.340 -23.428 1.00 98.69 830 VAL A O 1
ATOM 6510 N N . ILE A 1 831 ? -18.250 -8.781 -21.319 1.00 98.81 831 ILE A N 1
ATOM 6511 C CA . ILE A 1 831 ? -17.760 -7.423 -21.573 1.00 98.81 831 ILE A CA 1
ATOM 6512 C C . ILE A 1 831 ? -16.352 -7.333 -20.987 1.00 98.81 831 ILE A C 1
ATOM 6514 O O . ILE A 1 831 ? -16.168 -7.674 -19.819 1.00 98.81 831 ILE A O 1
ATOM 6518 N N . GLY A 1 832 ? -15.373 -6.921 -21.789 1.00 98.56 832 GLY A N 1
ATOM 6519 C CA . GLY A 1 832 ? -13.953 -7.021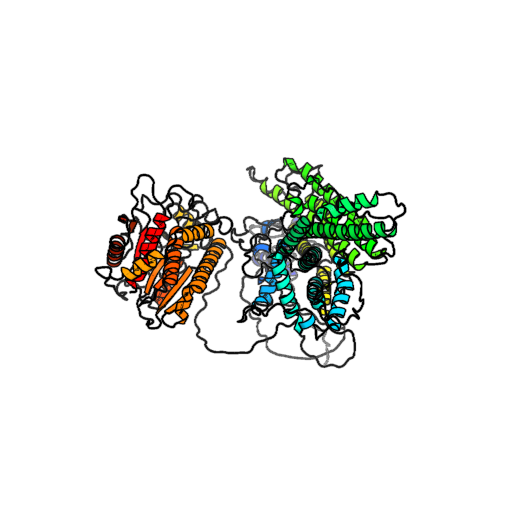 -21.461 1.00 98.56 832 GLY A CA 1
ATOM 6520 C C . GLY A 1 832 ? -13.155 -5.734 -21.669 1.00 98.56 832 GLY A C 1
ATOM 6521 O O . GLY A 1 832 ? -13.482 -4.923 -22.534 1.00 98.56 832 GLY A O 1
ATOM 6522 N N . ALA A 1 833 ? -12.119 -5.589 -20.848 1.00 98.69 833 ALA A N 1
ATOM 6523 C CA . ALA A 1 833 ? -11.053 -4.589 -20.912 1.00 98.69 833 ALA A CA 1
ATOM 6524 C C . ALA A 1 833 ? -9.818 -5.168 -20.197 1.00 98.69 833 ALA A C 1
ATOM 6526 O O . ALA A 1 833 ? -9.976 -6.096 -19.389 1.00 98.69 833 ALA A O 1
ATOM 6527 N N . HIS A 1 834 ? -8.611 -4.652 -20.433 1.00 98.56 834 HIS A N 1
ATOM 6528 C CA . HIS A 1 834 ? -7.433 -5.100 -19.678 1.00 98.56 834 HIS A CA 1
ATOM 6529 C C . HIS A 1 834 ? -7.021 -4.099 -18.599 1.00 98.56 834 HIS A C 1
ATOM 6531 O O . HIS A 1 834 ? -7.298 -2.907 -18.665 1.00 98.56 834 HIS A O 1
ATOM 6537 N N . CYS A 1 835 ? -6.419 -4.615 -17.528 1.00 96.94 835 CYS A N 1
ATOM 6538 C CA . CYS A 1 835 ? -6.106 -3.851 -16.323 1.00 96.94 835 CYS A CA 1
ATOM 6539 C C . CYS A 1 835 ? -4.603 -3.599 -16.128 1.00 96.94 835 CYS A C 1
ATOM 6541 O O . CYS A 1 835 ? -4.225 -2.894 -15.189 1.00 96.94 835 CYS A O 1
ATOM 6543 N N . ASP A 1 836 ? -3.740 -4.162 -16.978 1.00 97.94 836 ASP A N 1
ATOM 6544 C CA . ASP A 1 836 ? -2.321 -3.817 -17.027 1.00 97.94 836 ASP A CA 1
ATOM 6545 C C . ASP A 1 836 ? -2.018 -2.537 -17.813 1.00 97.94 836 ASP A C 1
ATOM 6547 O O . ASP A 1 836 ? -2.904 -1.854 -18.317 1.00 97.94 836 ASP A O 1
ATOM 6551 N N . SER A 1 837 ? -0.745 -2.157 -17.786 1.00 96.19 837 SER A N 1
ATOM 6552 C CA . SER A 1 837 ? -0.125 -1.155 -18.648 1.00 96.19 837 SER A CA 1
ATOM 6553 C C . SER A 1 837 ? 1.358 -1.488 -18.780 1.00 96.19 837 SER A C 1
ATOM 6555 O O . SER A 1 837 ? 1.925 -2.191 -17.933 1.00 96.19 837 SER A O 1
ATOM 6557 N N . ILE A 1 838 ? 2.015 -0.978 -19.816 1.00 93.56 838 ILE A N 1
ATOM 6558 C CA . ILE A 1 838 ? 3.454 -1.165 -20.003 1.00 93.56 838 ILE A CA 1
ATOM 6559 C C . ILE A 1 838 ? 4.141 0.125 -20.439 1.00 93.56 838 ILE A C 1
ATOM 6561 O O . ILE A 1 838 ? 3.521 1.044 -20.961 1.00 93.56 838 ILE A O 1
ATOM 6565 N N . ASN A 1 839 ? 5.453 0.189 -20.237 1.00 91.38 839 ASN A N 1
ATOM 6566 C CA . ASN A 1 839 ? 6.307 1.153 -20.907 1.00 91.38 839 ASN A CA 1
ATOM 6567 C C . ASN A 1 839 ? 7.276 0.398 -21.827 1.00 91.38 839 ASN A C 1
ATOM 6569 O O . ASN A 1 839 ? 7.953 -0.543 -21.411 1.00 91.38 839 ASN A O 1
ATOM 6573 N N . HIS A 1 840 ? 7.299 0.768 -23.108 1.00 87.31 840 HIS A N 1
ATOM 6574 C CA . HIS A 1 840 ? 8.096 0.076 -24.123 1.00 87.31 840 HIS A CA 1
ATOM 6575 C C . HIS A 1 840 ? 9.612 0.285 -23.984 1.00 87.31 840 HIS A C 1
ATOM 6577 O O . HIS A 1 840 ? 10.377 -0.519 -24.523 1.00 87.31 840 HIS A O 1
ATOM 6583 N N . GLU A 1 841 ? 10.064 1.336 -23.292 1.00 82.62 841 GLU A N 1
ATOM 6584 C CA . GLU A 1 841 ? 11.488 1.518 -22.985 1.00 82.62 841 GLU A CA 1
ATOM 6585 C C . GLU A 1 841 ? 11.943 0.530 -21.907 1.00 82.62 841 GLU A C 1
ATOM 6587 O O . GLU A 1 841 ? 12.963 -0.144 -22.070 1.00 82.62 841 GLU A O 1
ATOM 6592 N N . ASP A 1 842 ? 11.156 0.424 -20.839 1.00 81.62 842 ASP A N 1
ATOM 6593 C CA . ASP A 1 842 ? 11.312 -0.549 -19.763 1.00 81.62 842 ASP A CA 1
ATOM 6594 C C . ASP A 1 842 ? 9.940 -0.761 -19.096 1.00 81.62 842 ASP A C 1
ATOM 6596 O O . ASP A 1 842 ? 9.346 0.223 -18.656 1.00 81.62 842 ASP A O 1
ATOM 6600 N N . PRO A 1 843 ? 9.418 -1.998 -18.971 1.00 79.81 843 PRO A N 1
ATOM 6601 C CA . PRO A 1 843 ? 8.107 -2.255 -18.364 1.00 79.81 843 PRO A CA 1
ATOM 6602 C C . PRO A 1 843 ? 7.932 -1.727 -16.936 1.00 79.81 843 PRO A C 1
ATOM 6604 O O . PRO A 1 843 ? 6.800 -1.625 -16.456 1.00 79.81 843 PRO A O 1
ATOM 6607 N N . LEU A 1 844 ? 9.042 -1.449 -16.249 1.00 78.94 844 LEU A N 1
ATOM 6608 C CA . LEU A 1 844 ? 9.078 -0.954 -14.879 1.00 78.94 844 LEU A CA 1
ATOM 6609 C C . LEU A 1 844 ? 9.086 0.580 -14.792 1.00 78.94 844 LEU A C 1
ATOM 6611 O O . LEU A 1 844 ? 8.719 1.152 -13.767 1.00 78.94 844 LEU A O 1
ATOM 6615 N N . PHE A 1 845 ? 9.414 1.265 -15.889 1.00 83.94 845 PHE A N 1
ATOM 6616 C CA . PHE A 1 845 ? 9.302 2.718 -15.968 1.00 83.94 845 PHE A CA 1
ATOM 6617 C C . PHE A 1 845 ? 7.846 3.183 -15.858 1.00 83.94 845 PHE A C 1
ATOM 6619 O O . PHE A 1 845 ? 6.921 2.388 -16.045 1.00 83.94 845 PHE A O 1
ATOM 6626 N N . PRO A 1 846 ? 7.616 4.482 -15.570 1.00 85.25 846 PRO A N 1
ATOM 6627 C CA . PRO A 1 846 ? 6.266 4.999 -15.442 1.00 85.25 846 PRO A CA 1
ATOM 6628 C C . PRO A 1 846 ? 5.424 4.674 -16.679 1.00 85.25 846 PRO A C 1
ATOM 6630 O O . PRO A 1 846 ? 5.801 5.017 -17.803 1.00 85.25 846 PRO A O 1
ATOM 6633 N N . ALA A 1 847 ? 4.294 4.016 -16.440 1.00 90.75 847 ALA A N 1
ATOM 6634 C CA . ALA A 1 847 ? 3.291 3.651 -17.432 1.00 90.75 847 ALA A CA 1
ATOM 6635 C C . ALA A 1 847 ? 1.909 3.918 -16.824 1.00 90.75 847 ALA A C 1
ATOM 6637 O O . ALA A 1 847 ? 1.244 2.980 -16.369 1.00 90.75 847 ALA A O 1
ATOM 6638 N N . PRO A 1 848 ? 1.481 5.192 -16.736 1.00 93.88 848 PRO A N 1
ATOM 6639 C CA . PRO A 1 848 ? 0.206 5.521 -16.113 1.00 93.88 848 PRO A CA 1
ATOM 6640 C C . PRO A 1 848 ? -0.960 4.819 -16.815 1.00 93.88 848 PRO A C 1
ATOM 6642 O O . PRO A 1 848 ? -1.919 4.461 -16.136 1.00 93.88 848 PRO A O 1
ATOM 6645 N N . GLY A 1 849 ? -0.847 4.554 -18.125 1.00 96.38 849 GLY A N 1
ATOM 6646 C CA . GLY A 1 849 ? -1.784 3.717 -18.877 1.00 96.38 849 GLY A CA 1
ATOM 6647 C C . GLY A 1 849 ? -3.207 4.254 -18.794 1.00 96.38 849 GLY A C 1
ATOM 6648 O O . GLY A 1 849 ? -4.122 3.522 -18.415 1.00 96.38 849 GLY A O 1
ATOM 6649 N N . ALA A 1 850 ? -3.373 5.571 -18.914 1.00 97.06 850 ALA A N 1
ATOM 6650 C CA . ALA A 1 850 ? -4.664 6.199 -18.692 1.00 97.06 850 ALA A CA 1
ATOM 6651 C C . ALA A 1 850 ? -5.645 5.885 -19.813 1.00 97.06 850 ALA A C 1
ATOM 6653 O O . ALA A 1 850 ? -6.805 5.594 -19.531 1.00 97.06 850 ALA A O 1
ATOM 6654 N N . ASP A 1 851 ? -5.188 5.936 -21.057 1.00 97.38 851 ASP A N 1
ATOM 6655 C CA . ASP A 1 851 ? -5.970 5.491 -22.196 1.00 97.38 851 ASP A CA 1
ATOM 6656 C C . ASP A 1 851 ? -5.838 3.981 -22.387 1.00 97.38 851 ASP A C 1
ATOM 6658 O O . ASP A 1 851 ? -6.861 3.328 -22.560 1.00 97.38 851 ASP A O 1
ATOM 6662 N N . ASP A 1 852 ? -4.620 3.446 -22.223 1.00 96.31 852 ASP A N 1
ATOM 6663 C CA . ASP A 1 852 ? -4.247 2.051 -22.492 1.00 96.31 852 ASP A CA 1
ATOM 6664 C C . ASP A 1 852 ? -3.905 1.249 -21.210 1.00 96.31 852 ASP A C 1
ATOM 6666 O O . ASP A 1 852 ? -2.838 1.404 -20.603 1.00 96.31 852 ASP A O 1
ATOM 6670 N N . ASP A 1 853 ? -4.816 0.430 -20.675 1.00 97.56 853 ASP A N 1
ATOM 6671 C CA . ASP A 1 853 ? -6.272 0.438 -20.928 1.00 97.56 853 ASP A CA 1
ATOM 6672 C C . ASP A 1 853 ? -7.051 0.862 -19.679 1.00 97.56 853 ASP A C 1
ATOM 6674 O O . ASP A 1 853 ? -8.060 0.293 -19.242 1.00 97.56 853 ASP A O 1
ATOM 6678 N N . GLY A 1 854 ? -6.556 1.932 -19.053 1.00 98.00 854 GLY A N 1
ATOM 6679 C CA . GLY A 1 854 ? -7.282 2.611 -17.991 1.00 98.00 854 GLY A CA 1
ATOM 6680 C C . GLY A 1 854 ? -8.676 3.041 -18.455 1.00 98.00 854 GLY A C 1
ATOM 6681 O O . GLY A 1 854 ? -9.633 2.917 -17.685 1.00 98.00 854 GLY A O 1
ATOM 6682 N N . SER A 1 855 ? -8.811 3.484 -19.709 1.00 98.38 855 SER A N 1
ATOM 6683 C CA . SER A 1 855 ? -10.060 3.989 -20.278 1.00 98.38 855 SER A CA 1
ATOM 6684 C C . SER A 1 855 ? -11.111 2.892 -20.479 1.00 98.38 855 SER A C 1
ATOM 6686 O O . SER A 1 855 ? -12.266 3.080 -20.068 1.00 98.38 855 SER A O 1
ATOM 6688 N N . GLY A 1 856 ? -10.738 1.729 -21.021 1.00 98.44 856 GLY A N 1
ATOM 6689 C CA . GLY A 1 856 ? -11.605 0.560 -21.151 1.00 98.44 856 GLY A CA 1
ATOM 6690 C C . GLY A 1 856 ? -11.966 -0.017 -19.789 1.00 98.44 856 GLY A C 1
ATOM 6691 O O . GLY A 1 856 ? -13.148 -0.243 -19.500 1.00 98.44 856 GLY A O 1
ATOM 6692 N N . THR A 1 857 ? -10.992 -0.122 -18.878 1.00 98.69 857 THR A N 1
ATOM 6693 C CA . THR A 1 857 ? -11.238 -0.567 -17.498 1.00 98.69 857 THR A CA 1
ATOM 6694 C C . THR A 1 857 ? -12.289 0.305 -16.803 1.00 98.69 857 THR A C 1
ATOM 6696 O O . THR A 1 857 ? -13.266 -0.219 -16.260 1.00 98.69 857 THR A O 1
ATOM 6699 N N . VAL A 1 858 ? -12.160 1.639 -16.820 1.00 98.25 858 VAL A N 1
ATOM 6700 C CA . VAL A 1 858 ? -13.154 2.506 -16.154 1.00 98.25 858 VAL A CA 1
ATOM 6701 C C . VAL A 1 858 ? -14.491 2.570 -16.898 1.00 98.25 858 VAL A C 1
ATOM 6703 O O . VAL A 1 858 ? -15.517 2.820 -16.261 1.00 98.25 858 VAL A O 1
ATOM 6706 N N . THR A 1 859 ? -14.505 2.301 -18.206 1.00 98.62 859 THR A N 1
ATOM 6707 C CA . THR A 1 859 ? -15.724 2.166 -19.019 1.00 98.62 859 THR A CA 1
ATOM 6708 C C . THR A 1 859 ? -16.577 1.009 -18.519 1.00 98.62 859 THR A C 1
ATOM 6710 O O . THR A 1 859 ? -17.730 1.197 -18.122 1.00 98.62 859 THR A O 1
ATOM 6713 N N . ILE A 1 860 ? -16.008 -0.195 -18.471 1.00 98.62 860 ILE A N 1
ATOM 6714 C CA . ILE A 1 860 ? -16.775 -1.386 -18.101 1.00 98.62 860 ILE A CA 1
ATOM 6715 C C . ILE A 1 860 ? -17.055 -1.434 -16.587 1.00 98.62 860 ILE A C 1
ATOM 6717 O O . ILE A 1 860 ? -18.080 -1.970 -16.158 1.00 98.62 860 ILE A O 1
ATOM 6721 N N . LEU A 1 861 ? -16.202 -0.800 -15.771 1.00 98.62 861 LEU A N 1
ATOM 6722 C CA . LEU A 1 861 ? -16.421 -0.617 -14.334 1.00 98.62 861 LEU A CA 1
ATOM 6723 C C . LEU A 1 861 ? -17.622 0.301 -14.045 1.00 98.62 861 LEU A C 1
ATOM 6725 O O . LEU A 1 861 ? -18.435 -0.004 -13.168 1.00 98.62 861 LEU A O 1
ATOM 6729 N N . GLU A 1 862 ? -17.763 1.402 -14.786 1.00 98.75 862 GLU A N 1
ATOM 6730 C CA . GLU A 1 862 ? -18.907 2.310 -14.660 1.00 98.75 862 GLU A CA 1
ATOM 6731 C C . GLU A 1 862 ? -20.200 1.679 -15.199 1.00 98.75 862 GLU A C 1
ATOM 6733 O O . GLU A 1 862 ? -21.257 1.818 -14.577 1.00 98.75 862 GLU A O 1
ATOM 6738 N N . ALA A 1 863 ? -20.123 0.918 -16.297 1.00 98.75 863 ALA A N 1
ATOM 6739 C CA . ALA A 1 863 ? -21.257 0.148 -16.810 1.00 98.75 863 ALA A CA 1
ATOM 6740 C C . ALA A 1 863 ? -21.774 -0.858 -15.765 1.00 98.75 863 ALA A C 1
ATOM 6742 O O . ALA A 1 863 ? -22.977 -0.898 -15.486 1.00 98.75 863 ALA A O 1
ATOM 6743 N N . LEU A 1 864 ? -20.871 -1.611 -15.121 1.00 98.56 864 LEU A N 1
ATOM 6744 C CA . LEU A 1 864 ? -21.211 -2.513 -14.019 1.00 98.56 864 LEU A CA 1
ATOM 6745 C C . LEU A 1 864 ? -21.900 -1.756 -12.875 1.00 98.56 864 LEU A C 1
ATOM 6747 O O . LEU A 1 864 ? -22.982 -2.154 -12.438 1.00 98.56 864 LEU A O 1
ATOM 6751 N N . ARG A 1 865 ? -21.313 -0.647 -12.405 1.00 98.50 865 ARG A N 1
ATOM 6752 C CA . ARG A 1 865 ? -21.885 0.165 -11.318 1.00 98.50 865 ARG A CA 1
ATOM 6753 C C . ARG A 1 865 ? -23.303 0.639 -11.651 1.00 98.50 865 ARG A C 1
ATOM 6755 O O . ARG A 1 865 ? -24.196 0.536 -10.809 1.00 98.50 865 ARG A O 1
ATOM 6762 N N . ALA A 1 866 ? -23.531 1.132 -12.867 1.00 98.50 866 ALA A N 1
ATOM 6763 C CA . ALA A 1 866 ? -24.835 1.633 -13.291 1.00 98.50 866 ALA A CA 1
ATOM 6764 C C . ALA A 1 866 ? -25.889 0.523 -13.415 1.00 98.50 866 ALA A C 1
ATOM 6766 O O . ALA A 1 866 ? -27.027 0.722 -12.986 1.00 98.50 866 ALA A O 1
ATOM 6767 N N . LEU A 1 867 ? -25.523 -0.663 -13.915 1.00 98.12 867 LEU A N 1
ATOM 6768 C CA . LEU A 1 867 ? -26.419 -1.827 -13.955 1.00 98.12 867 LEU A CA 1
ATOM 6769 C C . LEU A 1 867 ? -26.818 -2.288 -12.546 1.00 98.12 867 LEU A C 1
ATOM 6771 O O . LEU A 1 867 ? -27.992 -2.574 -12.297 1.00 98.12 867 LEU A O 1
ATOM 6775 N N . LEU A 1 868 ? -25.868 -2.301 -11.603 1.00 96.62 868 LEU A N 1
ATOM 6776 C CA . LEU A 1 868 ? -26.153 -2.601 -10.198 1.00 96.62 868 LEU A CA 1
ATOM 6777 C C . LEU A 1 868 ? -27.079 -1.547 -9.577 1.00 96.62 868 LEU A C 1
ATOM 6779 O O . LEU A 1 868 ? -28.066 -1.903 -8.934 1.00 96.62 868 LEU A O 1
ATOM 6783 N N . ALA A 1 869 ? -26.819 -0.259 -9.817 1.00 96.25 869 ALA A N 1
ATOM 6784 C CA . ALA A 1 869 ? -27.660 0.834 -9.327 1.00 96.25 869 ALA A CA 1
ATOM 6785 C C . ALA A 1 869 ? -29.089 0.785 -9.903 1.00 96.25 869 ALA A C 1
ATOM 6787 O O . ALA A 1 869 ? -30.057 1.047 -9.184 1.00 96.25 869 ALA A O 1
ATOM 6788 N N . ALA A 1 870 ? -29.231 0.387 -11.171 1.00 95.69 870 ALA A N 1
ATOM 6789 C CA . ALA A 1 870 ? -30.518 0.149 -11.824 1.00 95.69 870 ALA A CA 1
ATOM 6790 C C . ALA A 1 870 ? -31.229 -1.116 -11.319 1.00 95.69 870 ALA A C 1
ATOM 6792 O O . ALA A 1 870 ? -32.396 -1.331 -11.646 1.00 95.69 870 ALA A O 1
ATOM 6793 N N . LYS A 1 871 ? -30.547 -1.944 -10.513 1.00 94.44 871 LYS A N 1
ATOM 6794 C CA . LYS A 1 871 ? -31.023 -3.252 -10.041 1.00 94.44 871 LYS A CA 1
ATOM 6795 C C . LYS A 1 871 ? -31.373 -4.178 -11.205 1.00 94.44 871 LYS A C 1
ATOM 6797 O O . LYS A 1 871 ? -32.383 -4.881 -11.170 1.00 94.44 871 LYS A O 1
ATOM 6802 N N . TYR A 1 872 ? -30.561 -4.122 -12.256 1.00 94.69 872 TYR A N 1
ATOM 6803 C CA . TYR A 1 872 ? -30.772 -4.893 -13.470 1.00 94.69 872 TYR A CA 1
ATOM 6804 C C . TYR A 1 872 ? -30.599 -6.393 -13.202 1.00 94.69 872 TYR A C 1
ATOM 6806 O O . TYR A 1 872 ? -29.613 -6.821 -12.603 1.00 94.69 872 TYR A O 1
ATOM 6814 N N . VAL A 1 873 ? -31.555 -7.199 -13.667 1.00 93.81 873 VAL A N 1
ATOM 6815 C CA . VAL A 1 873 ? -31.503 -8.664 -13.591 1.00 93.81 873 VAL A CA 1
ATOM 6816 C C . VAL A 1 873 ? -31.456 -9.210 -15.020 1.00 93.81 873 VAL A C 1
ATOM 6818 O O . VAL A 1 873 ? -32.474 -9.143 -15.713 1.00 93.81 873 VAL A O 1
ATOM 6821 N N . PRO A 1 874 ? -30.309 -9.737 -15.483 1.00 94.56 874 PRO A N 1
ATOM 6822 C CA . PRO A 1 874 ? -30.203 -10.306 -16.820 1.00 94.56 874 PRO A CA 1
ATOM 6823 C C . PRO A 1 874 ? -30.946 -11.649 -16.897 1.00 94.56 874 PRO A C 1
ATOM 6825 O O . PRO A 1 874 ? -31.035 -12.366 -15.907 1.00 94.56 874 PRO A O 1
ATOM 6828 N N . LYS A 1 875 ? -31.453 -12.035 -18.072 1.00 93.38 875 LYS A N 1
ATOM 6829 C CA . LYS A 1 875 ? -32.102 -13.340 -18.329 1.00 93.38 875 LYS A CA 1
ATOM 6830 C C . LYS A 1 875 ? -31.122 -14.476 -18.624 1.00 93.38 875 LYS A C 1
ATOM 6832 O O . LYS A 1 875 ? -31.511 -15.640 -18.603 1.00 93.38 875 LYS A O 1
ATOM 6837 N N . SER A 1 876 ? -29.865 -14.153 -18.898 1.00 94.75 876 SER A N 1
ATOM 6838 C CA . SER A 1 876 ? -28.758 -15.101 -19.055 1.00 94.75 876 SER A CA 1
ATOM 6839 C C . SER A 1 876 ? -27.516 -14.559 -18.347 1.00 94.75 876 SER A C 1
ATOM 6841 O O . SER A 1 876 ? -27.458 -13.357 -18.097 1.00 94.75 876 SER A O 1
ATOM 6843 N N . PRO A 1 877 ? -26.521 -15.393 -18.005 1.00 96.88 877 PRO A N 1
ATOM 6844 C CA . PRO A 1 877 ? -25.343 -14.912 -17.292 1.00 96.88 877 PRO A CA 1
ATOM 6845 C C . PRO A 1 877 ? -24.614 -13.786 -18.044 1.00 96.88 877 PRO A C 1
ATOM 6847 O O . PRO A 1 877 ? -24.350 -13.900 -19.243 1.00 96.88 877 PRO A O 1
ATOM 6850 N N . LEU A 1 878 ? -24.281 -12.718 -17.321 1.00 98.19 878 LEU A N 1
ATOM 6851 C CA . LEU A 1 878 ? -23.503 -11.573 -17.797 1.00 98.19 878 LEU A CA 1
ATOM 6852 C C . LEU A 1 878 ? -22.192 -11.500 -17.017 1.00 98.19 878 LEU A C 1
ATOM 6854 O O . LEU A 1 878 ? -22.206 -11.581 -15.787 1.00 98.19 878 LEU A O 1
ATOM 6858 N N . GLU A 1 879 ? -21.072 -11.333 -17.711 1.00 98.50 879 GLU A N 1
ATOM 6859 C CA . GLU A 1 879 ? -19.753 -11.244 -17.097 1.00 98.50 879 GLU A CA 1
ATOM 6860 C C . GLU A 1 879 ? -18.990 -9.990 -17.520 1.00 98.50 879 GLU A C 1
ATOM 6862 O O . GLU A 1 879 ? -18.942 -9.656 -18.699 1.00 98.50 879 GLU A O 1
ATOM 6867 N N . PHE A 1 880 ? -18.347 -9.344 -16.549 1.00 98.81 880 PHE A N 1
ATOM 6868 C CA . PHE A 1 880 ? -17.390 -8.257 -16.755 1.00 98.81 880 PHE A CA 1
ATOM 6869 C C . PHE A 1 880 ? -15.989 -8.777 -16.465 1.00 98.81 880 PHE A C 1
ATOM 6871 O O . PHE A 1 880 ? -15.757 -9.314 -15.379 1.00 98.81 880 PHE A O 1
ATOM 6878 N N . HIS A 1 881 ? -15.088 -8.676 -17.435 1.00 98.75 881 HIS A N 1
ATOM 6879 C CA . HIS A 1 881 ? -13.735 -9.216 -17.376 1.00 98.75 881 HIS A CA 1
ATOM 6880 C C . HIS A 1 881 ? -12.721 -8.080 -17.423 1.00 98.75 881 HIS A C 1
ATOM 6882 O O . HIS A 1 881 ? -12.739 -7.264 -18.334 1.00 98.75 881 HIS A O 1
ATOM 6888 N N . PHE A 1 882 ? -11.821 -8.079 -16.450 1.00 98.69 882 PHE A N 1
ATOM 6889 C CA . PHE A 1 882 ? -10.672 -7.191 -16.381 1.00 98.69 882 PHE A CA 1
ATOM 6890 C C . PHE A 1 882 ? -9.423 -8.058 -16.517 1.00 98.69 882 PHE A C 1
ATOM 6892 O O . PHE A 1 882 ? -9.023 -8.731 -15.559 1.00 98.69 882 PHE A O 1
ATOM 6899 N N . TYR A 1 883 ? -8.880 -8.143 -17.728 1.00 98.56 883 TYR A N 1
ATOM 6900 C CA . TYR A 1 883 ? -7.801 -9.066 -18.067 1.00 98.56 883 TYR A CA 1
ATOM 6901 C C . TYR A 1 883 ? -6.456 -8.584 -17.519 1.00 98.56 883 TYR A C 1
ATOM 6903 O O . TYR A 1 883 ? -6.195 -7.394 -17.404 1.00 98.56 883 TYR A O 1
ATOM 6911 N N . ALA A 1 884 ? -5.602 -9.532 -17.144 1.00 97.12 884 ALA A N 1
ATOM 6912 C CA . ALA A 1 884 ? -4.239 -9.262 -16.700 1.00 97.12 884 ALA A CA 1
ATOM 6913 C C . ALA A 1 884 ? -3.275 -9.720 -17.787 1.00 97.12 884 ALA A C 1
ATOM 6915 O O . ALA A 1 884 ? -3.498 -10.774 -18.382 1.00 97.12 884 ALA A O 1
ATOM 6916 N N . GLY A 1 885 ? -2.178 -9.007 -18.004 1.00 94.50 885 GLY A N 1
ATOM 6917 C CA . GLY A 1 885 ? -1.156 -9.456 -18.947 1.00 94.50 885 GLY A CA 1
ATOM 6918 C C . GLY A 1 885 ? -1.595 -9.462 -20.401 1.00 94.50 885 GLY A C 1
ATOM 6919 O O . GLY A 1 885 ? -1.060 -10.282 -21.152 1.00 94.50 885 GLY A O 1
ATOM 6920 N N . GLU A 1 886 ? -2.513 -8.576 -20.806 1.00 96.25 886 GLU A N 1
ATOM 6921 C CA . GLU A 1 886 ? -2.669 -8.234 -22.230 1.00 96.25 886 GLU A CA 1
ATOM 6922 C C . GLU A 1 886 ? -1.285 -7.876 -22.768 1.00 96.25 886 GLU A C 1
ATOM 6924 O O . GLU A 1 886 ? -0.787 -8.487 -23.725 1.00 96.25 886 GLU A O 1
ATOM 6929 N N . GLU A 1 887 ? -0.578 -7.033 -22.007 1.00 93.31 887 GLU A N 1
ATOM 6930 C CA . GLU A 1 887 ? 0.641 -6.402 -22.459 1.00 93.31 887 GLU A CA 1
ATOM 6931 C C . GLU A 1 887 ? 1.789 -7.406 -22.607 1.00 93.31 887 GLU A C 1
ATOM 6933 O O . GLU A 1 887 ? 2.700 -7.257 -23.427 1.00 93.31 887 GLU A O 1
ATOM 6938 N N . GLY A 1 888 ? 1.706 -8.497 -21.843 1.00 90.12 888 GLY A N 1
ATOM 6939 C CA . GLY A 1 888 ? 2.610 -9.639 -21.895 1.00 90.12 888 GLY A CA 1
ATOM 6940 C C . GLY A 1 888 ? 2.382 -10.587 -23.077 1.00 90.12 888 GLY A C 1
ATOM 6941 O O . GLY A 1 888 ? 3.156 -11.539 -23.218 1.00 90.12 888 GLY A O 1
ATOM 6942 N N . GLY A 1 889 ? 1.370 -10.341 -23.914 1.00 91.31 889 GLY A N 1
ATOM 6943 C CA . GLY A 1 889 ? 0.993 -11.167 -25.061 1.00 91.31 889 GLY A CA 1
ATOM 6944 C C . GLY A 1 889 ? -0.313 -11.933 -24.848 1.00 91.31 889 GLY A C 1
ATOM 6945 O O . GLY A 1 889 ? -0.334 -13.147 -25.066 1.00 91.31 889 GLY A O 1
ATOM 6946 N N . LEU A 1 890 ? -1.374 -11.235 -24.423 1.00 92.69 890 LEU A N 1
ATOM 6947 C CA . LEU A 1 890 ? -2.739 -11.748 -24.211 1.00 92.69 890 LEU A CA 1
ATOM 6948 C C . LEU A 1 890 ? -2.839 -12.848 -23.141 1.00 92.69 890 LEU A C 1
ATOM 6950 O O . LEU A 1 890 ? -3.596 -13.808 -23.275 1.00 92.69 890 LEU A O 1
ATOM 6954 N N . LEU A 1 891 ? -2.016 -12.785 -22.098 1.00 93.50 891 LEU A N 1
ATOM 6955 C CA . LEU A 1 891 ? -1.820 -13.883 -21.150 1.00 93.50 891 LEU A CA 1
ATOM 6956 C C . LEU A 1 891 ? -3.094 -14.224 -20.354 1.00 93.50 891 LEU A C 1
ATOM 6958 O O . LEU A 1 891 ? -3.491 -15.393 -20.287 1.00 93.50 891 LEU A O 1
ATOM 6962 N N . GLY A 1 892 ? -3.758 -13.224 -19.768 1.00 95.31 892 GLY A N 1
ATOM 6963 C CA . GLY A 1 892 ? -4.925 -13.429 -18.906 1.00 95.31 892 GLY A CA 1
ATOM 6964 C C . GLY A 1 892 ? -6.175 -13.859 -19.660 1.00 95.31 892 GLY A C 1
ATOM 6965 O O . GLY A 1 892 ? -6.840 -14.808 -19.236 1.00 95.31 892 GLY A O 1
ATOM 6966 N N . SER A 1 893 ? -6.474 -13.231 -20.802 1.00 95.69 893 SER A N 1
ATOM 6967 C CA . SER A 1 893 ? -7.601 -13.646 -21.644 1.00 95.69 893 SER A CA 1
ATOM 6968 C C . SER A 1 893 ? -7.408 -15.061 -22.185 1.00 95.69 893 SER A C 1
ATOM 6970 O O . SER A 1 893 ? -8.342 -15.861 -22.124 1.00 95.69 893 SER A O 1
ATOM 6972 N N . GLN A 1 894 ? -6.195 -15.434 -22.611 1.00 93.50 894 GLN A N 1
ATOM 6973 C CA . GLN A 1 894 ? -5.896 -16.811 -23.019 1.00 93.50 894 GLN A CA 1
ATOM 6974 C C . GLN A 1 894 ? -6.161 -17.823 -21.899 1.00 93.50 894 GLN A C 1
ATOM 6976 O O . GLN A 1 894 ? -6.768 -18.864 -22.151 1.00 93.50 894 GLN A O 1
ATOM 6981 N N . ALA A 1 895 ? -5.742 -17.532 -20.663 1.00 92.69 895 ALA A N 1
ATOM 6982 C CA . ALA A 1 895 ? -5.941 -18.434 -19.530 1.00 92.69 895 ALA A CA 1
ATOM 6983 C C . ALA A 1 895 ? -7.431 -18.658 -19.208 1.00 92.69 895 ALA A C 1
ATOM 6985 O O . ALA A 1 895 ? -7.857 -19.801 -19.013 1.00 92.69 895 ALA A O 1
ATOM 6986 N N . ILE A 1 896 ? -8.238 -17.591 -19.206 1.00 94.81 896 ILE A N 1
ATOM 6987 C CA . ILE A 1 896 ? -9.686 -17.684 -18.965 1.00 94.81 896 ILE A CA 1
ATOM 6988 C C . ILE A 1 896 ? -10.376 -18.433 -20.111 1.00 94.81 896 ILE A C 1
ATOM 6990 O O . ILE A 1 896 ? -11.152 -19.360 -19.867 1.00 94.81 896 ILE A O 1
ATOM 6994 N N . VAL A 1 897 ? -10.069 -18.080 -21.364 1.00 93.44 897 VAL A N 1
ATOM 6995 C CA . VAL A 1 897 ? -10.664 -18.715 -22.548 1.00 93.44 897 VAL A CA 1
ATOM 6996 C C . VAL A 1 897 ? -10.327 -20.205 -22.602 1.00 93.44 897 VAL A C 1
ATOM 6998 O O . VAL A 1 897 ? -11.221 -21.016 -22.847 1.00 93.44 897 VAL A O 1
ATOM 7001 N N . ALA A 1 898 ? -9.084 -20.589 -22.302 1.00 90.25 898 ALA A N 1
ATOM 7002 C CA . ALA A 1 898 ? -8.670 -21.990 -22.258 1.00 90.25 898 ALA A CA 1
ATOM 7003 C C . ALA A 1 898 ? -9.470 -22.798 -21.220 1.00 90.25 898 ALA A C 1
ATOM 7005 O O . ALA A 1 898 ? -9.930 -23.908 -21.509 1.00 90.25 898 ALA A O 1
ATOM 7006 N N . GLU A 1 899 ? -9.706 -22.243 -20.027 1.00 89.81 899 GLU A N 1
ATOM 7007 C CA . GLU A 1 899 ? -10.540 -22.905 -19.018 1.00 89.81 899 GLU A CA 1
ATOM 7008 C C . GLU A 1 899 ? -12.020 -22.935 -19.434 1.00 89.81 899 GLU A C 1
ATOM 7010 O O . GLU A 1 899 ? -12.719 -23.919 -19.178 1.00 89.81 899 GLU A O 1
ATOM 7015 N N . TYR A 1 900 ? -12.512 -21.914 -20.140 1.00 90.88 900 TYR A N 1
ATOM 7016 C CA . TYR A 1 900 ? -13.881 -21.883 -20.666 1.00 90.88 900 TYR A CA 1
ATOM 7017 C C . TYR A 1 900 ? -14.086 -22.930 -21.764 1.00 90.88 900 TYR A C 1
ATOM 7019 O O . TYR A 1 900 ? -15.116 -23.605 -21.790 1.00 90.88 900 TYR A O 1
ATOM 7027 N N . GLU A 1 901 ? -13.105 -23.130 -22.646 1.00 86.06 901 GLU A N 1
ATOM 7028 C CA . GLU A 1 901 ? -13.104 -24.237 -23.604 1.00 86.06 901 GLU A CA 1
ATOM 7029 C C . GLU A 1 901 ? -13.102 -25.596 -22.909 1.00 86.06 901 GLU A C 1
ATOM 7031 O O . GLU A 1 901 ? -13.933 -26.450 -23.229 1.00 86.06 901 GLU A O 1
ATOM 7036 N N . LYS A 1 902 ? -12.214 -25.776 -21.929 1.00 85.56 902 LYS A N 1
ATOM 7037 C CA . LYS A 1 902 ? -12.067 -27.020 -21.168 1.00 85.56 902 LYS A CA 1
ATOM 7038 C C . LYS A 1 902 ? -13.323 -27.379 -20.375 1.00 85.56 902 LYS A C 1
A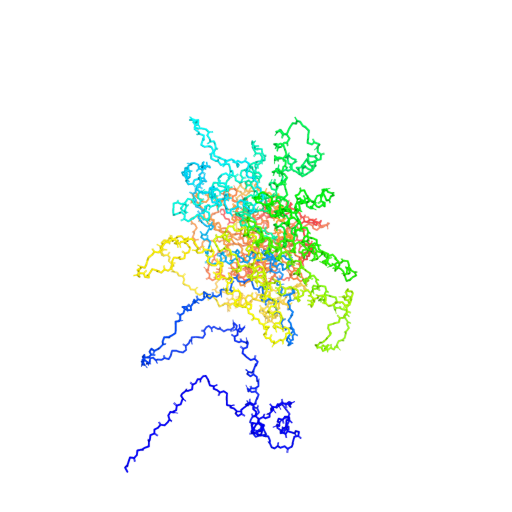TOM 7040 O O . LYS A 1 902 ? -13.680 -28.552 -20.293 1.00 85.56 902 LYS A O 1
ATOM 7045 N N . THR A 1 903 ? -14.009 -26.383 -19.819 1.00 85.50 903 THR A N 1
ATOM 7046 C CA . THR A 1 903 ? -15.257 -26.564 -19.058 1.00 85.50 903 THR A CA 1
ATOM 7047 C C . THR A 1 903 ? -16.513 -26.512 -19.931 1.00 85.50 903 THR A C 1
ATOM 7049 O O . THR A 1 903 ? -17.623 -26.651 -19.414 1.00 85.50 903 THR A O 1
ATOM 7052 N N . GLY A 1 904 ? -16.361 -26.354 -21.251 1.00 85.44 904 GLY A N 1
ATOM 7053 C CA . GLY A 1 904 ? -17.466 -26.382 -22.206 1.00 85.44 904 GLY A CA 1
ATOM 7054 C C . GLY A 1 904 ? -18.449 -25.220 -22.053 1.00 85.44 904 GLY A C 1
ATOM 7055 O O . GLY A 1 904 ? -19.639 -25.396 -22.318 1.00 85.44 904 GLY A O 1
ATOM 7056 N N . LYS A 1 905 ? -17.981 -24.047 -21.606 1.00 88.88 905 LYS A N 1
ATOM 7057 C CA . LYS A 1 905 ? -18.824 -22.851 -21.501 1.00 88.88 905 LYS A CA 1
ATOM 7058 C C . LYS A 1 905 ? -19.324 -22.426 -22.876 1.00 88.88 905 LYS A C 1
ATOM 7060 O O . LYS A 1 905 ? -18.608 -22.484 -23.874 1.00 88.88 905 LYS A O 1
ATOM 7065 N N . VAL A 1 906 ? -20.578 -21.992 -22.913 1.00 92.06 906 VAL A N 1
ATOM 7066 C CA . VAL A 1 906 ? -21.203 -21.445 -24.113 1.00 92.06 906 VAL A CA 1
ATOM 7067 C C . VAL A 1 906 ? -21.158 -19.928 -24.011 1.00 92.06 906 VAL A C 1
ATOM 7069 O O . VAL A 1 906 ? -21.629 -19.372 -23.024 1.00 92.06 906 VAL A O 1
ATOM 7072 N N . ILE A 1 907 ? -20.604 -19.266 -25.023 1.00 94.62 907 ILE A N 1
ATOM 7073 C CA . ILE A 1 907 ? -20.393 -17.815 -25.033 1.00 94.62 907 ILE A CA 1
ATOM 7074 C C . ILE A 1 907 ? -21.246 -17.225 -26.144 1.00 94.62 907 ILE A C 1
ATOM 7076 O O . ILE A 1 907 ? -21.067 -17.580 -27.308 1.00 94.62 907 ILE A O 1
ATOM 7080 N N . ARG A 1 908 ? -22.204 -16.371 -25.773 1.00 95.38 908 ARG A N 1
ATOM 7081 C CA . ARG A 1 908 ? -23.101 -15.682 -26.708 1.00 95.38 908 ARG A CA 1
ATOM 7082 C C . ARG A 1 908 ? -22.340 -14.651 -27.531 1.00 95.38 908 ARG A C 1
ATOM 7084 O O . ARG A 1 908 ? -22.609 -14.508 -28.717 1.00 95.38 908 ARG A O 1
ATOM 7091 N N . GLY A 1 909 ? -21.425 -13.936 -26.891 1.00 96.62 909 GLY A N 1
ATOM 7092 C CA . GLY A 1 909 ? -20.594 -12.909 -27.500 1.00 96.62 909 GLY A CA 1
ATOM 7093 C C . GLY A 1 909 ? -19.739 -12.212 -26.451 1.00 96.62 909 GLY A C 1
ATOM 7094 O O . GLY A 1 909 ? -20.142 -12.132 -25.287 1.00 96.62 909 GLY A O 1
ATOM 7095 N N . MET A 1 910 ? -18.573 -11.739 -26.878 1.00 97.81 910 MET A N 1
ATOM 7096 C CA . MET A 1 910 ? -17.661 -10.927 -26.081 1.00 97.81 910 MET A CA 1
ATOM 7097 C C . MET A 1 910 ? -17.425 -9.579 -26.766 1.00 97.81 910 MET A C 1
ATOM 7099 O O . MET A 1 910 ? -17.138 -9.556 -27.959 1.00 97.81 910 MET A O 1
ATOM 7103 N N . GLU A 1 911 ? -17.553 -8.477 -26.030 1.00 98.31 911 GLU A N 1
ATOM 7104 C CA . GLU A 1 911 ? -17.201 -7.137 -26.511 1.00 98.31 911 GLU A CA 1
ATOM 7105 C C . GLU A 1 911 ? -15.984 -6.595 -25.755 1.00 98.31 911 GLU A C 1
ATOM 7107 O O . GLU A 1 911 ? -16.001 -6.543 -24.524 1.00 98.31 911 GLU A O 1
ATOM 7112 N N . GLN A 1 912 ? -14.945 -6.196 -26.495 1.00 98.56 912 GLN A N 1
ATOM 7113 C CA . GLN A 1 912 ? -13.724 -5.579 -25.962 1.00 98.56 912 GLN A CA 1
ATOM 7114 C C . GLN A 1 912 ? -13.722 -4.058 -26.156 1.00 98.56 912 GLN A C 1
ATOM 7116 O O . GLN A 1 912 ? -13.991 -3.578 -27.265 1.00 98.56 912 GLN A O 1
ATOM 7121 N N . PHE A 1 913 ? -13.307 -3.333 -25.117 1.00 98.56 913 PHE A N 1
ATOM 7122 C CA . PHE A 1 913 ? -13.074 -1.884 -25.105 1.00 98.56 913 PHE A CA 1
ATOM 7123 C C . PHE A 1 913 ? -11.584 -1.609 -24.873 1.00 98.56 913 PHE A C 1
ATOM 7125 O O . PHE A 1 913 ? -11.144 -1.857 -23.763 1.00 98.56 913 PHE A O 1
ATOM 7132 N N . ASP A 1 914 ? -10.841 -1.159 -25.896 1.00 96.25 914 ASP A N 1
ATOM 7133 C CA . ASP A 1 914 ? -9.380 -0.926 -25.820 1.00 96.25 914 ASP A CA 1
ATOM 7134 C C . ASP A 1 914 ? -8.845 -0.226 -27.101 1.00 96.25 914 ASP A C 1
ATOM 7136 O O . ASP A 1 914 ? -8.861 -0.806 -28.183 1.00 96.25 914 ASP A O 1
ATOM 7140 N N . THR A 1 915 ? -8.375 1.017 -27.093 1.00 94.75 915 THR A N 1
ATOM 7141 C CA . THR A 1 915 ? -8.528 2.088 -26.098 1.00 94.75 915 THR A CA 1
ATOM 7142 C C . THR A 1 915 ? -9.721 2.973 -26.476 1.00 94.75 915 THR A C 1
ATOM 7144 O O . THR A 1 915 ? -10.209 2.915 -27.613 1.00 94.75 915 THR A O 1
ATOM 7147 N N . VAL A 1 916 ? -10.265 3.759 -25.538 1.00 96.69 916 VAL A N 1
ATOM 7148 C CA . VAL A 1 916 ? -11.589 4.397 -25.710 1.00 96.69 916 VAL A CA 1
ATOM 7149 C C . VAL A 1 916 ? -11.698 5.853 -25.233 1.00 96.69 916 VAL A C 1
ATOM 7151 O O . VAL A 1 916 ? -12.820 6.357 -25.087 1.00 96.69 916 VAL A O 1
ATOM 7154 N N . ALA A 1 917 ? -10.593 6.568 -24.989 1.00 96.75 917 ALA A N 1
ATOM 7155 C CA . ALA A 1 917 ? -10.657 7.949 -24.496 1.00 96.75 917 ALA A CA 1
ATOM 7156 C C . ALA A 1 917 ? -10.174 9.029 -25.470 1.00 96.75 917 ALA A C 1
ATOM 7158 O O . ALA A 1 917 ? -10.536 10.197 -25.268 1.00 96.75 917 ALA A O 1
ATOM 7159 N N . TRP A 1 918 ? -9.384 8.704 -26.493 1.00 96.75 918 TRP A N 1
ATOM 7160 C CA . TRP A 1 918 ? -8.707 9.722 -27.297 1.00 96.75 918 TRP A CA 1
ATOM 7161 C C . TRP A 1 918 ? -9.549 10.326 -28.420 1.00 96.75 918 TRP A C 1
ATOM 7163 O O . TRP A 1 918 ? -10.139 9.642 -29.253 1.00 96.75 918 TRP A O 1
ATOM 7173 N N . ILE A 1 919 ? -9.479 11.650 -28.545 1.00 96.19 919 ILE A N 1
ATOM 7174 C CA . ILE A 1 919 ? -9.950 12.394 -29.713 1.00 96.19 919 ILE A CA 1
ATOM 7175 C C . ILE A 1 919 ? -8.764 13.130 -30.334 1.00 96.19 919 ILE A C 1
ATOM 7177 O O . ILE A 1 919 ? -8.298 14.155 -29.830 1.00 96.19 919 ILE A O 1
ATOM 7181 N N . LYS A 1 920 ? -8.292 12.632 -31.479 1.00 93.12 920 LYS A N 1
ATOM 7182 C CA . LYS A 1 920 ? -7.184 13.245 -32.216 1.00 93.12 920 LYS A CA 1
ATOM 7183 C C . LYS A 1 920 ? -7.577 14.602 -32.796 1.00 93.12 920 LYS A C 1
ATOM 7185 O O . LYS A 1 920 ? -8.585 14.740 -33.489 1.00 93.12 920 LYS A O 1
ATOM 7190 N N . GLU A 1 921 ? -6.732 15.606 -32.570 1.00 92.50 921 GLU A N 1
ATOM 7191 C CA . GLU A 1 921 ? -6.958 16.957 -33.083 1.00 92.50 921 GLU A CA 1
ATOM 7192 C C . GLU A 1 921 ? -7.121 16.963 -34.615 1.00 92.50 921 GLU A C 1
ATOM 7194 O O . GLU A 1 921 ? -6.339 16.363 -35.355 1.00 92.50 921 GLU A O 1
ATOM 7199 N N . GLY A 1 922 ? -8.157 17.653 -35.097 1.00 92.31 922 GLY A N 1
ATOM 7200 C CA . GLY A 1 922 ? -8.461 17.766 -36.526 1.00 92.31 922 GLY A CA 1
ATOM 7201 C C . GLY A 1 922 ? -9.131 16.536 -37.151 1.00 92.31 922 GLY A C 1
ATOM 7202 O O . GLY A 1 922 ? -9.466 16.585 -38.336 1.00 92.31 922 GLY A O 1
ATOM 7203 N N . VAL A 1 923 ? -9.369 15.467 -36.384 1.00 94.56 923 VAL A N 1
ATOM 7204 C CA . VAL A 1 923 ? -10.124 14.281 -36.814 1.00 94.56 923 VAL A CA 1
ATOM 7205 C C . VAL A 1 923 ? -11.528 14.323 -36.193 1.00 94.56 923 VAL A C 1
ATOM 7207 O O . VAL A 1 923 ? -11.663 14.686 -35.024 1.00 94.56 923 VAL A O 1
ATOM 7210 N N . PRO A 1 924 ? -12.595 13.997 -36.947 1.00 93.88 924 PRO A N 1
ATOM 7211 C CA . PRO A 1 924 ? -13.936 13.887 -36.385 1.00 93.88 924 PRO A CA 1
ATOM 7212 C C . PRO A 1 924 ? -14.010 12.851 -35.260 1.00 93.88 924 PRO A C 1
ATOM 7214 O O . PRO A 1 924 ? -13.453 11.757 -35.368 1.00 93.88 924 PRO A O 1
ATOM 7217 N N . GLU A 1 925 ? -14.747 13.193 -34.208 1.00 95.56 925 GLU A N 1
ATOM 7218 C CA . GLU A 1 925 ? -15.080 12.268 -33.130 1.00 95.56 925 GLU A CA 1
ATOM 7219 C C . GLU A 1 925 ? -16.013 11.162 -33.657 1.00 95.56 925 GLU A C 1
ATOM 7221 O O . GLU A 1 925 ? -17.082 11.460 -34.196 1.00 95.56 925 GLU A O 1
ATOM 7226 N N . GLN A 1 926 ? -15.601 9.898 -33.539 1.00 95.81 926 GLN A N 1
ATOM 7227 C CA . GLN A 1 926 ? -16.332 8.733 -34.052 1.00 95.81 926 GLN A CA 1
ATOM 7228 C C . GLN A 1 926 ? -15.850 7.448 -33.371 1.00 95.81 926 GLN A C 1
ATOM 7230 O O . GLN A 1 926 ? -14.698 7.389 -32.967 1.00 95.81 926 GLN A O 1
ATOM 7235 N N . ILE A 1 927 ? -16.688 6.412 -33.302 1.00 97.31 927 ILE A N 1
ATOM 7236 C CA . ILE A 1 927 ? -16.294 5.092 -32.781 1.00 97.31 927 ILE A CA 1
ATOM 7237 C C . ILE A 1 927 ? -15.642 4.260 -33.888 1.00 97.31 927 ILE A C 1
ATOM 7239 O O . ILE A 1 927 ? -16.228 4.058 -34.953 1.00 97.31 927 ILE A O 1
ATOM 7243 N N . GLY A 1 928 ? -14.444 3.742 -33.640 1.00 97.00 928 GLY A N 1
ATOM 7244 C CA . GLY A 1 928 ? -13.790 2.766 -34.501 1.00 97.00 928 GLY A CA 1
ATOM 7245 C C . GLY A 1 928 ? -14.320 1.361 -34.264 1.00 97.00 928 GLY A C 1
ATOM 7246 O O . GLY A 1 928 ? -14.063 0.771 -33.224 1.00 97.00 928 GLY A O 1
ATOM 7247 N N . VAL A 1 929 ? -15.015 0.789 -35.244 1.00 97.38 929 VAL A N 1
ATOM 7248 C CA . VAL A 1 929 ? -15.488 -0.601 -35.196 1.00 97.38 929 VAL A CA 1
ATOM 7249 C C . VAL A 1 929 ? -14.477 -1.500 -35.886 1.00 97.38 929 VAL A C 1
ATOM 7251 O O . VAL A 1 929 ? -14.175 -1.317 -37.071 1.00 97.38 929 VAL A O 1
ATOM 7254 N N . MET A 1 930 ? -13.951 -2.478 -35.156 1.00 94.25 930 MET A N 1
ATOM 7255 C CA . MET A 1 930 ? -12.907 -3.357 -35.662 1.00 94.25 930 MET A CA 1
ATOM 7256 C C . MET A 1 930 ? -13.463 -4.418 -36.602 1.00 94.25 930 MET A C 1
ATOM 7258 O O . MET A 1 930 ? -14.420 -5.115 -36.286 1.00 94.25 930 MET A O 1
ATOM 7262 N N . MET A 1 931 ? -12.830 -4.555 -37.769 1.00 93.00 931 MET A N 1
ATOM 7263 C CA . MET A 1 931 ? -13.238 -5.509 -38.811 1.00 93.00 931 MET A CA 1
ATOM 7264 C C . MET A 1 931 ? -12.264 -6.692 -38.966 1.00 93.00 931 MET A C 1
ATOM 7266 O O . MET A 1 931 ? -12.408 -7.493 -39.890 1.00 93.00 931 MET A O 1
ATOM 7270 N N . SER A 1 932 ? -11.224 -6.767 -38.133 1.00 86.38 932 SER A N 1
ATOM 7271 C CA . SER A 1 932 ? -10.184 -7.806 -38.135 1.00 86.38 932 SER A CA 1
ATOM 7272 C C . SER A 1 932 ? -10.260 -8.623 -36.848 1.00 86.38 932 SER A C 1
ATOM 7274 O O . SER A 1 932 ? -10.365 -8.033 -35.782 1.00 86.38 932 SER A O 1
ATOM 7276 N N . THR A 1 933 ? -10.161 -9.955 -36.944 1.00 86.44 933 THR A N 1
ATOM 7277 C CA . THR A 1 933 ? -10.142 -10.867 -35.777 1.00 86.44 933 THR A CA 1
ATOM 7278 C C . THR A 1 933 ? -11.426 -10.799 -34.930 1.00 86.44 933 THR A C 1
ATOM 7280 O O . THR A 1 933 ? -11.389 -10.862 -33.707 1.00 86.44 933 THR A O 1
ATOM 7283 N N . VAL A 1 934 ? -12.581 -10.674 -35.592 1.00 92.06 934 VAL A N 1
ATOM 7284 C CA . VAL A 1 934 ? -13.911 -10.530 -34.970 1.00 92.06 934 VAL A CA 1
ATOM 7285 C C . VAL A 1 934 ? -14.945 -11.455 -35.622 1.00 92.06 934 VAL A C 1
ATOM 7287 O O . VAL A 1 934 ? -14.709 -12.002 -36.703 1.00 92.06 934 VAL A O 1
ATOM 7290 N N . ASP A 1 935 ? -16.092 -11.645 -34.971 1.00 94.19 935 ASP A N 1
ATOM 7291 C CA . ASP A 1 935 ? -17.268 -12.311 -35.540 1.00 94.19 935 ASP A CA 1
ATOM 7292 C C . ASP A 1 935 ? -18.168 -11.311 -36.278 1.00 94.19 935 ASP A C 1
ATOM 7294 O O . ASP A 1 935 ? -18.646 -10.344 -35.695 1.00 94.19 935 ASP A O 1
ATOM 7298 N N . GLU A 1 936 ? -18.424 -11.566 -37.563 1.00 93.56 936 GLU A N 1
ATOM 7299 C CA . GLU A 1 936 ? -19.162 -10.650 -38.446 1.00 93.56 936 GLU A CA 1
ATOM 7300 C C . GLU A 1 936 ? -20.587 -10.364 -37.951 1.00 93.56 936 GLU A C 1
ATOM 7302 O O . GLU A 1 936 ? -21.012 -9.212 -37.947 1.00 93.56 936 GLU A O 1
ATOM 7307 N N . ALA A 1 937 ? -21.309 -11.384 -37.476 1.00 94.12 937 ALA A N 1
ATOM 7308 C CA . ALA A 1 937 ? -22.689 -11.212 -37.034 1.00 94.12 937 ALA A CA 1
ATOM 7309 C C . ALA A 1 937 ? -22.769 -10.416 -35.723 1.00 94.12 937 ALA A C 1
ATOM 7311 O O . ALA A 1 937 ? -23.678 -9.602 -35.553 1.00 94.12 937 ALA A O 1
ATOM 7312 N N . LEU A 1 938 ? -21.824 -10.637 -34.804 1.00 96.19 938 LEU A N 1
ATOM 7313 C CA . LEU A 1 938 ? -21.739 -9.871 -33.563 1.00 96.19 938 LEU A CA 1
ATOM 7314 C C . LEU A 1 938 ? -21.300 -8.423 -33.826 1.00 96.19 938 LEU A C 1
ATOM 7316 O O . LEU A 1 938 ? -21.840 -7.507 -33.215 1.00 96.19 938 LEU A O 1
ATOM 7320 N N . THR A 1 939 ? -20.371 -8.201 -34.759 1.00 96.56 939 THR A N 1
ATOM 7321 C CA . THR A 1 939 ? -19.951 -6.854 -35.174 1.00 96.56 939 THR A CA 1
ATOM 7322 C C . THR A 1 939 ? -21.093 -6.081 -35.836 1.00 96.56 939 THR A C 1
ATOM 7324 O O . THR A 1 939 ? -21.295 -4.910 -35.521 1.00 96.56 939 THR A O 1
ATOM 7327 N N . ASP A 1 940 ? -21.886 -6.716 -36.702 1.00 96.12 940 ASP A N 1
ATOM 7328 C CA . ASP A 1 940 ? -23.085 -6.085 -37.269 1.00 96.12 940 ASP A CA 1
ATOM 7329 C C . ASP A 1 940 ? -24.084 -5.704 -36.165 1.00 96.12 940 ASP A C 1
ATOM 7331 O O . ASP A 1 940 ? -24.689 -4.631 -36.206 1.00 96.12 940 ASP A O 1
ATOM 7335 N N . PHE A 1 941 ? -24.221 -6.548 -35.138 1.00 96.69 941 PHE A N 1
ATOM 7336 C CA . PHE A 1 941 ? -25.047 -6.246 -33.973 1.00 96.69 941 PHE A CA 1
ATOM 7337 C C . PHE A 1 941 ? -24.518 -5.060 -33.160 1.00 96.69 941 PHE A C 1
ATOM 7339 O O . PHE A 1 941 ? -25.281 -4.151 -32.844 1.00 96.69 941 PHE A O 1
ATOM 7346 N N . GLN A 1 942 ? -23.213 -5.012 -32.895 1.00 97.25 942 GLN A N 1
ATOM 7347 C CA . GLN A 1 942 ? -22.549 -3.883 -32.242 1.00 97.25 942 GLN A CA 1
ATOM 7348 C C . GLN A 1 942 ? -22.773 -2.565 -33.003 1.00 97.25 942 GLN A C 1
ATOM 7350 O O . GLN A 1 942 ? -23.105 -1.553 -32.389 1.00 97.25 942 GLN A O 1
ATOM 7355 N N . ILE A 1 943 ? -22.665 -2.576 -34.337 1.00 97.44 943 ILE A N 1
ATOM 7356 C CA . ILE A 1 943 ? -22.951 -1.404 -35.180 1.00 97.44 943 ILE A CA 1
ATOM 7357 C C . ILE A 1 943 ? -24.397 -0.935 -34.992 1.00 97.44 943 ILE A C 1
ATOM 7359 O O . ILE A 1 943 ? -24.627 0.259 -34.805 1.00 97.44 943 ILE A O 1
ATOM 7363 N N . MET A 1 944 ? -25.363 -1.857 -34.981 1.00 96.56 944 MET A N 1
ATOM 7364 C CA . MET A 1 944 ? -26.768 -1.508 -34.741 1.00 96.56 944 MET A CA 1
ATOM 7365 C C . MET A 1 944 ? -26.982 -0.874 -33.361 1.00 96.56 944 MET A C 1
ATOM 7367 O O . MET A 1 944 ? -27.768 0.063 -33.243 1.00 96.56 944 MET A O 1
ATOM 7371 N N . LEU A 1 945 ? -26.274 -1.335 -32.323 1.00 97.69 945 LEU A N 1
ATOM 7372 C CA . LEU A 1 945 ? -26.340 -0.720 -30.992 1.00 97.69 945 LEU A CA 1
ATOM 7373 C C . LEU A 1 945 ? -25.764 0.699 -30.981 1.00 97.69 945 LEU A C 1
ATOM 7375 O O . LEU A 1 945 ? -26.333 1.576 -30.332 1.00 97.69 945 LEU A O 1
ATOM 7379 N N . ILE A 1 946 ? -24.664 0.938 -31.704 1.00 97.75 946 ILE A N 1
ATOM 7380 C CA . ILE A 1 946 ? -24.094 2.283 -31.850 1.00 97.75 946 ILE A CA 1
ATOM 7381 C C . ILE A 1 946 ? -25.105 3.207 -32.539 1.00 97.75 946 ILE A C 1
ATOM 7383 O O . ILE A 1 946 ? -25.368 4.296 -32.040 1.00 97.75 946 ILE A O 1
ATOM 7387 N N . GLU A 1 947 ? -25.697 2.765 -33.650 1.00 96.50 947 GLU A N 1
ATOM 7388 C CA . GLU A 1 947 ? -26.658 3.561 -34.424 1.00 96.50 947 GLU A CA 1
ATOM 7389 C C . GLU A 1 947 ? -27.959 3.859 -33.663 1.00 96.50 947 GLU A C 1
ATOM 7391 O O . GLU A 1 947 ? -28.534 4.931 -33.848 1.00 96.50 947 GLU A O 1
ATOM 7396 N N . GLU A 1 948 ? -28.418 2.938 -32.813 1.00 96.44 948 GLU A N 1
ATOM 7397 C CA . GLU A 1 948 ? -29.654 3.104 -32.040 1.00 96.44 948 GLU A CA 1
ATOM 7398 C C . GLU A 1 948 ? -29.455 3.957 -30.779 1.00 96.44 948 GLU A C 1
ATOM 7400 O O . GLU A 1 948 ? -30.295 4.801 -30.462 1.00 96.44 948 GLU A O 1
ATOM 7405 N N . TYR A 1 949 ? -28.368 3.738 -30.030 1.00 97.12 949 TYR A N 1
ATOM 7406 C CA . TYR A 1 949 ? -28.247 4.262 -28.665 1.00 97.12 949 TYR A CA 1
ATOM 7407 C C . TYR A 1 949 ? -27.278 5.424 -28.487 1.00 97.12 949 TYR A C 1
ATOM 7409 O O . TYR A 1 949 ? -27.309 6.072 -27.432 1.00 97.12 949 TYR A O 1
ATOM 7417 N N . LEU A 1 950 ? -26.385 5.670 -29.445 1.00 96.19 950 LEU A N 1
ATOM 7418 C CA . LEU A 1 950 ? -25.314 6.643 -29.280 1.00 96.19 950 LEU A CA 1
ATOM 7419 C C . LEU A 1 950 ? -25.439 7.810 -30.266 1.00 96.19 950 LEU A C 1
ATOM 7421 O O . LEU A 1 950 ? -25.585 7.645 -31.471 1.00 96.19 950 LEU A O 1
ATOM 7425 N N . ASP A 1 951 ? -25.253 9.023 -29.743 1.00 91.81 951 ASP A N 1
ATOM 7426 C CA . ASP A 1 951 ? -25.226 10.266 -30.523 1.00 91.81 951 ASP A CA 1
ATOM 7427 C C . ASP A 1 951 ? -23.828 10.539 -31.125 1.00 91.81 951 ASP A C 1
ATOM 7429 O O . ASP A 1 951 ? -23.260 11.624 -30.960 1.00 91.81 951 ASP A O 1
ATOM 7433 N N . ILE A 1 952 ? -23.215 9.534 -31.759 1.00 95.06 952 ILE A N 1
ATOM 7434 C CA . ILE A 1 952 ? -21.879 9.625 -32.369 1.00 95.06 952 ILE A CA 1
ATOM 7435 C C . ILE A 1 952 ? -21.789 8.706 -33.602 1.00 95.06 952 ILE A C 1
ATOM 7437 O O . ILE A 1 952 ? -22.309 7.592 -33.565 1.00 95.06 952 ILE A O 1
ATOM 7441 N N . PRO A 1 953 ? -21.154 9.135 -34.711 1.00 96.50 953 PRO A N 1
ATOM 7442 C CA . PRO A 1 953 ? -20.945 8.255 -35.855 1.00 96.50 953 PRO A CA 1
ATOM 7443 C C . PRO A 1 953 ? -19.932 7.147 -35.546 1.00 96.50 953 PRO A C 1
ATOM 7445 O O . PRO A 1 953 ? -19.128 7.244 -34.618 1.00 96.50 953 PRO A O 1
ATOM 7448 N N . TRP A 1 954 ? -19.927 6.119 -36.390 1.00 97.56 954 TRP A N 1
ATOM 7449 C CA . TRP A 1 954 ? -18.936 5.050 -36.367 1.00 97.56 954 TRP A CA 1
ATOM 7450 C C . TRP A 1 954 ? -18.175 4.967 -37.693 1.00 97.56 954 TRP A C 1
ATOM 7452 O O . TRP A 1 954 ? -18.635 5.428 -38.741 1.00 97.56 954 TRP A O 1
ATOM 7462 N N . VAL A 1 955 ? -16.994 4.358 -37.650 1.00 97.31 955 VAL A N 1
ATOM 7463 C CA . VAL A 1 955 ? -16.125 4.134 -38.805 1.00 97.31 955 VAL A CA 1
ATOM 7464 C C . VAL A 1 955 ? -15.556 2.722 -38.763 1.00 97.31 955 VAL A C 1
ATOM 7466 O O . VAL A 1 955 ? -15.270 2.181 -37.699 1.00 97.31 955 VAL A O 1
ATOM 7469 N N . LYS A 1 956 ? -15.353 2.112 -39.933 1.00 96.62 956 LYS A N 1
ATOM 7470 C CA . LYS A 1 956 ? -14.635 0.836 -40.022 1.00 96.62 956 LYS A CA 1
ATOM 7471 C C . LYS A 1 956 ? -13.160 1.061 -39.722 1.00 96.62 956 LYS A C 1
ATOM 7473 O O . LYS A 1 956 ? -12.500 1.814 -40.435 1.00 96.62 956 LYS A O 1
ATOM 7478 N N . SER A 1 957 ? -12.651 0.343 -38.736 1.00 92.81 957 SER A N 1
ATOM 7479 C CA . SER A 1 957 ? -11.238 0.274 -38.396 1.00 92.81 957 SER A CA 1
ATOM 7480 C C . SER A 1 957 ? -10.696 -1.121 -38.696 1.00 92.81 957 SER A C 1
ATOM 7482 O O . SER A 1 957 ? -11.418 -2.124 -38.687 1.00 92.81 957 SER A O 1
ATOM 7484 N N . LYS A 1 958 ? -9.413 -1.195 -39.028 1.00 86.75 958 LYS A N 1
ATOM 7485 C CA . LYS A 1 958 ? -8.710 -2.458 -39.230 1.00 86.75 958 LYS A CA 1
ATOM 7486 C C . LYS A 1 958 ? -7.360 -2.367 -38.563 1.00 86.75 958 LYS A C 1
ATOM 7488 O O . LYS A 1 958 ? -6.607 -1.438 -38.835 1.00 86.75 958 LYS A O 1
ATOM 7493 N N . TYR A 1 959 ? -7.044 -3.383 -37.778 1.00 76.06 959 TYR A N 1
ATOM 7494 C CA . TYR A 1 959 ? -5.693 -3.594 -37.304 1.00 76.06 959 TYR A CA 1
ATOM 7495 C C . TYR A 1 959 ? -4.960 -4.484 -38.317 1.00 76.06 959 TYR A C 1
ATOM 7497 O O . TYR A 1 959 ? -5.555 -5.428 -38.850 1.00 76.06 959 TYR A O 1
ATOM 7505 N N . PRO A 1 960 ? -3.701 -4.177 -38.666 1.00 66.25 960 PRO A N 1
ATOM 7506 C CA . PRO A 1 960 ? -2.978 -4.921 -39.694 1.00 66.25 960 PRO A CA 1
ATOM 7507 C C . PRO A 1 960 ? -2.617 -6.358 -39.294 1.00 66.25 960 PRO A C 1
ATOM 7509 O O . PRO A 1 960 ? -2.301 -7.153 -40.180 1.00 66.25 960 PRO A O 1
ATOM 7512 N N . GLY A 1 961 ? -2.674 -6.708 -38.010 1.00 62.62 961 GLY A N 1
ATOM 7513 C CA . GLY A 1 961 ? -2.400 -8.061 -37.537 1.00 62.62 961 GLY A CA 1
ATOM 7514 C C . GLY A 1 961 ? -3.541 -8.725 -36.745 1.00 62.62 961 GLY A C 1
ATOM 7515 O O . GLY A 1 961 ? -4.689 -8.280 -36.782 1.00 62.62 961 GLY A O 1
ATOM 7516 N N . ARG A 1 962 ? -3.245 -9.883 -36.144 1.00 65.50 962 ARG A N 1
ATOM 7517 C CA . ARG A 1 962 ? -4.195 -10.840 -35.557 1.00 65.50 962 ARG A CA 1
ATOM 7518 C C . ARG A 1 962 ? -4.150 -10.947 -34.030 1.00 65.50 962 ARG A C 1
ATOM 7520 O O . ARG A 1 962 ? -4.929 -11.726 -33.486 1.00 65.50 962 ARG A O 1
ATOM 7527 N N . ALA A 1 963 ? -3.250 -10.242 -33.350 1.00 60.72 963 ALA A N 1
ATOM 7528 C CA . ALA A 1 963 ? -3.090 -10.272 -31.891 1.00 60.72 963 ALA A CA 1
ATOM 7529 C C . ALA A 1 963 ? -3.260 -8.862 -31.309 1.00 60.72 963 ALA A C 1
ATOM 7531 O O . ALA A 1 963 ? -2.380 -8.362 -30.620 1.00 60.72 963 ALA A O 1
ATOM 7532 N N . SER A 1 964 ? -4.357 -8.200 -31.679 1.00 75.44 964 SER A N 1
ATOM 7533 C CA . SER A 1 964 ? -4.563 -6.777 -31.408 1.00 75.44 964 SER A CA 1
ATOM 7534 C C . SER A 1 964 ? -4.896 -6.458 -29.953 1.00 75.44 964 SER A C 1
ATOM 7536 O O . SER A 1 964 ? -4.427 -5.443 -29.477 1.00 75.44 964 SER A O 1
ATOM 7538 N N . SER A 1 965 ? -5.736 -7.271 -29.305 1.00 92.12 965 SER A N 1
ATOM 7539 C CA . SER A 1 965 ? -6.175 -7.120 -27.906 1.00 92.12 965 SER A CA 1
ATOM 7540 C C . SER A 1 965 ? -6.918 -8.406 -27.483 1.00 92.12 965 SER A C 1
ATOM 7542 O O . SER A 1 965 ? -7.023 -9.357 -28.271 1.00 92.12 965 SER A O 1
ATOM 7544 N N . ASP A 1 966 ? -7.478 -8.476 -26.275 1.00 96.19 966 ASP A N 1
ATOM 7545 C CA . ASP A 1 966 ? -8.032 -9.694 -25.665 1.00 96.19 966 ASP A CA 1
ATOM 7546 C C . ASP A 1 966 ? -9.173 -10.368 -26.449 1.00 96.19 966 ASP A C 1
ATOM 7548 O O . ASP A 1 966 ? -9.331 -11.592 -26.375 1.00 96.19 966 ASP A O 1
ATOM 7552 N N . HIS A 1 967 ? -9.941 -9.625 -27.260 1.00 95.00 967 HIS A N 1
ATOM 7553 C CA . HIS A 1 967 ? -10.943 -10.198 -28.181 1.00 95.00 967 HIS A CA 1
ATOM 7554 C C . HIS A 1 967 ? -10.334 -11.249 -29.124 1.00 95.00 967 HIS A C 1
ATOM 7556 O O . HIS A 1 967 ? -11.004 -12.215 -29.508 1.00 95.00 967 HIS A O 1
ATOM 7562 N N . ALA A 1 968 ? -9.049 -11.109 -29.465 1.00 92.06 968 ALA A N 1
ATOM 7563 C CA . ALA A 1 968 ? -8.343 -12.055 -30.310 1.00 92.06 968 ALA A CA 1
ATOM 7564 C C . ALA A 1 968 ? -8.252 -13.442 -29.659 1.00 92.06 968 ALA A C 1
ATOM 7566 O O . ALA A 1 968 ? -8.362 -14.447 -30.366 1.00 92.06 968 ALA A O 1
ATOM 7567 N N . SER A 1 969 ? -8.102 -13.530 -28.331 1.00 92.94 969 SER A N 1
ATOM 7568 C CA . SER A 1 969 ? -8.087 -14.803 -27.592 1.00 92.94 969 SER A CA 1
ATOM 7569 C C . SER A 1 969 ? -9.411 -15.551 -27.756 1.00 92.94 969 SER A C 1
ATOM 7571 O O . SER A 1 969 ? -9.421 -16.747 -28.056 1.00 92.94 969 SER A O 1
ATOM 7573 N N . TRP A 1 970 ? -10.534 -14.836 -27.646 1.00 93.56 970 TRP A N 1
ATOM 7574 C CA . TRP A 1 970 ? -11.878 -15.383 -27.850 1.00 93.56 970 TRP A CA 1
ATOM 7575 C C . TRP A 1 970 ? -12.100 -15.832 -29.296 1.00 93.56 970 TRP A C 1
ATOM 7577 O O . TRP A 1 970 ? -12.535 -16.962 -29.533 1.00 93.56 970 TRP A O 1
ATOM 7587 N N . HIS A 1 971 ? -11.730 -14.990 -30.264 1.00 90.62 971 HIS A N 1
ATOM 7588 C CA . HIS A 1 971 ? -11.847 -15.307 -31.686 1.00 90.62 971 HIS A CA 1
ATOM 7589 C C . HIS A 1 971 ? -10.979 -16.512 -32.086 1.00 90.62 971 HIS A C 1
ATOM 7591 O O . HIS A 1 971 ? -11.435 -17.393 -32.816 1.00 90.62 971 HIS A O 1
ATOM 7597 N N . LYS A 1 972 ? -9.747 -16.610 -31.565 1.00 87.00 972 LYS A N 1
ATOM 7598 C CA . LYS A 1 972 ? -8.829 -17.739 -31.807 1.00 87.00 972 LYS A CA 1
ATOM 7599 C C . LYS A 1 972 ? -9.377 -19.063 -31.266 1.00 87.00 972 LYS A C 1
ATOM 7601 O O . LYS A 1 972 ? -9.150 -20.102 -31.883 1.00 87.00 972 LYS A O 1
ATOM 7606 N N . ALA A 1 973 ? -10.140 -19.020 -30.174 1.00 86.81 973 ALA A N 1
ATOM 7607 C CA . ALA A 1 973 ? -10.897 -20.151 -29.629 1.00 86.81 973 ALA A CA 1
ATOM 7608 C C . ALA A 1 973 ? -12.270 -20.370 -30.306 1.00 86.81 973 ALA A C 1
ATOM 7610 O O . ALA A 1 973 ? -13.077 -21.187 -29.854 1.00 86.81 973 ALA A O 1
ATOM 7611 N N . ASN A 1 974 ? -12.546 -19.657 -31.406 1.00 88.19 974 ASN A N 1
ATOM 7612 C CA . ASN A 1 974 ? -13.782 -19.735 -32.185 1.00 88.19 974 ASN A CA 1
ATOM 7613 C C . ASN A 1 974 ? -15.048 -19.367 -31.378 1.00 88.19 974 ASN A C 1
ATOM 7615 O O . ASN A 1 974 ? -16.137 -19.879 -31.654 1.00 88.19 974 ASN A O 1
ATOM 7619 N N . TYR A 1 975 ? -14.910 -18.492 -30.375 1.00 91.31 975 TYR A N 1
ATOM 7620 C CA . TYR A 1 975 ? -16.036 -17.817 -29.732 1.00 91.31 975 TYR A CA 1
ATOM 7621 C C . TYR A 1 975 ? -16.354 -16.496 -30.451 1.00 91.31 975 TYR A C 1
ATOM 7623 O O . TYR A 1 975 ? -15.430 -15.836 -30.935 1.00 91.31 975 TYR A O 1
ATOM 7631 N N . PRO A 1 976 ? -17.634 -16.077 -30.515 1.00 95.00 976 PRO A N 1
ATOM 7632 C CA . PRO A 1 976 ? -17.984 -14.784 -31.088 1.00 95.00 976 PRO A CA 1
ATOM 7633 C C . PRO A 1 976 ? -17.403 -13.640 -30.251 1.00 95.00 976 PRO A C 1
ATOM 7635 O O . PRO A 1 976 ? -17.668 -13.559 -29.051 1.00 95.00 976 PRO A O 1
ATOM 7638 N N . ALA A 1 977 ? -16.628 -12.762 -30.883 1.00 95.38 977 ALA A N 1
ATOM 7639 C CA . ALA A 1 977 ? -16.035 -11.594 -30.243 1.00 95.38 977 ALA A CA 1
ATOM 7640 C C . ALA A 1 977 ? -16.067 -10.387 -31.188 1.00 95.38 977 ALA A C 1
ATOM 7642 O O . ALA A 1 977 ? -15.826 -10.538 -32.385 1.00 95.38 977 ALA A O 1
ATOM 7643 N N . CYS A 1 978 ? -16.372 -9.208 -30.658 1.00 96.88 978 CYS A N 1
ATOM 7644 C CA . CYS A 1 978 ? -16.321 -7.923 -31.347 1.00 96.88 978 CYS A CA 1
ATOM 7645 C C . CYS A 1 978 ? -15.496 -6.932 -30.522 1.00 96.88 978 CYS A C 1
ATOM 7647 O O . CYS A 1 978 ? -15.182 -7.170 -29.354 1.00 96.88 978 CYS A O 1
ATOM 7649 N N . HIS A 1 979 ? -15.102 -5.828 -31.144 1.00 96.56 979 HIS A N 1
ATOM 7650 C CA . HIS A 1 979 ? -14.172 -4.896 -30.531 1.00 96.56 979 HIS A CA 1
ATOM 7651 C C . HIS A 1 979 ? -14.360 -3.492 -31.093 1.00 96.56 979 HIS A C 1
ATOM 7653 O O . HIS A 1 979 ? -14.532 -3.309 -32.303 1.00 96.56 979 HIS A O 1
ATOM 7659 N N . VAL A 1 980 ? -14.335 -2.513 -30.198 1.00 97.38 980 VAL A N 1
ATOM 7660 C CA . VAL A 1 980 ? -14.377 -1.093 -30.531 1.00 97.38 980 VAL A CA 1
ATOM 7661 C C . VAL A 1 980 ? -13.184 -0.365 -29.941 1.00 97.38 980 VAL A C 1
ATOM 7663 O O . VAL A 1 980 ? -12.721 -0.693 -28.850 1.00 97.38 980 VAL A O 1
ATOM 7666 N N . ILE A 1 981 ? -12.736 0.641 -30.682 1.00 96.31 981 ILE A N 1
ATOM 7667 C CA . ILE A 1 981 ? -11.640 1.531 -30.318 1.00 96.31 981 ILE A CA 1
ATOM 7668 C C . ILE A 1 981 ? -12.079 2.987 -30.544 1.00 96.31 981 ILE A C 1
ATOM 7670 O O . ILE A 1 981 ? -13.044 3.270 -31.258 1.00 96.31 981 ILE A O 1
ATOM 7674 N N . GLU A 1 982 ? -11.354 3.927 -29.966 1.00 94.81 982 GLU A N 1
ATOM 7675 C CA . GLU A 1 982 ? -11.595 5.378 -29.988 1.00 94.81 982 GLU A CA 1
ATOM 7676 C C . GLU A 1 982 ? -11.652 6.049 -31.377 1.00 94.81 982 GLU A C 1
ATOM 7678 O O . GLU A 1 982 ? -12.219 7.131 -31.519 1.00 94.81 982 GLU A O 1
ATOM 7683 N N . ASN A 1 983 ? -11.080 5.448 -32.432 1.00 94.62 983 ASN A N 1
ATOM 7684 C CA . ASN A 1 983 ? -11.200 5.933 -33.817 1.00 94.62 983 ASN A CA 1
ATOM 7685 C C . ASN A 1 983 ? -10.724 4.887 -34.852 1.00 94.62 983 ASN A C 1
ATOM 7687 O O . ASN A 1 983 ? -10.656 3.701 -34.570 1.00 94.62 983 ASN A O 1
ATOM 7691 N N . THR A 1 984 ? -10.358 5.271 -36.080 1.00 92.88 984 THR A N 1
ATOM 7692 C CA . THR A 1 984 ? -9.533 4.369 -36.905 1.00 92.88 984 THR A CA 1
ATOM 7693 C C . THR A 1 984 ? -8.175 4.140 -36.239 1.00 92.88 984 THR A C 1
ATOM 7695 O O . THR A 1 984 ? -7.660 5.036 -35.572 1.00 92.88 984 THR A O 1
ATOM 7698 N N . PHE A 1 985 ? -7.572 2.969 -36.450 1.00 88.88 985 PHE A N 1
ATOM 7699 C CA . PHE A 1 985 ? -6.304 2.596 -35.818 1.00 88.88 985 PHE A CA 1
ATOM 7700 C C . PHE A 1 985 ? -5.173 3.617 -36.060 1.00 88.88 985 PHE A C 1
ATOM 7702 O O . PHE A 1 985 ? -4.348 3.864 -35.195 1.00 88.88 985 PHE A O 1
ATOM 7709 N N . GLU A 1 986 ? -5.145 4.294 -37.211 1.00 89.62 986 GLU A N 1
ATOM 7710 C CA . GLU A 1 986 ? -4.137 5.324 -37.516 1.00 89.62 986 GLU A CA 1
ATOM 7711 C C . GLU A 1 986 ? -4.339 6.647 -36.748 1.00 89.62 986 GLU A C 1
ATOM 7713 O O . GLU A 1 986 ? -3.519 7.575 -36.828 1.00 89.62 986 GLU A O 1
ATOM 7718 N N . ASN A 1 987 ? -5.473 6.779 -36.066 1.00 92.12 987 ASN A N 1
ATOM 7719 C CA . ASN A 1 987 ? -5.895 7.971 -35.347 1.00 92.12 987 ASN A CA 1
ATOM 7720 C C . ASN A 1 987 ? -6.023 7.758 -33.837 1.00 92.12 987 ASN A C 1
ATOM 7722 O O . ASN A 1 987 ? -6.483 8.684 -33.169 1.00 92.12 987 ASN A O 1
ATOM 7726 N N . THR A 1 988 ? -5.582 6.611 -33.320 1.00 90.25 988 THR A N 1
ATOM 7727 C CA . THR A 1 988 ? -5.503 6.359 -31.880 1.00 90.25 988 THR A CA 1
ATOM 7728 C C . THR A 1 988 ? -4.382 7.165 -31.215 1.00 90.25 988 THR A C 1
ATOM 7730 O O . THR A 1 988 ? -3.550 7.804 -31.882 1.00 90.25 988 THR A O 1
ATOM 7733 N N . ASN A 1 989 ? -4.391 7.182 -29.888 1.00 90.75 989 ASN A N 1
ATOM 7734 C CA . ASN A 1 989 ? -3.432 7.865 -29.042 1.00 90.75 989 ASN A CA 1
ATOM 7735 C C . ASN A 1 989 ? -2.001 7.377 -29.308 1.00 90.75 989 ASN A C 1
ATOM 7737 O O . ASN A 1 989 ? -1.680 6.195 -29.240 1.00 90.75 989 ASN A O 1
ATOM 7741 N N . PHE A 1 990 ? -1.106 8.316 -29.605 1.00 88.19 990 PHE A N 1
ATOM 7742 C CA . PHE A 1 990 ? 0.304 8.019 -29.872 1.00 88.19 990 PHE A CA 1
ATOM 7743 C C . PHE A 1 990 ? 1.160 7.972 -28.598 1.00 88.19 990 PHE A C 1
ATOM 7745 O O . PHE A 1 990 ? 2.347 7.664 -28.687 1.00 88.19 990 PHE A O 1
ATOM 7752 N N . ASN A 1 991 ? 0.593 8.329 -27.439 1.00 90.00 991 ASN A N 1
ATOM 7753 C CA . ASN A 1 991 ? 1.290 8.328 -26.152 1.00 90.00 991 ASN A CA 1
ATOM 7754 C C . ASN A 1 991 ? 1.209 6.982 -25.424 1.00 90.00 991 ASN A C 1
ATOM 7756 O O . ASN A 1 991 ? 1.890 6.836 -24.409 1.00 90.00 991 ASN A O 1
ATOM 7760 N N . VAL A 1 992 ? 0.407 6.029 -25.910 1.00 91.31 992 VAL A N 1
ATOM 7761 C CA . VAL A 1 992 ? 0.268 4.692 -25.313 1.00 91.31 992 VAL A CA 1
ATOM 7762 C C . VAL A 1 992 ? 1.622 3.997 -25.148 1.00 91.31 992 VAL A C 1
ATOM 7764 O O . VAL A 1 992 ? 2.589 4.290 -25.861 1.00 91.31 992 VAL A O 1
ATOM 7767 N N . HIS A 1 993 ? 1.702 3.090 -24.177 1.00 92.19 993 HIS A N 1
ATOM 7768 C CA . HIS A 1 993 ? 2.932 2.392 -23.792 1.00 92.19 993 HIS A CA 1
ATOM 7769 C C . HIS A 1 993 ? 4.102 3.308 -23.359 1.00 92.19 993 HIS A C 1
ATOM 7771 O O . HIS A 1 993 ? 5.280 2.974 -23.549 1.00 92.19 993 HIS A O 1
ATOM 7777 N N . SER A 1 994 ? 3.803 4.497 -22.822 1.00 91.25 994 SER A N 1
ATOM 7778 C CA . SER A 1 994 ? 4.795 5.516 -22.452 1.00 91.25 994 SER A CA 1
ATOM 7779 C C . SER A 1 994 ? 4.404 6.254 -21.158 1.00 91.25 994 SER A C 1
ATOM 7781 O O . SER A 1 994 ? 3.258 6.156 -20.710 1.00 91.25 994 SER A O 1
ATOM 7783 N N . PRO A 1 995 ? 5.305 7.056 -20.552 1.00 89.94 995 PRO A N 1
ATOM 7784 C CA . PRO A 1 995 ? 4.975 7.821 -19.350 1.00 89.94 995 PRO A CA 1
ATOM 7785 C C . PRO A 1 995 ? 4.016 8.992 -19.626 1.00 89.94 995 PRO A C 1
ATOM 7787 O O . PRO A 1 995 ? 3.583 9.653 -18.684 1.00 89.94 995 PRO A O 1
ATOM 7790 N N . TYR A 1 996 ? 3.718 9.277 -20.898 1.00 93.00 996 TYR A N 1
ATOM 7791 C CA . TYR A 1 996 ? 2.854 10.375 -21.334 1.00 93.00 996 TYR A CA 1
ATOM 7792 C C . TYR A 1 996 ? 1.403 9.945 -21.576 1.00 93.00 996 TYR A C 1
ATOM 7794 O O . TYR A 1 996 ? 0.582 10.793 -21.919 1.00 93.00 996 TYR A O 1
ATOM 7802 N N . ASP A 1 997 ? 1.078 8.657 -21.416 1.00 94.31 997 ASP A N 1
ATOM 7803 C CA . ASP A 1 997 ? -0.308 8.190 -21.453 1.00 94.31 997 ASP A CA 1
ATOM 7804 C C . ASP A 1 997 ? -1.027 8.512 -20.135 1.00 94.31 997 ASP A C 1
ATOM 7806 O O . ASP A 1 997 ? -1.207 7.657 -19.266 1.00 94.31 997 ASP A O 1
ATOM 7810 N N . THR A 1 998 ? -1.372 9.786 -19.957 1.00 94.56 998 THR A N 1
ATOM 7811 C CA . THR A 1 998 ? -2.043 10.319 -18.769 1.00 94.56 998 THR A CA 1
ATOM 7812 C C . THR A 1 998 ? -3.386 10.948 -19.137 1.00 94.56 998 THR A C 1
ATOM 7814 O O . THR A 1 998 ? -3.561 11.467 -20.233 1.00 94.56 998 THR A O 1
ATOM 7817 N N . PHE A 1 999 ? -4.364 10.949 -18.225 1.00 93.50 999 PHE A N 1
ATOM 7818 C CA . PHE A 1 999 ? -5.717 11.458 -18.520 1.00 93.50 999 PHE A CA 1
ATOM 7819 C C . PHE A 1 999 ? -5.808 12.998 -18.596 1.00 93.50 999 PHE A C 1
ATOM 7821 O O . PHE A 1 999 ? -6.874 13.541 -18.889 1.00 93.50 999 PHE A O 1
ATOM 7828 N N . ASP A 1 1000 ? -4.728 13.723 -18.283 1.00 90.88 1000 ASP A N 1
ATOM 7829 C CA . ASP A 1 1000 ? -4.646 15.190 -18.295 1.00 90.88 1000 ASP A CA 1
ATOM 7830 C C . ASP A 1 1000 ? -4.120 15.778 -19.620 1.00 90.88 1000 ASP A C 1
ATOM 7832 O O . ASP A 1 1000 ? -4.092 17.000 -19.790 1.00 90.88 1000 ASP A O 1
ATOM 7836 N N . VAL A 1 1001 ? -3.743 14.932 -20.581 1.00 89.75 1001 VAL A N 1
ATOM 7837 C CA . VAL A 1 1001 ? -3.300 15.351 -21.919 1.00 89.75 1001 VAL A CA 1
ATOM 7838 C C . VAL A 1 1001 ? -4.438 15.902 -22.783 1.00 89.75 1001 VAL A C 1
ATOM 7840 O O . VAL A 1 1001 ? -5.601 15.503 -22.690 1.00 89.75 1001 VAL A O 1
ATOM 7843 N N . SER A 1 1002 ? -4.091 16.804 -23.706 1.00 84.69 1002 SER A N 1
ATOM 7844 C CA . SER A 1 1002 ? -5.029 17.320 -24.705 1.00 84.69 1002 SER A CA 1
ATOM 7845 C C . SER A 1 1002 ? -5.375 16.233 -25.729 1.00 84.69 1002 SER A C 1
ATOM 7847 O O . SER A 1 1002 ? -4.588 15.970 -26.637 1.00 84.69 1002 SER A O 1
ATOM 7849 N N . GLY A 1 1003 ? -6.543 15.615 -25.572 1.00 90.25 1003 GLY A N 1
ATOM 7850 C CA . GLY A 1 1003 ? -7.031 14.528 -26.427 1.00 90.25 1003 GLY A CA 1
ATOM 7851 C C . GLY A 1 1003 ? -7.878 13.527 -25.649 1.00 90.25 1003 GLY A C 1
ATOM 7852 O O . GLY A 1 1003 ? -8.877 13.048 -26.173 1.00 90.25 1003 GLY A O 1
ATOM 7853 N N . TYR A 1 1004 ? -7.553 13.299 -24.374 1.00 96.81 1004 TYR A N 1
ATOM 7854 C CA . TYR A 1 1004 ? -8.330 12.434 -23.490 1.00 96.81 1004 TYR A CA 1
ATOM 7855 C C . TYR A 1 1004 ? -9.690 13.074 -23.154 1.00 96.81 1004 TYR A C 1
ATOM 7857 O O . TYR A 1 1004 ? -9.755 14.195 -22.639 1.00 96.81 1004 TYR A O 1
ATOM 7865 N N . SER A 1 1005 ? -10.795 12.376 -23.430 1.00 97.38 1005 SER A N 1
ATOM 7866 C CA . SER A 1 1005 ? -12.155 12.910 -23.288 1.00 97.38 1005 SER A CA 1
ATOM 7867 C C . SER A 1 1005 ? -13.067 11.986 -22.485 1.00 97.38 1005 SER A C 1
ATOM 7869 O O . SER A 1 1005 ? -13.534 10.959 -22.968 1.00 97.38 1005 SER A O 1
ATOM 7871 N N . PHE A 1 1006 ? -13.438 12.409 -21.274 1.00 97.38 1006 PHE A N 1
ATOM 7872 C CA . PHE A 1 1006 ? -14.409 11.680 -20.446 1.00 97.38 1006 PHE A CA 1
ATOM 7873 C C . PHE A 1 1006 ? -15.804 11.576 -21.076 1.00 97.38 1006 PHE A C 1
ATOM 7875 O O . PHE A 1 1006 ? -16.522 10.623 -20.798 1.00 97.38 1006 PHE A O 1
ATOM 7882 N N . GLU A 1 1007 ? -16.199 12.527 -21.927 1.00 96.31 1007 GLU A N 1
ATOM 7883 C CA . GLU A 1 1007 ? -17.465 12.421 -22.666 1.00 96.31 1007 GLU A CA 1
ATOM 7884 C C . GLU A 1 1007 ? -17.381 11.340 -23.752 1.00 96.31 1007 GLU A C 1
ATOM 7886 O O . GLU A 1 1007 ? -18.362 10.650 -24.018 1.00 96.31 1007 GLU A O 1
ATOM 7891 N N . HIS A 1 1008 ? -16.199 11.150 -24.347 1.00 97.06 1008 HIS A N 1
ATOM 7892 C CA . HIS A 1 1008 ? -15.952 10.053 -25.278 1.00 97.06 1008 HIS A CA 1
ATOM 7893 C C . HIS A 1 1008 ? -16.035 8.706 -24.551 1.00 97.06 1008 HIS A C 1
ATOM 7895 O O . HIS A 1 1008 ? -16.867 7.878 -24.914 1.00 97.06 1008 HIS A O 1
ATOM 7901 N N . VAL A 1 1009 ? -15.315 8.552 -23.433 1.00 98.00 1009 VAL A N 1
ATOM 7902 C CA . VAL A 1 1009 ? -15.377 7.364 -22.555 1.00 98.00 1009 VAL A CA 1
ATOM 7903 C C . VAL A 1 1009 ? -16.820 7.058 -22.116 1.00 98.00 1009 VAL A C 1
ATOM 7905 O O . VAL A 1 1009 ? -17.263 5.906 -22.129 1.00 98.00 1009 VAL A O 1
ATOM 7908 N N . LEU A 1 1010 ? -17.617 8.083 -21.786 1.00 97.88 1010 LEU A N 1
ATOM 7909 C CA . LEU A 1 1010 ? -19.032 7.917 -21.436 1.00 97.88 1010 LEU A CA 1
ATOM 7910 C C . LEU A 1 1010 ? -19.862 7.329 -22.591 1.00 97.88 1010 LEU A C 1
ATOM 7912 O O . LEU A 1 1010 ? -20.775 6.540 -22.342 1.00 97.88 1010 LEU A O 1
ATOM 7916 N N . ARG A 1 1011 ? -19.562 7.671 -23.851 1.00 97.62 1011 ARG A N 1
ATOM 7917 C CA . ARG A 1 1011 ? -20.235 7.083 -25.024 1.00 97.62 1011 ARG A CA 1
ATOM 7918 C C . ARG A 1 1011 ? -19.922 5.593 -25.158 1.00 97.62 1011 ARG A C 1
ATOM 7920 O O . ARG A 1 1011 ? -20.852 4.814 -25.341 1.00 97.62 1011 ARG A O 1
ATOM 7927 N N . PHE A 1 1012 ? -18.675 5.174 -24.955 1.00 98.50 1012 PHE A N 1
ATOM 7928 C CA . PHE A 1 1012 ? -18.339 3.743 -24.894 1.00 98.50 1012 PHE A CA 1
ATOM 7929 C C . PHE A 1 1012 ? -19.006 3.041 -23.711 1.00 98.50 1012 PHE A C 1
ATOM 7931 O O . PHE A 1 1012 ? -19.468 1.913 -23.835 1.00 98.50 1012 PHE A O 1
ATOM 7938 N N . THR A 1 1013 ? -19.169 3.735 -22.587 1.00 98.69 1013 THR A N 1
ATOM 7939 C CA . THR A 1 1013 ? -19.884 3.185 -21.425 1.00 98.69 1013 THR A CA 1
ATOM 7940 C C . THR A 1 1013 ? -21.364 2.957 -21.723 1.00 98.69 1013 THR A C 1
ATOM 7942 O O . THR A 1 1013 ? -21.937 1.949 -21.308 1.00 98.69 1013 THR A O 1
ATOM 7945 N N . LYS A 1 1014 ? -21.991 3.856 -22.495 1.00 98.62 1014 LYS A N 1
ATOM 7946 C CA . LYS A 1 1014 ? -23.348 3.650 -23.021 1.00 98.62 1014 LYS A CA 1
ATOM 7947 C C . LYS A 1 1014 ? -23.411 2.426 -23.935 1.00 98.62 1014 LYS A C 1
ATOM 7949 O O . LYS A 1 1014 ? -24.351 1.648 -23.806 1.00 98.62 1014 LYS A O 1
ATOM 7954 N N . LEU A 1 1015 ? -22.416 2.224 -24.801 1.00 98.62 1015 LEU A N 1
ATOM 7955 C CA . LEU A 1 1015 ? -22.342 1.028 -25.644 1.00 98.62 1015 LEU A CA 1
ATOM 7956 C C . LEU A 1 1015 ? -22.214 -0.252 -24.806 1.00 98.62 1015 LEU A C 1
ATOM 7958 O O . LEU A 1 1015 ? -23.006 -1.165 -25.003 1.00 98.62 1015 LEU A O 1
ATOM 7962 N N . ALA A 1 1016 ? -21.326 -0.281 -23.805 1.00 98.69 1016 ALA A N 1
ATOM 7963 C CA . ALA A 1 1016 ? -21.174 -1.421 -22.895 1.00 98.69 1016 ALA A CA 1
ATOM 7964 C C . ALA A 1 1016 ? -22.491 -1.776 -22.182 1.00 98.69 1016 ALA A C 1
ATOM 7966 O O . ALA A 1 1016 ? -22.862 -2.945 -22.077 1.00 98.69 1016 ALA A O 1
ATOM 7967 N N . VAL A 1 1017 ? -23.240 -0.768 -21.718 1.00 98.75 1017 VAL A N 1
ATOM 7968 C CA . VAL A 1 1017 ? -24.569 -0.964 -21.117 1.00 98.75 1017 VAL A CA 1
ATOM 7969 C C . VAL A 1 1017 ? -25.587 -1.463 -22.144 1.00 98.75 1017 VAL A C 1
ATOM 7971 O O . VAL A 1 1017 ? -26.339 -2.390 -21.841 1.00 98.75 1017 VAL A O 1
ATOM 7974 N N . ALA A 1 1018 ? -25.630 -0.873 -23.341 1.00 98.38 1018 ALA A N 1
ATOM 7975 C CA . ALA A 1 1018 ? -26.540 -1.292 -24.402 1.00 98.38 1018 ALA A CA 1
ATOM 7976 C C . ALA A 1 1018 ? -26.294 -2.753 -24.792 1.00 98.38 1018 ALA A C 1
ATOM 7978 O O . ALA A 1 1018 ? -27.232 -3.546 -24.813 1.00 98.38 1018 ALA A O 1
ATOM 7979 N N . PHE A 1 1019 ? -25.031 -3.130 -24.998 1.00 98.38 1019 PHE A N 1
ATOM 7980 C CA . PHE A 1 1019 ? -24.629 -4.499 -25.288 1.00 98.38 1019 PHE A CA 1
ATOM 7981 C C . PHE A 1 1019 ? -24.991 -5.446 -24.148 1.00 98.38 1019 PHE A C 1
ATOM 7983 O O . PHE A 1 1019 ? -25.637 -6.461 -24.395 1.00 98.38 1019 PHE A O 1
ATOM 7990 N N . ALA A 1 1020 ? -24.665 -5.098 -22.896 1.00 98.19 1020 ALA A N 1
ATOM 7991 C CA . ALA A 1 1020 ? -25.028 -5.892 -21.722 1.00 98.19 1020 ALA A CA 1
ATOM 7992 C C . ALA A 1 1020 ? -26.527 -6.204 -21.684 1.00 98.19 1020 ALA A C 1
ATOM 7994 O O . ALA A 1 1020 ? -26.917 -7.359 -21.509 1.00 98.19 1020 ALA A O 1
ATOM 7995 N N . VAL A 1 1021 ? -27.363 -5.174 -21.830 1.00 98.00 1021 VAL A N 1
ATOM 7996 C CA . VAL A 1 1021 ? -28.816 -5.283 -21.691 1.00 98.00 1021 VAL A CA 1
ATOM 7997 C C . VAL A 1 1021 ? -29.419 -6.011 -22.886 1.00 98.00 1021 VAL A C 1
ATOM 7999 O O . VAL A 1 1021 ? -30.096 -7.015 -22.699 1.00 98.00 1021 VAL A O 1
ATOM 8002 N N . GLU A 1 1022 ? -29.142 -5.589 -24.116 1.00 96.94 1022 GLU A N 1
ATOM 8003 C CA . GLU A 1 1022 ? -29.711 -6.205 -25.322 1.00 96.94 1022 GLU A CA 1
ATOM 8004 C C . GLU A 1 1022 ? -29.292 -7.670 -25.489 1.00 96.94 1022 GLU A C 1
ATOM 8006 O O . GLU A 1 1022 ? -30.090 -8.526 -25.867 1.00 96.94 1022 GLU A O 1
ATOM 8011 N N . MET A 1 1023 ? -28.058 -8.009 -25.113 1.00 94.81 1023 MET A N 1
ATOM 8012 C CA . MET A 1 1023 ? -27.580 -9.389 -25.168 1.00 94.81 1023 MET A CA 1
ATOM 8013 C C . MET A 1 1023 ? -28.149 -10.272 -24.061 1.00 94.81 1023 MET A C 1
ATOM 8015 O O . MET A 1 1023 ? -27.951 -11.485 -24.124 1.00 94.81 1023 MET A O 1
ATOM 8019 N N . THR A 1 1024 ? -28.795 -9.718 -23.031 1.00 93.94 1024 THR A N 1
ATOM 8020 C CA . THR A 1 1024 ? -29.270 -10.481 -21.864 1.00 93.94 1024 THR A CA 1
ATOM 8021 C C . THR A 1 1024 ? -30.721 -10.201 -21.477 1.00 93.94 1024 THR A C 1
ATOM 8023 O O . THR A 1 1024 ? -31.145 -10.627 -20.403 1.00 93.94 1024 THR A O 1
ATOM 8026 N N . SER A 1 1025 ? -31.489 -9.526 -22.330 1.00 85.12 1025 SER A N 1
ATOM 8027 C CA . SER A 1 1025 ? -32.873 -9.114 -22.062 1.00 85.12 1025 SER A CA 1
ATOM 8028 C C . SER A 1 1025 ? -33.939 -10.019 -22.653 1.00 85.12 1025 SER A C 1
ATOM 8030 O O . SER A 1 1025 ? -33.648 -11.026 -23.339 1.00 85.12 1025 SER A O 1
#

Radius of gyration: 36.36 Å; chains: 1; bounding box: 100×114×91 Å

Secondary structure (DSSP, 8-state):
--------PPPPSS----GGGSS-HHHHHTT------S-TTSSS----HHHHHTT---TTTTS-HHHHHHHHHTTSSSSHHHH---S---------------------------PPP--GGGS-GGGG-EEEEETTEEEE-GGGS-S--TT----TTSHHHHHHHHHHHHHHHHH-TTTTSSS-SS--PPP---HHHHS-HHHHHHHHHHHHHHTHHHH-S--TT-S------S--S--PPPHHHHHHHHHHGGG---TTTGGGHHHHHHHHHHHHHHHHH----S-HHHHHHHHHHHHHSSPP---SS---SS-GGG-HHHHHHHHHHHHHHTTGGGHHHHHHHHHTS---S-HHHHHHHHHHHHHHHHHHHHHHHHHHHHHTTSSPPPGGGSSTTTTS-TTGGGGS---TTTT-S-HHHHHHHHHHHHHHHHHHHHHHHT----SGGGHHHHHHHHHHHHHHHHHHHHHHTTHHHH-SS-HHHHHHHHHHHHHHHHHHHHHHHHHHHHHHHHTT-S--------TT-PPPS--GGG--HHHHHHHHHHHHHHHHHHHHHTS-HHHHTTS-HHHHHHHHHHHHHHHHHHHHHHHHHTSPPPSSHHHHHHHHHHHHHHHHH-SS--S-----------PSP---------------PPP-----S--TTSEEEEEETTSPPEEEEHHHHHHHHHTT--EEE-SS-TTTTTS-S-TTSS-PPPPPPPSS---HHHHHHHHTT--HHHHHHHHHHHT-TTT-SB--TTSHHHHHHHHHHHHHHHHHHHHHGGGGGGSSEEEEEEEE--SSSPPEEEEEEEETT--TTSPEEEEEEE-----SS-TTS-B--TTTTHHHHHHHHHHHHHHHHTT---SS-EEEEEES-STTTSHHHHHHHHHHHHTT--EEEEEEE-S--B--TTSPP-EEEE-SSS-HHHHHHHHHHHHHH-SS-EEEE--SSS-SSTHHHHHHTT--EEEEESS-GGGS-TTTTSTT--TTSTTB-HHHHHHHHHHHHHHHHHTT-

Organism: NCBI:txid182062

InterPro domains:
  IPR001138 Zn(2)Cys(6) fungal-type DNA-binding domain [cd00067] (19-60)
  IPR007484 Peptidase M28 [PF04389] (814-1002)
  IPR036864 Zn(2)-C6 fungal-type DNA-binding domain superfamily [G3DSA:4.10.240.10] (20-84)
  IPR036864 Zn(2)-C6 fungal-type DNA-binding domain superfamily [SSF57701] (15-64)

Foldseek 3Di:
DDDDDDDDDDDDDDDPDDPCQLAWPVCVVVVHDWAFPDDLPDPDQGGTPVCVVVVHDTNSSVDDSVSNVVSVVVVVCPVCVVVVPPDDPPDDDDDDDDDDDDDDDDDDPPDDPPDDPPPCVLPDPLVVQWDAPDQLRIDNDPVQPFLFPQQDPLDVLLQLLNVLVSVVSVCCVPVHCLVVPPVPDDDDPDPQDFPVRLDPPVLLLVLLVLCVPQFVLLLLFDQPPPDPDPPPPDPDPPPGRQLLSLLSSLLSLVQDLDPSSVVSNVVSVVSNLVVLVCVLVDVDDPDLVSLLNSLQSLLLQQSADHDDRHDPPPPPSSHSLSSLVSSVVSCVVVPLVCLLVVLVVLVPDDPDDPNPVSVVVNVVSVNSLSSVLSSQLSQLLSCQSRPDDRPCCPDPNVPPDPQSLCSLPPDPPCQPPDSSSVSSLLSSLSSLLSVLLCQLSVQADDDLVCLQVSVVSLVSSLVSLVVSLVVLVCCLPRHPPDSQVSLLSNLVSLLSSLSSLSSVLVNVVVVLVPPPPPDDDDDDDDDPDDDDDRQNVNDPSNVVSLVVNQVSLVVSLVSLLVHDLQSVLSHGPSSVSSNVSSLVVNVVSQVSVCSNPVDGPDDCSVVSVVSSVVSNVCSVVVSDDDDDDDDDDDDPDDDPDDDDDDDDDDDDDDDDDDDDDDLSDLFQQPWFQKDWFPDDTDTDGLVVVLLCVLVVIAIAGCRVPVCQLVVDPDPPPDQADDDFADPAFDCVVLLVQLLVQFDLVLLVVQLCVLLVCSQAQFLAQLHSSVLSSLVVLLVLLVVLCVVLVVLVVVQFWDWDWDFADDSGRHTKIKIKIATNPEDQAFAEEEEEEESGAAASVHRSGGTSCSQVAVLSSSLLSSLSSSCSNSVPHFQGMYMYIHAGCLVSNLRRLLVVLVVCVVVVHRHNEYEYCHGWFFDFPPDAFAKEWEPALADPSVSVVLQSLCVPFFPHHYDYAYDPGQRPGSQSSCSSSVHGYIYIYRHHPVRDDPCGSHNPNGCPDDTGHSVRSSRSSSSSNSSRHSSGD

pLDDT: mean 72.09, std 23.78, range [21.75, 98.81]

Sequence (1025 aa):
MKRSSPSSHISAGPSKRSRSLQACAACRKHKSRCELLEDLNSTNSIKCHRCRILDVYCSFEDMERTLLQASLTRKTLAWEQVLNFSGPPTTCPSTSSSSPPASTDVFEQTGAVQAAPLDLTALPPEIWNYSMIGPGKWRYSEEAVPEHASSCNWSWATPLGSLRELSNRYLTTHYGATIHQRTSASATPPPPQRLSNILSQDQIYDLLNIFTSHFLPWLNINLIYSQPLQLHSSSDSSADDSILDLVCCAIASRHSSDPFISPLLPQLQASSSEIISNIVLNSQREDPLESIQALLISAIWAPIPYGLGCNPSSDGMRDGHLLLTAALSLAEDIQLEKAPENLVALRRLPTGSTGGDQSRQLREAEDLARLWVTLINTDSLLCAGTRRIPSFHGGRQQRASANYFEVFPLSKHILSPDVIKCRDARLHLFGKMLEGMNLGVSASLKTPEGVEGWYKQITDSLESLRFTRRLASPLPVVAEHDKFYFRMLEIVLCCCRLLVLQQSLYSTRFIFTLFDETGATSAPVPTGSLPWSGRPNNLEILSLWGRDARPLMEYILILLQDVDPTLLGTSPDYVFHMITFTAFFLITYKFVTWNAKADEPTGAEDLLLEKVVALLERASRVQGSATGTTTGVEHPAKRITIWPLEKQAIYSSGENLAPETDLRSLGFDALRQVQVDDASVKWMTEAEKLKLKATGKEIWDLTENPTFGFGWTNPENTPKPKFVYPSTPNANETVHSVFSLLSTKEQQSNIAAFTDPVAFLTRYYNSEWGRNSSIWLARKIAGYVEELGGYAEKGDIKIEVFRWEHRWLQDSVVVRLTPLNASSTDPITVIGAHCDSINHEDPLFPAPGADDDGSGTVTILEALRALLAAKYVPKSPLEFHFYAGEEGGLLGSQAIVAEYEKTGKVIRGMEQFDTVAWIKEGVPEQIGVMMSTVDEALTDFQIMLIEEYLDIPWVKSKYPGRASSDHASWHKANYPACHVIENTFENTNFNVHSPYDTFDVSGYSFEHVLRFTKLAVAFAVEMTS